Protein AF-0000000066519206 (afdb_homodimer)

Sequence (822 aa):
MQHASLGPHPPTSLLLFLQSAPPQETFEAFKDDCKLFGMPWYCLQAQQLCVVLLVRHPLVQKYPPRKSNVRAFLKHFITQLELTWATPHVKEALNDEVIDSQLIEAYICYSPRADSDSQTSMCYKTFYAPGARETFLSIRLAAEQFANVGLALWPAAFVLVQLLLAECSSPTPIILPHEGALRILELGAGVGLTPVMLHQYSCYKKRVQGSVLTDYQPELVENILFNLRSHIMSGERPHESLSDTEETGAPHVAELLDWTEHERNREKLREWGCNVILAADCIYEVDLIDSFVTTLHQALSVSEAAVAIVVQTHRQNKTMKCFFDAVRKAAMCVSSYRLAKSSSQPSENLMFLHSSLCQDDAIAGSAVVCDEIDADGSFKGCQAGSCVRGWVGPFFLHSEAAVGIHVLRLGMQHASLGPHPPTSLLLFLQSAPPQETFEAFKDDCKLFGMPWYCLQAQQLCVVLLVRHPLVQKYPPRKSNVRAFLKHFITQLELTWATPHVKEALNDEVIDSQLIEAYICYSPRADSDSQTSMCYKTFYAPGARETFLSIRLAAEQFANVGLALWPAAFVLVQLLLAECSSPTPIILPHEGALRILELGAGVGLTPVMLHQYSCYKKRVQGSVLTDYQPELVENILFNLRSHIMSGERPHESLSDTEETGAPHVAELLDWTEHERNREKLREWGCNVILAADCIYEVDLIDSFVTTLHQALSVSEAAVAIVVQTHRQNKTMKCFFDAVRKAAMCVSSYRLAKSSSQPSENLMFLHSSLCQDDAIAGSAVVCDEIDADGSFKGCQAGSCVRGWVGPFFLHSEAAVGIHVLRLG

pLDDT: mean 83.58, std 19.62, range [19.08, 98.69]

Nearest PDB structures (foldseek):
  8fzb-assembly3_C  TM=7.738E-01  e=2.282E-16  Homo sapiens
  4blv-assembly2_B  TM=5.315E-01  e=2.350E-05  Escherichia coli K-12
  2oo3-assembly1_A  TM=5.398E-01  e=1.381E-05  Legionella pneumophila subsp. pneumophila
  7p8q-assembly1_A  TM=5.032E-01  e=1.968E-05  Escherichia coli K-12
  7p9i-assembly2_B  TM=5.054E-01  e=5.703E-05  Escherichia coli K-12

Solvent-accessible surface area (backbone atoms only — not comparable to full-atom values): 44447 Å² total; per-residue (Å²): 129,80,72,69,72,44,49,93,70,52,58,62,23,44,54,31,52,37,51,63,48,60,38,68,60,27,49,54,34,37,40,50,46,25,53,56,65,63,36,60,56,69,39,60,48,39,40,52,42,46,36,38,62,48,66,56,18,63,54,36,68,77,44,39,47,42,52,69,53,54,32,48,27,46,50,51,51,52,51,52,45,55,55,50,49,69,34,73,77,48,43,76,74,49,65,96,65,78,68,44,67,67,45,54,51,54,40,58,71,46,45,84,52,94,74,74,63,78,83,91,46,70,19,23,37,37,41,60,34,88,92,29,83,62,44,69,48,71,42,64,29,51,50,52,85,87,42,65,75,42,34,47,86,55,62,25,48,52,52,47,42,51,47,51,52,52,41,44,66,39,88,73,32,85,82,54,75,74,67,73,77,38,25,35,31,27,47,53,35,31,36,40,59,53,62,61,63,41,62,51,35,66,48,41,52,74,34,35,57,29,35,41,34,21,22,70,45,68,72,38,32,52,45,22,46,51,38,41,40,73,74,68,56,65,70,71,67,71,86,72,81,81,67,74,81,63,86,67,65,46,58,75,47,63,43,80,48,54,53,80,44,56,70,63,44,50,54,52,41,52,70,67,57,32,36,34,36,37,30,36,59,72,81,82,52,71,90,47,40,61,33,45,47,49,45,50,52,51,40,37,66,59,31,93,82,16,38,32,42,38,22,33,51,56,78,44,38,66,55,39,24,53,43,53,50,46,36,52,73,68,55,41,43,75,50,42,30,31,64,37,60,37,84,46,77,63,47,92,76,53,52,75,51,61,26,67,79,50,61,59,81,76,57,31,26,32,22,44,35,83,41,54,72,39,91,58,34,40,51,65,81,52,64,90,72,46,53,45,76,46,50,50,45,70,38,78,37,76,36,83,29,42,41,32,39,36,38,35,35,76,110,130,79,72,70,71,46,50,92,71,52,59,61,23,44,54,31,52,36,51,62,48,60,39,68,60,27,49,54,33,39,42,51,48,25,52,56,65,62,36,60,56,69,42,59,49,39,39,51,42,47,35,37,63,48,66,57,18,64,55,36,68,77,46,37,48,44,52,69,53,54,31,50,28,46,50,53,53,53,51,52,45,55,56,49,49,69,35,72,78,49,43,78,73,51,66,96,65,78,67,45,68,67,46,54,51,53,42,58,71,45,44,84,53,93,74,74,64,78,84,90,47,69,19,24,35,36,40,61,35,88,92,29,81,63,45,68,46,71,41,63,30,50,50,51,85,88,42,65,73,44,33,45,87,56,62,24,47,52,52,48,42,49,49,50,51,47,41,45,66,39,89,73,32,85,82,54,75,74,67,72,77,37,24,36,32,28,48,53,34,29,37,41,58,54,62,62,64,41,62,51,36,66,49,41,52,72,34,35,57,27,34,41,33,21,22,70,46,70,71,39,32,51,44,22,46,51,38,40,41,74,72,69,57,66,68,72,68,72,86,72,78,79,69,75,80,64,84,66,68,47,58,76,46,63,42,79,48,56,53,80,42,56,72,64,44,49,53,52,41,53,71,67,57,31,39,33,37,36,32,37,59,73,83,84,53,69,90,48,38,60,31,46,48,49,46,50,51,51,41,38,66,59,31,93,80,17,38,34,44,38,22,33,50,56,79,45,38,67,54,40,26,52,44,54,51,47,37,52,72,69,54,41,41,76,50,43,29,32,65,37,59,34,86,41,79,47,35,91,80,46,52,67,41,57,27,70,80,54,60,58,83,74,60,30,28,30,15,39,30,80,40,54,72,39,91,58,34,40,52,65,81,52,64,90,72,45,53,45,75,45,49,50,41,70,40,78,39,77,34,84,29,43,40,32,40,36,40,36,35,78,108

Organism: Trypanosoma cruzi (strain CL Brener) (NCBI:txid353153)

InterPro domains:
  IPR019410 Lysine methyltransferase [PF10294] (139-329)
  IPR019410 Lysine methyltransferase [PTHR14614] (134-335)
  IPR029063 S-adenosyl-L-methionine-dependent methyltransferase superfamily [G3DSA:3.40.50.150] (101-357)

Foldseek 3Di:
DPPPPLPDDDQPLQLCLLQLHQLVVSLVSLQVVCVVVVHGCQALVNLVCCCDSHVVDPCCVVFPAQLVSQLNNLVVSVVVLVVVCVDVVVVVVHPPDSHHPSSVVSNVVSPDDPPPPDDFDKGWHWFAQPPFPDGIAIFIATNDPPPDPLRDDAQLLLVVLLLVLVQLPDCDHDFADNDDAFEEEEESCRQQVRCQRRVRDPSCQVRYQAYEYEDADPVRQVNNVVRCCVRPVPPPDPPPDPDPDPVNRRYYHYDHDDLQPLVVLLVVLLVSLGQEYEYEAPQDDLVCLLSVLSSVLSNQVSDQNHKYKYKHFCPDLQSLLSNVVSNVVSQKDKWKKWKDFQVPPQPPPFDDQAASPDPDPPLRAIHIGTFDADNSNHTPPDDPFPWDAHDRHRDTDGGRGIMMIMMIHHD/DPPPPLPDDDQPLQLCLLQLHQLVVSLVSLQVVCVVVVHGCQALVNLVCCCDSHVVDPCCVVFPAQLVSQLNNLVVSVVVLVVVCVDVVVVVVHPPDSHHPSSVVSNVVSPDDPPPPDDFDKGWHWFAQPPFPDGIAIFIATSDPPPDPLRDDAQLVLVVLLQVLQQLPDCDHDFADNDDAFEEEEESCRQQVRCQRPVRDPSCQVRYQAYEYEDADPVRQVNNVVRCCVRPVPPPPPPPDPDPDPVNRRDYHYDHDDLQPLVVLLVVLLVSLGQEYEYEAPQDDLVCLLSVLSSVLSNQVSDQNHKYKYKHFCPDLQSLLSNVVSNVVSQKDKWKKWKDFQVPPQPPPWQPQAASPDPDPPRRAIHIGTFDADNSNHTPPDDPFPWDAQDRHRDTDGGRGIMMIMMIHHD

Structure (mmCIF, N/CA/C/O backbone):
data_AF-0000000066519206-model_v1
#
loop_
_entity.id
_entity.type
_entity.pdbx_description
1 polymer Methyltransferase
#
loop_
_atom_site.group_PDB
_atom_site.id
_atom_site.type_symbol
_atom_site.label_atom_id
_atom_site.label_alt_id
_atom_site.label_comp_id
_atom_site.label_asym_id
_atom_site.label_entity_id
_atom_site.label_seq_id
_atom_site.pdbx_PDB_ins_code
_atom_site.Cartn_x
_atom_site.Cartn_y
_atom_site.Cartn_z
_atom_site.occupancy
_atom_site.B_iso_or_equiv
_atom_site.auth_seq_id
_atom_site.auth_comp_id
_atom_site.auth_asym_id
_atom_site.auth_atom_id
_atom_site.pdbx_PDB_model_num
ATOM 1 N N . MET A 1 1 ? 11 2.977 -20.766 1 19.5 1 MET A N 1
ATOM 2 C CA . MET A 1 1 ? 10.883 2.074 -19.625 1 19.5 1 MET A CA 1
ATOM 3 C C . MET A 1 1 ? 9.875 2.611 -18.609 1 19.5 1 MET A C 1
ATOM 5 O O . MET A 1 1 ? 10.086 3.672 -18.016 1 19.5 1 MET A O 1
ATOM 9 N N . GLN A 1 2 ? 8.68 2.396 -18.938 1 24.16 2 GLN A N 1
ATOM 10 C CA . GLN A 1 2 ? 7.551 2.979 -18.203 1 24.16 2 GLN A CA 1
ATOM 11 C C . GLN A 1 2 ? 7.625 2.637 -16.719 1 24.16 2 GLN A C 1
ATOM 13 O O . GLN A 1 2 ? 7.699 1.464 -16.344 1 24.16 2 GLN A O 1
ATOM 18 N N . HIS A 1 3 ? 8.391 3.25 -16.047 1 27.69 3 HIS A N 1
ATOM 19 C CA . HIS A 1 3 ? 8.406 3.201 -14.586 1 27.69 3 HIS A CA 1
ATOM 20 C C . HIS A 1 3 ? 7 3.018 -14.031 1 27.69 3 HIS A C 1
ATOM 22 O O . HIS A 1 3 ? 6.125 3.854 -14.258 1 27.69 3 HIS A O 1
ATOM 28 N N . ALA A 1 4 ? 6.523 1.875 -14.258 1 32.12 4 ALA A N 1
ATOM 29 C CA . ALA A 1 4 ? 5.211 1.561 -13.703 1 32.12 4 ALA A CA 1
ATOM 30 C C . ALA A 1 4 ? 5.035 2.189 -12.32 1 32.12 4 ALA A C 1
ATOM 32 O O . ALA A 1 4 ? 5.879 2.014 -11.438 1 32.12 4 ALA A O 1
ATOM 33 N N . SER A 1 5 ? 4.645 3.314 -12.25 1 37.78 5 SER A N 1
ATOM 34 C CA . SER A 1 5 ? 4.109 3.98 -11.07 1 37.78 5 SER A CA 1
ATOM 35 C C . SER A 1 5 ? 3.502 2.975 -10.094 1 37.78 5 SER A C 1
ATOM 37 O O . SER A 1 5 ? 2.625 2.191 -10.469 1 37.78 5 SER A O 1
ATOM 39 N N . LEU A 1 6 ? 4.328 2.24 -9.289 1 46.25 6 LEU A N 1
ATOM 40 C CA . LEU A 1 6 ? 3.895 1.199 -8.367 1 46.25 6 LEU A CA 1
ATOM 41 C C . LEU A 1 6 ? 2.654 1.64 -7.594 1 46.25 6 LEU A C 1
ATOM 43 O O . LEU A 1 6 ? 2.701 2.607 -6.832 1 46.25 6 LEU A O 1
ATOM 47 N N . GLY A 1 7 ? 1.542 1.561 -8.18 1 56.88 7 GLY A N 1
ATOM 48 C CA . GLY A 1 7 ? 0.26 1.76 -7.523 1 56.88 7 GLY A CA 1
ATOM 49 C C . GLY A 1 7 ? 0.157 1.052 -6.184 1 56.88 7 GLY A C 1
ATOM 50 O O . GLY A 1 7 ? 1.136 0.477 -5.703 1 56.88 7 GLY A O 1
ATOM 51 N N . PRO A 1 8 ? -0.839 1.197 -5.492 1 71.88 8 PRO A N 1
ATOM 52 C CA . PRO A 1 8 ? -1.102 0.513 -4.227 1 71.88 8 PRO A CA 1
ATOM 53 C C . PRO A 1 8 ? -1.066 -1.008 -4.355 1 71.88 8 PRO A C 1
ATOM 55 O O . PRO A 1 8 ? -1.44 -1.549 -5.402 1 71.88 8 PRO A O 1
ATOM 58 N N . HIS A 1 9 ? -0.368 -1.623 -3.512 1 83 9 HIS A N 1
ATOM 59 C CA . HIS A 1 9 ? -0.304 -3.08 -3.455 1 83 9 HIS A CA 1
ATOM 60 C C . HIS A 1 9 ? -0.801 -3.602 -2.111 1 83 9 HIS A C 1
ATOM 62 O O . HIS A 1 9 ? -0.818 -2.867 -1.123 1 83 9 HIS A O 1
ATOM 68 N N . PRO A 1 10 ? -1.32 -4.828 -2.129 1 91.81 10 PRO A N 1
ATOM 69 C CA . PRO A 1 10 ? -1.726 -5.426 -0.854 1 91.81 10 PRO A CA 1
ATOM 70 C C . PRO A 1 10 ? -0.573 -5.535 0.141 1 91.81 10 PRO A C 1
ATOM 72 O O . PRO A 1 10 ? 0.591 -5.391 -0.24 1 91.81 10 PRO A O 1
ATOM 75 N N . PRO A 1 11 ? -0.886 -5.684 1.419 1 93.69 11 PRO A N 1
ATOM 76 C CA . PRO A 1 11 ? 0.187 -5.887 2.395 1 93.69 11 PRO A CA 1
ATOM 77 C C . PRO A 1 11 ? 1.092 -7.066 2.037 1 93.69 11 PRO A C 1
ATOM 79 O O . PRO A 1 11 ? 0.604 -8.117 1.615 1 93.69 11 PRO A O 1
ATOM 82 N N . THR A 1 12 ? 2.342 -6.879 2.197 1 93.75 12 THR A N 1
ATOM 83 C CA . THR A 1 12 ? 3.326 -7.883 1.815 1 93.75 12 THR A CA 1
ATOM 84 C C . THR A 1 12 ? 3.133 -9.164 2.619 1 93.75 12 THR A C 1
ATOM 86 O O . THR A 1 12 ? 3.311 -10.266 2.096 1 93.75 12 THR A O 1
ATOM 89 N N . SER A 1 13 ? 2.803 -9.016 3.895 1 97.44 13 SER A N 1
ATOM 90 C CA . SER A 1 13 ? 2.598 -10.188 4.738 1 97.44 13 SER A CA 1
ATOM 91 C C . SER A 1 13 ? 1.461 -11.055 4.211 1 97.44 13 SER A C 1
ATOM 93 O O . SER A 1 13 ? 1.536 -12.289 4.266 1 97.44 13 SER A O 1
ATOM 95 N N . LEU A 1 14 ? 0.398 -10.414 3.711 1 97.62 14 LEU A N 1
ATOM 96 C CA . LEU A 1 14 ? -0.719 -11.148 3.133 1 97.62 14 LEU A CA 1
ATOM 97 C C . LEU A 1 14 ? -0.275 -11.93 1.901 1 97.62 14 LEU A C 1
ATOM 99 O O . LEU A 1 14 ? -0.603 -13.109 1.757 1 97.62 14 LEU A O 1
ATOM 103 N N . LEU A 1 15 ? 0.478 -11.281 1.035 1 95.62 15 LEU A N 1
ATOM 104 C CA . LEU A 1 15 ? 0.954 -11.93 -0.183 1 95.62 15 LEU A CA 1
ATOM 105 C C . LEU A 1 15 ? 1.822 -13.141 0.145 1 95.62 15 LEU A C 1
ATOM 107 O O . LEU A 1 15 ? 1.666 -14.203 -0.458 1 95.62 15 LEU A O 1
ATOM 111 N N . LEU A 1 16 ? 2.703 -12.969 1.084 1 96.62 16 LEU A N 1
ATOM 112 C CA . LEU A 1 16 ? 3.59 -14.055 1.488 1 96.62 16 LEU A CA 1
ATOM 113 C C . LEU A 1 16 ? 2.801 -15.188 2.129 1 96.62 16 LEU A C 1
ATOM 115 O O . LEU A 1 16 ? 3.061 -16.359 1.854 1 96.62 16 LEU A O 1
ATOM 119 N N . PHE A 1 17 ? 1.846 -14.852 2.967 1 98.38 17 PHE A N 1
ATOM 120 C CA . PHE A 1 17 ? 1.017 -15.836 3.65 1 98.38 17 PHE A CA 1
ATOM 121 C C . PHE A 1 17 ? 0.233 -16.672 2.646 1 98.38 17 PHE A C 1
ATOM 123 O O . PHE A 1 17 ? 0.196 -17.906 2.748 1 98.38 17 PHE A O 1
ATOM 130 N N . LEU A 1 18 ? -0.332 -16.016 1.665 1 97.81 18 LEU A N 1
ATOM 131 C CA . LEU A 1 18 ? -1.144 -16.656 0.64 1 97.81 18 LEU A CA 1
ATOM 132 C C . LEU A 1 18 ? -0.299 -17.609 -0.205 1 97.81 18 LEU A C 1
ATOM 134 O O . LEU A 1 18 ? -0.81 -18.594 -0.734 1 97.81 18 LEU A O 1
ATOM 138 N N . GLN A 1 19 ? 1.001 -17.359 -0.288 1 96.81 19 GLN A N 1
ATOM 139 C CA . GLN A 1 19 ? 1.897 -18.172 -1.104 1 96.81 19 GLN A CA 1
ATOM 140 C C . GLN A 1 19 ? 2.602 -19.234 -0.263 1 96.81 19 GLN A C 1
ATOM 142 O O . GLN A 1 19 ? 3.482 -19.938 -0.755 1 96.81 19 GLN A O 1
ATOM 147 N N . SER A 1 20 ? 2.234 -19.328 1.029 1 95.81 20 SER A N 1
ATOM 148 C CA . SER A 1 20 ? 2.869 -20.25 1.958 1 95.81 20 SER A CA 1
ATOM 149 C C . SER A 1 20 ? 4.383 -20.062 1.976 1 95.81 20 SER A C 1
ATOM 151 O O . SER A 1 20 ? 5.133 -21.047 1.888 1 95.81 20 SER A O 1
ATOM 153 N N . ALA A 1 21 ? 4.832 -18.797 1.998 1 95.31 21 ALA A N 1
ATOM 154 C CA . ALA A 1 21 ? 6.25 -18.484 2.156 1 95.31 21 ALA A CA 1
ATOM 155 C C . ALA A 1 21 ? 6.766 -18.938 3.516 1 95.31 21 ALA A C 1
ATOM 157 O O . ALA A 1 21 ? 5.98 -19.266 4.406 1 95.31 21 ALA A O 1
ATOM 158 N N . PRO A 1 22 ? 8.086 -19.031 3.658 1 94.69 22 PRO A N 1
ATOM 159 C CA . PRO A 1 22 ? 8.602 -19.406 4.973 1 94.69 22 PRO A CA 1
ATOM 160 C C . PRO A 1 22 ? 8.039 -18.547 6.102 1 94.69 22 PRO A C 1
ATOM 162 O O . PRO A 1 22 ? 7.965 -17.312 5.969 1 94.69 22 PRO A O 1
ATOM 165 N N . PRO A 1 23 ? 7.625 -19.141 7.191 1 97.31 23 PRO A N 1
ATOM 166 C CA . PRO A 1 23 ? 6.949 -18.453 8.297 1 97.31 23 PRO A CA 1
ATOM 167 C C . PRO A 1 23 ? 7.727 -17.25 8.797 1 97.31 23 PRO A C 1
ATOM 169 O O . PRO A 1 23 ? 7.129 -16.203 9.102 1 97.31 23 PRO A O 1
ATOM 172 N N . GLN A 1 24 ? 9.023 -17.344 8.852 1 96.44 24 GLN A N 1
ATOM 173 C CA . GLN A 1 24 ? 9.844 -16.25 9.359 1 96.44 24 GLN A CA 1
ATOM 174 C C . GLN A 1 24 ? 9.766 -15.039 8.438 1 96.44 24 GLN A C 1
ATOM 176 O O . GLN A 1 24 ? 9.727 -13.898 8.906 1 96.44 24 GLN A O 1
ATOM 181 N N . GLU A 1 25 ? 9.734 -15.32 7.121 1 95.25 25 GLU A N 1
ATOM 182 C CA . GLU A 1 25 ? 9.617 -14.234 6.148 1 95.25 25 GLU A CA 1
ATOM 183 C C . GLU A 1 25 ? 8.266 -13.539 6.258 1 95.25 25 GLU A C 1
ATOM 185 O O . GLU A 1 25 ? 8.188 -12.312 6.18 1 95.25 25 GLU A O 1
ATOM 190 N N . THR A 1 26 ? 7.238 -14.297 6.406 1 97.75 26 THR A N 1
ATOM 191 C CA . THR A 1 26 ? 5.895 -13.75 6.547 1 97.75 26 THR A CA 1
ATOM 192 C C . THR A 1 26 ? 5.789 -12.898 7.812 1 97.75 26 THR A C 1
ATOM 194 O O . THR A 1 26 ? 5.199 -11.82 7.793 1 97.75 26 THR A O 1
ATOM 197 N N . PHE A 1 27 ? 6.422 -13.375 8.898 1 98.5 27 PHE A N 1
ATOM 198 C CA . PHE A 1 27 ? 6.371 -12.656 10.164 1 98.5 27 PHE A CA 1
ATOM 199 C C . PHE A 1 27 ? 7.094 -11.32 10.055 1 98.5 27 PHE A C 1
ATOM 201 O O . PHE A 1 27 ? 6.582 -10.289 10.5 1 98.5 27 PHE A O 1
ATOM 208 N N . GLU A 1 28 ? 8.281 -11.367 9.461 1 97.19 28 GLU A N 1
ATOM 209 C CA . GLU A 1 28 ? 9.031 -10.133 9.297 1 97.19 28 GLU A CA 1
ATOM 210 C C . GLU A 1 28 ? 8.266 -9.125 8.438 1 97.19 28 GLU A C 1
ATOM 212 O O . GLU A 1 28 ? 8.266 -7.93 8.734 1 97.19 28 GLU A O 1
ATOM 217 N N . ALA A 1 29 ? 7.641 -9.602 7.414 1 95.75 29 ALA A N 1
ATOM 218 C CA . ALA A 1 29 ? 6.82 -8.734 6.574 1 95.75 29 ALA A CA 1
ATOM 219 C C . ALA A 1 29 ? 5.645 -8.164 7.359 1 95.75 29 ALA A C 1
ATOM 221 O O . ALA A 1 29 ? 5.25 -7.016 7.145 1 95.75 29 ALA A O 1
ATOM 222 N N . PHE A 1 30 ? 5.078 -8.969 8.234 1 98.31 30 PHE A N 1
ATOM 223 C CA . PHE A 1 30 ? 3.959 -8.492 9.047 1 98.31 30 PHE A CA 1
ATOM 224 C C . PHE A 1 30 ? 4.398 -7.375 9.977 1 98.31 30 PHE A C 1
ATOM 226 O O . PHE A 1 30 ? 3.668 -6.402 10.18 1 98.31 30 PHE A O 1
ATOM 233 N N . LYS A 1 31 ? 5.551 -7.566 10.586 1 97.5 31 LYS A N 1
ATOM 234 C CA . LYS A 1 31 ? 6.109 -6.508 11.414 1 97.5 31 LYS A CA 1
ATOM 235 C C . LYS A 1 31 ? 6.246 -5.207 10.633 1 97.5 31 LYS A C 1
ATOM 237 O O . LYS A 1 31 ? 5.879 -4.137 11.117 1 97.5 31 LYS A O 1
ATOM 242 N N . ASP A 1 32 ? 6.73 -5.355 9.453 1 95 32 ASP A N 1
ATOM 243 C CA . ASP A 1 32 ? 6.918 -4.188 8.594 1 95 32 ASP A CA 1
ATOM 244 C C . ASP A 1 32 ? 5.578 -3.551 8.234 1 95 32 ASP A C 1
ATOM 246 O O . ASP A 1 32 ? 5.461 -2.324 8.188 1 95 32 ASP A O 1
ATOM 250 N N . ASP A 1 33 ? 4.605 -4.418 7.895 1 95.88 33 ASP A N 1
ATOM 251 C CA . ASP A 1 33 ? 3.27 -3.904 7.605 1 95.88 33 ASP A CA 1
ATOM 252 C C . ASP A 1 33 ? 2.701 -3.143 8.797 1 95.88 33 ASP A C 1
ATOM 254 O O . ASP A 1 33 ? 2.105 -2.076 8.633 1 95.88 33 ASP A O 1
ATOM 258 N N . CYS A 1 34 ? 2.852 -3.715 9.977 1 97 34 CYS A N 1
ATOM 259 C CA . CYS A 1 34 ? 2.375 -3.049 11.188 1 97 34 CYS A CA 1
ATOM 260 C C . CYS A 1 34 ? 3.029 -1.682 11.344 1 97 34 CYS A C 1
ATOM 262 O O . CYS A 1 34 ? 2.355 -0.701 11.664 1 97 34 CYS A O 1
ATOM 264 N N . LYS A 1 35 ? 4.336 -1.657 11.18 1 94.19 35 LYS A N 1
ATOM 265 C CA . LYS A 1 35 ? 5.055 -0.388 11.25 1 94.19 35 LYS A CA 1
ATOM 266 C C . LYS A 1 35 ? 4.484 0.622 10.258 1 94.19 35 LYS A C 1
ATOM 268 O O . LYS A 1 35 ? 4.266 1.784 10.602 1 94.19 35 LYS A O 1
ATOM 273 N N . LEU A 1 36 ? 4.258 0.197 9.078 1 92.5 36 LEU A N 1
ATOM 274 C CA . LEU A 1 36 ? 3.682 1.041 8.031 1 92.5 36 LEU A CA 1
ATOM 275 C C . LEU A 1 36 ? 2.301 1.544 8.445 1 92.5 36 LEU A C 1
ATOM 277 O O . LEU A 1 36 ? 1.933 2.68 8.133 1 92.5 36 LEU A O 1
ATOM 281 N N . PHE A 1 37 ? 1.538 0.697 9.156 1 95.25 37 PHE A N 1
ATOM 282 C CA . PHE A 1 37 ? 0.182 1.031 9.578 1 95.25 37 PHE A CA 1
ATOM 283 C C . PHE A 1 37 ? 0.202 1.902 10.828 1 95.25 37 PHE A C 1
ATOM 285 O O . PHE A 1 37 ? -0.845 2.363 11.281 1 95.25 37 PHE A O 1
ATOM 292 N N . GLY A 1 38 ? 1.401 2.119 11.391 1 93.69 38 GLY A N 1
ATOM 293 C CA . GLY A 1 38 ? 1.509 2.949 12.586 1 93.69 38 GLY A CA 1
ATOM 294 C C . GLY A 1 38 ? 1.167 2.207 13.859 1 93.69 38 GLY A C 1
ATOM 295 O O . GLY A 1 38 ? 0.668 2.803 14.82 1 93.69 38 GLY A O 1
ATOM 296 N N . MET A 1 39 ? 1.333 0.947 13.914 1 95.5 39 MET A N 1
ATOM 297 C CA . MET A 1 39 ? 1.058 0.193 15.133 1 95.5 39 MET A CA 1
ATOM 298 C C . MET A 1 39 ? 2.215 -0.743 15.469 1 95.5 39 MET A C 1
ATOM 300 O O . MET A 1 39 ? 2.818 -1.336 14.57 1 95.5 39 MET A O 1
ATOM 304 N N . PRO A 1 40 ? 2.518 -0.886 16.766 1 93.94 40 PRO A N 1
ATOM 305 C CA . PRO A 1 40 ? 3.504 -1.895 17.156 1 93.94 40 PRO A CA 1
ATOM 306 C C . PRO A 1 40 ? 3.031 -3.32 16.875 1 93.94 40 PRO A C 1
ATOM 308 O O . PRO A 1 40 ? 1.884 -3.662 17.172 1 93.94 40 PRO A O 1
ATOM 311 N N . TRP A 1 41 ? 3.881 -4.164 16.391 1 96.38 41 TRP A N 1
ATOM 312 C CA . TRP A 1 41 ? 3.49 -5.492 15.93 1 96.38 41 TRP A CA 1
ATOM 313 C C . TRP A 1 41 ? 3.053 -6.363 17.109 1 96.38 41 TRP A C 1
ATOM 315 O O 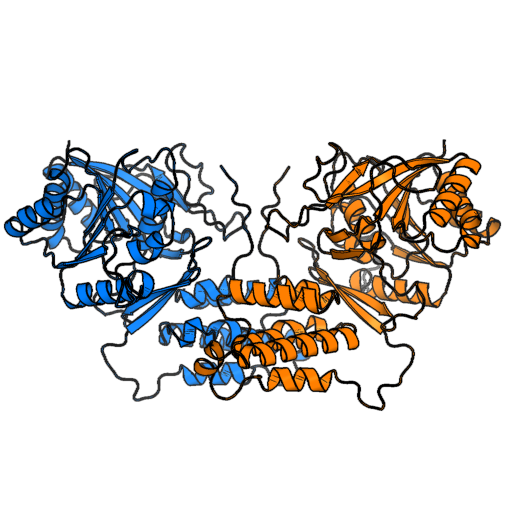. TRP A 1 41 ? 2.357 -7.363 16.922 1 96.38 41 TRP A O 1
ATOM 325 N N . TYR A 1 42 ? 3.488 -5.969 18.312 1 94.06 42 TYR A N 1
ATOM 326 C CA . TYR A 1 42 ? 3.264 -6.816 19.484 1 94.06 42 TYR A CA 1
ATOM 327 C C . TYR A 1 42 ? 1.98 -6.418 20.203 1 94.06 42 TYR A C 1
ATOM 329 O O . TYR A 1 42 ? 1.554 -7.098 21.141 1 94.06 42 TYR A O 1
ATOM 337 N N . CYS A 1 43 ? 1.326 -5.262 19.844 1 93.88 43 CYS A N 1
ATOM 338 C CA . CYS A 1 43 ? 0.137 -4.816 20.562 1 93.88 43 CYS A CA 1
ATOM 339 C C . CYS A 1 43 ? -1.055 -5.715 20.25 1 93.88 43 CYS A C 1
ATOM 341 O O . CYS A 1 43 ? -1.028 -6.477 19.297 1 93.88 43 CYS A O 1
ATOM 343 N N . LEU A 1 44 ? -2.057 -5.711 21.062 1 94.88 44 LEU A N 1
ATOM 344 C CA . LEU A 1 44 ? -3.234 -6.559 20.922 1 94.88 44 LEU A CA 1
ATOM 345 C C . LEU A 1 44 ? -3.932 -6.305 19.578 1 94.88 44 LEU A C 1
ATOM 347 O O . LEU A 1 44 ? -4.422 -7.238 18.953 1 94.88 44 LEU A O 1
ATOM 351 N N . GLN A 1 45 ? -3.988 -5.047 19.125 1 95.88 45 GLN A N 1
ATOM 352 C CA . GLN A 1 45 ? -4.641 -4.688 17.875 1 95.88 45 GLN A CA 1
ATOM 353 C C . GLN A 1 45 ? -3.922 -5.312 16.688 1 95.88 45 GLN A C 1
ATOM 355 O O . GLN A 1 45 ? -4.562 -5.781 15.742 1 95.88 45 GLN A O 1
ATOM 360 N N . ALA A 1 46 ? -2.617 -5.309 16.766 1 97.38 46 ALA A N 1
ATOM 361 C CA . ALA A 1 46 ? -1.84 -5.934 15.703 1 97.38 46 ALA A CA 1
ATOM 362 C C . ALA A 1 46 ? -2.107 -7.434 15.633 1 97.38 46 ALA A C 1
ATOM 364 O O . ALA A 1 46 ? -2.182 -8.008 14.547 1 97.38 46 ALA A O 1
ATOM 365 N N . GLN A 1 47 ? -2.189 -8.062 16.766 1 97.94 47 GLN A N 1
ATOM 366 C CA . GLN A 1 47 ? -2.5 -9.492 16.812 1 97.94 47 GLN A CA 1
ATOM 367 C C . GLN A 1 47 ? -3.865 -9.781 16.203 1 97.94 47 GLN A C 1
ATOM 369 O O . GLN A 1 47 ? -4.02 -10.734 15.438 1 97.94 47 GLN A O 1
ATOM 374 N N . GLN A 1 48 ? -4.852 -8.969 16.547 1 97.81 48 GLN A N 1
ATOM 375 C CA . GLN A 1 48 ? -6.18 -9.094 15.961 1 97.81 48 GLN A CA 1
ATOM 376 C C . GLN A 1 48 ? -6.133 -8.867 14.453 1 97.81 48 GLN A C 1
ATOM 378 O O . GLN A 1 48 ? -6.809 -9.562 13.688 1 97.81 48 GLN A O 1
ATOM 383 N N . LEU A 1 49 ? -5.375 -7.852 14.078 1 98.31 49 LEU A N 1
ATOM 384 C CA . LEU A 1 49 ? -5.188 -7.574 12.664 1 98.31 49 LEU A CA 1
ATOM 385 C C . LEU A 1 49 ? -4.629 -8.789 11.938 1 98.31 49 LEU A C 1
ATOM 387 O O . LEU A 1 49 ? -5.086 -9.133 10.844 1 98.31 49 LEU A O 1
ATOM 391 N N . CYS A 1 50 ? -3.641 -9.438 12.508 1 98.56 50 CYS A N 1
ATOM 392 C CA . CYS A 1 50 ? -3.025 -10.625 11.922 1 98.56 50 CYS A CA 1
ATOM 393 C C . CYS A 1 50 ? -4.066 -11.711 11.672 1 98.56 50 CYS A C 1
ATOM 395 O O . CYS A 1 50 ? -4.102 -12.297 10.586 1 98.56 50 CYS A O 1
ATOM 397 N N . VAL A 1 51 ? -4.887 -11.945 12.609 1 98.38 51 VAL A N 1
ATOM 398 C CA . VAL A 1 51 ? -5.887 -13.008 12.516 1 98.38 51 VAL A CA 1
ATOM 399 C C . VAL A 1 51 ? -6.871 -12.695 11.391 1 98.38 51 VAL A C 1
ATOM 401 O O . VAL A 1 51 ? -7.16 -13.555 10.555 1 98.38 51 VAL A O 1
ATOM 404 N N . VAL A 1 52 ? -7.34 -11.492 11.305 1 97.62 52 VAL A N 1
ATOM 405 C CA . VAL A 1 52 ? -8.383 -11.133 10.352 1 97.62 52 VAL A CA 1
ATOM 406 C C . VAL A 1 52 ? -7.781 -10.992 8.953 1 97.62 52 VAL A C 1
ATOM 408 O O . VAL A 1 52 ? -8.383 -11.414 7.965 1 97.62 52 VAL A O 1
ATOM 411 N N . LEU A 1 53 ? -6.621 -10.422 8.828 1 97.88 53 LEU A N 1
ATOM 412 C CA . LEU A 1 53 ? -6.012 -10.078 7.551 1 97.88 53 LEU A CA 1
ATOM 413 C C . LEU A 1 53 ? -5.336 -11.289 6.918 1 97.88 53 LEU A C 1
ATOM 415 O O . LEU A 1 53 ? -5.254 -11.391 5.695 1 97.88 53 LEU A O 1
ATOM 419 N N . LEU A 1 54 ? -4.805 -12.188 7.805 1 98.44 54 LEU A N 1
ATOM 420 C CA . LEU A 1 54 ? -4.059 -13.32 7.266 1 98.44 54 LEU A CA 1
ATOM 421 C C . LEU A 1 54 ? -4.82 -14.625 7.477 1 98.44 54 LEU A C 1
ATOM 423 O O . LEU A 1 54 ? -5.285 -15.242 6.516 1 98.44 54 LEU A O 1
ATOM 427 N N . VAL A 1 55 ? -5.145 -14.984 8.68 1 98.25 55 VAL A N 1
ATOM 428 C CA . VAL A 1 55 ? -5.602 -16.328 9.039 1 98.25 55 VAL A CA 1
ATOM 429 C C . VAL A 1 55 ? -7.062 -16.5 8.625 1 98.25 55 VAL A C 1
ATOM 431 O O . VAL A 1 55 ? -7.422 -17.5 8.008 1 98.25 55 VAL A O 1
ATOM 434 N N . ARG A 1 56 ? -7.883 -15.531 8.891 1 97.31 56 ARG A N 1
ATOM 435 C CA . ARG A 1 56 ? -9.312 -15.648 8.633 1 97.31 56 ARG A CA 1
ATOM 436 C C . ARG A 1 56 ? -9.695 -14.969 7.32 1 97.31 56 ARG A C 1
ATOM 438 O O . ARG A 1 56 ? -10.875 -14.742 7.051 1 97.31 56 ARG A O 1
ATOM 445 N N . HIS A 1 57 ? -8.758 -14.547 6.574 1 97.62 57 HIS A N 1
ATOM 446 C CA . HIS A 1 57 ? -8.992 -13.906 5.289 1 97.62 57 HIS A CA 1
ATOM 447 C C . HIS A 1 57 ? -9.938 -14.734 4.418 1 97.62 57 HIS A C 1
ATOM 449 O O . HIS A 1 57 ? -9.828 -15.961 4.379 1 97.62 57 HIS A O 1
ATOM 455 N N . PRO A 1 58 ? -10.836 -14.148 3.666 1 96.62 58 PRO A N 1
ATOM 456 C CA . PRO A 1 58 ? -11.781 -14.891 2.834 1 96.62 58 PRO A CA 1
ATOM 457 C C . PRO A 1 58 ? -11.086 -15.805 1.824 1 96.62 58 PRO A C 1
ATOM 459 O O . PRO A 1 58 ? -11.539 -16.938 1.595 1 96.62 58 PRO A O 1
ATOM 462 N N . LEU A 1 59 ? -10.031 -15.391 1.235 1 96.81 59 LEU A N 1
ATOM 463 C CA . LEU A 1 59 ? -9.289 -16.203 0.277 1 96.81 59 LEU A CA 1
ATOM 464 C C . LEU A 1 59 ? -8.688 -17.438 0.954 1 96.81 59 LEU A C 1
ATOM 466 O O . LEU A 1 59 ? -8.625 -18.516 0.354 1 96.81 59 LEU A O 1
ATOM 470 N N . VAL A 1 60 ? -8.211 -17.234 2.166 1 97.31 60 VAL A N 1
ATOM 471 C CA . VAL A 1 60 ? -7.621 -18.344 2.922 1 97.31 60 VAL A CA 1
ATOM 472 C C . VAL A 1 60 ? -8.703 -19.344 3.287 1 97.31 60 VAL A C 1
ATOM 474 O O . VAL A 1 60 ? -8.453 -20.562 3.297 1 97.31 60 VAL A O 1
ATOM 477 N N . GLN A 1 61 ? -9.859 -18.859 3.578 1 95.12 61 GLN A N 1
ATOM 478 C CA . GLN A 1 61 ? -10.977 -19.734 3.904 1 95.12 61 GLN A CA 1
ATOM 479 C C . GLN A 1 61 ? -11.445 -20.516 2.676 1 95.12 61 GLN A C 1
ATOM 481 O O . GLN A 1 61 ? -11.727 -21.703 2.762 1 95.12 61 GLN A O 1
ATOM 486 N N . LYS A 1 62 ? -11.539 -19.906 1.543 1 94.88 62 LYS A N 1
ATOM 487 C CA . LYS A 1 62 ? -12 -20.516 0.304 1 94.88 62 LYS A CA 1
ATOM 488 C C . LYS A 1 62 ? -10.93 -21.422 -0.293 1 94.88 62 LYS A C 1
ATOM 490 O O . LYS A 1 62 ? -11.234 -22.484 -0.832 1 94.88 62 LYS A O 1
ATOM 495 N N . TYR A 1 63 ? -9.711 -20.984 -0.251 1 96.19 63 TYR A N 1
ATOM 496 C CA . TYR A 1 63 ? -8.547 -21.688 -0.757 1 96.19 63 TYR A CA 1
ATOM 497 C C . TYR A 1 63 ? -7.496 -21.859 0.335 1 96.19 63 TYR A C 1
ATOM 499 O O . TYR A 1 63 ? -6.469 -21.172 0.335 1 96.19 63 TYR A O 1
ATOM 507 N N . PRO A 1 64 ? -7.633 -22.844 1.184 1 95.88 64 PRO A N 1
ATOM 508 C CA . PRO A 1 64 ? -6.777 -22.984 2.365 1 95.88 64 PRO A CA 1
ATOM 509 C C . PRO A 1 64 ? -5.336 -23.359 2.012 1 95.88 64 PRO A C 1
ATOM 511 O O . PRO A 1 64 ? -5.102 -24.312 1.279 1 95.88 64 PRO A O 1
ATOM 514 N N . PRO A 1 65 ? -4.422 -22.594 2.568 1 95.81 65 PRO A N 1
ATOM 515 C CA . PRO A 1 65 ? -3.02 -22.969 2.402 1 95.81 65 PRO A CA 1
ATOM 516 C C . PRO A 1 65 ? -2.641 -24.203 3.23 1 95.81 65 PRO A C 1
ATOM 518 O O . PRO A 1 65 ? -3.494 -24.781 3.908 1 95.81 65 PRO A O 1
ATOM 521 N N . ARG A 1 66 ? -1.417 -24.609 3.066 1 92.19 66 ARG A N 1
ATOM 522 C CA . ARG A 1 66 ? -0.923 -25.75 3.834 1 92.19 66 ARG A CA 1
ATOM 523 C C . ARG A 1 66 ? -1.056 -25.5 5.332 1 92.19 66 ARG A C 1
ATOM 525 O O . ARG A 1 66 ? -0.506 -24.516 5.855 1 92.19 66 ARG A O 1
ATOM 532 N N . LYS A 1 67 ? -1.704 -26.344 6.031 1 92.62 67 LYS A N 1
ATOM 533 C CA . LYS A 1 67 ? -2.006 -26.172 7.449 1 92.62 67 LYS A CA 1
ATOM 534 C C . LYS A 1 67 ? -0.727 -26.078 8.281 1 92.62 67 LYS A C 1
ATOM 536 O O . LYS A 1 67 ? -0.646 -25.297 9.227 1 92.62 67 LYS A O 1
ATOM 541 N N . SER A 1 68 ? 0.223 -26.922 7.906 1 91.94 68 SER A N 1
ATOM 542 C CA . SER A 1 68 ? 1.47 -26.938 8.664 1 91.94 68 SER A CA 1
ATOM 543 C C . SER A 1 68 ? 2.188 -25.594 8.578 1 91.94 68 SER A C 1
ATOM 545 O O . SER A 1 68 ? 2.812 -25.156 9.547 1 91.94 68 SER A O 1
ATOM 547 N N . ASN A 1 69 ? 2.129 -24.969 7.43 1 94.69 69 ASN A N 1
ATOM 548 C CA . ASN A 1 69 ? 2.764 -23.672 7.258 1 94.69 69 ASN A CA 1
ATOM 549 C C . ASN A 1 69 ? 2.078 -22.594 8.102 1 94.69 69 ASN A C 1
ATOM 551 O O . ASN A 1 69 ? 2.746 -21.781 8.727 1 94.69 69 ASN A O 1
ATOM 555 N N . VAL A 1 70 ? 0.742 -22.578 8.148 1 97.06 70 VAL A N 1
ATOM 556 C CA . VAL A 1 70 ? -0.026 -21.625 8.945 1 97.06 70 VAL A CA 1
ATOM 557 C C . VAL A 1 70 ? 0.292 -21.797 10.422 1 97.06 70 VAL A C 1
ATOM 559 O O . VAL A 1 70 ? 0.542 -20.828 11.141 1 97.06 70 VAL A O 1
ATOM 562 N N . ARG A 1 71 ? 0.319 -23.031 10.812 1 96.44 71 ARG A N 1
ATOM 563 C CA . ARG A 1 71 ? 0.628 -23.344 12.211 1 96.44 71 ARG A CA 1
ATOM 564 C C . ARG A 1 71 ? 2.027 -22.859 12.578 1 96.44 71 ARG A C 1
ATOM 566 O O . ARG A 1 71 ? 2.229 -22.281 13.648 1 96.44 71 ARG A O 1
ATOM 573 N N . ALA A 1 72 ? 2.945 -23.141 11.711 1 97 72 ALA A N 1
ATOM 574 C CA . ALA A 1 72 ? 4.324 -22.734 11.953 1 97 72 ALA A CA 1
ATOM 575 C C . ALA A 1 72 ? 4.434 -21.219 12.07 1 97 72 ALA A C 1
ATOM 577 O O . ALA A 1 72 ? 5.172 -20.703 12.914 1 97 72 ALA A O 1
ATOM 578 N N . PHE A 1 73 ? 3.766 -20.531 11.266 1 98.25 73 PHE A N 1
ATOM 579 C CA . PHE A 1 73 ? 3.74 -19.078 11.312 1 98.25 73 PHE A CA 1
ATOM 580 C C . PHE A 1 73 ? 3.184 -18.594 12.648 1 98.25 73 PHE A C 1
ATOM 582 O O . PHE A 1 73 ? 3.783 -17.734 13.297 1 98.25 73 PHE A O 1
ATOM 589 N N . LEU A 1 74 ? 1.997 -19.078 13.008 1 98.31 74 LEU A N 1
ATOM 590 C CA . LEU A 1 74 ? 1.353 -18.672 14.258 1 98.31 74 LEU A CA 1
ATOM 591 C C . LEU A 1 74 ? 2.236 -19 15.453 1 98.31 74 LEU A C 1
ATOM 593 O O . LEU A 1 74 ? 2.354 -18.203 16.375 1 98.31 74 LEU A O 1
ATOM 597 N N . LYS A 1 75 ? 2.857 -20.172 15.406 1 97.56 75 LYS A N 1
ATOM 598 C CA . LYS A 1 75 ? 3.771 -20.547 16.484 1 97.56 75 LYS A CA 1
ATOM 599 C C . LYS A 1 75 ? 4.934 -19.562 16.594 1 97.56 75 LYS A C 1
ATOM 601 O O . LYS A 1 75 ? 5.285 -19.125 17.688 1 97.56 75 LYS A O 1
ATOM 606 N N . HIS A 1 76 ? 5.508 -19.281 15.445 1 98 76 HIS A N 1
ATOM 607 C CA . HIS A 1 76 ? 6.617 -18.328 15.422 1 98 76 HIS A CA 1
ATOM 608 C C . HIS A 1 76 ? 6.191 -16.969 15.969 1 98 76 HIS A C 1
ATOM 610 O O . HIS A 1 76 ? 6.902 -16.375 16.781 1 98 76 HIS A O 1
ATOM 616 N N . PHE A 1 77 ? 5.023 -16.469 15.602 1 98.06 77 PHE A N 1
ATOM 617 C CA . PHE A 1 77 ? 4.5 -15.188 16.047 1 98.06 77 PHE A CA 1
ATOM 618 C C . PHE A 1 77 ? 4.305 -15.18 17.562 1 98.06 77 PHE A C 1
ATOM 620 O O . PHE A 1 77 ? 4.77 -14.266 18.25 1 98.06 77 PHE A O 1
ATOM 627 N N . ILE A 1 78 ? 3.688 -16.203 18.094 1 96.81 78 ILE A N 1
ATOM 628 C CA . ILE A 1 78 ? 3.4 -16.312 19.516 1 96.81 78 ILE A CA 1
ATOM 629 C C . ILE A 1 78 ? 4.711 -16.359 20.312 1 96.81 78 ILE A C 1
ATOM 631 O O . ILE A 1 78 ? 4.848 -15.719 21.344 1 96.81 78 ILE A O 1
ATOM 635 N N . THR A 1 79 ? 5.652 -17.141 19.766 1 96 79 THR A N 1
ATOM 636 C CA . THR A 1 79 ? 6.957 -17.234 20.406 1 96 79 THR A CA 1
ATOM 637 C C . THR A 1 79 ? 7.625 -15.859 20.484 1 96 79 THR A C 1
ATOM 639 O O . THR A 1 79 ? 8.188 -15.492 21.516 1 96 79 THR A O 1
ATOM 642 N N . GLN A 1 80 ? 7.582 -15.125 19.391 1 95.81 80 GLN A N 1
ATOM 643 C CA . GLN A 1 80 ? 8.172 -13.789 19.359 1 95.81 80 GLN A CA 1
ATOM 644 C C . GLN A 1 80 ? 7.473 -12.859 20.359 1 95.81 80 GLN A C 1
ATOM 646 O O . GLN A 1 80 ? 8.117 -12.023 20.984 1 95.81 80 GLN A O 1
ATOM 651 N N . LEU A 1 81 ? 6.156 -12.945 20.516 1 94.81 81 LEU A N 1
ATOM 652 C CA . LEU A 1 81 ? 5.402 -12.156 21.469 1 94.81 81 LEU A CA 1
ATOM 653 C C . LEU A 1 81 ? 5.852 -12.461 22.906 1 94.81 81 LEU A C 1
ATOM 655 O O . LEU A 1 81 ? 6.051 -11.547 23.703 1 94.81 81 LEU A O 1
ATOM 659 N N . GLU A 1 82 ? 6.043 -13.719 23.172 1 91.75 82 GLU A N 1
ATOM 660 C CA . GLU A 1 82 ? 6.477 -14.148 24.5 1 91.75 82 GLU A CA 1
ATOM 661 C C . GLU A 1 82 ? 7.879 -13.641 24.812 1 91.75 82 GLU A C 1
ATOM 663 O O . GLU A 1 82 ? 8.164 -13.234 25.953 1 91.75 82 GLU A O 1
ATOM 668 N N . LEU A 1 83 ? 8.703 -13.609 23.891 1 90 83 LEU A N 1
ATOM 669 C CA . LEU A 1 83 ? 10.07 -13.141 24.078 1 90 83 LEU A CA 1
ATOM 670 C C . LEU A 1 83 ? 10.109 -11.633 24.297 1 90 83 LEU A C 1
ATOM 672 O O . LEU A 1 83 ? 10.906 -11.141 25.094 1 90 83 LEU A O 1
ATOM 676 N N . THR A 1 84 ? 9.297 -10.93 23.562 1 85.44 84 THR A N 1
ATOM 677 C CA . THR A 1 84 ? 9.25 -9.477 23.672 1 85.44 84 THR A CA 1
ATOM 678 C C . THR A 1 84 ? 8.734 -9.062 25.047 1 85.44 84 THR A C 1
ATOM 680 O O . THR A 1 84 ? 9.203 -8.07 25.625 1 85.44 84 THR A O 1
ATOM 683 N N . TRP A 1 85 ? 7.832 -9.742 25.547 1 79.44 85 TRP A N 1
ATOM 684 C CA . TRP A 1 85 ? 7.238 -9.422 26.844 1 79.44 85 TRP A CA 1
ATOM 685 C C . TRP A 1 85 ? 8.188 -9.766 27.984 1 79.44 85 TRP A C 1
ATOM 687 O O . TRP A 1 85 ? 8.07 -9.227 29.078 1 79.44 85 TRP A O 1
ATOM 697 N N . ALA A 1 86 ? 9.008 -10.633 27.703 1 76.69 86 ALA A N 1
ATOM 698 C CA . ALA A 1 86 ? 10 -10.984 28.719 1 76.69 86 ALA A CA 1
ATOM 699 C C . ALA A 1 86 ? 11.039 -9.875 28.875 1 76.69 86 ALA A C 1
ATOM 701 O O . ALA A 1 86 ? 11.75 -9.828 29.891 1 76.69 86 ALA A O 1
ATOM 702 N N . THR A 1 87 ? 10.883 -8.898 27.922 1 70.19 87 THR A N 1
ATOM 703 C CA . THR A 1 87 ? 11.789 -7.766 28.031 1 70.19 87 THR A CA 1
ATOM 704 C C . THR A 1 87 ? 11.219 -6.691 28.953 1 70.19 87 THR A C 1
ATOM 706 O O . THR A 1 87 ? 10.039 -6.332 28.828 1 70.19 87 THR A O 1
ATOM 709 N N . PRO A 1 88 ? 11.828 -6.25 29.953 1 62.88 88 PRO A N 1
ATOM 710 C CA . PRO A 1 88 ? 11.336 -5.379 31.016 1 62.88 88 PRO A CA 1
ATOM 711 C C . PRO A 1 88 ? 10.648 -4.125 30.484 1 62.88 88 PRO A C 1
ATOM 713 O O . PRO A 1 88 ? 9.625 -3.703 31.031 1 62.88 88 PRO A O 1
ATOM 716 N N . HIS A 1 89 ? 11.094 -3.531 29.438 1 58.5 89 HIS A N 1
ATOM 717 C CA . HIS A 1 89 ? 10.555 -2.25 29 1 58.5 89 HIS A CA 1
ATOM 718 C C . HIS A 1 89 ? 9.172 -2.418 28.375 1 58.5 89 HIS A C 1
ATOM 720 O O . HIS A 1 89 ? 8.312 -1.551 28.516 1 58.5 89 HIS A O 1
ATOM 726 N N . VAL A 1 90 ? 8.93 -3.5 27.766 1 58.94 90 VAL A N 1
ATOM 727 C CA . VAL A 1 90 ? 7.664 -3.695 27.078 1 58.94 90 VAL A CA 1
ATOM 728 C C . VAL A 1 90 ? 6.59 -4.133 28.062 1 58.94 90 VAL A C 1
ATOM 730 O O . VAL A 1 90 ? 5.422 -3.76 27.922 1 58.94 90 VAL A O 1
ATOM 733 N N . LYS A 1 91 ? 6.984 -4.82 29.109 1 57.59 91 LYS A N 1
ATOM 734 C CA . LYS A 1 91 ? 6.07 -5.312 30.125 1 57.59 91 LYS A CA 1
ATOM 735 C C . LYS A 1 91 ? 5.32 -4.164 30.797 1 57.59 91 LYS A C 1
ATOM 737 O O . LYS A 1 91 ? 4.141 -4.301 31.141 1 57.59 91 LYS A O 1
ATOM 742 N N . GLU A 1 92 ? 5.926 -3.127 30.984 1 51.62 92 GLU A N 1
ATOM 743 C CA . GLU A 1 92 ? 5.324 -1.992 31.688 1 51.62 92 GLU A CA 1
ATOM 744 C C . GLU A 1 92 ? 4.195 -1.375 30.859 1 51.62 92 GLU A C 1
ATOM 746 O O . GLU A 1 92 ? 3.23 -0.85 31.422 1 51.62 92 GLU A O 1
ATOM 751 N N . ALA A 1 93 ? 4.324 -1.451 29.484 1 51.94 93 ALA A N 1
ATOM 752 C CA . ALA A 1 93 ? 3.383 -0.765 28.594 1 51.94 93 ALA A CA 1
ATOM 753 C C . ALA A 1 93 ? 2.125 -1.604 28.375 1 51.94 93 ALA A C 1
ATOM 755 O O . ALA A 1 93 ? 1.069 -1.069 28.031 1 51.94 93 ALA A O 1
ATOM 756 N N . LEU A 1 94 ? 2.236 -2.906 28.359 1 55.41 94 LEU A N 1
ATOM 757 C CA . LEU A 1 94 ? 1.138 -3.756 27.906 1 55.41 94 LEU A CA 1
ATOM 758 C C . LEU A 1 94 ? 0.404 -4.367 29.094 1 55.41 94 LEU A C 1
ATOM 760 O O . LEU A 1 94 ? 1.019 -4.672 30.125 1 55.41 94 LEU A O 1
ATOM 764 N N . ASN A 1 95 ? -0.78 -3.975 29.219 1 55.28 95 ASN A N 1
ATOM 765 C CA . ASN A 1 95 ? -1.641 -4.598 30.219 1 55.28 95 ASN A CA 1
ATOM 766 C C . ASN A 1 95 ? -1.593 -6.121 30.125 1 55.28 95 ASN A C 1
ATOM 768 O O . ASN A 1 95 ? -1.218 -6.672 29.094 1 55.28 95 ASN A O 1
ATOM 772 N N . ASP A 1 96 ? -1.57 -6.918 31.25 1 62.72 96 ASP A N 1
ATOM 773 C CA . ASP A 1 96 ? -1.523 -8.281 31.766 1 62.72 96 ASP A CA 1
ATOM 774 C C . ASP A 1 96 ? -1.739 -9.305 30.656 1 62.72 96 ASP A C 1
ATOM 776 O O . ASP A 1 96 ? -1.364 -10.469 30.797 1 62.72 96 ASP A O 1
ATOM 780 N N . GLU A 1 97 ? -2.389 -8.852 29.484 1 75.44 97 GLU A N 1
ATOM 781 C CA . GLU A 1 97 ? -2.598 -9.906 28.5 1 75.44 97 GLU A CA 1
ATOM 782 C C . GLU A 1 97 ? -1.6 -9.797 27.344 1 75.44 97 GLU A C 1
ATOM 784 O O . GLU A 1 97 ? -1.638 -8.836 26.578 1 75.44 97 GLU A O 1
ATOM 789 N N . VAL A 1 98 ? -0.672 -10.719 27.312 1 81.94 98 VAL A N 1
ATOM 790 C CA . VAL A 1 98 ? 0.431 -10.734 26.359 1 81.94 98 VAL A CA 1
ATOM 791 C C . VAL A 1 98 ? -0.075 -11.188 25 1 81.94 98 VAL A C 1
ATOM 793 O O . VAL A 1 98 ? 0.253 -10.578 23.969 1 81.94 98 VAL A O 1
ATOM 796 N N . ILE A 1 99 ? -0.934 -12.141 25.016 1 93.44 99 ILE A N 1
ATOM 797 C CA . ILE A 1 99 ? -1.38 -12.742 23.766 1 93.44 99 ILE A CA 1
ATOM 798 C C . ILE A 1 99 ? -2.891 -12.57 23.625 1 93.44 99 ILE A C 1
ATOM 800 O O . ILE A 1 99 ? -3.648 -12.883 24.547 1 93.44 99 ILE A O 1
ATOM 804 N N . ASP A 1 100 ? -3.326 -12.055 22.547 1 94.75 100 ASP A N 1
ATOM 805 C CA . ASP A 1 100 ? -4.742 -11.867 22.25 1 94.75 100 ASP A CA 1
ATOM 806 C C . ASP A 1 100 ? -5.465 -13.203 22.141 1 94.75 100 ASP A C 1
ATOM 808 O O . ASP A 1 100 ? -4.93 -14.156 21.562 1 94.75 100 ASP A O 1
ATOM 812 N N . SER A 1 101 ? -6.676 -13.328 22.594 1 95.19 101 SER A N 1
ATOM 813 C CA . SER A 1 101 ? -7.445 -14.562 22.609 1 95.19 101 SER A CA 1
ATOM 814 C C . SER A 1 101 ? -7.707 -15.078 21.203 1 95.19 101 SER A C 1
ATOM 816 O O . SER A 1 101 ? -7.711 -16.297 20.969 1 95.19 101 SER A O 1
ATOM 818 N N . GLN A 1 102 ? -7.961 -14.227 20.25 1 94.88 102 GLN A N 1
ATOM 819 C CA . GLN A 1 102 ? -8.242 -14.641 18.875 1 94.88 102 GLN A CA 1
ATOM 820 C C . GLN A 1 102 ? -7.02 -15.273 18.219 1 94.88 102 GLN A C 1
ATOM 822 O O . GLN A 1 102 ? -7.145 -16.156 17.375 1 94.88 102 GLN A O 1
ATOM 827 N N . LEU A 1 103 ? -5.859 -14.75 18.609 1 96.81 103 LEU A N 1
ATOM 828 C CA . LEU A 1 103 ? -4.625 -15.32 18.078 1 96.81 103 LEU A CA 1
ATOM 829 C C . LEU A 1 103 ? -4.395 -16.719 18.609 1 96.81 103 LEU A C 1
ATOM 831 O O . LEU A 1 103 ? -4.043 -17.625 17.844 1 96.81 103 LEU A O 1
ATOM 835 N N . ILE A 1 104 ? -4.617 -16.938 19.922 1 96 104 ILE A N 1
ATOM 836 C CA . ILE A 1 104 ? -4.465 -18.266 20.531 1 96 104 ILE A CA 1
ATOM 837 C C . ILE A 1 104 ? -5.473 -19.234 19.922 1 96 104 ILE A C 1
ATOM 839 O O . ILE A 1 104 ? -5.137 -20.391 19.641 1 96 104 ILE A O 1
ATOM 843 N N . GLU A 1 105 ? -6.672 -18.766 19.781 1 96.38 105 GLU A N 1
ATOM 844 C CA . GLU A 1 105 ? -7.711 -19.609 19.172 1 96.38 105 GLU A CA 1
ATOM 845 C C . GLU A 1 105 ? -7.324 -20.031 17.766 1 96.38 105 GLU A C 1
ATOM 847 O O . GLU A 1 105 ? -7.527 -21.188 17.391 1 96.38 105 GLU A O 1
ATOM 852 N N . ALA A 1 106 ? -6.824 -19.125 16.969 1 96.06 106 ALA A N 1
ATOM 853 C CA . ALA A 1 106 ? -6.371 -19.453 15.625 1 96.06 106 ALA A CA 1
ATOM 854 C C . ALA A 1 106 ? -5.277 -20.516 15.656 1 96.06 106 ALA A C 1
ATOM 856 O O . ALA A 1 106 ? -5.309 -21.469 14.875 1 96.06 106 ALA A O 1
ATOM 857 N N . TYR A 1 107 ? -4.359 -20.391 16.578 1 96.38 107 TYR A N 1
ATOM 858 C CA . TYR A 1 107 ? -3.27 -21.344 16.703 1 96.38 107 TYR A CA 1
ATOM 859 C C . TYR A 1 107 ? -3.803 -22.734 17.062 1 96.38 107 TYR A C 1
ATOM 861 O O . TYR A 1 107 ? -3.369 -23.734 16.484 1 96.38 107 TYR A O 1
ATOM 869 N N . ILE A 1 108 ? -4.75 -22.812 17.938 1 95.06 108 ILE A N 1
ATOM 870 C CA . ILE A 1 108 ? -5.328 -24.078 18.391 1 95.06 108 ILE A CA 1
ATOM 871 C C . ILE A 1 108 ? -6.07 -24.75 17.234 1 95.06 108 ILE A C 1
ATOM 873 O O . ILE A 1 108 ? -5.992 -25.969 17.062 1 95.06 108 ILE A O 1
ATOM 877 N N . CYS A 1 109 ? -6.723 -23.953 16.438 1 93 109 CYS A N 1
ATOM 878 C CA . CYS A 1 109 ? -7.5 -24.469 15.32 1 93 109 CYS A CA 1
ATOM 879 C C . CYS A 1 109 ? -6.598 -25.141 14.289 1 93 109 CYS A C 1
ATOM 881 O O . CYS A 1 109 ? -7.012 -26.078 13.617 1 93 109 CYS A O 1
ATOM 883 N N . TYR A 1 110 ? -5.367 -24.719 14.148 1 92.06 110 TYR A N 1
ATOM 884 C CA . TYR A 1 110 ? -4.453 -25.266 13.156 1 92.06 110 TYR A CA 1
ATOM 885 C C . TYR A 1 110 ? -3.559 -26.344 13.773 1 92.06 110 TYR A C 1
ATOM 887 O O . TYR A 1 110 ? -2.764 -26.969 13.078 1 92.06 110 TYR A O 1
ATOM 895 N N . SER A 1 111 ? -3.688 -26.578 15.023 1 86.5 111 SER A N 1
ATOM 896 C CA . SER A 1 111 ? -2.904 -27.609 15.68 1 86.5 111 SER A CA 1
ATOM 897 C C . SER A 1 111 ? -3.467 -29 15.375 1 86.5 111 SER A C 1
ATOM 899 O O . SER A 1 111 ? -4.684 -29.188 15.32 1 86.5 111 SER A O 1
ATOM 901 N N . PRO A 1 112 ? -2.559 -29.875 14.922 1 75.25 112 PRO A N 1
ATOM 902 C CA . PRO A 1 112 ? -2.992 -31.219 14.531 1 75.25 112 PRO A CA 1
ATOM 903 C C . PRO A 1 112 ? -3.881 -31.891 15.578 1 75.25 112 PRO A C 1
ATOM 905 O O . PRO A 1 112 ? -3.592 -31.812 16.781 1 75.25 112 PRO A O 1
ATOM 908 N N . ARG A 1 113 ? -5.066 -32.125 15.258 1 63.31 113 ARG A N 1
ATOM 909 C CA . ARG A 1 113 ? -5.84 -33.031 16.078 1 63.31 113 ARG A CA 1
ATOM 910 C C . ARG A 1 113 ? -5.426 -34.5 15.844 1 63.31 113 ARG A C 1
ATOM 912 O O . ARG A 1 113 ? -4.93 -34.812 14.766 1 63.31 113 ARG A O 1
ATOM 919 N N . ALA A 1 114 ? -5.184 -35.281 16.781 1 56.47 114 ALA A N 1
ATOM 920 C CA . ALA A 1 114 ? -4.812 -36.719 16.719 1 56.47 114 ALA A CA 1
ATOM 921 C C . ALA A 1 114 ? -5.273 -37.344 15.414 1 56.47 114 ALA A C 1
ATOM 923 O O . ALA A 1 114 ? -4.559 -38.156 14.828 1 56.47 114 ALA A O 1
ATOM 924 N N . ASP A 1 115 ? -6.43 -37.094 14.984 1 48.41 115 ASP A N 1
ATOM 925 C CA . ASP A 1 115 ? -7.039 -37.875 13.93 1 48.41 115 ASP A CA 1
ATOM 926 C C . ASP A 1 115 ? -6.789 -37.25 12.555 1 48.41 115 ASP A C 1
ATOM 928 O O . ASP A 1 115 ? -7.406 -37.656 11.57 1 48.41 115 ASP A O 1
ATOM 932 N N . SER A 1 116 ? -6.184 -36.219 12.484 1 52.19 116 SER A N 1
ATOM 933 C CA . SER A 1 116 ? -6.09 -35.531 11.203 1 52.19 116 SER A CA 1
ATOM 934 C C . SER A 1 116 ? -5.164 -36.281 10.242 1 52.19 116 SER A C 1
ATOM 936 O O . SER A 1 116 ? -3.988 -35.938 10.109 1 52.19 116 SER A O 1
ATOM 938 N N . ASP A 1 117 ? -5.211 -37.625 10.281 1 44.19 117 ASP A N 1
ATOM 939 C CA . ASP A 1 117 ? -4.465 -38.625 9.555 1 44.19 117 ASP A CA 1
ATOM 940 C C . ASP A 1 117 ? -4.461 -38.344 8.055 1 44.19 117 ASP A C 1
ATOM 942 O O . ASP A 1 117 ? -3.973 -39.156 7.262 1 44.19 117 ASP A O 1
ATOM 946 N N . SER A 1 118 ? -5.664 -37.938 7.332 1 48.97 118 SER A N 1
ATOM 947 C CA . SER A 1 118 ? -5.902 -38.531 6.012 1 48.97 118 SER A CA 1
ATOM 948 C C . SER A 1 118 ? -4.859 -38.031 5.008 1 48.97 118 SER A C 1
ATOM 950 O O . SER A 1 118 ? -4.367 -36.906 5.102 1 48.97 118 SER A O 1
ATOM 952 N N . GLN A 1 119 ? -4.293 -39.031 4.18 1 48 119 GLN A N 1
ATOM 953 C CA . GLN A 1 119 ? -3.332 -39.188 3.088 1 48 119 GLN A CA 1
ATOM 954 C C . GLN A 1 119 ? -3.312 -37.938 2.215 1 48 119 GLN A C 1
ATOM 956 O O . GLN A 1 119 ? -2.242 -37.406 1.873 1 48 119 GLN A O 1
ATOM 961 N N . THR A 1 120 ? -4.418 -37.844 1.157 1 57.5 120 THR A N 1
ATOM 962 C CA . THR A 1 120 ? -4.336 -37.094 -0.086 1 57.5 120 THR A CA 1
ATOM 963 C C . THR A 1 120 ? -4.832 -35.656 0.119 1 57.5 120 THR A C 1
ATOM 965 O O . THR A 1 120 ? -5.938 -35.312 -0.306 1 57.5 120 THR A O 1
ATOM 968 N N . SER A 1 121 ? -4.184 -34.906 1.063 1 81.38 121 SER A N 1
ATOM 969 C CA . SER A 1 121 ? -4.766 -33.594 1.333 1 81.38 121 SER A CA 1
ATOM 970 C C . SER A 1 121 ? -4.199 -32.531 0.393 1 81.38 121 SER A C 1
ATOM 972 O O . SER A 1 121 ? -3.049 -32.625 -0.038 1 81.38 121 SER A O 1
ATOM 974 N N . MET A 1 122 ? -5.09 -31.938 -0.435 1 90.94 122 MET A N 1
ATOM 975 C CA . MET A 1 122 ? -4.754 -30.828 -1.321 1 90.94 122 MET A CA 1
ATOM 976 C C . MET A 1 122 ? -4.801 -29.5 -0.573 1 90.94 122 MET A C 1
ATOM 978 O O . MET A 1 122 ? -5.441 -29.406 0.475 1 90.94 122 MET A O 1
ATOM 982 N N . CYS A 1 123 ? -3.965 -28.641 -0.926 1 95.06 123 CYS A N 1
ATOM 983 C CA . CYS A 1 123 ? -3.967 -27.266 -0.447 1 95.06 123 CYS A CA 1
ATOM 984 C C . CYS A 1 123 ? -3.834 -26.281 -1.605 1 95.06 123 CYS A C 1
ATOM 986 O O . CYS A 1 123 ? -3.9 -26.672 -2.77 1 95.06 123 CYS A O 1
ATOM 988 N N . TYR A 1 124 ? -3.764 -25 -1.254 1 96.56 124 TYR A N 1
ATOM 989 C CA . TYR A 1 124 ? -3.721 -23.984 -2.303 1 96.56 124 TYR A CA 1
ATOM 990 C C . TYR A 1 124 ? -2.615 -22.969 -2.039 1 96.56 124 TYR A C 1
ATOM 992 O O . TYR A 1 124 ? -2.248 -22.734 -0.887 1 96.56 124 TYR A O 1
ATOM 1000 N N . LYS A 1 125 ? -2.066 -22.5 -3.049 1 96.81 125 LYS A N 1
ATOM 1001 C CA . LYS A 1 125 ? -1.315 -21.25 -3.055 1 96.81 125 LYS A CA 1
ATOM 1002 C C . LYS A 1 125 ? -2.025 -20.188 -3.893 1 96.81 125 L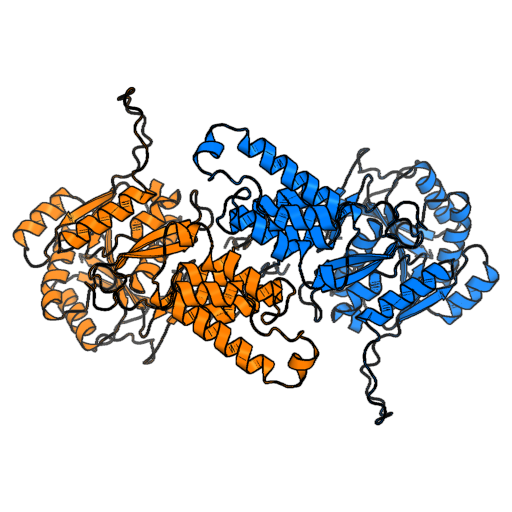YS A C 1
ATOM 1004 O O . LYS A 1 125 ? -2.564 -20.484 -4.961 1 96.81 125 LYS A O 1
ATOM 1009 N N . THR A 1 126 ? -2.141 -19 -3.359 1 97.31 126 THR A N 1
ATOM 1010 C CA . THR A 1 126 ? -2.812 -17.906 -4.059 1 97.31 126 THR A CA 1
ATOM 1011 C C . THR A 1 126 ? -1.815 -16.812 -4.441 1 97.31 126 THR A C 1
ATOM 1013 O O . THR A 1 126 ? -0.999 -16.391 -3.621 1 97.31 126 THR A O 1
ATOM 1016 N N . PHE A 1 127 ? -1.883 -16.391 -5.68 1 95.25 127 PHE A N 1
ATOM 1017 C CA . PHE A 1 127 ? -0.929 -15.422 -6.203 1 95.25 127 PHE A CA 1
ATOM 1018 C C . PHE A 1 127 ? -1.639 -14.141 -6.629 1 95.25 127 PHE A C 1
ATOM 1020 O O . PHE A 1 127 ? -2.768 -14.188 -7.125 1 95.25 127 PHE A O 1
ATOM 1027 N N . TYR A 1 128 ? -0.908 -13 -6.344 1 92 128 TYR A N 1
ATOM 1028 C CA . TYR A 1 128 ? -1.374 -11.68 -6.738 1 92 128 TYR A CA 1
ATOM 1029 C C . TYR A 1 128 ? -1.034 -11.398 -8.195 1 92 128 TYR A C 1
ATOM 1031 O O . TYR A 1 128 ? 0.09 -11.648 -8.641 1 92 128 TYR A O 1
ATOM 1039 N N . ALA A 1 129 ? -2.029 -10.984 -8.961 1 88.75 129 ALA A N 1
ATOM 1040 C CA . ALA A 1 129 ? -1.854 -10.617 -10.367 1 88.75 129 ALA A CA 1
ATOM 1041 C C . ALA A 1 129 ? -2.232 -9.156 -10.594 1 88.75 129 ALA A C 1
ATOM 1043 O O . ALA A 1 129 ? -3.377 -8.852 -10.945 1 88.75 129 ALA A O 1
ATOM 1044 N N . PRO A 1 130 ? -1.211 -8.281 -10.484 1 81.81 130 PRO A N 1
ATOM 1045 C CA . PRO A 1 130 ? -1.53 -6.855 -10.625 1 81.81 130 PRO A CA 1
ATOM 1046 C C . PRO A 1 130 ? -2.043 -6.5 -12.016 1 81.81 130 PRO A C 1
ATOM 1048 O O . PRO A 1 130 ? -1.454 -6.91 -13.023 1 81.81 130 PRO A O 1
ATOM 1051 N N . GLY A 1 131 ? -3.113 -5.715 -12.07 1 75.94 131 GLY A N 1
ATOM 1052 C CA . GLY A 1 131 ? -3.629 -5.234 -13.336 1 75.94 131 GLY A CA 1
ATOM 1053 C C . GLY A 1 131 ? -4.508 -6.246 -14.047 1 75.94 131 GLY A C 1
ATOM 1054 O O . GLY A 1 131 ? -5.074 -5.953 -15.102 1 75.94 131 GLY A O 1
ATOM 1055 N N . ALA A 1 132 ? -4.535 -7.438 -13.516 1 80.94 132 ALA A N 1
ATOM 1056 C CA . ALA A 1 132 ? -5.375 -8.469 -14.117 1 80.94 132 ALA A CA 1
ATOM 1057 C C . ALA A 1 132 ? -6.836 -8.297 -13.703 1 80.94 132 ALA A C 1
ATOM 1059 O O . ALA A 1 132 ? -7.141 -7.527 -12.789 1 80.94 132 ALA A O 1
ATOM 1060 N N . ARG A 1 133 ? -7.668 -8.891 -14.5 1 77.69 133 ARG A N 1
ATOM 1061 C CA . ARG A 1 133 ? -9.094 -8.852 -14.18 1 77.69 133 ARG A CA 1
ATOM 1062 C C . ARG A 1 133 ? -9.359 -9.461 -12.805 1 77.69 133 ARG A C 1
ATOM 1064 O O . ARG A 1 133 ? -10.039 -8.852 -11.977 1 77.69 133 ARG A O 1
ATOM 1071 N N . GLU A 1 134 ? -8.852 -10.703 -12.719 1 80.94 134 GLU A N 1
ATOM 1072 C CA . GLU A 1 134 ? -8.836 -11.305 -11.391 1 80.94 134 GLU A CA 1
ATOM 1073 C C . GLU A 1 134 ? -7.508 -11.047 -10.68 1 80.94 134 GLU A C 1
ATOM 1075 O O . GLU A 1 134 ? -6.465 -11.547 -11.102 1 80.94 134 GLU A O 1
ATOM 1080 N N . THR A 1 135 ? -7.562 -10.406 -9.602 1 88.69 135 THR A N 1
ATOM 1081 C CA . THR A 1 135 ? -6.336 -9.906 -8.992 1 88.69 135 THR A CA 1
ATOM 1082 C C . THR A 1 135 ? -5.664 -10.992 -8.156 1 88.69 135 THR A C 1
ATOM 1084 O O . THR A 1 135 ? -4.469 -10.914 -7.875 1 88.69 135 THR A O 1
ATOM 1087 N N . PHE A 1 136 ? -6.445 -12.031 -7.656 1 93.94 136 PHE A N 1
ATOM 1088 C CA . PHE A 1 136 ? -5.895 -13.148 -6.898 1 93.94 136 PHE A CA 1
ATOM 1089 C C . PHE A 1 136 ? -6.258 -14.477 -7.547 1 93.94 136 PHE A C 1
ATOM 1091 O O . PHE A 1 136 ? -7.43 -14.727 -7.848 1 93.94 136 PHE A O 1
ATOM 1098 N N . LEU A 1 137 ? -5.242 -15.305 -7.809 1 95 137 LEU A N 1
ATOM 1099 C CA . LEU A 1 137 ? -5.438 -16.609 -8.438 1 95 137 LEU A CA 1
ATOM 1100 C C . LEU A 1 137 ? -4.898 -17.719 -7.555 1 95 137 LEU A C 1
ATOM 1102 O O . LEU A 1 137 ? -3.75 -17.672 -7.105 1 95 137 LEU A O 1
ATOM 1106 N N . SER A 1 138 ? -5.758 -18.688 -7.309 1 96.31 138 SER A N 1
ATOM 1107 C CA . SER A 1 138 ? -5.379 -19.781 -6.426 1 96.31 138 SER A CA 1
ATOM 1108 C C . SER A 1 138 ? -5.098 -21.062 -7.219 1 96.31 138 SER A C 1
ATOM 1110 O O . SER A 1 138 ? -5.824 -21.375 -8.164 1 96.31 138 SER A O 1
ATOM 1112 N N . ILE A 1 139 ? -4.047 -21.719 -6.867 1 96.38 139 ILE A N 1
ATOM 1113 C CA . ILE A 1 139 ? -3.627 -22.953 -7.531 1 96.38 139 ILE A CA 1
ATOM 1114 C C . ILE A 1 139 ? -3.635 -24.109 -6.527 1 96.38 139 ILE A C 1
ATOM 1116 O O . ILE A 1 139 ? -3.105 -23.984 -5.422 1 96.38 139 ILE A O 1
ATOM 1120 N N . ARG A 1 140 ? -4.27 -25.203 -6.926 1 95.94 140 ARG A N 1
ATOM 1121 C CA . ARG A 1 140 ? -4.34 -26.391 -6.082 1 95.94 140 ARG A CA 1
ATOM 1122 C C . ARG A 1 140 ? -3.078 -27.234 -6.223 1 95.94 140 ARG A C 1
ATOM 1124 O O . ARG A 1 140 ? -2.615 -27.484 -7.34 1 95.94 140 ARG A O 1
ATOM 1131 N N . LEU A 1 141 ? -2.527 -27.656 -5.09 1 94.62 141 LEU A N 1
ATOM 1132 C CA . LEU A 1 141 ? -1.345 -28.5 -5.078 1 94.62 141 LEU A CA 1
ATOM 1133 C C . LEU A 1 141 ? -1.371 -29.453 -3.881 1 94.62 141 LEU A C 1
ATOM 1135 O O . LEU A 1 141 ? -2.285 -29.391 -3.055 1 94.62 141 LEU A O 1
ATOM 1139 N N . ALA A 1 142 ? -0.412 -30.328 -3.926 1 91.5 142 ALA A N 1
ATOM 1140 C CA . ALA A 1 142 ? -0.376 -31.312 -2.844 1 91.5 142 ALA A CA 1
ATOM 1141 C C . ALA A 1 142 ? 0.095 -30.672 -1.54 1 91.5 142 ALA A C 1
ATOM 1143 O O . ALA A 1 142 ? 1.007 -29.844 -1.541 1 91.5 142 ALA A O 1
ATOM 1144 N N . ALA A 1 143 ? -0.531 -31.062 -0.428 1 85.25 143 ALA A N 1
ATOM 1145 C CA . ALA A 1 143 ? -0.189 -30.516 0.883 1 85.25 143 ALA A CA 1
ATOM 1146 C C . ALA A 1 143 ? 1.076 -31.172 1.435 1 85.25 143 ALA A C 1
ATOM 1148 O O . ALA A 1 143 ? 1.831 -30.531 2.18 1 85.25 143 ALA A O 1
ATOM 1149 N N . GLU A 1 144 ? 1.228 -32.344 1.018 1 76.69 144 GLU A N 1
ATOM 1150 C CA . GLU A 1 144 ? 2.338 -33.094 1.599 1 76.69 144 GLU A CA 1
ATOM 1151 C C . GLU A 1 144 ? 3.617 -32.906 0.787 1 76.69 144 GLU A C 1
ATOM 1153 O O . GLU A 1 144 ? 3.574 -32.844 -0.444 1 76.69 144 GLU A O 1
ATOM 1158 N N . GLN A 1 145 ? 4.688 -32.781 1.372 1 58.81 145 GLN A N 1
ATOM 1159 C CA . GLN A 1 145 ? 5.996 -32.531 0.769 1 58.81 145 GLN A CA 1
ATOM 1160 C C . GLN A 1 145 ? 6.426 -33.75 -0.079 1 58.81 145 GLN A C 1
ATOM 1162 O O . GLN A 1 145 ? 7.09 -33.562 -1.104 1 58.81 145 GLN A O 1
ATOM 1167 N N . PHE A 1 146 ? 6.125 -34.844 0.474 1 56.88 146 PHE A N 1
ATOM 1168 C CA . PHE A 1 146 ? 6.645 -36.031 -0.206 1 56.88 146 PHE A CA 1
ATOM 1169 C C . PHE A 1 146 ? 5.613 -36.594 -1.183 1 56.88 146 PHE A C 1
ATOM 1171 O O . PHE A 1 146 ? 5.664 -37.781 -1.542 1 56.88 146 PHE A O 1
ATOM 1178 N N . ALA A 1 147 ? 4.871 -35.625 -1.523 1 64.12 147 ALA A N 1
ATOM 1179 C CA . ALA A 1 147 ? 3.885 -36.062 -2.514 1 64.12 147 ALA A CA 1
ATOM 1180 C C . ALA A 1 147 ? 4.492 -36.094 -3.914 1 64.12 147 ALA A C 1
ATOM 1182 O O . ALA A 1 147 ? 5.672 -35.781 -4.094 1 64.12 147 ALA A O 1
ATOM 1183 N N . ASN A 1 148 ? 3.805 -36.562 -4.863 1 78.88 148 ASN A N 1
ATOM 1184 C CA . ASN A 1 148 ? 4.133 -36.5 -6.285 1 78.88 148 ASN A CA 1
ATOM 1185 C C . ASN A 1 148 ? 4.707 -35.156 -6.688 1 78.88 148 ASN A C 1
ATOM 1187 O O . ASN A 1 148 ? 4.102 -34.125 -6.422 1 78.88 148 ASN A O 1
ATOM 1191 N N . VAL A 1 149 ? 6.023 -35.156 -7.094 1 86.5 149 VAL A N 1
ATOM 1192 C CA . VAL A 1 149 ? 6.777 -33.938 -7.43 1 86.5 149 VAL A CA 1
ATOM 1193 C C . VAL A 1 149 ? 5.984 -33.094 -8.422 1 86.5 149 VAL A C 1
ATOM 1195 O O . VAL A 1 149 ? 6.16 -31.875 -8.484 1 86.5 149 VAL A O 1
ATOM 1198 N N . GLY A 1 150 ? 5.094 -33.75 -9.148 1 91.88 150 GLY A N 1
ATOM 1199 C CA . GLY A 1 150 ? 4.293 -33.031 -10.133 1 91.88 150 GLY A CA 1
ATOM 1200 C C . GLY A 1 150 ? 3.16 -32.25 -9.523 1 91.88 150 GLY A C 1
ATOM 1201 O O . GLY A 1 150 ? 2.547 -31.406 -10.203 1 91.88 150 GLY A O 1
ATOM 1202 N N . LEU A 1 151 ? 2.922 -32.469 -8.32 1 93.31 151 LEU A N 1
ATOM 1203 C CA . LEU A 1 151 ? 1.845 -31.734 -7.641 1 93.31 151 LEU A CA 1
ATOM 1204 C C . LEU A 1 151 ? 2.4 -30.609 -6.781 1 93.31 151 LEU A C 1
ATOM 1206 O O . LEU A 1 151 ? 1.715 -30.109 -5.883 1 93.31 151 LEU A O 1
ATOM 1210 N N . ALA A 1 152 ? 3.586 -30.25 -7.02 1 92.88 152 ALA A N 1
ATOM 1211 C CA . ALA A 1 152 ? 4.25 -29.156 -6.305 1 92.88 152 ALA A CA 1
ATOM 1212 C C . ALA A 1 152 ? 4.594 -28.016 -7.246 1 92.88 152 ALA A C 1
ATOM 1214 O O . ALA A 1 152 ? 4.512 -28.156 -8.469 1 92.88 152 ALA A O 1
ATOM 1215 N N . LEU A 1 153 ? 4.879 -26.891 -6.664 1 93.88 153 LEU A N 1
ATOM 1216 C CA . LEU A 1 153 ? 5.402 -25.766 -7.414 1 93.88 153 LEU A CA 1
ATOM 1217 C C . LEU A 1 153 ? 6.895 -25.578 -7.145 1 93.88 153 LEU A C 1
ATOM 1219 O O . LEU A 1 153 ? 7.332 -25.641 -5.996 1 93.88 153 LEU A O 1
ATOM 1223 N N . TRP A 1 154 ? 7.57 -25.359 -8.211 1 92.81 154 TRP A N 1
ATOM 1224 C CA . TRP A 1 154 ? 9.023 -25.219 -8.141 1 92.81 154 TRP A CA 1
ATOM 1225 C C . TRP A 1 154 ? 9.453 -23.828 -8.633 1 92.81 154 TRP A C 1
ATOM 1227 O O . TRP A 1 154 ? 8.742 -23.188 -9.406 1 92.81 154 TRP A O 1
ATOM 1237 N N . PRO A 1 155 ? 10.625 -23.375 -8.227 1 92.44 155 PRO A N 1
ATOM 1238 C CA . PRO A 1 155 ? 11.078 -22 -8.523 1 92.44 155 PRO A CA 1
ATOM 1239 C C . PRO A 1 155 ? 11.078 -21.688 -10.016 1 92.44 155 PRO A C 1
ATOM 1241 O O . PRO A 1 155 ? 10.719 -20.578 -10.414 1 92.44 155 PRO A O 1
ATOM 1244 N N . ALA A 1 156 ? 11.461 -22.609 -10.789 1 94.56 156 ALA A N 1
ATOM 1245 C CA . ALA A 1 156 ? 11.594 -22.375 -12.219 1 94.56 156 ALA A CA 1
ATOM 1246 C C . ALA A 1 156 ? 10.25 -22 -12.844 1 94.56 156 ALA A C 1
ATOM 1248 O O . ALA A 1 156 ? 10.195 -21.312 -13.859 1 94.56 156 ALA A O 1
ATOM 1249 N N . ALA A 1 157 ? 9.172 -22.531 -12.258 1 95.5 157 ALA A N 1
ATOM 1250 C CA . ALA A 1 157 ? 7.84 -22.234 -12.766 1 95.5 157 ALA A CA 1
ATOM 1251 C C . ALA A 1 157 ? 7.551 -20.734 -12.695 1 95.5 157 ALA A C 1
ATOM 1253 O O . ALA A 1 157 ? 6.988 -20.156 -13.633 1 95.5 157 ALA A O 1
ATOM 1254 N N . PHE A 1 158 ? 7.941 -20.125 -11.594 1 93.44 158 PHE A N 1
ATOM 1255 C CA . PHE A 1 158 ? 7.703 -18.703 -11.391 1 93.44 158 PHE A CA 1
ATOM 1256 C C . PHE A 1 158 ? 8.492 -17.875 -12.398 1 93.44 158 PHE A C 1
ATOM 1258 O O . PHE A 1 158 ? 7.969 -16.891 -12.953 1 93.44 158 PHE A O 1
ATOM 1265 N N . VAL A 1 159 ? 9.664 -18.281 -12.617 1 91.31 159 VAL A N 1
ATOM 1266 C CA . VAL A 1 159 ? 10.531 -17.594 -13.57 1 91.31 159 VAL A CA 1
ATOM 1267 C C . VAL A 1 159 ? 9.961 -17.734 -14.977 1 91.31 159 VAL A C 1
ATOM 1269 O O . VAL A 1 159 ? 9.945 -16.766 -15.742 1 91.31 159 VAL A O 1
ATOM 1272 N N . LEU A 1 160 ? 9.508 -18.875 -15.273 1 95.12 160 LEU A N 1
ATOM 1273 C CA . LEU A 1 160 ? 8.93 -19.109 -16.594 1 95.12 160 LEU A CA 1
ATOM 1274 C C . LEU A 1 160 ? 7.727 -18.203 -16.828 1 95.12 160 LEU A C 1
ATOM 1276 O O . LEU A 1 160 ? 7.617 -17.578 -17.891 1 95.12 160 LEU A O 1
ATOM 1280 N N . VAL A 1 161 ? 6.836 -18.125 -15.859 1 94.12 161 VAL A N 1
ATOM 1281 C CA . VAL A 1 161 ? 5.633 -17.312 -15.984 1 94.12 161 VAL A CA 1
ATOM 1282 C C . VAL A 1 161 ? 6.012 -15.852 -16.203 1 94.12 161 VAL A C 1
ATOM 1284 O O . VAL A 1 161 ? 5.488 -15.195 -17.094 1 94.12 161 VAL A O 1
ATOM 1287 N N . GLN A 1 162 ? 6.914 -15.406 -15.398 1 89.38 162 GLN A N 1
ATOM 1288 C CA . GLN A 1 162 ? 7.32 -14.008 -15.492 1 89.38 162 GLN A CA 1
ATOM 1289 C C . GLN A 1 162 ? 8.016 -13.719 -16.812 1 89.38 162 GLN A C 1
ATOM 1291 O O . GLN A 1 162 ? 7.836 -12.648 -17.406 1 89.38 162 GLN A O 1
ATOM 1296 N N . LEU A 1 163 ? 8.812 -14.633 -17.25 1 89.56 163 LEU A N 1
ATOM 1297 C CA . LEU A 1 163 ? 9.492 -14.5 -18.531 1 89.56 163 LEU A CA 1
ATOM 1298 C C . LEU A 1 163 ? 8.492 -14.391 -19.672 1 89.56 163 LEU A C 1
ATOM 1300 O O . LEU A 1 163 ? 8.617 -13.516 -20.531 1 89.56 163 LEU A O 1
ATOM 1304 N N . LEU A 1 164 ? 7.578 -15.281 -19.703 1 92.5 164 LEU A N 1
ATOM 1305 C CA . LEU A 1 164 ? 6.582 -15.297 -20.766 1 92.5 164 LEU A CA 1
ATOM 1306 C C . LEU A 1 164 ? 5.758 -14.016 -20.75 1 92.5 164 LEU A C 1
ATOM 1308 O O . LEU A 1 164 ? 5.418 -13.477 -21.812 1 92.5 164 LEU A O 1
ATOM 1312 N N . LEU A 1 165 ? 5.387 -13.594 -19.578 1 89.5 165 LEU A N 1
ATOM 1313 C CA . LEU A 1 165 ? 4.641 -12.344 -19.453 1 89.5 165 LEU A CA 1
ATOM 1314 C C . LEU A 1 165 ? 5.434 -11.188 -20.062 1 89.5 165 LEU A C 1
ATOM 1316 O O . LEU A 1 165 ? 4.887 -10.375 -20.812 1 89.5 165 LEU A O 1
ATOM 1320 N N . ALA A 1 166 ? 6.668 -11.133 -19.688 1 84 166 ALA A N 1
ATOM 1321 C CA . ALA A 1 166 ? 7.535 -10.078 -20.203 1 84 166 ALA A CA 1
ATOM 1322 C C . ALA A 1 166 ? 7.652 -10.156 -21.719 1 84 166 ALA A C 1
ATOM 1324 O O . ALA A 1 166 ? 7.578 -9.141 -22.422 1 84 166 ALA A O 1
ATOM 1325 N N . GLU A 1 167 ? 7.848 -11.359 -22.234 1 87.25 167 GLU A N 1
ATOM 1326 C CA . GLU A 1 167 ? 7.996 -11.578 -23.672 1 87.25 167 GLU A CA 1
ATOM 1327 C C . GLU A 1 167 ? 6.723 -11.203 -24.422 1 87.25 167 GLU A C 1
ATOM 1329 O O . GLU A 1 167 ? 6.785 -10.578 -25.484 1 87.25 167 GLU A O 1
ATOM 1334 N N . CYS A 1 168 ? 5.625 -11.531 -23.875 1 88.94 168 CYS A N 1
ATOM 1335 C CA . CYS A 1 168 ? 4.348 -11.25 -24.516 1 88.94 168 CYS A CA 1
ATOM 1336 C C . CYS A 1 168 ? 4.016 -9.766 -24.453 1 88.94 168 CYS A C 1
ATOM 1338 O O . CYS A 1 168 ? 3.277 -9.25 -25.297 1 88.94 168 CYS A O 1
ATOM 1340 N N . SER A 1 169 ? 4.492 -9.062 -23.469 1 84.38 169 SER A N 1
ATOM 1341 C CA . SER A 1 169 ? 4.191 -7.645 -23.266 1 84.38 169 SER A CA 1
ATOM 1342 C C . SER A 1 169 ? 5.137 -6.762 -24.078 1 84.38 169 SER A C 1
ATOM 1344 O O . SER A 1 169 ? 4.875 -5.574 -24.266 1 84.38 169 SER A O 1
ATOM 1346 N N . SER A 1 170 ? 6.195 -7.359 -24.578 1 81.69 170 SER A N 1
ATOM 1347 C CA . SER A 1 170 ? 7.215 -6.598 -25.297 1 81.69 170 SER A CA 1
ATOM 1348 C C . SER A 1 170 ? 6.875 -6.473 -26.781 1 81.69 170 SER A C 1
ATOM 1350 O O . SER A 1 170 ? 6.473 -7.453 -27.406 1 81.69 170 SER A O 1
ATOM 1352 N N . PRO A 1 171 ? 7.098 -5.277 -27.328 1 83 171 PRO A N 1
ATOM 1353 C CA . PRO A 1 171 ? 6.926 -5.137 -28.781 1 83 171 PRO A CA 1
ATOM 1354 C C . PRO A 1 171 ? 8.023 -5.828 -29.578 1 83 171 PRO A C 1
ATOM 1356 O O . PRO A 1 171 ? 7.848 -6.117 -30.766 1 83 171 PRO A O 1
ATOM 1359 N N . THR A 1 172 ? 9.188 -6.031 -28.938 1 84.12 172 THR A N 1
ATOM 1360 C CA . THR A 1 172 ? 10.32 -6.695 -29.562 1 84.12 172 THR A CA 1
ATOM 1361 C C . THR A 1 172 ? 10.828 -7.844 -28.703 1 84.12 172 THR A C 1
ATOM 1363 O O . THR A 1 172 ? 11.93 -7.766 -28.141 1 84.12 172 THR A O 1
ATOM 1366 N N . PRO A 1 173 ? 10.055 -8.938 -28.688 1 84.12 173 PRO A N 1
ATOM 1367 C CA . PRO A 1 173 ? 10.5 -10.07 -27.875 1 84.12 173 PRO A CA 1
ATOM 1368 C C . PRO A 1 173 ? 11.844 -10.641 -28.328 1 84.12 173 PRO A C 1
ATOM 1370 O O . PRO A 1 173 ? 12.156 -10.594 -29.531 1 84.12 173 PRO A O 1
ATOM 1373 N N . ILE A 1 174 ? 12.555 -11.156 -27.422 1 81.25 174 ILE A N 1
ATOM 1374 C CA . ILE A 1 174 ? 13.898 -11.633 -27.688 1 81.25 174 ILE A CA 1
ATOM 1375 C C . ILE A 1 174 ? 13.867 -13.133 -28 1 81.25 174 ILE A C 1
ATOM 1377 O O . ILE A 1 174 ? 14.609 -13.609 -28.859 1 81.25 174 ILE A O 1
ATOM 1381 N N . ILE A 1 175 ? 12.992 -13.828 -27.281 1 88.56 175 ILE A N 1
ATOM 1382 C CA . ILE A 1 175 ? 12.977 -15.281 -27.375 1 88.56 175 ILE A CA 1
ATOM 1383 C C . ILE A 1 175 ? 11.82 -15.734 -28.281 1 88.56 175 ILE A C 1
ATOM 1385 O O . ILE A 1 175 ? 12.023 -16.5 -29.219 1 88.56 175 ILE A O 1
ATOM 1389 N N . LEU A 1 176 ? 10.695 -15.164 -28.031 1 90.88 176 LEU A N 1
ATOM 1390 C CA . LEU A 1 176 ? 9.5 -15.57 -28.766 1 90.88 176 LEU A CA 1
ATOM 1391 C C . LEU A 1 176 ? 9.492 -14.945 -30.172 1 90.88 176 LEU A C 1
ATOM 1393 O O . LEU A 1 176 ? 10.117 -13.906 -30.391 1 90.88 176 LEU A O 1
ATOM 1397 N N . PRO A 1 177 ? 8.781 -15.594 -31.031 1 87.69 177 PRO A N 1
ATOM 1398 C CA . PRO A 1 177 ? 8.609 -14.953 -32.344 1 87.69 177 PRO A CA 1
ATOM 1399 C C . PRO A 1 177 ? 7.984 -13.562 -32.25 1 87.69 177 PRO A C 1
ATOM 1401 O O . PRO A 1 177 ? 7.098 -13.344 -31.406 1 87.69 177 PRO A O 1
ATOM 1404 N N . HIS A 1 178 ? 8.414 -12.695 -33.094 1 83.25 178 HIS A N 1
ATOM 1405 C CA . HIS A 1 178 ? 7.984 -11.305 -33.062 1 83.25 178 HIS A CA 1
ATOM 1406 C C . HIS A 1 178 ? 6.52 -11.164 -33.469 1 83.25 178 HIS A C 1
ATOM 1408 O O . HIS A 1 178 ? 5.812 -10.297 -32.969 1 83.25 178 HIS A O 1
ATOM 1414 N N . GLU A 1 179 ? 6.188 -11.969 -34.438 1 83.88 179 GLU A N 1
ATOM 1415 C CA . GLU A 1 179 ? 4.82 -11.883 -34.938 1 83.88 179 GLU A CA 1
ATOM 1416 C C . GLU A 1 179 ? 4.188 -13.273 -35.062 1 83.88 179 GLU A C 1
ATOM 1418 O O . GLU A 1 179 ? 4.871 -14.281 -34.906 1 83.88 179 GLU A O 1
ATOM 1423 N N . GLY A 1 180 ? 2.904 -13.227 -35.125 1 87.62 180 GLY A N 1
ATOM 1424 C CA . GLY A 1 180 ? 2.184 -14.469 -35.375 1 87.62 180 GLY A CA 1
ATOM 1425 C C . GLY A 1 180 ? 1.597 -15.055 -34.094 1 87.62 180 GLY A C 1
ATOM 1426 O O . GLY A 1 180 ? 1.961 -14.641 -33 1 87.62 180 GLY A O 1
ATOM 1427 N N . ALA A 1 181 ? 0.811 -16.016 -34.312 1 91.31 181 ALA A N 1
ATOM 1428 C CA . ALA A 1 181 ? 0.136 -16.719 -33.219 1 91.31 181 ALA A CA 1
ATOM 1429 C C . ALA A 1 181 ? 1.066 -17.719 -32.531 1 91.31 181 ALA A C 1
ATOM 1431 O O . ALA A 1 181 ? 1.905 -18.328 -33.219 1 91.31 181 ALA A O 1
ATOM 1432 N N . LEU A 1 182 ? 0.934 -17.766 -31.281 1 94.75 182 LEU A N 1
ATOM 1433 C CA . LEU A 1 182 ? 1.711 -18.734 -30.516 1 94.75 182 LEU A CA 1
ATOM 1434 C C . LEU A 1 182 ? 0.841 -19.906 -30.078 1 94.75 182 LEU A C 1
ATOM 1436 O O . LEU A 1 182 ? -0.302 -19.719 -29.656 1 94.75 182 LEU A O 1
ATOM 1440 N N . ARG A 1 183 ? 1.267 -21.047 -30.297 1 95.25 183 ARG A N 1
ATOM 1441 C CA . ARG A 1 183 ? 0.714 -22.281 -29.734 1 95.25 183 ARG A CA 1
ATOM 1442 C C . ARG A 1 183 ? 1.711 -22.953 -28.797 1 95.25 183 ARG A C 1
ATOM 1444 O O . ARG A 1 183 ? 2.803 -23.344 -29.219 1 95.25 183 ARG A O 1
ATOM 1451 N N . ILE A 1 184 ? 1.315 -23.172 -27.562 1 97.31 184 ILE A N 1
ATOM 1452 C CA . ILE A 1 184 ? 2.268 -23.531 -26.516 1 97.31 184 ILE A CA 1
ATOM 1453 C C . ILE A 1 184 ? 2.107 -25 -26.156 1 97.31 184 ILE A C 1
ATOM 1455 O O . ILE A 1 184 ? 0.986 -25.5 -26.047 1 97.31 184 ILE A O 1
ATOM 1459 N N . LEU A 1 185 ? 3.215 -25.641 -26.125 1 98.19 185 LEU A N 1
ATOM 1460 C CA . LEU A 1 185 ? 3.324 -26.969 -25.516 1 98.19 185 LEU A CA 1
ATOM 1461 C C . LEU A 1 185 ? 4.148 -26.922 -24.234 1 98.19 185 LEU A C 1
ATOM 1463 O O . LEU A 1 185 ? 5.309 -26.5 -24.25 1 98.19 185 LEU A O 1
ATOM 1467 N N . GLU A 1 186 ? 3.545 -27.266 -23.125 1 98.62 186 GLU A N 1
ATOM 1468 C CA . GLU A 1 186 ? 4.32 -27.344 -21.891 1 98.62 186 GLU A CA 1
ATOM 1469 C C . GLU A 1 186 ? 4.586 -28.781 -21.484 1 98.62 186 GLU A C 1
ATOM 1471 O O . GLU A 1 186 ? 3.646 -29.547 -21.25 1 98.62 186 GLU A O 1
ATOM 1476 N N . LEU A 1 187 ? 5.887 -29.141 -21.453 1 98.56 187 LEU A N 1
ATOM 1477 C CA . LEU A 1 187 ? 6.32 -30.453 -21 1 98.56 187 LEU A CA 1
ATOM 1478 C C . LEU A 1 187 ? 6.508 -30.469 -19.484 1 98.56 187 LEU A C 1
ATOM 1480 O O . LEU A 1 187 ? 7.164 -29.594 -18.938 1 98.56 187 LEU A O 1
ATOM 1484 N N . GLY A 1 188 ? 5.91 -31.5 -18.844 1 97.5 188 GLY A N 1
ATOM 1485 C CA . GLY A 1 188 ? 5.988 -31.5 -17.391 1 97.5 188 GLY A CA 1
ATOM 1486 C C . GLY A 1 188 ? 5.348 -30.281 -16.75 1 97.5 188 GLY A C 1
ATOM 1487 O O . GLY A 1 188 ? 5.984 -29.594 -15.953 1 97.5 188 GLY A O 1
ATOM 1488 N N . ALA A 1 189 ? 4.07 -30.172 -17 1 97.75 189 ALA A N 1
ATOM 1489 C CA . ALA A 1 189 ? 3.387 -28.922 -16.656 1 97.75 189 ALA A CA 1
ATOM 1490 C C . ALA A 1 189 ? 3.09 -28.859 -15.156 1 97.75 189 ALA A C 1
ATOM 1492 O O . ALA A 1 189 ? 2.734 -27.812 -14.633 1 97.75 189 ALA A O 1
ATOM 1493 N N . GLY A 1 190 ? 3.268 -29.938 -14.422 1 95.88 190 GLY A N 1
ATOM 1494 C CA . GLY A 1 190 ? 3.059 -29.953 -12.984 1 95.88 190 GLY A CA 1
ATOM 1495 C C . GLY A 1 190 ? 1.636 -29.609 -12.578 1 95.88 190 GLY A C 1
ATOM 1496 O O . GLY A 1 190 ? 0.7 -30.344 -12.906 1 95.88 190 GLY A O 1
ATOM 1497 N N . VAL A 1 191 ? 1.427 -28.469 -12.023 1 96.19 191 VAL A N 1
ATOM 1498 C CA . VAL A 1 191 ? 0.094 -28.109 -11.547 1 96.19 191 VAL A CA 1
ATOM 1499 C C . VAL A 1 191 ? -0.57 -27.156 -12.539 1 96.19 191 VAL A C 1
ATOM 1501 O O . VAL A 1 191 ? -1.688 -26.688 -12.305 1 96.19 191 VAL A O 1
ATOM 1504 N N . GLY A 1 192 ? 0.078 -26.812 -13.609 1 96.75 192 GLY A N 1
ATOM 1505 C CA . GLY A 1 192 ? -0.52 -26.031 -14.664 1 96.75 192 GLY A CA 1
ATOM 1506 C C . GLY A 1 192 ? -0.568 -24.547 -14.344 1 96.75 192 GLY A C 1
ATOM 1507 O O . GLY A 1 192 ? -1.543 -23.859 -14.672 1 96.75 192 GLY A O 1
ATOM 1508 N N . LEU A 1 193 ? 0.465 -23.969 -13.758 1 96.56 193 LEU A N 1
ATOM 1509 C CA . LEU A 1 193 ? 0.506 -22.578 -13.273 1 96.56 193 LEU A CA 1
ATOM 1510 C C . LEU A 1 193 ? 0.503 -21.594 -14.445 1 96.56 193 LEU A C 1
ATOM 1512 O O . LEU A 1 193 ? -0.137 -20.547 -14.367 1 96.56 193 LEU A O 1
ATOM 1516 N N . THR A 1 194 ? 1.15 -21.875 -15.5 1 95.88 194 THR A N 1
ATOM 1517 C CA . THR A 1 194 ? 1.492 -20.938 -16.562 1 95.88 194 THR A CA 1
ATOM 1518 C C . THR A 1 194 ? 0.232 -20.328 -17.172 1 95.88 194 THR A C 1
ATOM 1520 O O . THR A 1 194 ? 0.021 -19.109 -17.109 1 95.88 194 THR A O 1
ATOM 1523 N N . PRO A 1 195 ? -0.659 -21.141 -17.734 1 94.12 195 PRO A N 1
ATOM 1524 C CA . PRO A 1 195 ? -1.843 -20.516 -18.328 1 94.12 195 PRO A CA 1
ATOM 1525 C C . PRO A 1 195 ? -2.777 -19.906 -17.297 1 94.12 195 PRO A C 1
ATOM 1527 O O . PRO A 1 195 ? -3.48 -18.938 -17.578 1 94.12 195 PRO A O 1
ATOM 1530 N N . VAL A 1 196 ? -2.77 -20.484 -16.062 1 92.75 196 VAL A N 1
ATOM 1531 C CA . VAL A 1 196 ? -3.633 -19.969 -15.016 1 92.75 196 VAL A CA 1
ATOM 1532 C C . VAL A 1 196 ? -3.252 -18.531 -14.695 1 92.75 196 VAL A C 1
ATOM 1534 O O . VAL A 1 196 ? -4.121 -17.656 -14.57 1 92.75 196 VAL A O 1
ATOM 1537 N N . MET A 1 197 ? -2.027 -18.266 -14.641 1 93.25 197 MET A N 1
ATOM 1538 C CA . MET A 1 197 ? -1.54 -16.938 -14.312 1 93.25 197 MET A CA 1
ATOM 1539 C C . MET A 1 197 ? -1.63 -16 -15.523 1 93.25 197 MET A C 1
ATOM 1541 O O . MET A 1 197 ? -2.053 -14.859 -15.398 1 93.25 197 MET A O 1
ATOM 1545 N N . LEU A 1 198 ? -1.331 -16.469 -16.688 1 92.56 198 LEU A N 1
ATOM 1546 C CA . LEU A 1 198 ? -1.071 -15.586 -17.828 1 92.56 198 LEU A CA 1
ATOM 1547 C C . LEU A 1 198 ? -2.35 -15.312 -18.609 1 92.56 198 LEU A C 1
ATOM 1549 O O . LEU A 1 198 ? -2.463 -14.289 -19.281 1 92.56 198 LEU A O 1
ATOM 1553 N N . HIS A 1 199 ? -3.285 -16.188 -18.516 1 89.12 199 HIS A N 1
ATOM 1554 C CA . HIS A 1 199 ? -4.523 -16.031 -19.266 1 89.12 199 HIS A CA 1
ATOM 1555 C C . HIS A 1 199 ? -5.281 -14.781 -18.828 1 89.12 199 HIS A C 1
ATOM 1557 O O . HIS A 1 199 ? -6.172 -14.312 -19.531 1 89.12 199 HIS A O 1
ATOM 1563 N N . GLN A 1 200 ? -4.934 -14.18 -17.766 1 85.31 200 GLN A N 1
ATOM 1564 C CA . GLN A 1 200 ? -5.586 -12.992 -17.219 1 85.31 200 GLN A CA 1
ATOM 1565 C C . GLN A 1 200 ? -5.094 -11.734 -17.938 1 85.31 200 GLN A C 1
ATOM 1567 O O . GLN A 1 200 ? -5.711 -10.672 -17.812 1 85.31 200 GLN A O 1
ATOM 1572 N N . TYR A 1 201 ? -4.047 -11.836 -18.641 1 87.75 201 TYR A N 1
ATOM 1573 C CA . TYR A 1 201 ? -3.408 -10.68 -19.266 1 87.75 201 TYR A CA 1
ATOM 1574 C C . TYR A 1 201 ? -3.727 -10.609 -20.75 1 87.75 201 TYR A C 1
ATOM 1576 O O . TYR A 1 201 ? -3.607 -11.609 -21.453 1 87.75 201 TYR A O 1
ATOM 1584 N N . SER A 1 202 ? -4.051 -9.414 -21.203 1 89.69 202 SER A N 1
ATOM 1585 C CA . SER A 1 202 ? -4.453 -9.219 -22.594 1 89.69 202 SER A CA 1
ATOM 1586 C C . SER A 1 202 ? -3.299 -9.5 -23.562 1 89.69 202 SER A C 1
ATOM 1588 O O . SER A 1 202 ? -3.508 -10.016 -24.656 1 89.69 202 SER A O 1
ATOM 1590 N N . CYS A 1 203 ? -2.107 -9.156 -23.172 1 88.25 203 CYS A N 1
ATOM 1591 C CA . CYS A 1 203 ? -0.954 -9.359 -24.031 1 88.25 203 CYS A CA 1
ATOM 1592 C C . CYS A 1 203 ? -0.735 -10.844 -24.312 1 88.25 203 CYS A C 1
ATOM 1594 O O . CYS A 1 203 ? -0.304 -11.219 -25.406 1 88.25 203 CYS A O 1
ATOM 1596 N N . TYR A 1 204 ? -1.038 -11.68 -23.328 1 90.62 204 TYR A N 1
ATOM 1597 C CA . TYR A 1 204 ? -0.928 -13.125 -23.484 1 90.62 204 TYR A CA 1
ATOM 1598 C C . TYR A 1 204 ? -2.053 -13.664 -24.359 1 90.62 204 TYR A C 1
ATOM 1600 O O . TYR A 1 204 ? -1.81 -14.438 -25.297 1 90.62 204 TYR A O 1
ATOM 1608 N N . LYS A 1 205 ? -3.223 -13.188 -24.156 1 88.69 205 LYS A N 1
ATOM 1609 C CA . LYS A 1 205 ? -4.398 -13.68 -24.859 1 88.69 205 LYS A CA 1
ATOM 1610 C C . LYS A 1 205 ? -4.34 -13.312 -26.344 1 88.69 205 LYS A C 1
ATOM 1612 O O . LYS A 1 205 ? -4.828 -14.055 -27.203 1 88.69 205 LYS A O 1
ATOM 1617 N N . LYS A 1 206 ? -3.766 -12.227 -26.578 1 89.69 206 LYS A N 1
ATOM 1618 C CA . LYS A 1 206 ? -3.672 -11.758 -27.953 1 89.69 206 LYS A CA 1
ATOM 1619 C C . LYS A 1 206 ? -2.688 -12.602 -28.766 1 89.69 206 LYS A C 1
ATOM 1621 O O . LYS A 1 206 ? -2.861 -12.789 -29.969 1 89.69 206 LYS A O 1
ATOM 1626 N N . ARG A 1 207 ? -1.706 -13.133 -28.109 1 91.25 207 ARG A N 1
ATOM 1627 C CA . ARG A 1 207 ? -0.629 -13.82 -28.812 1 91.25 207 ARG A CA 1
ATOM 1628 C C . ARG A 1 207 ? -0.824 -15.328 -28.781 1 91.25 207 ARG A C 1
ATOM 1630 O O . ARG A 1 207 ? -0.505 -16.016 -29.75 1 91.25 207 ARG A O 1
ATOM 1637 N N . VAL A 1 208 ? -1.366 -15.828 -27.688 1 93.06 208 VAL A N 1
ATOM 1638 C CA . VAL A 1 208 ? -1.441 -17.266 -27.484 1 93.06 208 VAL A CA 1
ATOM 1639 C C . VAL A 1 208 ? -2.811 -17.781 -27.938 1 93.06 208 VAL A C 1
ATOM 1641 O O . VAL A 1 208 ? -3.834 -17.422 -27.344 1 93.06 208 VAL A O 1
ATOM 1644 N N . GLN A 1 209 ? -2.812 -18.625 -28.938 1 89.94 209 GLN A N 1
ATOM 1645 C CA . GLN A 1 209 ? -4.051 -19.156 -29.5 1 89.94 209 GLN A CA 1
ATOM 1646 C C . GLN A 1 209 ? -4.418 -20.5 -28.875 1 89.94 209 GLN A C 1
ATOM 1648 O O . GLN A 1 209 ? -5.566 -20.938 -28.969 1 89.94 209 GLN A O 1
ATOM 1653 N N . GLY A 1 210 ? -3.518 -21.094 -28.188 1 89.94 210 GLY A N 1
ATOM 1654 C CA . GLY A 1 210 ? -3.771 -22.359 -27.516 1 89.94 210 GLY A CA 1
ATOM 1655 C C . GLY A 1 210 ? -2.555 -22.891 -26.797 1 89.94 210 GLY A C 1
ATOM 1656 O O . GLY A 1 210 ? -1.425 -22.5 -27.078 1 89.94 210 GLY A O 1
ATOM 1657 N N . SER A 1 211 ? -2.908 -23.75 -25.844 1 95 211 SER A N 1
ATOM 1658 C CA . SER A 1 211 ? -1.818 -24.391 -25.125 1 95 211 SER A CA 1
ATOM 1659 C C . SER A 1 211 ? -2.164 -25.844 -24.781 1 95 211 SER A C 1
ATOM 1661 O O . SER A 1 211 ? -3.328 -26.156 -24.531 1 95 211 SER A O 1
ATOM 1663 N N . VAL A 1 212 ? -1.175 -26.672 -24.938 1 97.12 212 VAL A N 1
ATOM 1664 C CA . VAL A 1 212 ? -1.266 -28.062 -24.5 1 97.12 212 VAL A CA 1
ATOM 1665 C C . VAL A 1 212 ? -0.328 -28.312 -23.328 1 97.12 212 VAL A C 1
ATOM 1667 O O . VAL A 1 212 ? 0.895 -28.25 -23.469 1 97.12 212 VAL A O 1
ATOM 1670 N N . LEU A 1 213 ? -0.95 -28.562 -22.219 1 98.19 213 LEU A N 1
ATOM 1671 C CA . LEU A 1 213 ? -0.175 -28.906 -21.031 1 98.19 213 LEU A CA 1
ATOM 1672 C C . LEU A 1 213 ? -0.069 -30.422 -20.875 1 98.19 213 LEU A C 1
ATOM 1674 O O . LEU A 1 213 ? -1.071 -31.125 -20.984 1 98.19 213 LEU A O 1
ATOM 1678 N N . THR A 1 214 ? 1.188 -30.875 -20.641 1 98.25 214 THR A N 1
ATOM 1679 C CA . THR A 1 214 ? 1.348 -32.312 -20.578 1 98.25 214 THR A CA 1
ATOM 1680 C C . THR A 1 214 ? 2.068 -32.75 -19.297 1 98.25 214 THR A C 1
ATOM 1682 O O . THR A 1 214 ? 2.854 -31.969 -18.75 1 98.25 214 THR A O 1
ATOM 1685 N N . ASP A 1 215 ? 1.688 -33.875 -18.844 1 97.12 215 ASP A N 1
ATOM 1686 C CA . ASP A 1 215 ? 2.404 -34.562 -17.781 1 97.12 215 ASP A CA 1
ATOM 1687 C C . ASP A 1 215 ? 2.223 -36.094 -17.906 1 97.12 215 ASP A C 1
ATOM 1689 O O . ASP A 1 215 ? 1.441 -36.562 -18.734 1 97.12 215 ASP A O 1
ATOM 1693 N N . TYR A 1 216 ? 2.969 -36.812 -17.156 1 95.56 216 TYR A N 1
ATOM 1694 C CA . TYR A 1 216 ? 3.098 -38.25 -17.469 1 95.56 216 TYR A CA 1
ATOM 1695 C C . TYR A 1 216 ? 2.09 -39.062 -16.672 1 95.56 216 TYR A C 1
ATOM 1697 O O . TYR A 1 216 ? 1.823 -40.219 -17 1 95.56 216 TYR A O 1
ATOM 1705 N N . GLN A 1 217 ? 1.456 -38.531 -15.617 1 95.31 217 GLN A N 1
ATOM 1706 C CA . GLN A 1 217 ? 0.52 -39.312 -14.797 1 95.31 217 GLN A CA 1
ATOM 1707 C C . GLN A 1 217 ? -0.896 -38.75 -14.914 1 95.31 217 GLN A C 1
ATOM 1709 O O . GLN A 1 217 ? -1.085 -37.531 -14.984 1 95.31 217 GLN A O 1
ATOM 1714 N N . PRO A 1 218 ? -1.865 -39.594 -14.891 1 95.62 218 PRO A N 1
ATOM 1715 C CA . PRO A 1 218 ? -3.258 -39.125 -14.977 1 95.62 218 PRO A CA 1
ATOM 1716 C C . PRO A 1 218 ? -3.641 -38.188 -13.836 1 95.62 218 PRO A C 1
ATOM 1718 O O . PRO A 1 218 ? -4.371 -37.219 -14.047 1 95.62 218 PRO A O 1
ATOM 1721 N N . GLU A 1 219 ? -3.141 -38.5 -12.656 1 93.5 219 GLU A N 1
ATOM 1722 C CA . GLU A 1 219 ? -3.467 -37.688 -11.492 1 93.5 219 GLU A CA 1
ATOM 1723 C C . GLU A 1 219 ? -2.986 -36.25 -11.688 1 93.5 219 GLU A C 1
ATOM 1725 O O . GLU A 1 219 ? -3.648 -35.312 -11.258 1 93.5 219 GLU A O 1
ATOM 1730 N N . LEU A 1 220 ? -1.867 -36.125 -12.32 1 95.44 220 LEU A N 1
ATOM 1731 C CA . LEU A 1 220 ? -1.318 -34.781 -12.586 1 95.44 220 LEU A CA 1
ATOM 1732 C C . LEU A 1 220 ? -2.156 -34.062 -13.625 1 95.44 220 LEU A C 1
ATOM 1734 O O . LEU A 1 220 ? -2.482 -32.875 -13.445 1 95.44 220 LEU A O 1
ATOM 1738 N N . VAL A 1 221 ? -2.527 -34.75 -14.656 1 96.69 221 VAL A N 1
ATOM 1739 C CA . VAL A 1 221 ? -3.34 -34.156 -15.719 1 96.69 221 VAL A CA 1
ATOM 1740 C C . VAL A 1 221 ? -4.691 -33.719 -15.156 1 96.69 221 VAL A C 1
ATOM 1742 O O . VAL A 1 221 ? -5.191 -32.656 -15.492 1 96.69 221 VAL A O 1
ATOM 1745 N N . GLU A 1 222 ? -5.238 -34.531 -14.312 1 95.44 222 GLU A N 1
ATOM 1746 C CA . GLU A 1 222 ? -6.512 -34.219 -13.68 1 95.44 222 GLU A CA 1
ATOM 1747 C C . GLU A 1 222 ? -6.395 -32.938 -12.836 1 95.44 222 GLU A C 1
ATOM 1749 O O . GLU A 1 222 ? -7.309 -32.094 -12.828 1 95.44 222 GLU A O 1
ATOM 1754 N N . ASN A 1 223 ? -5.324 -32.812 -12.102 1 95 223 ASN A N 1
ATOM 1755 C CA . ASN A 1 223 ? -5.125 -31.625 -11.281 1 95 223 ASN A CA 1
ATOM 1756 C C . ASN A 1 223 ? -4.926 -30.391 -12.141 1 95 223 ASN A C 1
ATOM 1758 O O . ASN A 1 223 ? -5.391 -29.297 -11.789 1 95 223 ASN A O 1
ATOM 1762 N N . ILE A 1 224 ? -4.203 -30.547 -13.266 1 96.56 224 ILE A N 1
ATOM 1763 C CA . ILE A 1 224 ? -4.051 -29.438 -14.211 1 96.56 224 ILE A CA 1
ATOM 1764 C C . ILE A 1 224 ? -5.422 -28.984 -14.695 1 96.56 224 ILE A C 1
ATOM 1766 O O . ILE A 1 224 ? -5.719 -27.781 -14.695 1 96.56 224 ILE A O 1
ATOM 1770 N N . LEU A 1 225 ? -6.227 -29.906 -15.055 1 94.75 225 LEU A N 1
ATOM 1771 C CA . LEU A 1 225 ? -7.562 -29.594 -15.562 1 94.75 225 LEU A CA 1
ATOM 1772 C C . LEU A 1 225 ? -8.398 -28.906 -14.492 1 94.75 225 LEU A C 1
ATOM 1774 O O . LEU A 1 225 ? -9.133 -27.953 -14.789 1 94.75 225 LEU A O 1
ATOM 1778 N N . PHE A 1 226 ? -8.289 -29.375 -13.289 1 94.62 226 PHE A N 1
ATOM 1779 C CA . PHE A 1 226 ? -8.992 -28.734 -12.18 1 94.62 226 PHE A CA 1
ATOM 1780 C C . PHE A 1 226 ? -8.609 -27.266 -12.07 1 94.62 226 PHE A C 1
ATOM 1782 O O . PHE A 1 226 ? -9.477 -26.391 -11.984 1 94.62 226 PHE A O 1
ATOM 1789 N N . ASN A 1 227 ? -7.332 -26.984 -12.094 1 95.19 227 ASN A N 1
ATOM 1790 C CA . ASN A 1 227 ? -6.844 -25.625 -11.953 1 95.19 227 ASN A CA 1
ATOM 1791 C C . ASN A 1 227 ? -7.242 -24.766 -13.148 1 95.19 227 ASN A C 1
ATOM 1793 O O . ASN A 1 227 ? -7.574 -23.578 -12.984 1 95.19 227 ASN A O 1
ATOM 1797 N N . LEU A 1 228 ? -7.25 -25.328 -14.32 1 93.25 228 LEU A N 1
ATOM 1798 C CA . LEU A 1 228 ? -7.668 -24.594 -15.516 1 93.25 228 LEU A CA 1
ATOM 1799 C C . LEU A 1 228 ? -9.148 -24.234 -15.445 1 93.25 228 LEU A C 1
ATOM 1801 O O . LEU A 1 228 ? -9.531 -23.109 -15.734 1 93.25 228 LEU A O 1
ATOM 1805 N N . ARG A 1 229 ? -9.938 -25.141 -15.023 1 91.06 229 ARG A N 1
ATOM 1806 C CA . ARG A 1 229 ? -11.383 -24.953 -14.953 1 91.06 229 ARG A CA 1
ATOM 1807 C C . ARG A 1 229 ? -11.75 -23.922 -13.898 1 91.06 229 ARG A C 1
ATOM 1809 O O . ARG A 1 229 ? -12.719 -23.172 -14.062 1 91.06 229 ARG A O 1
ATOM 1816 N N . SER A 1 230 ? -11.023 -23.844 -12.883 1 88.81 230 SER A N 1
ATOM 1817 C CA . SER A 1 230 ? -11.305 -22.953 -11.773 1 88.81 230 SER A CA 1
ATOM 1818 C C . SER A 1 230 ? -11.117 -21.484 -12.188 1 88.81 230 SER A C 1
ATOM 1820 O O . SER A 1 230 ? -11.758 -20.594 -11.625 1 88.81 230 SER A O 1
ATOM 1822 N N . HIS A 1 231 ? -10.312 -21.172 -13.164 1 83.94 231 HIS A N 1
ATOM 1823 C CA . HIS A 1 231 ? -9.977 -19.781 -13.438 1 83.94 231 HIS A CA 1
ATOM 1824 C C . HIS A 1 231 ? -10.242 -19.422 -14.89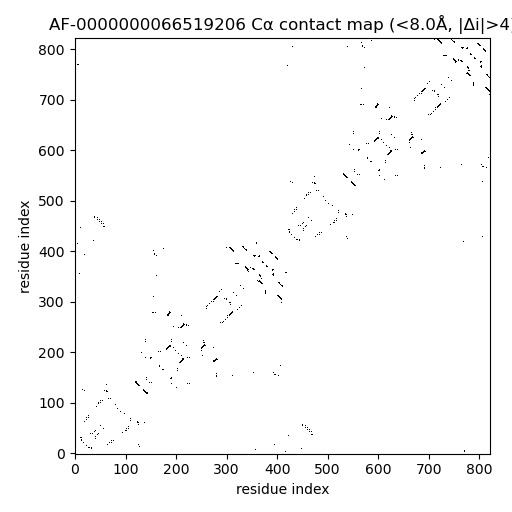8 1 83.94 231 HIS A C 1
ATOM 1826 O O . HIS A 1 231 ? -10.414 -18.25 -15.234 1 83.94 231 HIS A O 1
ATOM 1832 N N . ILE A 1 232 ? -10.234 -20.25 -15.719 1 71.88 232 ILE A N 1
ATOM 1833 C CA . ILE A 1 232 ? -10.305 -19.953 -17.141 1 71.88 232 ILE A CA 1
ATOM 1834 C C . ILE A 1 232 ? -11.648 -20.438 -17.703 1 71.88 232 ILE A C 1
ATOM 1836 O O . ILE A 1 232 ? -12.312 -19.703 -18.438 1 71.88 232 ILE A O 1
ATOM 1840 N N . MET A 1 233 ? -12.172 -21.688 -17.406 1 63.53 233 MET A N 1
ATOM 1841 C CA . MET A 1 233 ? -13.281 -22.344 -18.109 1 63.53 233 MET A CA 1
ATOM 1842 C C . MET A 1 233 ? -14.617 -21.953 -17.484 1 63.53 233 MET A C 1
ATOM 1844 O O . MET A 1 233 ? -15.672 -22.219 -18.062 1 63.53 233 MET A O 1
ATOM 1848 N N . SER A 1 234 ? -14.742 -21.281 -16.297 1 54.28 234 SER A N 1
ATOM 1849 C CA . SER A 1 234 ? -16.047 -21.094 -15.672 1 54.28 234 SER A CA 1
ATOM 1850 C C . SER A 1 234 ? -16.938 -20.203 -16.531 1 54.28 234 SER A C 1
ATOM 1852 O O . SER A 1 234 ? -17.984 -19.734 -16.062 1 54.28 234 SER A O 1
ATOM 1854 N N . GLY A 1 235 ? -16.828 -19.75 -17.656 1 43.94 235 GLY A N 1
ATOM 1855 C CA . GLY A 1 235 ? -17.984 -19.203 -18.359 1 43.94 235 GLY A CA 1
ATOM 1856 C C . GLY A 1 235 ? -19.125 -20.188 -18.5 1 43.94 235 GLY A C 1
ATOM 1857 O O . GLY A 1 235 ? -18.969 -21.234 -19.125 1 43.94 235 GLY A O 1
ATOM 1858 N N . GLU A 1 236 ? -19.953 -20.328 -17.578 1 35.97 236 GLU A N 1
ATOM 1859 C CA . GLU A 1 236 ? -21.297 -20.844 -17.828 1 35.97 236 GLU A CA 1
ATOM 1860 C C . GLU A 1 236 ? -21.828 -20.328 -19.172 1 35.97 236 GLU A C 1
ATOM 1862 O O . GLU A 1 236 ? -21.922 -19.125 -19.391 1 35.97 236 GLU A O 1
ATOM 1867 N N . ARG A 1 237 ? -21.703 -21.078 -20.156 1 34.34 237 ARG A N 1
ATOM 1868 C CA . ARG A 1 237 ? -22.547 -20.844 -21.328 1 34.34 237 ARG A CA 1
ATOM 1869 C C . ARG A 1 237 ? -23.984 -20.562 -20.922 1 34.34 237 ARG A C 1
ATOM 1871 O O . ARG A 1 237 ? -24.578 -21.328 -20.156 1 34.34 237 ARG A O 1
ATOM 1878 N N . PRO A 1 238 ? -24.625 -19.391 -20.797 1 32.06 238 PRO A N 1
ATOM 1879 C CA . PRO A 1 238 ? -26.062 -19.594 -21.016 1 32.06 238 PRO A CA 1
ATOM 1880 C C . PRO A 1 238 ? -26.344 -20.719 -22.016 1 32.06 238 PRO A C 1
ATOM 1882 O O . PRO A 1 238 ? -25.531 -20.984 -22.891 1 32.06 238 PRO A O 1
ATOM 1885 N N . HIS A 1 239 ? -27.219 -21.734 -21.703 1 30.75 239 HIS A N 1
ATOM 1886 C CA . HIS A 1 239 ? -27.781 -22.719 -22.625 1 30.75 239 HIS A CA 1
ATOM 1887 C C . HIS A 1 239 ? -27.875 -22.156 -24.047 1 30.75 239 HIS A C 1
ATOM 1889 O O . HIS A 1 239 ? -27.844 -22.906 -25.016 1 30.75 239 HIS A O 1
ATOM 1895 N N . GLU A 1 240 ? -28.828 -21.047 -24.188 1 31.28 240 GLU A N 1
ATOM 1896 C CA . GLU A 1 240 ? -29.469 -20.766 -25.484 1 31.28 240 GLU A CA 1
ATOM 1897 C C . GLU A 1 240 ? -28.422 -20.438 -26.547 1 31.28 240 GLU A C 1
ATOM 1899 O O . GLU A 1 240 ? -28.531 -20.891 -27.688 1 31.28 240 GLU A O 1
ATOM 1904 N N . SER A 1 241 ? -27.984 -19.109 -26.672 1 30.89 241 SER A N 1
ATOM 1905 C CA . SER A 1 241 ? -27.531 -18.75 -28.016 1 30.89 241 SER A CA 1
ATOM 1906 C C . SER A 1 241 ? -26.188 -19.391 -28.344 1 30.89 241 SER A C 1
ATOM 1908 O O . SER A 1 241 ? -25.234 -19.266 -27.562 1 30.89 241 SER A O 1
ATOM 1910 N N . LEU A 1 242 ? -26.016 -20.625 -28.938 1 30.27 242 LEU A N 1
ATOM 1911 C CA . LEU A 1 242 ? -25.141 -21.219 -29.938 1 30.27 242 LEU A CA 1
ATOM 1912 C C . LEU A 1 242 ? -24.375 -20.141 -30.703 1 30.27 242 LEU A C 1
ATOM 1914 O O . LEU A 1 242 ? -23.812 -20.391 -31.766 1 30.27 242 LEU A O 1
ATOM 1918 N N . SER A 1 243 ? -24.859 -18.891 -30.656 1 30.33 243 SER A N 1
ATOM 1919 C CA . SER A 1 243 ? -24.141 -18.031 -31.594 1 30.33 243 SER A CA 1
ATOM 1920 C C . SER A 1 243 ? -22.656 -18.016 -31.312 1 30.33 243 SER A C 1
ATOM 1922 O O . SER A 1 243 ? -22.219 -18.297 -30.188 1 30.33 243 SER A O 1
ATOM 1924 N N . ASP A 1 244 ? -21.734 -18.031 -32.375 1 30.72 244 ASP A N 1
ATOM 1925 C CA . ASP A 1 244 ? -20.359 -17.844 -32.812 1 30.72 244 ASP A CA 1
ATOM 1926 C C . ASP A 1 244 ? -19.641 -16.781 -31.984 1 30.72 244 ASP A C 1
ATOM 1928 O O . ASP A 1 244 ? -18.594 -16.266 -32.375 1 30.72 244 ASP A O 1
ATOM 1932 N N . THR A 1 245 ? -20.344 -15.992 -31.25 1 32.84 245 THR A N 1
ATOM 1933 C CA . THR A 1 245 ? -19.422 -14.914 -30.922 1 32.84 245 THR A CA 1
ATOM 1934 C C . THR A 1 245 ? -18.156 -15.469 -30.25 1 32.84 245 THR A C 1
ATOM 1936 O O . THR A 1 245 ? -18.234 -16.438 -29.484 1 32.84 245 THR A O 1
ATOM 1939 N N . GLU A 1 246 ? -16.953 -15.18 -30.812 1 34.34 246 GLU A N 1
ATOM 1940 C CA . GLU A 1 246 ? -15.5 -15.227 -30.844 1 34.34 246 GLU A CA 1
ATOM 1941 C C . GLU A 1 246 ? -14.914 -15.07 -29.438 1 34.34 246 GLU A C 1
ATOM 1943 O O . GLU A 1 246 ? -13.703 -14.906 -29.281 1 34.34 246 GLU A O 1
ATOM 1948 N N . GLU A 1 247 ? -15.531 -14.609 -28.453 1 41.03 247 GLU A N 1
ATOM 1949 C CA . GLU A 1 247 ? -14.453 -14.562 -27.469 1 41.03 247 GLU A CA 1
ATOM 1950 C C . GLU A 1 247 ? -13.828 -15.945 -27.266 1 41.03 247 GLU A C 1
ATOM 1952 O O . GLU A 1 247 ? -14.297 -16.734 -26.438 1 41.03 247 GLU A O 1
ATOM 1957 N N . THR A 1 248 ? -13.594 -16.797 -28.234 1 43.16 248 THR A N 1
ATOM 1958 C CA . THR A 1 248 ? -12.852 -18.047 -28.391 1 43.16 248 THR A CA 1
ATOM 1959 C C . THR A 1 248 ? -11.57 -18.016 -27.562 1 43.16 248 THR A C 1
ATOM 1961 O O . THR A 1 248 ? -10.57 -17.422 -27.969 1 43.16 248 THR A O 1
ATOM 1964 N N . GLY A 1 249 ? -11.656 -17.625 -26.312 1 50.84 249 GLY A N 1
ATOM 1965 C CA . GLY A 1 249 ? -10.414 -17.781 -25.562 1 50.84 249 GLY A CA 1
ATOM 1966 C C . GLY A 1 249 ? -9.625 -19.016 -25.969 1 50.84 249 GLY A C 1
ATOM 1967 O O . GLY A 1 249 ? -10.18 -19.953 -26.547 1 50.84 249 GLY A O 1
ATOM 1968 N N . ALA A 1 250 ? -8.359 -18.844 -26.25 1 58.44 250 ALA A N 1
ATOM 1969 C CA . ALA A 1 250 ? -7.402 -19.875 -26.656 1 58.44 250 ALA A CA 1
ATOM 1970 C C . ALA A 1 250 ? -7.57 -21.141 -25.828 1 58.44 250 ALA A C 1
ATOM 1972 O O . ALA A 1 250 ? -7.621 -21.078 -24.594 1 58.44 250 ALA A O 1
ATOM 1973 N N . PRO A 1 251 ? -8.047 -22.297 -26.453 1 76.19 251 PRO A N 1
ATOM 1974 C CA . PRO A 1 251 ? -8.273 -23.562 -25.734 1 76.19 251 PRO A CA 1
ATOM 1975 C C . PRO A 1 251 ? -7.027 -24.047 -25 1 76.19 251 PRO A C 1
ATOM 1977 O O . PRO A 1 251 ? -5.934 -24.062 -25.578 1 76.19 251 PRO A O 1
ATOM 1980 N N . HIS A 1 252 ? -7.062 -24.062 -23.609 1 84.94 252 HIS A N 1
ATOM 1981 C CA . HIS A 1 252 ? -6.039 -24.734 -22.828 1 84.94 252 HIS A CA 1
ATOM 1982 C C . HIS A 1 252 ? -6.461 -26.156 -22.484 1 84.94 252 HIS A C 1
ATOM 1984 O O . HIS A 1 252 ? -7.512 -26.375 -21.891 1 84.94 252 HIS A O 1
ATOM 1990 N N . VAL A 1 253 ? -5.664 -27.125 -23.062 1 91.88 253 VAL A N 1
ATOM 1991 C CA . VAL A 1 253 ? -5.977 -28.531 -22.812 1 91.88 253 VAL A CA 1
ATOM 1992 C C . VAL A 1 253 ? -4.832 -29.188 -22.062 1 91.88 253 VAL A C 1
ATOM 1994 O O . VAL A 1 253 ? -3.727 -28.641 -21.984 1 91.88 253 VAL A O 1
ATOM 1997 N N . ALA A 1 254 ? -5.156 -30.266 -21.422 1 96.56 254 ALA A N 1
ATOM 1998 C CA . ALA A 1 254 ? -4.156 -31.078 -20.719 1 96.56 254 ALA A CA 1
ATOM 1999 C C . ALA A 1 254 ? -4.168 -32.531 -21.219 1 96.56 254 ALA A C 1
ATOM 2001 O O . ALA A 1 254 ? -5.23 -33.094 -21.406 1 96.56 254 ALA A O 1
ATOM 2002 N N . GLU A 1 255 ? -2.975 -33.031 -21.531 1 97.12 255 GLU A N 1
ATOM 2003 C CA . GLU A 1 255 ? -2.857 -34.375 -22.109 1 97.12 255 GLU A CA 1
ATOM 2004 C C . GLU A 1 255 ? -1.738 -35.156 -21.453 1 97.12 255 GLU A C 1
ATOM 2006 O O . GLU A 1 255 ? -0.796 -34.594 -20.906 1 97.12 255 GLU A O 1
ATOM 2011 N N . LEU A 1 256 ? -1.888 -36.469 -21.531 1 97.38 256 LEU A N 1
ATOM 2012 C CA . LEU A 1 256 ? -0.839 -37.375 -21.062 1 97.38 256 LEU A CA 1
ATOM 2013 C C . LEU A 1 256 ? 0.295 -37.438 -22.078 1 97.38 256 LEU A C 1
ATOM 2015 O O . LEU A 1 256 ? 0.05 -37.562 -23.281 1 97.38 256 LEU A O 1
ATOM 2019 N N . LEU A 1 257 ? 1.472 -37.375 -21.594 1 98 257 LEU A N 1
ATOM 2020 C CA . LEU A 1 257 ? 2.639 -37.531 -22.453 1 98 257 LEU A CA 1
ATOM 2021 C C . LEU A 1 257 ? 3.787 -38.188 -21.703 1 98 257 LEU A C 1
ATOM 2023 O O . LEU A 1 257 ? 4.332 -37.594 -20.766 1 98 257 LEU A O 1
ATOM 2027 N N . ASP A 1 258 ? 4.098 -39.344 -22.078 1 97.62 258 ASP A N 1
ATOM 2028 C CA . ASP A 1 258 ? 5.27 -40.062 -21.594 1 97.62 258 ASP A CA 1
ATOM 2029 C C . ASP A 1 258 ? 6.457 -39.875 -22.531 1 97.62 258 ASP A C 1
ATOM 2031 O O . ASP A 1 258 ? 6.445 -40.375 -23.656 1 97.62 258 ASP A O 1
ATOM 2035 N N . TRP A 1 259 ? 7.504 -39.281 -22.062 1 97.81 259 TRP A N 1
ATOM 2036 C CA . TRP A 1 259 ? 8.625 -38.906 -22.922 1 97.81 259 TRP A CA 1
ATOM 2037 C C . TRP A 1 259 ? 9.312 -40.125 -23.5 1 97.81 259 TRP A C 1
ATOM 2039 O O . TRP A 1 259 ? 10.055 -40.031 -24.469 1 97.81 259 TRP A O 1
ATOM 2049 N N . THR A 1 260 ? 9.07 -41.312 -22.906 1 97.12 260 THR A N 1
ATOM 2050 C CA . THR A 1 260 ? 9.758 -42.531 -23.344 1 97.12 260 THR A CA 1
ATOM 2051 C C . THR A 1 260 ? 9.055 -43.156 -24.547 1 97.12 260 THR A C 1
ATOM 2053 O O . THR A 1 260 ? 9.594 -44.062 -25.188 1 97.12 260 THR A O 1
ATOM 2056 N N . GLU A 1 261 ? 7.887 -42.688 -24.812 1 96.88 261 GLU A N 1
ATOM 2057 C CA . GLU A 1 261 ? 7.133 -43.188 -25.953 1 96.88 261 GLU A CA 1
ATOM 2058 C C . GLU A 1 261 ? 7.367 -42.344 -27.203 1 96.88 261 GLU A C 1
ATOM 2060 O O . GLU A 1 261 ? 6.445 -41.688 -27.703 1 96.88 261 GLU A O 1
ATOM 2065 N N . HIS A 1 262 ? 8.438 -42.531 -27.906 1 95.69 262 HIS A N 1
ATOM 2066 C CA . HIS A 1 262 ? 8.945 -41.625 -28.938 1 95.69 262 HIS A CA 1
ATOM 2067 C C . HIS A 1 262 ? 8.047 -41.625 -30.172 1 95.69 262 HIS A C 1
ATOM 2069 O O . HIS A 1 262 ? 7.68 -40.594 -30.703 1 95.69 262 HIS A O 1
ATOM 2075 N N . GLU A 1 263 ? 7.609 -42.781 -30.609 1 94.69 263 GLU A N 1
ATOM 2076 C CA . GLU A 1 263 ? 6.809 -42.875 -31.828 1 94.69 263 GLU A CA 1
ATOM 2077 C C . GLU A 1 263 ? 5.43 -42.25 -31.641 1 94.69 263 GLU A C 1
ATOM 2079 O O . GLU A 1 263 ? 4.957 -41.5 -32.5 1 94.69 263 GLU A O 1
ATOM 2084 N N . ARG A 1 264 ? 4.898 -42.594 -30.562 1 95.62 264 ARG A N 1
ATOM 2085 C CA . ARG A 1 264 ? 3.588 -42.031 -30.234 1 95.62 264 ARG A CA 1
ATOM 2086 C C . ARG A 1 264 ? 3.668 -40.531 -30.062 1 95.62 264 ARG A C 1
ATOM 2088 O O . ARG A 1 264 ? 2.783 -39.781 -30.516 1 95.62 264 ARG A O 1
ATOM 2095 N N . ASN A 1 265 ? 4.723 -40.094 -29.438 1 97.06 265 ASN A N 1
ATOM 2096 C CA . ASN A 1 265 ? 4.898 -38.656 -29.172 1 97.06 265 ASN A CA 1
ATOM 2097 C C . ASN A 1 265 ? 5.07 -37.875 -30.469 1 97.06 265 ASN A C 1
ATOM 2099 O O . ASN A 1 265 ? 4.531 -36.781 -30.609 1 97.06 265 ASN A O 1
ATOM 2103 N N . ARG A 1 266 ? 5.809 -38.438 -31.391 1 96.12 266 ARG A N 1
ATOM 2104 C CA . ARG A 1 266 ? 6.039 -37.75 -32.688 1 96.12 266 ARG A CA 1
ATOM 2105 C C . ARG A 1 266 ? 4.719 -37.438 -33.375 1 96.12 266 ARG A C 1
ATOM 2107 O O . ARG A 1 266 ? 4.555 -36.344 -33.906 1 96.12 266 ARG A O 1
ATOM 2114 N N . GLU A 1 267 ? 3.795 -38.344 -33.312 1 95.94 267 GLU A N 1
ATOM 2115 C CA . GLU A 1 267 ? 2.492 -38.156 -33.938 1 95.94 267 GLU A CA 1
ATOM 2116 C C . GLU A 1 267 ? 1.676 -37.094 -33.188 1 95.94 267 GLU A C 1
ATOM 2118 O O . GLU A 1 267 ? 1.083 -36.219 -33.812 1 95.94 267 GLU A O 1
ATOM 2123 N N . LYS A 1 268 ? 1.629 -37.219 -31.922 1 96.69 268 LYS A N 1
ATOM 2124 C CA . LYS A 1 268 ? 0.878 -36.281 -31.094 1 96.69 268 LYS A CA 1
ATOM 2125 C C . LYS A 1 268 ? 1.398 -34.844 -31.266 1 96.69 268 LYS A C 1
ATOM 2127 O O . LYS A 1 268 ? 0.614 -33.906 -31.422 1 96.69 268 LYS A O 1
ATOM 2132 N N . LEU A 1 269 ? 2.688 -34.688 -31.219 1 97.69 269 LEU A N 1
ATOM 2133 C CA . LEU A 1 269 ? 3.326 -33.375 -31.312 1 97.69 269 LEU A CA 1
ATOM 2134 C C . LEU A 1 269 ? 3.025 -32.719 -32.656 1 97.69 269 LEU A C 1
ATOM 2136 O O . LEU A 1 269 ? 2.766 -31.5 -32.719 1 97.69 269 LEU A O 1
ATOM 2140 N N . ARG A 1 270 ? 3.057 -33.5 -33.688 1 96 270 ARG A N 1
ATOM 2141 C CA . ARG A 1 270 ? 2.719 -33 -35.031 1 96 270 ARG A CA 1
ATOM 2142 C C . ARG A 1 270 ? 1.266 -32.531 -35.062 1 96 270 ARG A C 1
ATOM 2144 O O . ARG A 1 270 ? 0.961 -31.5 -35.656 1 96 270 ARG A O 1
ATOM 2151 N N . GLU A 1 271 ? 0.434 -33.312 -34.5 1 95.44 271 GLU A N 1
ATOM 2152 C CA . GLU A 1 271 ? -0.989 -33 -34.469 1 95.44 271 GLU A CA 1
ATOM 2153 C C . GLU A 1 271 ? -1.246 -31.703 -33.719 1 95.44 271 GLU A C 1
ATOM 2155 O O . GLU A 1 271 ? -2.066 -30.875 -34.125 1 95.44 271 GLU A O 1
ATOM 2160 N N . TRP A 1 272 ? -0.564 -31.547 -32.625 1 95.25 272 TRP A N 1
ATOM 2161 C CA . TRP A 1 272 ? -0.766 -30.359 -31.781 1 95.25 272 TRP A CA 1
ATOM 2162 C C . TRP A 1 272 ? -0.228 -29.109 -32.469 1 95.25 272 TRP A C 1
ATOM 2164 O O . TRP A 1 272 ? -0.777 -28.016 -32.281 1 95.25 272 TRP A O 1
ATOM 2174 N N . GLY A 1 273 ? 0.854 -29.188 -33.188 1 94.69 273 GLY A N 1
ATOM 2175 C CA . GLY A 1 273 ? 1.349 -28.109 -34 1 94.69 273 GLY A CA 1
ATOM 2176 C C . GLY A 1 273 ? 1.816 -26.906 -33.219 1 94.69 273 GLY A C 1
ATOM 2177 O O . GLY A 1 273 ? 1.595 -25.766 -33.625 1 94.69 273 GLY A O 1
ATOM 2178 N N . CYS A 1 274 ? 2.451 -27.125 -32.094 1 96.19 274 CYS A N 1
ATOM 2179 C CA . CYS A 1 274 ? 2.902 -26.031 -31.25 1 96.19 274 CYS A CA 1
ATOM 2180 C C . CYS A 1 274 ? 4.238 -25.484 -31.719 1 96.19 274 CYS A C 1
ATOM 2182 O O . CYS A 1 274 ? 5.09 -26.234 -32.219 1 96.19 274 CYS A O 1
ATOM 2184 N N . ASN A 1 275 ? 4.406 -24.172 -31.578 1 96.5 275 ASN A N 1
ATOM 2185 C CA . ASN A 1 275 ? 5.648 -23.547 -32 1 96.5 275 ASN A CA 1
ATOM 2186 C C . ASN A 1 275 ? 6.441 -22.984 -30.844 1 96.5 275 ASN A C 1
ATOM 2188 O O . ASN A 1 275 ? 7.547 -22.469 -31.016 1 96.5 275 ASN A O 1
ATOM 2192 N N . VAL A 1 276 ? 5.918 -23.031 -29.641 1 97.62 276 VAL A N 1
ATOM 2193 C CA . VAL A 1 276 ? 6.629 -22.688 -28.422 1 97.62 276 VAL A CA 1
ATOM 2194 C C . VAL A 1 276 ? 6.555 -23.844 -27.438 1 97.62 276 VAL A C 1
ATOM 2196 O O . VAL A 1 276 ? 5.465 -24.266 -27.047 1 97.62 276 VAL A O 1
ATOM 2199 N N . ILE A 1 277 ? 7.719 -24.344 -27.047 1 98.5 277 ILE A N 1
ATOM 2200 C CA . ILE A 1 277 ? 7.797 -25.469 -26.109 1 98.5 277 ILE A CA 1
ATOM 2201 C C . ILE A 1 277 ? 8.375 -24.984 -24.781 1 98.5 277 ILE A C 1
ATOM 2203 O O . ILE A 1 277 ? 9.414 -24.328 -24.75 1 98.5 277 ILE A O 1
ATOM 2207 N N . LEU A 1 278 ? 7.625 -25.281 -23.734 1 98.62 278 LEU A N 1
ATOM 2208 C CA . LEU A 1 278 ? 8.031 -24.844 -22.406 1 98.62 278 LEU A CA 1
ATOM 2209 C C . LEU A 1 278 ? 8.312 -26.047 -21.5 1 98.62 278 LEU A C 1
ATOM 2211 O O . LEU A 1 278 ? 7.625 -27.078 -21.594 1 98.62 278 LEU A O 1
ATOM 2215 N N . ALA A 1 279 ? 9.273 -25.922 -20.688 1 98.69 279 ALA A N 1
ATOM 2216 C CA . ALA A 1 279 ? 9.562 -26.875 -19.609 1 98.69 279 ALA A CA 1
ATOM 2217 C C . ALA A 1 279 ? 10.219 -26.188 -18.422 1 98.69 279 ALA A C 1
ATOM 2219 O O . ALA A 1 279 ? 11.148 -25.391 -18.594 1 98.69 279 ALA A O 1
ATOM 2220 N N . ALA A 1 280 ? 9.695 -26.469 -17.219 1 97.81 280 ALA A N 1
ATOM 2221 C CA . ALA A 1 280 ? 10.234 -25.875 -16 1 97.81 280 ALA A CA 1
ATOM 2222 C C . ALA A 1 280 ? 10.562 -26.938 -14.969 1 97.81 280 ALA A C 1
ATOM 2224 O O . ALA A 1 280 ? 9.664 -27.656 -14.5 1 97.81 280 ALA A O 1
ATOM 2225 N N . ASP A 1 281 ? 11.82 -27.031 -14.609 1 96.12 281 ASP A N 1
ATOM 2226 C CA . ASP A 1 281 ? 12.328 -27.969 -13.617 1 96.12 281 ASP A CA 1
ATOM 2227 C C . ASP A 1 281 ? 11.977 -29.406 -13.977 1 96.12 281 ASP A C 1
ATOM 2229 O O . ASP A 1 281 ? 11.477 -30.156 -13.133 1 96.12 281 ASP A O 1
ATOM 2233 N N . CYS A 1 282 ? 12.312 -29.734 -15.195 1 96.88 282 CYS A N 1
ATOM 2234 C CA . CYS A 1 282 ? 12.023 -31.078 -15.703 1 96.88 282 CYS A CA 1
ATOM 2235 C C . CYS A 1 282 ? 13.281 -31.938 -15.734 1 96.88 282 CYS A C 1
ATOM 2237 O O . CYS A 1 282 ? 13.211 -33.125 -16 1 96.88 282 CYS A O 1
ATOM 2239 N N . ILE A 1 283 ? 14.391 -31.328 -15.414 1 96.69 283 ILE A N 1
ATOM 2240 C CA . ILE A 1 283 ? 15.672 -32 -15.508 1 96.69 283 ILE A CA 1
ATOM 2241 C C . ILE A 1 283 ? 16.141 -32.406 -14.109 1 96.69 283 ILE A C 1
ATOM 2243 O O . ILE A 1 283 ? 16.891 -31.672 -13.461 1 96.69 283 ILE A O 1
ATOM 2247 N N . TYR A 1 284 ? 15.727 -33.625 -13.641 1 91.75 284 TYR A N 1
ATOM 2248 C CA . TYR A 1 284 ? 16.094 -34.031 -12.289 1 91.75 284 TYR A CA 1
ATOM 2249 C C . TYR A 1 284 ? 16.406 -35.531 -12.227 1 91.75 284 TYR A C 1
ATOM 2251 O O . TYR A 1 284 ? 17.078 -35.969 -11.297 1 91.75 284 TYR A O 1
ATOM 2259 N N . GLU A 1 285 ? 15.977 -36.219 -13.234 1 91.75 285 GLU A N 1
ATOM 2260 C CA . GLU A 1 285 ? 16.312 -37.656 -13.352 1 91.75 285 GLU A CA 1
ATOM 2261 C C . GLU A 1 285 ? 17.188 -37.906 -14.57 1 91.75 285 GLU A C 1
ATOM 2263 O O . GLU A 1 285 ? 16.734 -37.844 -15.703 1 91.75 285 GLU A O 1
ATOM 2268 N N . VAL A 1 286 ? 18.359 -38.344 -14.367 1 94.94 286 VAL A N 1
ATOM 2269 C CA . VAL A 1 286 ? 19.359 -38.5 -15.414 1 94.94 286 VAL A CA 1
ATOM 2270 C C . VAL A 1 286 ? 18.859 -39.5 -16.453 1 94.94 286 VAL A C 1
ATOM 2272 O O . VAL A 1 286 ? 19.062 -39.312 -17.656 1 94.94 286 VAL A O 1
ATOM 2275 N N . ASP A 1 287 ? 18.188 -40.531 -15.992 1 95.38 287 ASP A N 1
ATOM 2276 C CA . ASP A 1 287 ? 17.75 -41.625 -16.875 1 95.38 287 ASP A CA 1
ATOM 2277 C C . ASP A 1 287 ? 16.688 -41.125 -17.859 1 95.38 287 ASP A C 1
ATOM 2279 O O . ASP A 1 287 ? 16.453 -41.781 -18.875 1 95.38 287 ASP A O 1
ATOM 2283 N N . LEU A 1 288 ? 16.125 -39.969 -17.562 1 96.12 288 LEU A N 1
ATOM 2284 C CA . LEU A 1 288 ? 15.031 -39.5 -18.391 1 96.12 288 LEU A CA 1
ATOM 2285 C C . LEU A 1 288 ? 15.5 -38.375 -19.344 1 96.12 288 LEU A C 1
ATOM 2287 O O . LEU A 1 288 ? 14.75 -37.969 -20.219 1 96.12 288 LEU A O 1
ATOM 2291 N N . ILE A 1 289 ? 16.719 -37.969 -19.266 1 97.69 289 ILE A N 1
ATOM 2292 C CA . ILE A 1 289 ? 17.219 -36.781 -19.969 1 97.69 289 ILE A CA 1
ATOM 2293 C C . ILE A 1 289 ? 17.219 -37.062 -21.469 1 97.69 289 ILE A C 1
ATOM 2295 O O . ILE A 1 289 ? 16.781 -36.219 -22.266 1 97.69 289 ILE A O 1
ATOM 2299 N N . ASP A 1 290 ? 17.656 -38.219 -21.859 1 97.75 290 ASP A N 1
ATOM 2300 C CA . ASP A 1 290 ? 17.703 -38.562 -23.281 1 97.75 290 ASP A CA 1
ATOM 2301 C C . ASP A 1 290 ? 16.312 -38.531 -23.906 1 97.75 290 ASP A C 1
ATOM 2303 O O . ASP A 1 290 ? 16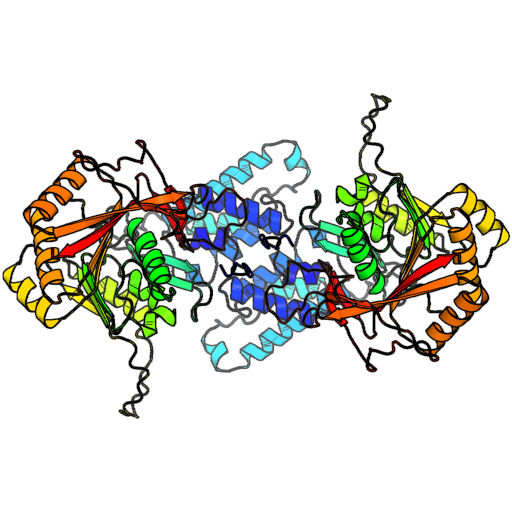.125 -38 -25 1 97.75 290 ASP A O 1
ATOM 2307 N N . SER A 1 291 ? 15.375 -39.125 -23.203 1 98.19 291 SER A N 1
ATOM 2308 C CA . SER A 1 291 ? 14 -39.156 -23.688 1 98.19 291 SER A CA 1
ATOM 2309 C C . SER A 1 291 ? 13.414 -37.75 -23.734 1 98.19 291 SER A C 1
ATOM 2311 O O . SER A 1 291 ? 12.672 -37.406 -24.656 1 98.19 291 SER A O 1
ATOM 2313 N N . PHE A 1 292 ? 13.703 -37 -22.734 1 98.25 292 PHE A N 1
ATOM 2314 C CA . PHE A 1 292 ? 13.258 -35.594 -22.672 1 98.25 292 PHE A CA 1
ATOM 2315 C C . PHE A 1 292 ? 13.797 -34.812 -23.859 1 98.25 292 PHE A C 1
ATOM 2317 O O . PHE A 1 292 ? 13.039 -34.125 -24.547 1 98.25 292 PHE A O 1
ATOM 2324 N N . VAL A 1 293 ? 15.086 -34.906 -24.125 1 98.38 293 VAL A N 1
ATOM 2325 C CA . VAL A 1 293 ? 15.742 -34.188 -25.219 1 98.38 293 VAL A CA 1
ATOM 2326 C C . VAL A 1 293 ? 15.188 -34.625 -26.562 1 98.38 293 VAL A C 1
ATOM 2328 O O . VAL A 1 293 ? 14.969 -33.812 -27.469 1 98.38 293 VAL A O 1
ATOM 2331 N N . THR A 1 294 ? 14.938 -35.906 -26.672 1 98.12 294 THR A N 1
ATOM 2332 C CA . THR A 1 294 ? 14.328 -36.438 -27.891 1 98.12 294 THR A CA 1
ATOM 2333 C C . THR A 1 294 ? 12.945 -35.812 -28.109 1 98.12 294 THR A C 1
ATOM 2335 O O . THR A 1 294 ? 12.602 -35.438 -29.234 1 98.12 294 THR A O 1
ATOM 2338 N N . THR A 1 295 ? 12.211 -35.781 -27.031 1 98.38 295 THR A N 1
ATOM 2339 C CA . THR A 1 295 ? 10.891 -35.188 -27.109 1 98.38 295 THR A CA 1
ATOM 2340 C C . THR A 1 295 ? 10.992 -33.719 -27.531 1 98.38 295 THR A C 1
ATOM 2342 O O . THR A 1 295 ? 10.219 -33.25 -28.375 1 98.38 295 THR A O 1
ATOM 2345 N N . LEU A 1 296 ? 11.93 -32.969 -26.938 1 98.31 296 LEU A N 1
ATOM 2346 C CA . LEU A 1 296 ? 12.172 -31.578 -27.328 1 98.31 296 LEU A CA 1
ATOM 2347 C C . LEU A 1 296 ? 12.492 -31.469 -28.812 1 98.31 296 LEU A C 1
ATOM 2349 O O . LEU A 1 296 ? 11.93 -30.625 -29.516 1 98.31 296 LEU A O 1
ATOM 2353 N N . HIS A 1 297 ? 13.375 -32.344 -29.266 1 98 297 HIS A N 1
ATOM 2354 C CA . HIS A 1 297 ? 13.781 -32.344 -30.656 1 98 297 HIS A CA 1
ATOM 2355 C C . HIS A 1 297 ? 12.602 -32.594 -31.578 1 98 297 HIS A C 1
ATOM 2357 O O . HIS A 1 297 ? 12.438 -31.891 -32.594 1 98 297 HIS A O 1
ATOM 2363 N N . GLN A 1 298 ? 11.773 -33.562 -31.219 1 97.81 298 GLN A N 1
ATOM 2364 C CA . GLN A 1 298 ? 10.586 -33.875 -32.031 1 97.81 298 GLN A CA 1
ATOM 2365 C C . GLN A 1 298 ? 9.617 -32.719 -32.062 1 97.81 298 GLN A C 1
ATOM 2367 O O . GLN A 1 298 ? 9.047 -32.406 -33.094 1 97.81 298 GLN A O 1
ATOM 2372 N N . ALA A 1 299 ? 9.414 -32.062 -30.922 1 97.94 299 ALA A N 1
ATOM 2373 C CA . ALA A 1 299 ? 8.5 -30.922 -30.844 1 97.94 299 ALA A CA 1
ATOM 2374 C C . ALA A 1 299 ? 9.016 -29.75 -31.672 1 97.94 299 ALA A C 1
ATOM 2376 O O . ALA A 1 299 ? 8.234 -29.078 -32.344 1 97.94 299 ALA A O 1
ATOM 2377 N N . LEU A 1 300 ? 10.312 -29.5 -31.594 1 97.31 300 LEU A N 1
ATOM 2378 C CA . LEU A 1 300 ? 10.93 -28.406 -32.312 1 97.31 300 LEU A CA 1
ATOM 2379 C C . LEU A 1 300 ? 10.883 -28.641 -33.844 1 97.31 300 LEU A C 1
ATOM 2381 O O . LEU A 1 300 ? 10.922 -27.703 -34.625 1 97.31 300 LEU A O 1
ATOM 2385 N N . SER A 1 301 ? 10.789 -29.875 -34.219 1 96.06 301 SER A N 1
ATOM 2386 C CA . SER A 1 301 ? 10.82 -30.25 -35.625 1 96.06 301 SER A CA 1
ATOM 2387 C C . SER A 1 301 ? 9.469 -29.984 -36.281 1 96.06 301 SER A C 1
ATOM 2389 O O . SER A 1 301 ? 9.359 -30.062 -37.531 1 96.06 301 SER A O 1
ATOM 2391 N N . VAL A 1 302 ? 8.461 -29.672 -35.531 1 94 302 VAL A N 1
ATOM 2392 C CA . VAL A 1 302 ? 7.113 -29.469 -36.062 1 94 302 VAL A CA 1
ATOM 2393 C C . VAL A 1 302 ? 7.074 -28.203 -36.906 1 94 302 VAL A C 1
ATOM 2395 O O . VAL A 1 302 ? 6.352 -28.125 -37.906 1 94 302 VAL A O 1
ATOM 2398 N N . SER A 1 303 ? 7.812 -27.203 -36.469 1 90 303 SER A N 1
ATOM 2399 C CA . SER A 1 303 ? 7.879 -25.922 -37.156 1 90 303 SER A CA 1
ATOM 2400 C C . SER A 1 303 ? 9.305 -25.391 -37.188 1 90 303 SER A C 1
ATOM 2402 O O . SER A 1 303 ? 10.047 -25.516 -36.219 1 90 303 SER A O 1
ATOM 2404 N N . GLU A 1 304 ? 9.617 -24.734 -38.25 1 87.75 304 GLU A N 1
ATOM 2405 C CA . GLU A 1 304 ? 10.961 -24.172 -38.406 1 87.75 304 GLU A CA 1
ATOM 2406 C C . GLU A 1 304 ? 11.164 -23 -37.438 1 87.75 304 GLU A C 1
ATOM 2408 O O . GLU A 1 304 ? 12.289 -22.734 -37 1 87.75 304 GLU A O 1
ATOM 2413 N N . ALA A 1 305 ? 10.141 -22.422 -37.094 1 88.81 305 ALA A N 1
ATOM 2414 C CA . ALA A 1 305 ? 10.234 -21.25 -36.219 1 88.81 305 ALA A CA 1
ATOM 2415 C C . ALA A 1 305 ? 10.039 -21.625 -34.75 1 88.81 305 ALA A C 1
ATOM 2417 O O . ALA A 1 305 ? 10 -20.766 -33.875 1 88.81 305 ALA A O 1
ATOM 2418 N N . ALA A 1 306 ? 9.969 -22.875 -34.5 1 95.38 306 ALA A N 1
ATOM 2419 C CA . ALA A 1 306 ? 9.688 -23.328 -33.125 1 95.38 306 ALA A CA 1
ATOM 2420 C C . ALA A 1 306 ? 10.852 -23.031 -32.188 1 95.38 306 ALA A C 1
ATOM 2422 O O . ALA A 1 306 ? 12.008 -23.031 -32.594 1 95.38 306 ALA A O 1
ATOM 2423 N N . VAL A 1 307 ? 10.57 -22.703 -30.953 1 96.56 307 VAL A N 1
ATOM 2424 C CA . VAL A 1 307 ? 11.562 -22.422 -29.938 1 96.56 307 VAL A CA 1
ATOM 2425 C C . VAL A 1 307 ? 11.18 -23.141 -28.641 1 96.56 307 VAL A C 1
ATOM 2427 O O . VAL A 1 307 ? 10 -23.25 -28.297 1 96.56 307 VAL A O 1
ATOM 2430 N N . ALA A 1 308 ? 12.172 -23.656 -28 1 98.12 308 ALA A N 1
ATOM 2431 C CA . ALA A 1 308 ? 11.953 -24.266 -26.703 1 98.12 308 ALA A CA 1
ATOM 2432 C C . ALA A 1 308 ? 12.609 -23.438 -25.594 1 98.12 308 ALA A C 1
ATOM 2434 O O . ALA A 1 308 ? 13.742 -22.984 -25.734 1 98.12 308 ALA A O 1
ATOM 2435 N N . ILE A 1 309 ? 11.867 -23.203 -24.547 1 97.75 309 ILE A N 1
ATOM 2436 C CA . ILE A 1 309 ? 12.359 -22.5 -23.375 1 97.75 309 ILE A CA 1
ATOM 2437 C C . ILE A 1 309 ? 12.359 -23.438 -22.172 1 97.75 309 ILE A C 1
ATOM 2439 O O . ILE A 1 309 ? 11.297 -23.812 -21.656 1 97.75 309 ILE A O 1
ATOM 2443 N N . VAL A 1 310 ? 13.531 -23.781 -21.766 1 98.19 310 VAL A N 1
ATOM 2444 C CA . VAL A 1 310 ? 13.695 -24.656 -20.609 1 98.19 310 VAL A CA 1
ATOM 2445 C C . VAL A 1 310 ? 14.242 -23.875 -19.422 1 98.19 310 VAL A C 1
ATOM 2447 O O . VAL A 1 310 ? 15.383 -23.391 -19.469 1 98.19 310 VAL A O 1
ATOM 2450 N N . VAL A 1 311 ? 13.414 -23.734 -18.438 1 96.5 311 VAL A N 1
ATOM 2451 C CA . VAL A 1 311 ? 13.852 -23.078 -17.203 1 96.5 311 VAL A CA 1
ATOM 2452 C C . VAL A 1 311 ? 14.156 -24.141 -16.141 1 96.5 311 VAL A C 1
ATOM 2454 O O . VAL A 1 311 ? 13.336 -25.016 -15.883 1 96.5 311 VAL A O 1
ATOM 2457 N N . GLN A 1 312 ? 15.398 -24.031 -15.602 1 95.69 312 GLN A N 1
ATOM 2458 C CA . GLN A 1 312 ? 15.852 -25.109 -14.734 1 95.69 312 GLN A CA 1
ATOM 2459 C C . GLN A 1 312 ? 16.656 -24.562 -13.555 1 95.69 312 GLN A C 1
ATOM 2461 O O . GLN A 1 312 ? 17.5 -23.688 -13.727 1 95.69 312 GLN A O 1
ATOM 2466 N N . THR A 1 313 ? 16.234 -25.094 -12.359 1 93.81 313 THR A N 1
ATOM 2467 C CA . THR A 1 313 ? 17.109 -24.875 -11.203 1 93.81 313 THR A CA 1
ATOM 2468 C C . THR A 1 313 ? 18.312 -25.812 -11.242 1 93.81 313 THR A C 1
ATOM 2470 O O . THR A 1 313 ? 18.141 -27.031 -11.242 1 93.81 313 THR A O 1
ATOM 2473 N N . HIS A 1 314 ? 19.453 -25.25 -11.25 1 92.62 314 HIS A N 1
ATOM 2474 C CA . HIS A 1 314 ? 20.688 -26.031 -11.359 1 92.62 314 HIS A CA 1
ATOM 2475 C C . HIS A 1 314 ? 21.062 -26.641 -10.016 1 92.62 314 HIS A C 1
ATOM 2477 O O . HIS A 1 314 ? 22.062 -26.25 -9.406 1 92.62 314 HIS A O 1
ATOM 2483 N N . ARG A 1 315 ? 20.391 -27.734 -9.703 1 89.62 315 ARG A N 1
ATOM 2484 C CA . ARG A 1 315 ? 20.594 -28.359 -8.406 1 89.62 315 ARG A CA 1
ATOM 2485 C C . ARG A 1 315 ? 21.844 -29.234 -8.414 1 89.62 315 ARG A C 1
ATOM 2487 O O . ARG A 1 315 ? 22.578 -29.297 -7.422 1 89.62 315 ARG A O 1
ATOM 2494 N N . GLN A 1 316 ? 22.094 -29.906 -9.516 1 90.62 316 GLN A N 1
ATOM 2495 C CA . GLN A 1 316 ? 23.25 -30.781 -9.688 1 90.62 316 GLN A CA 1
ATOM 2496 C C . GLN A 1 316 ? 23.938 -30.531 -11.023 1 90.62 316 GLN A C 1
ATOM 2498 O O . GLN A 1 316 ? 23.328 -30.703 -12.078 1 90.62 316 GLN A O 1
ATOM 2503 N N . ASN A 1 317 ? 25.188 -30.312 -10.914 1 90.56 317 ASN A N 1
ATOM 2504 C CA . ASN A 1 317 ? 25.938 -30.031 -12.133 1 90.56 317 ASN A CA 1
ATOM 2505 C C . ASN A 1 317 ? 26.016 -31.25 -13.039 1 90.56 317 ASN A C 1
ATOM 2507 O O . ASN A 1 317 ? 25.969 -31.125 -14.266 1 90.56 317 ASN A O 1
ATOM 2511 N N . LYS A 1 318 ? 26.109 -32.344 -12.438 1 92.56 318 LYS A N 1
ATOM 2512 C CA . LYS A 1 318 ? 26.203 -33.594 -13.211 1 92.56 318 LYS A CA 1
ATOM 2513 C C . LYS A 1 318 ? 24.969 -33.781 -14.07 1 92.56 318 LYS A C 1
ATOM 2515 O O . LYS A 1 318 ? 25.078 -34.188 -15.234 1 92.56 318 LYS A O 1
ATOM 2520 N N . THR A 1 319 ? 23.844 -33.562 -13.477 1 95.19 319 THR A N 1
ATOM 2521 C CA . THR A 1 319 ? 22.578 -33.688 -14.195 1 95.19 319 THR A CA 1
ATOM 2522 C C . THR A 1 319 ? 22.5 -32.688 -15.336 1 95.19 319 THR A C 1
ATOM 2524 O O . THR A 1 319 ? 22.078 -33.031 -16.438 1 95.19 319 THR A O 1
ATOM 2527 N N . MET A 1 320 ? 22.969 -31.484 -15.117 1 95.44 320 MET A N 1
ATOM 2528 C CA . MET A 1 320 ? 22.938 -30.453 -16.141 1 95.44 320 MET A CA 1
ATOM 2529 C C . MET A 1 320 ? 23.922 -30.781 -17.281 1 95.44 320 MET A C 1
ATOM 2531 O O . MET A 1 320 ? 23.609 -30.547 -18.453 1 95.44 320 MET A O 1
ATOM 2535 N N . LYS A 1 321 ? 25.016 -31.312 -16.828 1 96 321 LYS A N 1
ATOM 2536 C CA . LYS A 1 321 ? 25.984 -31.734 -17.844 1 96 321 LYS A CA 1
ATOM 2537 C C . LYS A 1 321 ? 25.375 -32.781 -18.781 1 96 321 LYS A C 1
ATOM 2539 O O . LYS A 1 321 ? 25.531 -32.688 -20 1 96 321 LYS A O 1
ATOM 2544 N N . CYS A 1 322 ? 24.703 -33.719 -18.203 1 97 322 CYS A N 1
ATOM 2545 C CA . CYS A 1 322 ? 24.047 -34.75 -18.984 1 97 322 CYS A CA 1
ATOM 2546 C C . CYS A 1 322 ? 23.031 -34.156 -19.953 1 97 322 CYS A C 1
ATOM 2548 O O . CYS A 1 322 ? 22.938 -34.562 -21.109 1 97 322 CYS A O 1
ATOM 2550 N N . PHE A 1 323 ? 22.312 -33.219 -19.516 1 97.94 323 PHE A N 1
ATOM 2551 C CA . PHE A 1 323 ? 21.312 -32.531 -20.344 1 97.94 323 PHE A CA 1
ATOM 2552 C C . PHE A 1 323 ? 21.984 -31.844 -21.516 1 97.94 323 PHE A C 1
ATOM 2554 O O . PHE A 1 323 ? 21.578 -32.031 -22.672 1 97.94 323 PHE A O 1
ATOM 2561 N N . PHE A 1 324 ? 23.031 -31.031 -21.266 1 97.06 324 PHE A N 1
ATOM 2562 C CA . PHE A 1 324 ? 23.672 -30.266 -22.312 1 97.06 324 PHE A CA 1
ATOM 2563 C C . PHE A 1 324 ? 24.391 -31.188 -23.297 1 97.06 324 PHE A C 1
ATOM 2565 O O . PHE A 1 324 ? 24.422 -30.922 -24.5 1 97.06 324 PHE A O 1
ATOM 2572 N N . ASP A 1 325 ? 24.938 -32.281 -22.797 1 97.19 325 ASP A N 1
ATOM 2573 C CA . ASP A 1 325 ? 25.547 -33.25 -23.672 1 97.19 325 ASP A CA 1
ATOM 2574 C C . ASP A 1 325 ? 24.516 -33.875 -24.625 1 97.19 325 ASP A C 1
ATOM 2576 O O . ASP A 1 325 ? 24.781 -34.031 -25.812 1 97.19 325 ASP A O 1
ATOM 2580 N N . ALA A 1 326 ? 23.406 -34.188 -24.078 1 97.69 326 ALA A N 1
ATOM 2581 C CA . ALA A 1 326 ? 22.328 -34.75 -24.875 1 97.69 326 ALA A CA 1
ATOM 2582 C C . ALA A 1 326 ? 21.844 -33.781 -25.938 1 97.69 326 ALA A C 1
ATOM 2584 O O . ALA A 1 326 ? 21.562 -34.156 -27.078 1 97.69 326 ALA A O 1
ATOM 2585 N N . VAL A 1 327 ? 21.734 -32.531 -25.578 1 97.44 327 VAL A N 1
ATOM 2586 C CA . VAL A 1 327 ? 21.297 -31.469 -26.484 1 97.44 327 VAL A CA 1
ATOM 2587 C C . VAL A 1 327 ? 22.297 -31.328 -27.641 1 97.44 327 VAL A C 1
ATOM 2589 O O . VAL A 1 327 ? 21.906 -31.219 -28.797 1 97.44 327 VAL A O 1
ATOM 2592 N N . ARG A 1 328 ? 23.562 -31.375 -27.328 1 95.12 328 ARG A N 1
ATOM 2593 C CA . ARG A 1 328 ? 24.609 -31.297 -28.328 1 95.12 328 ARG A CA 1
ATOM 2594 C C . ARG A 1 328 ? 24.562 -32.5 -29.266 1 95.12 328 ARG A C 1
ATOM 2596 O O . ARG A 1 328 ? 24.703 -32.344 -30.484 1 95.12 328 ARG A O 1
ATOM 2603 N N . LYS A 1 329 ? 24.391 -33.562 -28.688 1 96.5 329 LYS A N 1
ATOM 2604 C CA . LYS A 1 329 ? 24.297 -34.812 -29.469 1 96.5 329 LYS A CA 1
ATOM 2605 C C . LYS A 1 329 ? 23.125 -34.75 -30.438 1 96.5 329 LYS A C 1
ATOM 2607 O O . LYS A 1 329 ? 23.203 -35.281 -31.547 1 96.5 329 LYS A O 1
ATOM 2612 N N . ALA A 1 330 ? 22.094 -34.125 -30.047 1 96.44 330 ALA A N 1
ATOM 2613 C CA . ALA A 1 330 ? 20.891 -34.031 -30.875 1 96.44 330 ALA A CA 1
ATOM 2614 C C . ALA A 1 330 ? 21 -32.875 -31.859 1 96.44 330 ALA A C 1
ATOM 2616 O O . ALA A 1 330 ? 20.047 -32.531 -32.562 1 96.44 330 ALA A O 1
ATOM 2617 N N . ALA A 1 331 ? 22.109 -32.094 -31.906 1 93.75 331 ALA A N 1
ATOM 2618 C CA . ALA A 1 331 ? 22.453 -31.016 -32.812 1 93.75 331 ALA A CA 1
ATOM 2619 C C . ALA A 1 331 ? 21.484 -29.844 -32.656 1 93.75 331 ALA A C 1
ATOM 2621 O O . ALA A 1 331 ? 21.047 -29.25 -33.625 1 93.75 331 ALA A O 1
ATOM 2622 N N . MET A 1 332 ? 21.109 -29.609 -31.453 1 95.88 332 MET A N 1
ATOM 2623 C CA . MET A 1 332 ? 20.297 -28.422 -31.141 1 95.88 332 MET A CA 1
ATOM 2624 C C . MET A 1 332 ? 21.188 -27.281 -30.656 1 95.88 332 MET A C 1
ATOM 2626 O O . MET A 1 332 ? 22.203 -27.5 -30 1 95.88 332 MET A O 1
ATOM 2630 N N . CYS A 1 333 ? 20.781 -26.078 -31.016 1 93.88 333 CYS A N 1
ATOM 2631 C CA . CYS A 1 333 ? 21.453 -24.875 -30.531 1 93.88 333 CYS A CA 1
ATOM 2632 C C . CYS A 1 333 ? 20.859 -24.406 -29.219 1 93.88 333 CYS A C 1
ATOM 2634 O O . CYS A 1 333 ? 19.641 -24.438 -29.047 1 93.88 333 CYS A O 1
ATOM 2636 N N . VAL A 1 334 ? 21.766 -23.984 -28.312 1 94.69 334 VAL A N 1
ATOM 2637 C CA . VAL A 1 334 ? 21.25 -23.562 -27 1 94.69 334 VAL A CA 1
ATOM 2638 C C . VAL A 1 334 ? 21.859 -22.219 -26.625 1 94.69 334 VAL A C 1
ATOM 2640 O O . VAL A 1 334 ? 23.062 -22 -26.797 1 94.69 334 VAL A O 1
ATOM 2643 N N . SER A 1 335 ? 21.031 -21.25 -26.25 1 90.31 335 SER A N 1
ATOM 2644 C CA . SER A 1 335 ? 21.422 -20.016 -25.594 1 90.31 335 SER A CA 1
ATOM 2645 C C . SER A 1 335 ? 20.969 -20 -24.125 1 90.31 335 SER A C 1
ATOM 2647 O O . SER A 1 335 ? 19.781 -20.219 -23.844 1 90.31 335 SER A O 1
ATOM 2649 N N . SER A 1 336 ? 21.938 -19.688 -23.281 1 91 336 SER A N 1
ATOM 2650 C CA . SER A 1 336 ? 21.625 -19.812 -21.859 1 91 336 SER A CA 1
ATOM 2651 C C . SER A 1 336 ? 21.672 -18.469 -21.156 1 91 336 SER A C 1
ATOM 2653 O O . SER A 1 336 ? 22.516 -17.625 -21.469 1 91 336 SER A O 1
ATOM 2655 N N . TYR A 1 337 ? 20.703 -18.375 -20.234 1 86.44 337 TYR A N 1
ATOM 2656 C CA . TYR A 1 337 ? 20.578 -17.203 -19.375 1 86.44 337 TYR A CA 1
ATOM 2657 C C . TYR A 1 337 ? 20.438 -17.609 -17.906 1 86.44 337 TYR A C 1
ATOM 2659 O O . TYR A 1 337 ? 20.078 -18.75 -17.609 1 86.44 337 TYR A O 1
ATOM 2667 N N . ARG A 1 338 ? 20.75 -16.688 -16.984 1 86.5 338 ARG A N 1
ATOM 2668 C CA . ARG A 1 338 ? 20.641 -16.938 -15.547 1 86.5 338 ARG A CA 1
ATOM 2669 C C . ARG A 1 338 ? 19.859 -15.828 -14.852 1 86.5 338 ARG A C 1
ATOM 2671 O O . ARG A 1 338 ? 19.984 -14.656 -15.211 1 86.5 338 ARG A O 1
ATOM 2678 N N . LEU A 1 339 ? 19.078 -16.25 -13.906 1 83.62 339 LEU A N 1
ATOM 2679 C CA . LEU A 1 339 ? 18.422 -15.266 -13.047 1 83.62 339 LEU A CA 1
ATOM 2680 C C . LEU A 1 339 ? 19.422 -14.625 -12.094 1 83.62 339 LEU A C 1
ATOM 2682 O O . LEU A 1 339 ? 20.203 -15.32 -11.438 1 83.62 339 LEU A O 1
ATOM 2686 N N . ALA A 1 340 ? 19.422 -13.266 -12.062 1 75.25 340 ALA A N 1
ATOM 2687 C CA . ALA A 1 340 ? 20.344 -12.516 -11.211 1 75.25 340 ALA A CA 1
ATOM 2688 C C . ALA A 1 340 ? 19.641 -11.344 -10.531 1 75.25 340 ALA A C 1
ATOM 2690 O O . ALA A 1 340 ? 18.547 -10.938 -10.953 1 75.25 340 ALA A O 1
ATOM 2691 N N . LYS A 1 341 ? 20.188 -10.844 -9.352 1 67.25 341 LYS A N 1
ATOM 2692 C CA . LYS A 1 341 ? 19.656 -9.664 -8.672 1 67.25 341 LYS A CA 1
ATOM 2693 C C . LYS A 1 341 ? 19.922 -8.398 -9.484 1 67.25 341 LYS A C 1
ATOM 2695 O O . LYS A 1 341 ? 20.938 -8.289 -10.172 1 67.25 341 LYS A O 1
ATOM 2700 N N . SER A 1 342 ? 18.891 -7.422 -9.68 1 57.72 342 SER A N 1
ATOM 2701 C CA . SER A 1 342 ? 18.938 -6.227 -10.516 1 57.72 342 SER A CA 1
ATOM 2702 C C . SER A 1 342 ? 20.125 -5.348 -10.164 1 57.72 342 SER A C 1
ATOM 2704 O O . SER A 1 342 ? 20.469 -4.414 -10.898 1 57.72 342 SER A O 1
ATOM 2706 N N . SER A 1 343 ? 20.656 -5.223 -8.945 1 46.72 343 SER A N 1
ATOM 2707 C CA . SER A 1 343 ? 21.781 -4.305 -8.859 1 46.72 343 SER A CA 1
ATOM 2708 C C . SER A 1 343 ? 22.75 -4.512 -10.016 1 46.72 343 SER A C 1
ATOM 2710 O O . SER A 1 343 ? 23.641 -3.691 -10.242 1 46.72 343 SER A O 1
ATOM 2712 N N . SER A 1 344 ? 22.719 -5.617 -10.562 1 41.25 344 SER A N 1
ATOM 2713 C CA . SER A 1 344 ? 23.719 -5.922 -11.586 1 41.25 344 SER A CA 1
ATOM 2714 C C . SER A 1 344 ? 23.359 -5.258 -12.914 1 41.25 344 SER A C 1
ATOM 2716 O O . SER A 1 344 ? 22.188 -4.996 -13.195 1 41.25 344 SER A O 1
ATOM 2718 N N . GLN A 1 345 ? 24.219 -4.441 -13.5 1 37.09 345 GLN A N 1
ATOM 2719 C CA . GLN A 1 345 ? 24.078 -3.828 -14.82 1 37.09 345 GLN A CA 1
ATOM 2720 C C . GLN A 1 345 ? 23.188 -4.676 -15.719 1 37.09 345 GLN A C 1
ATOM 2722 O O . GLN A 1 345 ? 23.453 -5.859 -15.938 1 37.09 345 GLN A O 1
ATOM 2727 N N . PRO A 1 346 ? 21.891 -4.281 -15.734 1 37.25 346 PRO A N 1
ATOM 2728 C CA . PRO A 1 346 ? 21.125 -5.082 -16.688 1 37.25 346 PRO A CA 1
ATOM 2729 C C . PRO A 1 346 ? 21.891 -5.336 -17.984 1 37.25 346 PRO A C 1
ATOM 2731 O O . PRO A 1 346 ? 22.609 -4.465 -18.453 1 37.25 346 PRO A O 1
ATOM 2734 N N . SER A 1 347 ? 22.453 -6.422 -18.156 1 34.19 347 SER A N 1
ATOM 2735 C CA . SER A 1 347 ? 22.922 -6.59 -19.516 1 34.19 347 SER A CA 1
ATOM 2736 C C . SER A 1 347 ? 21.922 -6.043 -20.531 1 34.19 347 SER A C 1
ATOM 2738 O O . SER A 1 347 ? 20.719 -6.008 -20.25 1 34.19 347 SER A O 1
ATOM 2740 N N . GLU A 1 348 ? 22.312 -5.25 -21.406 1 34 348 GLU A N 1
ATOM 2741 C CA . GLU A 1 348 ? 21.609 -4.539 -22.469 1 34 348 GLU A CA 1
ATOM 2742 C C . GLU A 1 348 ? 20.359 -5.297 -22.906 1 34 348 GLU A C 1
ATOM 2744 O O . GLU A 1 348 ? 19.422 -4.703 -23.438 1 34 348 GLU A O 1
ATOM 2749 N N . ASN A 1 349 ? 20.422 -6.629 -22.938 1 34.5 349 ASN A N 1
ATOM 2750 C CA . ASN A 1 349 ? 19.391 -7.242 -23.766 1 34.5 349 ASN A CA 1
ATOM 2751 C C . ASN A 1 349 ? 18.188 -7.695 -22.922 1 34.5 349 ASN A C 1
ATOM 2753 O O . ASN A 1 349 ? 17.078 -7.824 -23.453 1 34.5 349 ASN A O 1
ATOM 2757 N N . LEU A 1 350 ? 18.328 -8.68 -21.953 1 38.81 350 LEU A N 1
ATOM 2758 C CA . LEU A 1 350 ? 17.156 -9.344 -21.422 1 38.81 350 LEU A CA 1
ATOM 2759 C C . LEU A 1 350 ? 16.703 -8.695 -20.109 1 38.81 350 LEU A C 1
ATOM 2761 O O . LEU A 1 350 ? 17.359 -8.844 -19.078 1 38.81 350 LEU A O 1
ATOM 2765 N N . MET A 1 351 ? 16.391 -7.344 -19.844 1 39.56 351 MET A N 1
ATOM 2766 C CA . MET A 1 351 ? 16.109 -6.406 -18.766 1 39.56 351 MET A CA 1
ATOM 2767 C C . MET A 1 351 ? 14.961 -6.906 -17.891 1 39.56 351 MET A C 1
ATOM 2769 O O . MET A 1 351 ? 15.039 -6.848 -16.656 1 39.56 351 MET A O 1
ATOM 2773 N N . PHE A 1 352 ? 13.781 -7.348 -18.031 1 41.91 352 PHE A N 1
ATOM 2774 C CA . PHE A 1 352 ? 12.617 -6.617 -17.531 1 41.91 352 PHE A CA 1
ATOM 2775 C C . PHE A 1 352 ? 12.078 -7.27 -16.266 1 41.91 352 PHE A C 1
ATOM 2777 O O . PHE A 1 352 ? 10.945 -6.996 -15.852 1 41.91 352 PHE A O 1
ATOM 2784 N N . LEU A 1 353 ? 12.617 -8.406 -15.633 1 44.34 353 LEU A N 1
ATOM 2785 C CA . LEU A 1 353 ? 11.578 -8.898 -14.727 1 44.34 353 LEU A CA 1
ATOM 2786 C C . LEU A 1 353 ? 11.453 -7.988 -13.508 1 44.34 353 LEU A C 1
ATOM 2788 O O . LEU A 1 353 ? 12.383 -7.875 -12.711 1 44.34 353 LEU A O 1
ATOM 2792 N N . HIS A 1 354 ? 10.922 -6.719 -13.695 1 44.31 354 HIS A N 1
ATOM 2793 C CA . HIS A 1 354 ? 10.859 -5.785 -12.578 1 44.31 354 HIS A CA 1
ATOM 2794 C C . HIS A 1 354 ? 9.664 -6.074 -11.68 1 44.31 354 HIS A C 1
ATOM 2796 O O . HIS A 1 354 ? 8.57 -6.367 -12.164 1 44.31 354 HIS A O 1
ATOM 2802 N N . SER A 1 355 ? 9.922 -6.527 -10.453 1 43.12 355 SER A N 1
ATOM 2803 C CA . SER A 1 355 ? 8.828 -6.621 -9.492 1 43.12 355 SER A CA 1
ATOM 2804 C C . SER A 1 355 ? 8.398 -5.238 -9.008 1 43.12 355 SER A C 1
ATOM 2806 O O . SER A 1 355 ? 9.242 -4.414 -8.648 1 43.12 355 SER A O 1
ATOM 2808 N N . SER A 1 356 ? 7.305 -4.68 -9.352 1 40.88 356 SER A N 1
ATOM 2809 C CA . SER A 1 356 ? 6.742 -3.43 -8.859 1 40.88 356 SER A CA 1
ATOM 2810 C C . SER A 1 356 ? 6.621 -3.441 -7.336 1 40.88 356 SER A C 1
ATOM 2812 O O . SER A 1 356 ? 6.34 -2.412 -6.723 1 40.88 356 SER A O 1
ATOM 2814 N N . LEU A 1 357 ? 6.52 -4.52 -6.727 1 37.59 357 LEU A N 1
ATOM 2815 C CA . LEU A 1 357 ? 6.145 -4.555 -5.316 1 37.59 357 LEU A CA 1
ATOM 2816 C C . LEU A 1 357 ? 7.301 -4.09 -4.434 1 37.59 357 LEU A C 1
ATOM 2818 O O . LEU A 1 357 ? 7.109 -3.82 -3.246 1 37.59 357 LEU A O 1
ATOM 2822 N N . CYS A 1 358 ? 8.609 -4.254 -4.688 1 37.28 358 CYS A N 1
ATOM 2823 C CA . CYS A 1 358 ? 9.664 -3.988 -3.717 1 37.28 358 CYS A CA 1
ATOM 2824 C C . CYS A 1 358 ? 10.391 -2.689 -4.043 1 37.28 358 CYS A C 1
ATOM 2826 O O . CYS A 1 358 ? 10.984 -2.555 -5.113 1 37.28 358 CYS A O 1
ATOM 2828 N N . GLN A 1 359 ? 9.945 -1.671 -3.479 1 34.94 359 GLN A N 1
ATOM 2829 C CA . GLN A 1 359 ? 10.594 -0.371 -3.631 1 34.94 359 GLN A CA 1
ATOM 2830 C C . GLN A 1 359 ? 12.07 -0.44 -3.248 1 34.94 359 GLN A C 1
ATOM 2832 O O . GLN A 1 359 ? 12.844 0.451 -3.594 1 34.94 359 GLN A O 1
ATOM 2837 N N . ASP A 1 360 ? 12.445 -0.856 -1.887 1 33.84 360 ASP A N 1
ATOM 2838 C CA . ASP A 1 360 ? 13.828 -0.65 -1.473 1 33.84 360 ASP A CA 1
ATOM 2839 C C . ASP A 1 360 ? 14.805 -1.261 -2.48 1 33.84 360 ASP A C 1
ATOM 2841 O O . ASP A 1 360 ? 14.5 -2.281 -3.102 1 33.84 360 ASP A O 1
ATOM 2845 N N . ASP A 1 361 ? 15.852 -0.553 -2.814 1 35 361 ASP A N 1
ATOM 2846 C CA . ASP A 1 361 ? 17.078 -0.972 -3.494 1 35 361 ASP A CA 1
ATOM 2847 C C . ASP A 1 361 ? 17.359 -2.449 -3.242 1 35 361 ASP A C 1
ATOM 2849 O O . ASP A 1 361 ? 18.203 -3.049 -3.92 1 35 361 ASP A O 1
ATOM 2853 N N . ALA A 1 362 ? 17.125 -2.926 -2.02 1 31.78 362 ALA A N 1
ATOM 2854 C CA . ALA A 1 362 ? 17.609 -4.277 -1.718 1 31.78 362 ALA A CA 1
ATOM 2855 C C . ALA A 1 362 ? 16.812 -5.32 -2.51 1 31.78 362 ALA A C 1
ATOM 2857 O O . ALA A 1 362 ? 17.234 -6.48 -2.598 1 31.78 362 ALA A O 1
ATOM 2858 N N . ILE A 1 363 ? 15.469 -5.262 -2.432 1 37.56 363 ILE A N 1
ATOM 2859 C CA . ILE A 1 363 ? 14.93 -6.398 -3.17 1 37.56 363 ILE A CA 1
ATOM 2860 C C . ILE A 1 363 ? 15.047 -6.141 -4.672 1 37.56 363 ILE A C 1
ATOM 2862 O O . ILE A 1 363 ? 14.297 -5.344 -5.234 1 37.56 363 ILE A O 1
ATOM 2866 N N . ALA A 1 364 ? 16.109 -5.938 -5.133 1 40.84 364 ALA A N 1
ATOM 2867 C CA . ALA A 1 364 ? 16.672 -5.938 -6.48 1 40.84 364 ALA A CA 1
ATOM 2868 C C . ALA A 1 364 ? 15.836 -6.793 -7.43 1 40.84 364 ALA A C 1
ATOM 2870 O O . ALA A 1 364 ? 15.5 -7.938 -7.113 1 40.84 364 ALA A O 1
ATOM 2871 N N . GLY A 1 365 ? 14.852 -6.16 -8 1 54.62 365 GLY A N 1
ATOM 2872 C CA . GLY A 1 365 ? 14.242 -6.879 -9.109 1 54.62 365 GLY A CA 1
ATOM 2873 C C . GLY A 1 365 ? 15.188 -7.875 -9.758 1 54.62 365 GLY A C 1
ATOM 2874 O O . GLY A 1 365 ? 16.391 -7.848 -9.516 1 54.62 365 GLY A O 1
ATOM 2875 N N . SER A 1 366 ? 14.711 -9.008 -9.891 1 66.31 366 SER A N 1
ATOM 2876 C CA . SER A 1 366 ? 15.469 -10.047 -10.578 1 66.31 366 SER A CA 1
ATOM 2877 C C . SER A 1 366 ? 15.68 -9.703 -12.047 1 66.31 366 SER A C 1
ATOM 2879 O O . SER A 1 366 ? 14.852 -9.016 -12.656 1 66.31 366 SER A O 1
ATOM 2881 N N . ALA A 1 367 ? 16.906 -9.898 -12.422 1 71.06 367 ALA A N 1
ATOM 2882 C CA . ALA A 1 367 ? 17.25 -9.711 -13.828 1 71.06 367 ALA A CA 1
ATOM 2883 C C . ALA A 1 367 ? 17.719 -11.016 -14.453 1 71.06 367 ALA A C 1
ATOM 2885 O O . ALA A 1 367 ? 18.094 -11.953 -13.742 1 71.06 367 ALA A O 1
ATOM 2886 N N . VAL A 1 368 ? 17.578 -11.086 -15.758 1 77.75 368 VAL A N 1
ATOM 2887 C CA . VAL A 1 368 ? 18.078 -12.227 -16.516 1 77.75 368 VAL A CA 1
ATOM 2888 C C . VAL A 1 368 ? 19.344 -11.828 -17.281 1 77.75 368 VAL A C 1
ATOM 2890 O O . VAL A 1 368 ? 19.359 -10.82 -17.984 1 77.75 368 VAL A O 1
ATOM 2893 N N . VAL A 1 369 ? 20.375 -12.578 -17.062 1 77.31 369 VAL A N 1
ATOM 2894 C CA . VAL A 1 369 ? 21.656 -12.258 -17.688 1 77.31 369 VAL A CA 1
ATOM 2895 C C . VAL A 1 369 ? 22.109 -13.438 -18.547 1 77.31 369 VAL A C 1
ATOM 2897 O O . VAL A 1 369 ? 21.953 -14.594 -18.156 1 77.31 369 VAL A O 1
ATOM 2900 N N . CYS A 1 370 ? 22.672 -13.031 -19.672 1 81.44 370 CYS A N 1
ATOM 2901 C CA . CYS A 1 370 ? 23.266 -14.078 -20.5 1 81.44 370 CYS A CA 1
ATOM 2902 C C . CYS A 1 370 ? 24.484 -14.695 -19.812 1 81.44 370 CYS A C 1
ATOM 2904 O O . CYS A 1 370 ? 25.297 -13.984 -19.219 1 81.44 370 CYS A O 1
ATOM 2906 N N . ASP A 1 371 ? 24.578 -16.016 -19.891 1 83.5 371 ASP A N 1
ATOM 2907 C CA . ASP A 1 371 ? 25.688 -16.719 -19.25 1 83.5 371 ASP A CA 1
ATOM 2908 C C . ASP A 1 371 ? 26.031 -17.984 -20.016 1 83.5 371 ASP A C 1
ATOM 2910 O O . ASP A 1 371 ? 25.156 -18.672 -20.531 1 83.5 371 ASP A O 1
ATOM 2914 N N . GLU A 1 372 ? 27.297 -18.219 -20.062 1 85.69 372 GLU A N 1
ATOM 2915 C CA . GLU A 1 372 ? 27.75 -19.453 -20.719 1 85.69 372 GLU A CA 1
ATOM 2916 C C . GLU A 1 372 ? 27.797 -20.625 -19.75 1 85.69 372 GLU A C 1
ATOM 2918 O O . GLU A 1 372 ? 27.891 -20.422 -18.531 1 85.69 372 GLU A O 1
ATOM 2923 N N . ILE A 1 373 ? 27.641 -21.797 -20.328 1 88.12 373 ILE A N 1
ATOM 2924 C CA . ILE A 1 373 ? 27.656 -23.016 -19.516 1 88.12 373 ILE A CA 1
ATOM 2925 C C . ILE A 1 373 ? 29.031 -23.656 -19.578 1 88.12 373 ILE A C 1
ATOM 2927 O O . ILE A 1 373 ? 29.594 -23.844 -20.656 1 88.12 373 ILE A O 1
ATOM 2931 N N . ASP A 1 374 ? 29.531 -24.031 -18.484 1 89.12 374 ASP A N 1
ATOM 2932 C CA . ASP A 1 374 ? 30.812 -24.703 -18.406 1 89.12 374 ASP A CA 1
ATOM 2933 C C . ASP A 1 374 ? 30.688 -26.188 -18.734 1 89.12 374 ASP A C 1
ATOM 2935 O O . ASP A 1 374 ? 29.578 -26.719 -18.797 1 89.12 374 ASP A O 1
ATOM 2939 N N . ALA A 1 375 ? 31.828 -26.844 -18.859 1 87.44 375 ALA A N 1
ATOM 2940 C CA . ALA A 1 375 ? 31.875 -28.25 -19.234 1 87.44 375 ALA A CA 1
ATOM 2941 C C . ALA A 1 375 ? 31.219 -29.141 -18.188 1 87.44 375 ALA A C 1
ATOM 2943 O O . ALA A 1 375 ? 30.703 -30.219 -18.5 1 87.44 375 ALA A O 1
ATOM 2944 N N . ASP A 1 376 ? 31.141 -28.656 -17 1 87.69 376 ASP A N 1
ATOM 2945 C CA . ASP A 1 376 ? 30.594 -29.484 -15.922 1 87.69 376 ASP A CA 1
ATOM 2946 C C . ASP A 1 376 ? 29.109 -29.219 -15.734 1 87.69 376 ASP A C 1
ATOM 2948 O O . ASP A 1 376 ? 28.469 -29.766 -14.836 1 87.69 376 ASP A O 1
ATOM 2952 N N . GLY A 1 377 ? 28.578 -28.344 -16.609 1 87 377 GLY A N 1
ATOM 2953 C CA . GLY A 1 377 ? 27.141 -28.094 -16.562 1 87 377 GLY A CA 1
ATOM 2954 C C . GLY A 1 377 ? 26.781 -26.875 -15.742 1 87 377 GLY A C 1
ATOM 2955 O O . GLY A 1 377 ? 25.609 -26.5 -15.664 1 87 377 GLY A O 1
ATOM 2956 N N . SER A 1 378 ? 27.781 -26.234 -15.102 1 87.31 378 SER A N 1
ATOM 2957 C CA . SER A 1 378 ? 27.547 -25.047 -14.289 1 87.31 378 SER A CA 1
ATOM 2958 C C . SER A 1 378 ? 27.641 -23.781 -15.133 1 87.31 378 SER A C 1
ATOM 2960 O O . SER A 1 378 ? 28.094 -23.812 -16.281 1 87.31 378 SER A O 1
ATOM 2962 N N . PHE A 1 379 ? 27.125 -22.719 -14.547 1 86.5 379 PHE A N 1
ATOM 2963 C CA . PHE A 1 379 ? 27.266 -21.438 -15.211 1 86.5 379 PHE A CA 1
ATOM 2964 C C . PHE A 1 379 ? 28.672 -20.875 -15 1 86.5 379 PHE A C 1
ATOM 2966 O O . PHE A 1 379 ? 29.203 -20.922 -13.891 1 86.5 379 PHE A O 1
ATOM 2973 N N . LYS A 1 380 ? 29.188 -20.281 -15.961 1 82.62 380 LYS A N 1
ATOM 2974 C CA . LYS A 1 380 ? 30.531 -19.719 -15.875 1 82.62 380 LYS A CA 1
ATOM 2975 C C . LYS A 1 380 ? 30.547 -18.484 -14.969 1 82.62 380 LYS A C 1
ATOM 2977 O O . LYS A 1 380 ? 31.5 -18.281 -14.203 1 82.62 380 LYS A O 1
ATOM 2982 N N . GLY A 1 381 ? 29.547 -17.641 -15.062 1 72.44 381 GLY A N 1
ATOM 2983 C CA . GLY A 1 381 ? 29.5 -16.391 -14.312 1 72.44 381 GLY A CA 1
ATOM 2984 C C . GLY A 1 381 ? 28.969 -16.562 -12.898 1 72.44 381 GLY A C 1
ATOM 2985 O O . GLY A 1 381 ? 28.859 -15.594 -12.156 1 72.44 381 GLY A O 1
ATOM 2986 N N . CYS A 1 382 ? 28.5 -17.719 -12.656 1 67.5 382 CYS A N 1
ATOM 2987 C CA . CYS A 1 382 ? 27.859 -17.906 -11.367 1 67.5 382 CYS A CA 1
ATOM 2988 C C . CYS A 1 382 ? 28.797 -18.609 -10.383 1 67.5 382 CYS A C 1
ATOM 2990 O O . CYS A 1 382 ? 29.406 -19.625 -10.719 1 67.5 382 CYS A O 1
ATOM 2992 N N . GLN A 1 383 ? 29.203 -17.766 -9.414 1 58.09 383 GLN A N 1
ATOM 2993 C CA . GLN A 1 383 ? 29.938 -18.484 -8.375 1 58.09 383 GLN A CA 1
ATOM 2994 C C . GLN A 1 383 ? 29.031 -19.469 -7.633 1 58.09 383 GLN A C 1
ATOM 2996 O O . GLN A 1 383 ? 27.812 -19.266 -7.566 1 58.09 383 GLN A O 1
ATOM 3001 N N . ALA A 1 384 ? 29.562 -20.594 -7.238 1 51.78 384 ALA A N 1
ATOM 3002 C CA . ALA A 1 384 ? 28.922 -21.672 -6.492 1 51.78 384 ALA A CA 1
ATOM 3003 C C . ALA A 1 384 ? 28.047 -21.109 -5.363 1 51.78 384 ALA A C 1
ATOM 3005 O O . ALA A 1 384 ? 28.469 -20.203 -4.648 1 51.78 384 ALA A O 1
ATOM 3006 N N . GLY A 1 385 ? 26.781 -21.484 -5.344 1 53.97 385 GLY A N 1
ATOM 3007 C CA . GLY A 1 385 ? 25.922 -21.203 -4.203 1 53.97 385 GLY A CA 1
ATOM 3008 C C . GLY A 1 385 ? 25 -20.016 -4.422 1 53.97 385 GLY A C 1
ATOM 3009 O O . GLY A 1 385 ? 24.578 -19.359 -3.465 1 53.97 385 GLY A O 1
ATOM 3010 N N . SER A 1 386 ? 24.844 -19.672 -5.656 1 60.19 386 SER A N 1
ATOM 3011 C CA . SER A 1 386 ? 24.062 -18.469 -5.867 1 60.19 386 SER A CA 1
ATOM 3012 C C . SER A 1 386 ? 22.578 -18.719 -5.609 1 60.19 386 SER A C 1
ATOM 3014 O O . SER A 1 386 ? 21.906 -19.359 -6.422 1 60.19 386 SER A O 1
ATOM 3016 N N . CYS A 1 387 ? 22.172 -18.703 -4.301 1 65.69 387 CYS A N 1
ATOM 3017 C CA . CYS A 1 387 ? 20.781 -18.812 -3.857 1 65.69 387 CYS A CA 1
ATOM 3018 C C . CYS A 1 387 ? 20.016 -17.531 -4.156 1 65.69 387 CYS A C 1
ATOM 3020 O O . CYS A 1 387 ? 20.609 -16.453 -4.203 1 65.69 387 CYS A O 1
ATOM 3022 N N . VAL A 1 388 ? 18.828 -17.859 -4.734 1 72.75 388 VAL A N 1
ATOM 3023 C CA . VAL A 1 388 ? 17.969 -16.703 -5.02 1 72.75 388 VAL A CA 1
ATOM 3024 C C . VAL A 1 388 ? 16.828 -16.656 -4.016 1 72.75 388 VAL A C 1
ATOM 3026 O O . VAL A 1 388 ? 16.094 -17.641 -3.842 1 72.75 388 VAL A O 1
ATOM 3029 N N . ARG A 1 389 ? 16.812 -15.688 -3.176 1 79.38 389 ARG A N 1
ATOM 3030 C CA . ARG A 1 389 ? 15.703 -15.422 -2.258 1 79.38 389 ARG A CA 1
ATOM 3031 C C . ARG A 1 389 ? 15.133 -14.023 -2.467 1 79.38 389 ARG A C 1
ATOM 3033 O O . ARG A 1 389 ? 15.867 -13.031 -2.379 1 79.38 389 ARG A O 1
ATOM 3040 N N . GLY A 1 390 ? 13.852 -14.031 -2.885 1 81.25 390 GLY A N 1
ATOM 3041 C CA . GLY A 1 390 ? 13.234 -12.734 -3.123 1 81.25 390 GLY A CA 1
ATOM 3042 C C . GLY A 1 390 ? 12.062 -12.797 -4.082 1 81.25 390 GLY A C 1
ATOM 3043 O O . GLY A 1 390 ? 11.531 -13.875 -4.352 1 81.25 390 GLY A O 1
ATOM 3044 N N . TRP A 1 391 ? 11.695 -11.641 -4.492 1 83.06 391 TRP A N 1
ATOM 3045 C CA . TRP A 1 391 ? 10.508 -11.547 -5.336 1 83.06 391 TRP A CA 1
ATOM 3046 C C . TRP A 1 391 ? 10.883 -11.617 -6.812 1 83.06 391 TRP A C 1
ATOM 3048 O O . TRP A 1 391 ? 11.875 -11.016 -7.238 1 83.06 391 TRP A O 1
ATOM 3058 N N . VAL A 1 392 ? 10.219 -12.367 -7.543 1 84.38 392 VAL A N 1
ATOM 3059 C CA . VAL A 1 392 ? 10.195 -12.383 -9 1 84.38 392 VAL A CA 1
ATOM 3060 C C . VAL A 1 392 ? 8.797 -12.039 -9.5 1 84.38 392 VAL A C 1
ATOM 3062 O O . VAL A 1 392 ? 7.926 -12.914 -9.578 1 84.38 392 VAL A O 1
ATOM 3065 N N . GLY A 1 393 ? 8.648 -10.719 -9.852 1 81.38 393 GLY A N 1
ATOM 3066 C CA . GLY A 1 393 ? 7.281 -10.258 -10.016 1 81.38 393 GLY A CA 1
ATOM 3067 C C . GLY A 1 393 ? 6.449 -10.398 -8.75 1 81.38 393 GLY A C 1
ATOM 3068 O O . GLY A 1 393 ? 6.863 -9.961 -7.676 1 81.38 393 GLY A O 1
ATOM 3069 N N . PRO A 1 394 ? 5.32 -11.055 -8.898 1 85.44 394 PRO A N 1
ATOM 3070 C CA . PRO A 1 394 ? 4.461 -11.234 -7.723 1 85.44 394 PRO A CA 1
ATOM 3071 C C . PRO A 1 394 ? 4.785 -12.508 -6.941 1 85.44 394 PRO A C 1
ATOM 3073 O O . PRO A 1 394 ? 4.129 -12.805 -5.941 1 85.44 394 PRO A O 1
ATOM 3076 N N . PHE A 1 395 ? 5.801 -13.219 -7.391 1 90.31 395 PHE A N 1
ATOM 3077 C CA . PHE A 1 395 ? 6.117 -14.508 -6.781 1 90.31 395 PHE A CA 1
ATOM 3078 C C . PHE A 1 395 ? 7.281 -14.367 -5.805 1 90.31 395 PHE A C 1
ATOM 3080 O O . PHE A 1 395 ? 8.312 -13.781 -6.133 1 90.31 395 PHE A O 1
ATOM 3087 N N . PHE A 1 396 ? 7.066 -14.898 -4.648 1 89.5 396 PHE A N 1
ATOM 3088 C CA . PHE A 1 396 ? 8.188 -14.992 -3.723 1 89.5 396 PHE A CA 1
ATOM 3089 C C . PHE A 1 396 ? 8.953 -16.297 -3.926 1 89.5 396 PHE A C 1
ATOM 3091 O O . PHE A 1 396 ? 8.398 -17.375 -3.75 1 89.5 396 PHE A O 1
ATOM 3098 N N . LEU A 1 397 ? 10.203 -16.125 -4.301 1 88 397 LEU A N 1
ATOM 3099 C CA . LEU A 1 397 ? 11.016 -17.266 -4.68 1 88 397 LEU A CA 1
ATOM 3100 C C . LEU A 1 397 ? 12.055 -17.578 -3.611 1 88 397 LEU A C 1
ATOM 3102 O O . LEU A 1 397 ? 12.68 -16.656 -3.066 1 88 397 LEU A O 1
ATOM 3106 N N . HIS A 1 398 ? 12.07 -18.828 -3.254 1 83.44 398 HIS A N 1
ATOM 3107 C CA . HIS A 1 398 ? 13.148 -19.375 -2.434 1 83.44 398 HIS A CA 1
ATOM 3108 C C . HIS A 1 398 ? 13.828 -20.547 -3.129 1 83.44 398 HIS A C 1
ATOM 3110 O O . HIS A 1 398 ? 13.25 -21.625 -3.254 1 83.44 398 HIS A O 1
ATOM 3116 N N . SER A 1 399 ? 14.992 -20.25 -3.703 1 84.31 399 SER A N 1
ATOM 3117 C CA . SER A 1 399 ? 15.703 -21.312 -4.426 1 84.31 399 SER A CA 1
ATOM 3118 C C . SER A 1 399 ? 17.078 -21.562 -3.824 1 84.31 399 SER A C 1
ATOM 3120 O O . SER A 1 399 ? 17.797 -20.609 -3.48 1 84.31 399 SER A O 1
ATOM 3122 N N . GLU A 1 400 ? 17.422 -22.781 -3.732 1 82.06 400 GLU A N 1
ATOM 3123 C CA . GLU A 1 400 ? 18.719 -23.188 -3.168 1 82.06 400 GLU A CA 1
ATOM 3124 C C . GLU A 1 400 ? 19.812 -23.203 -4.23 1 82.06 400 GLU A C 1
ATOM 3126 O O . GLU A 1 400 ? 20.984 -23.422 -3.924 1 82.06 400 GLU A O 1
ATOM 3131 N N . ALA A 1 401 ? 19.453 -22.984 -5.488 1 86.88 401 ALA A N 1
ATOM 3132 C CA . ALA A 1 401 ? 20.406 -23.016 -6.598 1 86.88 401 ALA A CA 1
ATOM 3133 C C . ALA A 1 401 ? 20.047 -21.969 -7.656 1 86.88 401 ALA A C 1
ATOM 3135 O O . ALA A 1 401 ? 18.969 -21.359 -7.602 1 86.88 401 ALA A O 1
ATOM 3136 N N . ALA A 1 402 ? 21 -21.844 -8.555 1 87.75 402 ALA A N 1
ATOM 3137 C CA . ALA A 1 402 ? 20.781 -20.891 -9.641 1 87.75 402 ALA A CA 1
ATOM 3138 C C . ALA A 1 402 ? 19.656 -21.359 -10.562 1 87.75 402 ALA A C 1
ATOM 3140 O O . ALA A 1 402 ? 19.562 -22.562 -10.852 1 87.75 402 ALA A O 1
ATOM 3141 N N . VAL A 1 403 ? 18.906 -20.422 -10.922 1 90.38 403 VAL A N 1
ATOM 3142 C CA . VAL A 1 403 ? 17.859 -20.734 -11.891 1 90.38 403 VAL A CA 1
ATOM 3143 C C . VAL A 1 403 ? 18.297 -20.312 -13.289 1 90.38 403 VAL A C 1
ATOM 3145 O O . VAL A 1 403 ? 18.625 -19.141 -13.516 1 90.38 403 VAL A O 1
ATOM 3148 N N . GLY A 1 404 ? 18.297 -21.25 -14.219 1 91.31 404 GLY A N 1
ATOM 3149 C CA . GLY A 1 404 ? 18.719 -21 -15.578 1 91.31 404 GLY A CA 1
ATOM 3150 C C . GLY A 1 404 ? 17.578 -21.031 -16.578 1 91.31 404 GLY A C 1
ATOM 3151 O O . GLY A 1 404 ? 16.594 -21.734 -16.375 1 91.31 404 GLY A O 1
ATOM 3152 N N . ILE A 1 405 ? 17.75 -20.219 -17.594 1 92.75 405 ILE A N 1
ATOM 3153 C CA . ILE A 1 405 ? 16.859 -20.203 -18.75 1 92.75 405 ILE A CA 1
ATOM 3154 C C . ILE A 1 405 ? 17.625 -20.656 -20 1 92.75 405 ILE A C 1
ATOM 3156 O O . ILE A 1 405 ? 18.594 -20.031 -20.391 1 92.75 405 ILE A O 1
ATOM 3160 N N . HIS A 1 406 ? 17.203 -21.688 -20.547 1 95.44 406 HIS A N 1
ATOM 3161 C CA . HIS A 1 406 ? 17.875 -22.25 -21.719 1 95.44 406 HIS A CA 1
ATOM 3162 C C . HIS A 1 406 ? 16.938 -22.266 -22.938 1 95.44 406 HIS A C 1
ATOM 3164 O O . HIS A 1 406 ? 15.898 -22.922 -22.906 1 95.44 406 HIS A O 1
ATOM 3170 N N . VAL A 1 407 ? 17.328 -21.516 -23.906 1 94.81 407 VAL A N 1
ATOM 3171 C CA . VAL A 1 407 ? 16.547 -21.391 -25.125 1 94.81 407 VAL A CA 1
ATOM 3172 C C . VAL A 1 407 ? 17.125 -22.297 -26.203 1 94.81 407 VAL A C 1
ATOM 3174 O O . VAL A 1 407 ? 18.281 -22.172 -26.578 1 94.81 407 VAL A O 1
ATOM 3177 N N . LEU A 1 408 ? 16.328 -23.234 -26.688 1 97.19 408 LEU A N 1
ATOM 3178 C CA . LEU A 1 408 ? 16.797 -24.219 -27.656 1 97.19 408 LEU A CA 1
ATOM 3179 C C . LEU A 1 408 ? 16.094 -24.031 -29 1 97.19 408 LEU A C 1
ATOM 3181 O O . LEU A 1 408 ? 14.898 -23.75 -29.047 1 97.19 408 LEU A O 1
ATOM 3185 N N . ARG A 1 409 ? 16.797 -24.234 -30.062 1 95.25 409 ARG A N 1
ATOM 3186 C CA . ARG A 1 409 ? 16.328 -24.219 -31.438 1 95.25 409 ARG A CA 1
ATOM 3187 C C . ARG A 1 409 ? 17 -25.312 -32.281 1 95.25 409 ARG A C 1
ATOM 3189 O O . ARG A 1 409 ? 18.047 -25.828 -31.875 1 95.25 409 ARG A O 1
ATOM 3196 N N . LEU A 1 410 ? 16.25 -25.672 -33.344 1 93.44 410 LEU A N 1
ATOM 3197 C CA . LEU A 1 410 ? 16.906 -26.578 -34.281 1 93.44 410 LEU A CA 1
ATOM 3198 C C . LEU A 1 410 ? 17.875 -25.844 -35.188 1 93.44 410 LEU A C 1
ATOM 3200 O O . LEU A 1 410 ? 17.625 -24.703 -35.562 1 93.44 410 LEU A O 1
ATOM 3204 N N . GLY A 1 411 ? 19.109 -26.312 -35.281 1 76.94 411 GLY A N 1
ATOM 3205 C CA . GLY A 1 411 ? 20.156 -25.75 -36.156 1 76.94 411 GLY A CA 1
ATOM 3206 C C . GLY A 1 411 ? 19.812 -25.797 -37.625 1 76.94 411 GLY A C 1
ATOM 3207 O O . GLY A 1 411 ? 18.969 -26.594 -38.031 1 76.94 411 GLY A O 1
ATOM 3208 N N . MET B 1 1 ? 13.867 14.836 -11.945 1 19.08 1 MET B N 1
ATOM 3209 C CA . MET B 1 1 ? 12.609 14.68 -11.219 1 19.08 1 MET B CA 1
ATOM 3210 C C . MET B 1 1 ? 12.492 13.273 -10.633 1 19.08 1 MET B C 1
ATOM 3212 O O . MET B 1 1 ? 12.406 12.297 -11.375 1 19.08 1 MET B O 1
ATOM 3216 N N . GLN B 1 2 ? 13.156 13.125 -9.578 1 23.41 2 GLN B N 1
ATOM 3217 C CA . GLN B 1 2 ? 13.289 11.812 -8.961 1 23.41 2 GLN B CA 1
ATOM 3218 C C . GLN B 1 2 ? 11.922 11.188 -8.703 1 23.41 2 GLN B C 1
ATOM 3220 O O . GLN B 1 2 ? 11.078 11.781 -8.023 1 23.41 2 GLN B O 1
ATOM 3225 N N . HIS B 1 3 ? 11.359 10.742 -9.562 1 27.91 3 HIS B N 1
ATOM 3226 C CA . HIS B 1 3 ? 10.133 9.969 -9.398 1 27.91 3 HIS B CA 1
ATOM 3227 C C . HIS B 1 3 ? 10.164 9.156 -8.109 1 27.91 3 HIS B C 1
ATOM 3229 O O . HIS B 1 3 ? 11.047 8.312 -7.922 1 27.91 3 HIS B O 1
ATOM 3235 N N . ALA B 1 4 ? 10.008 9.859 -7.012 1 31.73 4 ALA B N 1
ATOM 3236 C CA . ALA B 1 4 ? 9.945 9.18 -5.719 1 31.73 4 ALA B CA 1
ATOM 3237 C C . ALA B 1 4 ? 9.242 7.832 -5.844 1 31.73 4 ALA B C 1
ATOM 3239 O O . ALA B 1 4 ? 8.125 7.758 -6.363 1 31.73 4 ALA B O 1
ATOM 3240 N N . SER B 1 5 ? 9.875 6.934 -6.164 1 37.09 5 SER B N 1
ATOM 3241 C CA . SER B 1 5 ? 9.5 5.527 -6.086 1 37.09 5 SER B CA 1
ATOM 3242 C C . SER B 1 5 ? 8.477 5.293 -4.977 1 37.09 5 SER B C 1
ATOM 3244 O O . SER B 1 5 ? 8.711 5.645 -3.82 1 37.09 5 SER B O 1
ATOM 3246 N N . LEU B 1 6 ? 7.168 5.617 -5.195 1 45.78 6 LEU B N 1
ATOM 3247 C CA . LEU B 1 6 ? 6.098 5.512 -4.215 1 45.78 6 LEU B CA 1
ATOM 3248 C C . LEU B 1 6 ? 6.199 4.203 -3.438 1 45.78 6 LEU B C 1
ATOM 3250 O O . LEU B 1 6 ? 6.047 3.123 -4.012 1 45.78 6 LEU B O 1
ATOM 3254 N N . GLY B 1 7 ? 7.09 4.113 -2.561 1 56.41 7 GLY B N 1
ATOM 3255 C CA . GLY B 1 7 ? 7.176 3.006 -1.622 1 56.41 7 GLY B CA 1
ATOM 3256 C C . GLY B 1 7 ? 5.836 2.627 -1.019 1 56.41 7 GLY B C 1
ATOM 3257 O O . GLY B 1 7 ? 4.801 3.164 -1.413 1 56.41 7 GLY B O 1
ATOM 3258 N N . PRO B 1 8 ? 5.762 1.677 -0.268 1 71.25 8 PRO B N 1
ATOM 3259 C CA . PRO B 1 8 ? 4.555 1.247 0.443 1 71.25 8 PRO B CA 1
ATOM 3260 C C . PRO B 1 8 ? 3.967 2.348 1.326 1 71.25 8 PRO B C 1
ATOM 3262 O O . PRO B 1 8 ? 4.711 3.162 1.879 1 71.25 8 PRO B O 1
ATOM 3265 N N . HIS B 1 9 ? 2.729 2.574 1.186 1 82.75 9 HIS B N 1
ATOM 3266 C CA . HIS B 1 9 ? 2.004 3.529 2.018 1 82.75 9 HIS B CA 1
ATOM 3267 C C . HIS B 1 9 ? 0.91 2.84 2.824 1 82.75 9 HIS B C 1
ATOM 3269 O O . HIS B 1 9 ? 0.467 1.744 2.469 1 82.75 9 HIS B O 1
ATOM 3275 N N . PRO B 1 10 ? 0.591 3.424 3.965 1 91.94 10 PRO B N 1
ATOM 3276 C CA . PRO B 1 10 ? -0.523 2.869 4.734 1 91.94 10 PRO B CA 1
ATOM 3277 C C . PRO B 1 10 ? -1.834 2.855 3.953 1 91.94 10 PRO B C 1
ATOM 3279 O O . PRO B 1 10 ? -1.94 3.506 2.91 1 91.94 10 PRO B O 1
ATOM 3282 N N . PRO B 1 11 ? -2.785 2.043 4.379 1 93.81 11 PRO B N 1
ATOM 3283 C CA . PRO B 1 11 ? -4.094 2.074 3.719 1 93.81 11 PRO B CA 1
ATOM 3284 C C . PRO B 1 11 ? -4.707 3.473 3.689 1 93.81 11 PRO B C 1
ATOM 3286 O O . PRO B 1 11 ? -4.645 4.199 4.684 1 93.81 11 PRO B O 1
ATOM 3289 N N . THR B 1 12 ? -5.262 3.816 2.6 1 93.81 12 THR B N 1
ATOM 3290 C CA . THR B 1 12 ? -5.809 5.152 2.398 1 93.81 12 THR B CA 1
ATOM 3291 C C . THR B 1 12 ? -6.945 5.426 3.381 1 93.81 12 THR B C 1
ATOM 3293 O O . THR B 1 12 ? -7.098 6.547 3.869 1 93.81 12 THR B O 1
ATOM 3296 N N . SER B 1 13 ? -7.754 4.406 3.635 1 97.5 13 SER B N 1
ATOM 3297 C CA . SER B 1 13 ? -8.867 4.574 4.559 1 97.5 13 SER B CA 1
ATOM 3298 C C . SER B 1 13 ? -8.383 4.949 5.953 1 97.5 13 SER B C 1
ATOM 3300 O O . SER B 1 13 ? -9.008 5.758 6.641 1 97.5 13 SER B O 1
ATOM 3302 N N . LEU B 1 14 ? -7.258 4.348 6.367 1 97.69 14 LEU B N 1
ATOM 3303 C CA . LEU B 1 14 ? -6.676 4.68 7.664 1 97.69 14 LEU B CA 1
ATOM 3304 C C . LEU B 1 14 ? -6.23 6.137 7.707 1 97.69 14 LEU B C 1
ATOM 3306 O O . LEU B 1 14 ? -6.516 6.852 8.672 1 97.69 14 LEU B O 1
ATOM 3310 N N . LEU B 1 15 ? -5.555 6.574 6.656 1 95.69 15 LEU B N 1
ATOM 3311 C CA . LEU B 1 15 ? -5.07 7.949 6.59 1 95.69 15 LEU B CA 1
ATOM 3312 C C . LEU B 1 15 ? -6.23 8.938 6.652 1 95.69 15 LEU B C 1
ATOM 3314 O O . LEU B 1 15 ? -6.164 9.93 7.379 1 95.69 15 LEU B O 1
ATOM 3318 N N . LEU B 1 16 ? -7.262 8.656 5.914 1 96.69 16 LEU B N 1
ATOM 3319 C CA . LEU B 1 16 ? -8.438 9.523 5.891 1 96.69 16 LEU B CA 1
ATOM 3320 C C . LEU B 1 16 ? -9.133 9.531 7.246 1 96.69 16 LEU B C 1
ATOM 3322 O O . LEU B 1 16 ? -9.547 10.586 7.73 1 96.69 16 LEU B O 1
ATOM 3326 N N . PHE B 1 17 ? -9.258 8.367 7.855 1 98.38 17 PHE B N 1
ATOM 3327 C CA . PHE B 1 17 ? -9.906 8.234 9.156 1 98.38 17 PHE B CA 1
ATOM 3328 C C . PHE B 1 17 ? -9.164 9.031 10.219 1 98.38 17 PHE B C 1
ATOM 3330 O O . PHE B 1 17 ? -9.781 9.766 11 1 98.38 17 PHE B O 1
ATOM 3337 N N . LEU B 1 18 ? -7.855 8.938 10.203 1 97.75 18 LEU B N 1
ATOM 3338 C CA . LEU B 1 18 ? -7 9.617 11.172 1 97.75 18 LEU B CA 1
ATOM 3339 C C . LEU B 1 18 ? -7.102 11.125 11.016 1 97.75 18 LEU B C 1
ATOM 3341 O O . LEU B 1 18 ? -6.918 11.867 11.984 1 97.75 18 LEU B O 1
ATOM 3345 N N . GLN B 1 19 ? -7.457 11.602 9.828 1 96.81 19 GLN B N 1
ATOM 3346 C CA . GLN B 1 19 ? -7.539 13.031 9.555 1 96.81 19 GLN B CA 1
ATOM 3347 C C . GLN B 1 19 ? -8.969 13.539 9.695 1 96.81 19 GLN B C 1
ATOM 3349 O O . GLN B 1 19 ? -9.258 14.695 9.391 1 96.81 19 GLN B O 1
ATOM 3354 N N . SER B 1 20 ? -9.883 12.641 10.133 1 95.81 20 SER B N 1
ATOM 3355 C CA . SER B 1 20 ? -11.297 12.977 10.25 1 95.81 20 SER B CA 1
ATOM 3356 C C . SER B 1 20 ? -11.844 13.531 8.938 1 95.81 20 SER B C 1
ATOM 3358 O O . SER B 1 20 ? -12.523 14.555 8.93 1 95.81 20 SER B O 1
ATOM 3360 N N . ALA B 1 21 ? -11.477 12.883 7.809 1 95.38 21 ALA B N 1
ATOM 3361 C CA . ALA B 1 21 ? -12.031 13.219 6.504 1 95.38 21 ALA B CA 1
ATOM 3362 C C . ALA B 1 21 ? -13.531 12.938 6.457 1 95.38 21 ALA B C 1
ATOM 3364 O O . ALA B 1 21 ? -14.07 12.273 7.344 1 95.38 21 ALA B O 1
ATOM 3365 N N . PRO B 1 22 ? -14.219 13.508 5.465 1 94.75 22 PRO B N 1
ATOM 3366 C CA . PRO B 1 22 ? -15.648 13.203 5.367 1 94.75 22 PRO B CA 1
ATOM 3367 C C . PRO B 1 22 ? -15.93 11.703 5.367 1 94.75 22 PRO B C 1
ATOM 3369 O O . PRO B 1 22 ? -15.242 10.938 4.676 1 94.75 22 PRO B O 1
ATOM 3372 N N . PRO B 1 23 ? -16.906 11.25 6.137 1 97.31 23 PRO B N 1
ATOM 3373 C CA . PRO B 1 23 ? -17.188 9.828 6.332 1 97.31 23 PRO B CA 1
ATOM 3374 C C . PRO B 1 23 ? -17.359 9.07 5.012 1 97.31 23 PRO B C 1
ATOM 3376 O O . PRO B 1 23 ? -16.891 7.938 4.883 1 97.31 23 PRO B O 1
ATOM 3379 N N . GLN B 1 24 ? -17.984 9.695 4.051 1 96.44 24 GLN B N 1
ATOM 3380 C CA . GLN B 1 24 ? -18.219 9.039 2.773 1 96.44 24 GLN B CA 1
ATOM 3381 C C . GLN B 1 24 ? -16.906 8.758 2.041 1 96.44 24 GLN B C 1
ATOM 3383 O O . GLN B 1 24 ? -16.766 7.707 1.413 1 96.44 24 GLN B O 1
ATOM 3388 N N . GLU B 1 25 ? -15.992 9.727 2.143 1 95.25 25 GLU B N 1
ATOM 3389 C CA . GLU B 1 25 ? -14.688 9.547 1.516 1 95.25 25 GLU B CA 1
ATOM 3390 C C . GLU B 1 25 ? -13.906 8.414 2.174 1 95.25 25 GLU B C 1
ATOM 3392 O O . GLU B 1 25 ? -13.258 7.617 1.488 1 95.25 25 GLU B O 1
ATOM 3397 N N . THR B 1 26 ? -13.938 8.359 3.451 1 97.81 26 THR B N 1
ATOM 3398 C CA . THR B 1 26 ? -13.25 7.309 4.195 1 97.81 26 THR B CA 1
ATOM 3399 C C . THR B 1 26 ? -13.836 5.938 3.855 1 97.81 26 THR B C 1
ATOM 3401 O O . THR B 1 26 ? -13.094 4.973 3.664 1 97.81 26 THR B O 1
ATOM 3404 N N . PHE B 1 27 ? -15.164 5.883 3.711 1 98.5 27 PHE B N 1
ATOM 3405 C CA . PHE B 1 27 ? -15.828 4.617 3.398 1 98.5 27 PHE B CA 1
ATOM 3406 C C . PHE B 1 27 ? -15.438 4.133 2.008 1 98.5 27 PHE B C 1
ATOM 3408 O O . PHE B 1 27 ? -15.117 2.957 1.821 1 98.5 27 PHE B O 1
ATOM 3415 N N . GLU B 1 28 ? -15.477 5.07 1.065 1 97.25 28 GLU B N 1
ATOM 3416 C CA . GLU B 1 28 ? -15.102 4.691 -0.292 1 97.25 28 GLU B CA 1
ATOM 3417 C C . GLU B 1 28 ? -13.656 4.203 -0.345 1 97.25 28 GLU B C 1
ATOM 3419 O O . GLU B 1 28 ? -13.344 3.238 -1.046 1 97.25 28 GLU B O 1
ATOM 3424 N N . ALA B 1 29 ? -12.789 4.848 0.374 1 95.88 29 ALA B N 1
ATOM 3425 C CA . ALA B 1 29 ? -11.398 4.414 0.445 1 95.88 29 ALA B CA 1
ATOM 3426 C C . ALA B 1 29 ? -11.289 3.031 1.084 1 95.88 29 ALA B C 1
ATOM 3428 O O . ALA B 1 29 ? -10.438 2.227 0.691 1 95.88 29 ALA B O 1
ATOM 3429 N N . PHE B 1 30 ? -12.117 2.77 2.078 1 98.38 30 PHE B N 1
ATOM 3430 C CA . PHE B 1 30 ? -12.086 1.469 2.736 1 98.38 30 PHE B CA 1
ATOM 3431 C C . PHE B 1 30 ? -12.508 0.366 1.771 1 98.38 30 PHE B C 1
ATOM 3433 O O . PHE B 1 30 ? -11.93 -0.723 1.775 1 98.38 30 PHE B O 1
ATOM 3440 N N . LYS B 1 31 ? -13.539 0.649 1.016 1 97.56 31 LYS B N 1
ATOM 3441 C CA . LYS B 1 31 ? -13.953 -0.298 -0.017 1 97.56 31 LYS B CA 1
ATOM 3442 C C . LYS B 1 31 ? -12.797 -0.616 -0.963 1 97.56 31 LYS B C 1
ATOM 3444 O O . LYS B 1 31 ? -12.555 -1.78 -1.286 1 97.56 31 LYS B O 1
ATOM 3449 N N . ASP B 1 32 ? -12.133 0.415 -1.336 1 95 32 ASP B N 1
ATOM 3450 C CA . ASP B 1 32 ? -11 0.251 -2.246 1 95 32 ASP B CA 1
ATOM 3451 C C . ASP B 1 32 ? -9.883 -0.556 -1.594 1 95 32 ASP B C 1
ATOM 3453 O O . ASP B 1 32 ? -9.25 -1.392 -2.244 1 95 32 ASP B O 1
ATOM 3457 N N . ASP B 1 33 ? -9.594 -0.226 -0.318 1 95.94 33 ASP B N 1
ATOM 3458 C CA . ASP B 1 33 ? -8.586 -0.99 0.411 1 95.94 33 ASP B CA 1
ATOM 3459 C C . ASP B 1 33 ? -8.961 -2.469 0.481 1 95.94 33 ASP B C 1
ATOM 3461 O O . ASP B 1 33 ? -8.109 -3.34 0.297 1 95.94 33 ASP B O 1
ATOM 3465 N N . CYS B 1 34 ? -10.219 -2.732 0.792 1 97.06 34 CYS B N 1
ATOM 3466 C CA . CYS B 1 34 ? -10.688 -4.113 0.845 1 97.06 34 CYS B CA 1
ATOM 3467 C C . CYS B 1 34 ? -10.469 -4.816 -0.49 1 97.06 34 CYS B C 1
ATOM 3469 O O . CYS B 1 34 ? -10 -5.953 -0.528 1 97.06 34 CYS B O 1
ATOM 3471 N N . LYS B 1 35 ? -10.859 -4.141 -1.555 1 94.25 35 LYS B N 1
ATOM 3472 C CA . LYS B 1 35 ? -10.641 -4.695 -2.887 1 94.25 35 LYS B CA 1
ATOM 3473 C C . LYS B 1 35 ? -9.164 -5.016 -3.113 1 94.25 35 LYS B C 1
ATOM 3475 O O . LYS B 1 35 ? -8.828 -6.09 -3.617 1 94.25 35 LYS B O 1
ATOM 3480 N N . LEU B 1 36 ? -8.328 -4.125 -2.758 1 92.56 36 LEU B N 1
ATOM 3481 C CA . LEU B 1 36 ? -6.883 -4.312 -2.881 1 92.56 36 LEU B CA 1
ATOM 3482 C C . LEU B 1 36 ? -6.422 -5.516 -2.062 1 92.56 36 LEU B C 1
ATOM 3484 O O . LEU B 1 36 ? -5.516 -6.242 -2.477 1 92.56 36 LEU B O 1
ATOM 3488 N N . PHE B 1 37 ? -7.047 -5.73 -0.89 1 95.25 37 PHE B N 1
ATOM 3489 C CA . PHE B 1 37 ? -6.676 -6.812 0.011 1 95.25 37 PHE B CA 1
ATOM 3490 C C . PHE B 1 37 ? -7.281 -8.133 -0.452 1 95.25 37 PHE B C 1
ATOM 3492 O O . PHE B 1 37 ? -7.004 -9.188 0.124 1 95.25 37 PHE B O 1
ATOM 3499 N N . GLY B 1 38 ? -8.133 -8.078 -1.493 1 93.69 38 GLY B N 1
ATOM 3500 C CA . GLY B 1 38 ? -8.742 -9.289 -2.002 1 93.69 38 GLY B CA 1
ATOM 3501 C C . GLY B 1 38 ? -9.953 -9.727 -1.199 1 93.69 38 GLY B C 1
ATOM 3502 O O . GLY B 1 38 ? -10.242 -10.922 -1.102 1 93.69 38 GLY B O 1
ATOM 3503 N N . MET B 1 39 ? -10.633 -8.859 -0.571 1 95.44 39 MET B N 1
ATOM 3504 C CA . MET B 1 39 ? -11.828 -9.227 0.18 1 95.44 39 MET B CA 1
ATOM 3505 C C . MET B 1 39 ? -12.984 -8.289 -0.151 1 95.44 39 MET B C 1
ATOM 3507 O O . MET B 1 39 ? -12.789 -7.09 -0.325 1 95.44 39 MET B O 1
ATOM 3511 N N . PRO B 1 40 ? -14.195 -8.836 -0.219 1 93.81 40 PRO B N 1
ATOM 3512 C CA . PRO B 1 40 ? -15.367 -7.965 -0.369 1 93.81 40 PRO B CA 1
ATOM 3513 C C . PRO B 1 40 ? -15.594 -7.07 0.848 1 93.81 40 PRO B C 1
ATOM 3515 O O . PRO B 1 40 ? -15.516 -7.539 1.986 1 93.81 40 PRO B O 1
ATOM 3518 N N . TRP B 1 41 ? -15.93 -5.84 0.65 1 96.31 41 TRP B N 1
ATOM 3519 C CA . TRP B 1 41 ? -16.016 -4.867 1.734 1 96.31 41 TRP B CA 1
ATOM 3520 C C . TRP B 1 41 ? -17.156 -5.199 2.684 1 96.31 41 TRP B C 1
ATOM 3522 O O . TRP B 1 41 ? -17.172 -4.738 3.826 1 96.31 41 TRP B O 1
ATOM 3532 N N . TYR B 1 42 ? -18.125 -5.996 2.182 1 93.94 42 TYR B N 1
ATOM 3533 C CA . TYR B 1 42 ? -19.344 -6.246 2.947 1 93.94 42 TYR B CA 1
ATOM 3534 C C . TYR B 1 42 ? -19.219 -7.52 3.771 1 93.94 42 TYR B C 1
ATOM 3536 O O . TYR B 1 42 ? -20.094 -7.836 4.574 1 93.94 42 TYR B O 1
ATOM 3544 N N . CYS B 1 43 ? -18.141 -8.352 3.578 1 93.75 43 CYS B N 1
ATOM 3545 C CA . CYS B 1 43 ? -18.031 -9.617 4.301 1 93.75 43 CYS B CA 1
ATOM 3546 C C . CYS B 1 43 ? -17.703 -9.375 5.77 1 93.75 43 CYS B C 1
ATOM 3548 O O . CYS B 1 43 ? -17.297 -8.273 6.148 1 93.75 43 CYS B O 1
ATOM 3550 N N . LEU B 1 44 ? -17.922 -10.32 6.617 1 94.88 44 LEU B N 1
ATOM 3551 C CA . LEU B 1 44 ? -17.719 -10.203 8.055 1 94.88 44 LEU B CA 1
ATOM 3552 C C . LEU B 1 44 ? -16.25 -9.883 8.375 1 94.88 44 LEU B C 1
ATOM 3554 O O . LEU B 1 44 ? -15.969 -9.102 9.281 1 94.88 44 LEU B O 1
ATOM 3558 N N . GLN B 1 45 ? -15.312 -10.461 7.621 1 95.81 45 GLN B N 1
ATOM 3559 C CA . GLN B 1 45 ? -13.883 -10.234 7.844 1 95.81 45 GLN B CA 1
ATOM 3560 C C . GLN B 1 45 ? -13.508 -8.781 7.57 1 95.81 45 GLN B C 1
ATOM 3562 O O . GLN B 1 45 ? -12.711 -8.195 8.305 1 95.81 45 GLN B O 1
ATOM 3567 N N . ALA B 1 46 ? -14.117 -8.25 6.535 1 97.31 46 ALA B N 1
ATOM 3568 C CA . ALA B 1 46 ? -13.867 -6.848 6.227 1 97.31 46 ALA B CA 1
ATOM 3569 C C . ALA B 1 46 ? -14.375 -5.938 7.344 1 97.31 46 ALA B C 1
ATOM 3571 O O . ALA B 1 46 ? -13.734 -4.938 7.676 1 97.31 46 ALA B O 1
ATOM 3572 N N . GLN B 1 47 ? -15.508 -6.234 7.871 1 97.88 47 GLN B N 1
ATOM 3573 C CA . GLN B 1 47 ? -16.062 -5.473 8.984 1 97.88 47 GLN B CA 1
ATOM 3574 C C . GLN B 1 47 ? -15.148 -5.527 10.203 1 97.88 47 GLN B C 1
ATOM 3576 O O . GLN B 1 47 ? -14.906 -4.508 10.852 1 97.88 47 GLN B O 1
ATOM 3581 N N . GLN B 1 48 ? -14.656 -6.719 10.516 1 97.75 48 GLN B N 1
ATOM 3582 C CA . GLN B 1 48 ? -13.695 -6.875 11.602 1 97.75 48 GLN B CA 1
ATOM 3583 C C . GLN B 1 48 ? -12.414 -6.094 11.328 1 97.75 48 GLN B C 1
ATOM 3585 O O . GLN B 1 48 ? -11.852 -5.484 12.242 1 97.75 48 GLN B O 1
ATOM 3590 N N . LEU B 1 49 ? -11.984 -6.195 10.086 1 98.31 49 LEU B N 1
ATOM 3591 C CA . LEU B 1 49 ? -10.805 -5.438 9.672 1 98.31 49 LEU B CA 1
ATOM 3592 C C . LEU B 1 49 ? -11.008 -3.947 9.922 1 98.31 49 LEU B C 1
ATOM 3594 O O . LEU B 1 49 ? -10.109 -3.27 10.422 1 98.31 49 LEU B O 1
ATOM 3598 N N . CYS B 1 50 ? -12.156 -3.418 9.57 1 98.56 50 CYS B N 1
ATOM 3599 C CA . CYS B 1 50 ? -12.477 -2.008 9.766 1 98.56 50 CYS B CA 1
ATOM 3600 C C . CYS B 1 50 ? -12.336 -1.612 11.227 1 98.56 50 CYS B C 1
ATOM 3602 O O . CYS B 1 50 ? -11.734 -0.586 11.539 1 98.56 50 CYS B O 1
ATOM 3604 N N . VAL B 1 51 ? -12.852 -2.391 12.078 1 98.38 51 VAL B N 1
ATOM 3605 C CA . VAL B 1 51 ? -12.844 -2.09 13.508 1 98.38 51 VAL B CA 1
ATOM 3606 C C . VAL B 1 51 ? -11.414 -2.061 14.031 1 98.38 51 VAL B C 1
ATOM 3608 O O . VAL B 1 51 ? -11.016 -1.12 14.719 1 98.38 51 VAL B O 1
ATOM 3611 N N . VAL B 1 52 ? -10.609 -3.012 13.664 1 97.69 52 VAL B N 1
ATOM 3612 C CA . VAL B 1 52 ? -9.266 -3.139 14.219 1 97.69 52 VAL B CA 1
ATOM 3613 C C . VAL B 1 52 ? -8.344 -2.119 13.562 1 97.69 52 VAL B C 1
ATOM 3615 O O . VAL B 1 52 ? -7.496 -1.516 14.227 1 97.69 52 VAL B O 1
ATOM 3618 N N . LEU B 1 53 ? -8.461 -1.897 12.289 1 97.88 53 LEU B N 1
ATOM 3619 C CA . LEU B 1 53 ? -7.535 -1.079 11.508 1 97.88 53 LEU B CA 1
ATOM 3620 C C . LEU B 1 53 ? -7.859 0.403 11.664 1 97.88 53 LEU B C 1
ATOM 3622 O O . LEU B 1 53 ? -6.965 1.249 11.586 1 97.88 53 LEU B O 1
ATOM 3626 N N . LEU B 1 54 ? -9.188 0.7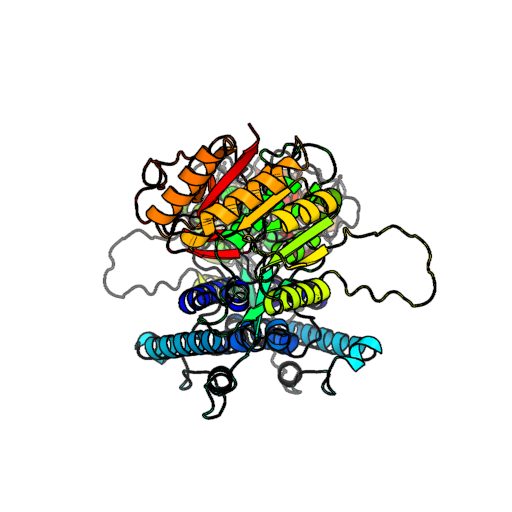07 11.852 1 98.44 54 LEU B N 1
ATOM 3627 C CA . LEU B 1 54 ? -9.578 2.113 11.906 1 98.44 54 LEU B CA 1
ATOM 3628 C C . LEU B 1 54 ? -10.023 2.5 13.312 1 98.44 54 LEU B C 1
ATOM 3630 O O . LEU B 1 54 ? -9.352 3.283 13.992 1 98.44 54 LEU B O 1
ATOM 3634 N N . VAL B 1 55 ? -10.992 1.854 13.859 1 98.25 55 VAL B N 1
ATOM 3635 C CA . VAL B 1 55 ? -11.695 2.312 15.055 1 98.25 55 VAL B CA 1
ATOM 3636 C C . VAL B 1 55 ? -10.852 2.021 16.297 1 98.25 55 VAL B C 1
ATOM 3638 O O . VAL B 1 55 ? -10.664 2.895 17.141 1 98.25 55 VAL B O 1
ATOM 3641 N N . ARG B 1 56 ? -10.297 0.858 16.391 1 97.38 56 ARG B N 1
ATOM 3642 C CA . ARG B 1 56 ? -9.555 0.448 17.578 1 97.38 56 ARG B CA 1
ATOM 3643 C C . ARG B 1 56 ? -8.055 0.624 17.375 1 97.38 56 ARG B C 1
ATOM 3645 O O . ARG B 1 56 ? -7.258 0.104 18.156 1 97.38 56 ARG B O 1
ATOM 3652 N N . HIS B 1 57 ? -7.66 1.216 16.328 1 97.62 57 HIS B N 1
ATOM 3653 C CA . HIS B 1 57 ? -6.25 1.464 16.047 1 97.62 57 HIS B CA 1
ATOM 3654 C C . HIS B 1 57 ? -5.551 2.113 17.234 1 97.62 57 HIS B C 1
ATOM 3656 O O . HIS B 1 57 ? -6.113 2.99 17.891 1 97.62 57 HIS B O 1
ATOM 3662 N N . PRO B 1 58 ? -4.328 1.773 17.547 1 96.69 58 PRO B N 1
ATOM 3663 C CA . PRO B 1 58 ? -3.617 2.342 18.703 1 96.69 58 PRO B CA 1
ATOM 3664 C C . PRO B 1 58 ? -3.508 3.863 18.625 1 96.69 58 PRO B C 1
ATOM 3666 O O . PRO B 1 58 ? -3.65 4.543 19.656 1 96.69 58 PRO B O 1
ATOM 3669 N N . LEU B 1 59 ? -3.287 4.422 17.5 1 96.81 59 LEU B N 1
ATOM 3670 C CA . LEU B 1 59 ? -3.193 5.871 17.344 1 96.81 59 LEU B CA 1
ATOM 3671 C C . LEU B 1 59 ? -4.527 6.539 17.656 1 96.81 59 LEU B C 1
ATOM 3673 O O . LEU B 1 59 ? -4.559 7.637 18.203 1 96.81 59 LEU B O 1
ATOM 3677 N N . VAL B 1 60 ? -5.586 5.891 17.234 1 97.31 60 VAL B N 1
ATOM 3678 C CA . VAL B 1 60 ? -6.922 6.422 17.484 1 97.31 60 VAL B CA 1
ATOM 3679 C C . VAL B 1 60 ? -7.227 6.383 18.984 1 97.31 60 VAL B C 1
ATOM 3681 O O . VAL B 1 60 ? -7.883 7.281 19.516 1 97.31 60 VAL B O 1
ATOM 3684 N N . GLN B 1 61 ? -6.766 5.363 19.609 1 95.12 61 GLN B N 1
ATOM 3685 C CA . GLN B 1 61 ? -6.965 5.246 21.047 1 95.12 61 GLN B CA 1
ATOM 3686 C C . GLN B 1 61 ? -6.148 6.285 21.812 1 95.12 61 GLN B C 1
ATOM 3688 O O . GLN B 1 61 ? -6.637 6.895 22.766 1 95.12 61 GLN B O 1
ATOM 3693 N N . LYS B 1 62 ? -4.938 6.52 21.438 1 94.94 62 LYS B N 1
ATOM 3694 C CA . LYS B 1 62 ? -4.039 7.465 22.094 1 94.94 62 LYS B CA 1
ATOM 3695 C C . LYS B 1 62 ? -4.406 8.906 21.75 1 94.94 62 LYS B C 1
ATOM 3697 O O . LYS B 1 62 ? -4.328 9.789 22.609 1 94.94 62 LYS B O 1
ATOM 3702 N N . TYR B 1 63 ? -4.734 9.141 20.531 1 96.19 63 TYR B N 1
ATOM 3703 C CA . TYR B 1 63 ? -5.129 10.438 20 1 96.19 63 TYR B CA 1
ATOM 3704 C C . TYR B 1 63 ? -6.5 10.367 19.344 1 96.19 63 TYR B C 1
ATOM 3706 O O . TYR B 1 63 ? -6.609 10.375 18.109 1 96.19 63 TYR B O 1
ATOM 3714 N N . PRO B 1 64 ? -7.562 10.453 20.094 1 95.94 64 PRO B N 1
ATOM 3715 C CA . PRO B 1 64 ? -8.914 10.211 19.578 1 95.94 64 PRO B CA 1
ATOM 3716 C C . PRO B 1 64 ? -9.383 11.312 18.641 1 95.94 64 PRO B C 1
ATOM 3718 O O . PRO B 1 64 ? -9.328 12.492 18.984 1 95.94 64 PRO B O 1
ATOM 3721 N N . PRO B 1 65 ? -9.867 10.875 17.484 1 95.81 65 PRO B N 1
ATOM 3722 C CA . PRO B 1 65 ? -10.477 11.859 16.594 1 95.81 65 PRO B CA 1
ATOM 3723 C C . PRO B 1 65 ? -11.844 12.336 17.094 1 95.81 65 PRO B C 1
ATOM 3725 O O . PRO B 1 65 ? -12.289 11.922 18.156 1 95.81 65 PRO B O 1
ATOM 3728 N N . ARG B 1 66 ? -12.383 13.266 16.344 1 92.19 66 ARG B N 1
ATOM 3729 C CA . ARG B 1 66 ? -13.703 13.773 16.703 1 92.19 66 ARG B CA 1
ATOM 3730 C C . ARG B 1 66 ? -14.727 12.641 16.75 1 92.19 66 ARG B C 1
ATOM 3732 O O . ARG B 1 66 ? -14.93 11.93 15.758 1 92.19 66 ARG B O 1
ATOM 3739 N N . LYS B 1 67 ? -15.414 12.477 17.812 1 92.62 67 LYS B N 1
ATOM 3740 C CA . LYS B 1 67 ? -16.344 11.375 18.047 1 92.62 67 LYS B CA 1
ATOM 3741 C C . LYS B 1 67 ? -17.484 11.391 17.031 1 92.62 67 LYS B C 1
ATOM 3743 O O . LYS B 1 67 ? -17.906 10.336 16.562 1 92.62 67 LYS B O 1
ATOM 3748 N N . SER B 1 68 ? -17.953 12.594 16.75 1 91.88 68 SER B N 1
ATOM 3749 C CA . SER B 1 68 ? -19.062 12.711 15.82 1 91.88 68 SER B CA 1
ATOM 3750 C C . SER B 1 68 ? -18.688 12.203 14.438 1 91.88 68 SER B C 1
ATOM 3752 O O . SER B 1 68 ? -19.516 11.609 13.734 1 91.88 68 SER B O 1
ATOM 3754 N N . ASN B 1 69 ? -17.453 12.453 14.031 1 94.62 69 ASN B N 1
ATOM 3755 C CA . ASN B 1 69 ? -17 11.984 12.734 1 94.62 69 ASN B CA 1
ATOM 3756 C C . ASN B 1 69 ? -16.906 10.461 12.688 1 94.62 69 ASN B C 1
ATOM 3758 O O . ASN B 1 69 ? -17.312 9.844 11.703 1 94.62 69 ASN B O 1
ATOM 3762 N N . VAL B 1 70 ? -16.391 9.828 13.727 1 97.06 70 VAL B N 1
ATOM 3763 C CA . VAL B 1 70 ? -16.281 8.375 13.812 1 97.06 70 VAL B CA 1
ATOM 3764 C C . VAL B 1 70 ? -17.672 7.746 13.766 1 97.06 70 VAL B C 1
ATOM 3766 O O . VAL B 1 70 ? -17.906 6.789 13.023 1 97.06 70 VAL B O 1
ATOM 3769 N N . ARG B 1 71 ? -18.547 8.328 14.531 1 96.44 71 ARG B N 1
ATOM 3770 C CA . ARG B 1 71 ? -19.922 7.824 14.555 1 96.44 71 ARG B CA 1
ATOM 3771 C C . ARG B 1 71 ? -20.562 7.914 13.18 1 96.44 71 ARG B C 1
ATOM 3773 O O . ARG B 1 71 ? -21.234 6.977 12.734 1 96.44 71 ARG B O 1
ATOM 3780 N N . ALA B 1 72 ? -20.391 9.039 12.562 1 97 72 ALA B N 1
ATOM 3781 C CA . ALA B 1 72 ? -20.953 9.242 11.234 1 97 72 ALA B CA 1
ATOM 3782 C C . ALA B 1 72 ? -20.406 8.219 10.234 1 97 72 ALA B C 1
ATOM 3784 O O . ALA B 1 72 ? -21.156 7.707 9.398 1 97 72 ALA B O 1
ATOM 3785 N N . PHE B 1 73 ? -19.188 7.957 10.312 1 98.25 73 PHE B N 1
ATOM 3786 C CA . PHE B 1 73 ? -18.562 6.957 9.453 1 98.25 73 PHE B CA 1
ATOM 3787 C C . PHE B 1 73 ? -19.172 5.582 9.688 1 98.25 73 PHE B C 1
ATOM 3789 O O . PHE B 1 73 ? -19.547 4.895 8.742 1 98.25 73 PHE B O 1
ATOM 3796 N N . LEU B 1 74 ? -19.188 5.164 10.953 1 98.31 74 LEU B N 1
ATOM 3797 C CA . LEU B 1 74 ? -19.734 3.857 11.297 1 98.31 74 LEU B CA 1
ATOM 3798 C C . LEU B 1 74 ? -21.188 3.744 10.875 1 98.31 74 LEU B C 1
ATOM 3800 O O . LEU B 1 74 ? -21.609 2.707 10.352 1 98.31 74 LEU B O 1
ATOM 3804 N N . LYS B 1 75 ? -21.938 4.812 11.078 1 97.5 75 LYS B N 1
ATOM 3805 C CA . LYS B 1 75 ? -23.328 4.828 10.648 1 97.5 75 LYS B CA 1
ATOM 3806 C C . LYS B 1 75 ? -23.453 4.641 9.141 1 97.5 75 LYS B C 1
ATOM 3808 O O . LYS B 1 75 ? -24.266 3.85 8.672 1 97.5 75 LYS B O 1
ATOM 3813 N N . HIS B 1 76 ? -22.656 5.398 8.445 1 97.94 76 HIS B N 1
ATOM 3814 C CA . HIS B 1 76 ? -22.656 5.293 6.988 1 97.94 76 HIS B CA 1
ATOM 3815 C C . HIS B 1 76 ? -22.312 3.879 6.539 1 97.94 76 HIS B C 1
ATOM 3817 O O . HIS B 1 76 ? -22.969 3.316 5.664 1 97.94 76 HIS B O 1
ATOM 3823 N N . PHE B 1 77 ? -21.312 3.26 7.133 1 98.12 77 PHE B N 1
ATOM 3824 C CA . PHE B 1 77 ? -20.875 1.909 6.805 1 98.12 77 PHE B CA 1
ATOM 3825 C C . PHE B 1 77 ? -22 0.901 7.051 1 98.12 77 PHE B C 1
ATOM 3827 O O . PHE B 1 77 ? -22.312 0.096 6.172 1 98.12 77 PHE B O 1
ATOM 3834 N N . ILE B 1 78 ? -22.625 0.95 8.188 1 96.81 78 ILE B N 1
ATOM 3835 C CA . ILE B 1 78 ? -23.688 0.031 8.578 1 96.81 78 ILE B CA 1
ATOM 3836 C C . ILE B 1 78 ? -24.875 0.188 7.621 1 96.81 78 ILE B C 1
ATOM 3838 O O . ILE B 1 78 ? -25.453 -0.804 7.188 1 96.81 78 ILE B O 1
ATOM 3842 N N . THR B 1 79 ? -25.172 1.452 7.305 1 95.94 79 THR B N 1
ATOM 3843 C CA . THR B 1 79 ? -26.25 1.71 6.367 1 95.94 79 THR B CA 1
ATOM 3844 C C . THR B 1 79 ? -25.969 1.067 5.012 1 95.94 79 THR B C 1
ATOM 3846 O O . THR B 1 79 ? -26.844 0.457 4.406 1 95.94 79 THR B O 1
ATOM 3849 N N . GLN B 1 80 ? -24.75 1.221 4.535 1 95.75 80 GLN B N 1
ATOM 3850 C CA . GLN B 1 80 ? -24.375 0.622 3.26 1 95.75 80 GLN B CA 1
ATOM 3851 C C . GLN B 1 80 ? -24.453 -0.9 3.32 1 95.75 80 GLN B C 1
ATOM 3853 O O . GLN B 1 80 ? -24.844 -1.543 2.342 1 95.75 80 GLN B O 1
ATOM 3858 N N . LEU B 1 81 ? -24.078 -1.531 4.422 1 94.62 81 LEU B N 1
ATOM 3859 C CA . LEU B 1 81 ? -24.188 -2.975 4.605 1 94.62 81 LEU B CA 1
ATOM 3860 C C . LEU B 1 81 ? -25.641 -3.428 4.523 1 94.62 81 LEU B C 1
ATOM 3862 O O . LEU B 1 81 ? -25.953 -4.426 3.869 1 94.62 81 LEU B O 1
ATOM 3866 N N . GLU B 1 82 ? -26.516 -2.688 5.152 1 91.56 82 GLU B N 1
ATOM 3867 C CA . GLU B 1 82 ? -27.938 -3.01 5.152 1 91.56 82 GLU B CA 1
ATOM 3868 C C . GLU B 1 82 ? -28.531 -2.9 3.752 1 91.56 82 GLU B C 1
ATOM 3870 O O . GLU B 1 82 ? -29.344 -3.727 3.355 1 91.56 82 GLU B O 1
ATOM 3875 N N . LEU B 1 83 ? -28.109 -1.992 3.023 1 89.88 83 LEU B N 1
ATOM 3876 C CA . LEU B 1 83 ? -28.594 -1.794 1.664 1 89.88 83 LEU B CA 1
ATOM 3877 C C . LEU B 1 83 ? -28.109 -2.908 0.743 1 89.88 83 LEU B C 1
ATOM 3879 O O . LEU B 1 83 ? -28.844 -3.357 -0.137 1 89.88 83 LEU B O 1
ATOM 3883 N N . THR B 1 84 ? -26.875 -3.291 0.914 1 85.31 84 THR B N 1
ATOM 3884 C CA . THR B 1 84 ? -26.297 -4.34 0.086 1 85.31 84 THR B CA 1
ATOM 3885 C C . THR B 1 84 ? -26.984 -5.676 0.335 1 85.31 84 THR B C 1
ATOM 3887 O O . THR B 1 84 ? -27.188 -6.465 -0.594 1 85.31 84 THR B O 1
ATOM 3890 N N . TRP B 1 85 ? -27.312 -5.926 1.491 1 79.25 85 TRP B N 1
ATOM 3891 C CA . TRP B 1 85 ? -27.953 -7.184 1.857 1 79.25 85 TRP B CA 1
ATOM 3892 C C . TRP B 1 85 ? -29.391 -7.223 1.371 1 79.25 85 TRP B C 1
ATOM 3894 O O . TRP B 1 85 ? -29.984 -8.297 1.223 1 79.25 85 TRP B O 1
ATOM 3904 N N . ALA B 1 86 ? -29.906 -6.125 1.22 1 76.62 86 ALA B N 1
ATOM 3905 C CA . ALA B 1 86 ? -31.266 -6.066 0.707 1 76.62 86 ALA B CA 1
ATOM 3906 C C . ALA B 1 86 ? -31.312 -6.426 -0.776 1 76.62 86 ALA B C 1
ATOM 3908 O O . ALA B 1 86 ? -32.375 -6.746 -1.312 1 76.62 86 ALA B O 1
ATOM 3909 N N . THR B 1 87 ? -30.047 -6.562 -1.293 1 70.31 87 THR B N 1
ATOM 3910 C CA . THR B 1 87 ? -29.984 -6.961 -2.693 1 70.31 87 THR B CA 1
ATOM 3911 C C . THR B 1 87 ? -29.984 -8.484 -2.824 1 70.31 87 THR B C 1
ATOM 3913 O O . THR B 1 87 ? -29.234 -9.172 -2.115 1 70.31 87 THR B O 1
ATOM 3916 N N . PRO B 1 88 ? -30.828 -9.109 -3.514 1 63.06 88 PRO B N 1
ATOM 3917 C CA . PRO B 1 88 ? -31.062 -10.547 -3.578 1 63.06 88 PRO B CA 1
ATOM 3918 C C . PRO B 1 88 ? -29.797 -11.352 -3.824 1 63.06 88 PRO B C 1
ATOM 3920 O O . PRO B 1 88 ? -29.609 -12.414 -3.227 1 63.06 88 PRO B O 1
ATOM 3923 N N . HIS B 1 89 ? -28.875 -10.898 -4.605 1 58.91 89 HIS B N 1
ATOM 3924 C CA . HIS B 1 89 ? -27.719 -11.711 -4.977 1 58.91 89 HIS B CA 1
ATOM 3925 C C . HIS B 1 89 ? -26.734 -11.836 -3.818 1 58.91 89 HIS B C 1
ATOM 3927 O O . HIS B 1 89 ? -26.109 -12.875 -3.646 1 58.91 89 HIS B O 1
ATOM 3933 N N . VAL B 1 90 ? -26.656 -10.883 -3.012 1 59.03 90 VAL B N 1
ATOM 3934 C CA . VAL B 1 90 ? -25.672 -10.891 -1.932 1 59.03 90 VAL B CA 1
ATOM 3935 C C . VAL B 1 90 ? -26.219 -11.68 -0.747 1 59.03 90 VAL B C 1
ATOM 3937 O O . VAL B 1 90 ? -25.453 -12.359 -0.047 1 59.03 90 VAL B O 1
ATOM 3940 N N . LYS B 1 91 ? -27.516 -11.672 -0.575 1 57.84 91 LYS B N 1
ATOM 3941 C CA . LYS B 1 91 ? -28.172 -12.375 0.52 1 57.84 91 LYS B CA 1
ATOM 3942 C C . LYS B 1 91 ? -27.875 -13.867 0.472 1 57.84 91 LYS B C 1
ATOM 3944 O O . LYS B 1 91 ? -27.703 -14.508 1.513 1 57.84 91 LYS B O 1
ATOM 3949 N N . GLU B 1 92 ? -27.797 -14.398 -0.624 1 52.72 92 GLU B N 1
ATOM 3950 C CA . GLU B 1 92 ? -27.594 -15.836 -0.781 1 52.72 92 GLU B CA 1
ATOM 3951 C C . GLU B 1 92 ? -26.188 -16.234 -0.306 1 52.72 92 GLU B C 1
ATOM 3953 O O . GLU B 1 92 ? -26 -17.359 0.188 1 52.72 92 GLU B O 1
ATOM 3958 N N . ALA B 1 93 ? -25.188 -15.281 -0.448 1 53.78 93 ALA B N 1
ATOM 3959 C CA . ALA B 1 93 ? -23.797 -15.625 -0.166 1 53.78 93 ALA B CA 1
ATOM 3960 C C . ALA B 1 93 ? -23.484 -15.508 1.324 1 53.78 93 ALA B C 1
ATOM 3962 O O . ALA B 1 93 ? -22.562 -16.141 1.83 1 53.78 93 ALA B O 1
ATOM 3963 N N . LEU B 1 94 ? -24.109 -14.586 1.999 1 55.56 94 LEU B N 1
ATOM 3964 C CA . LEU B 1 94 ? -23.703 -14.258 3.361 1 55.56 94 LEU B CA 1
ATOM 3965 C C . LEU B 1 94 ? -24.641 -14.914 4.379 1 55.56 94 LEU B C 1
ATOM 3967 O O . LEU B 1 94 ? -25.828 -15.078 4.121 1 55.56 94 LEU B O 1
ATOM 3971 N N . ASN B 1 95 ? -24.062 -15.797 5.078 1 55.53 95 ASN B N 1
ATOM 3972 C CA . ASN B 1 95 ? -24.812 -16.391 6.188 1 55.53 95 ASN B CA 1
ATOM 3973 C C . ASN B 1 95 ? -25.453 -15.336 7.074 1 55.53 95 ASN B C 1
ATOM 3975 O O . ASN B 1 95 ? -25.016 -14.18 7.07 1 55.53 95 ASN B O 1
ATOM 3979 N N . ASP B 1 96 ? -26.734 -15.484 7.602 1 62.97 96 ASP B N 1
ATOM 3980 C CA . ASP B 1 96 ? -27.781 -14.906 8.43 1 62.97 96 ASP B CA 1
ATOM 3981 C C . ASP B 1 96 ? -27.281 -13.656 9.148 1 62.97 96 ASP B C 1
ATOM 3983 O O . ASP B 1 96 ? -28.078 -12.82 9.586 1 62.97 96 ASP B O 1
ATOM 3987 N N . GLU B 1 97 ? -25.875 -13.508 9.297 1 75 97 GLU B N 1
ATOM 3988 C CA . GLU B 1 97 ? -25.5 -12.312 10.039 1 75 97 GLU B CA 1
ATOM 3989 C C . GLU B 1 97 ? -24.938 -11.242 9.109 1 75 97 GLU B C 1
ATOM 3991 O O . GLU B 1 97 ? -23.875 -11.422 8.516 1 75 97 GLU B O 1
ATOM 3996 N N . VAL B 1 98 ? -25.703 -10.195 8.938 1 81.62 98 VAL B N 1
ATOM 3997 C CA . VAL B 1 98 ? -25.391 -9.109 8.008 1 81.62 98 VAL B CA 1
ATOM 3998 C C . VAL B 1 98 ? -24.312 -8.219 8.602 1 81.62 98 VAL B C 1
ATOM 4000 O O . VAL B 1 98 ? -23.359 -7.852 7.906 1 81.62 98 VAL B O 1
ATOM 4003 N N . ILE B 1 99 ? -24.406 -7.984 9.867 1 93.19 99 ILE B N 1
ATOM 4004 C CA . ILE B 1 99 ? -23.5 -7.035 10.5 1 93.19 99 ILE B CA 1
ATOM 4005 C C . ILE B 1 99 ? -22.688 -7.742 11.594 1 93.19 99 ILE B C 1
ATOM 4007 O O . ILE B 1 99 ? -23.266 -8.43 12.438 1 93.19 99 ILE B O 1
ATOM 4011 N N . ASP B 1 100 ? -21.422 -7.629 11.562 1 94.69 100 ASP B N 1
ATOM 4012 C CA . ASP B 1 100 ? -20.531 -8.211 12.555 1 94.69 100 ASP B CA 1
ATOM 4013 C C . ASP B 1 100 ? -20.75 -7.578 13.922 1 94.69 100 ASP B C 1
ATOM 4015 O O . ASP B 1 100 ? -20.938 -6.367 14.039 1 94.69 100 ASP B O 1
ATOM 4019 N N . SER B 1 101 ? -20.672 -8.32 14.992 1 95.06 101 SER B N 1
ATOM 4020 C CA . SER B 1 101 ? -20.938 -7.863 16.359 1 95.06 101 SER B CA 1
ATOM 4021 C C . SER B 1 101 ? -19.938 -6.789 16.781 1 95.06 101 SER B C 1
ATOM 4023 O O . SER B 1 101 ? -20.297 -5.848 17.484 1 95.06 101 SER B O 1
ATOM 4025 N N . GLN B 1 102 ? -18.688 -6.891 16.391 1 94.81 102 GLN B N 1
ATOM 4026 C CA . GLN B 1 102 ? -17.672 -5.918 16.781 1 94.81 102 GLN B CA 1
ATOM 4027 C C . GLN B 1 102 ? -17.938 -4.559 16.141 1 94.81 102 GLN B C 1
ATOM 4029 O O . GLN B 1 102 ? -17.625 -3.52 16.719 1 94.81 102 GLN B O 1
ATOM 4034 N N . LEU B 1 103 ? -18.484 -4.609 14.93 1 96.81 103 LEU B N 1
ATOM 4035 C CA . LEU B 1 103 ? -18.812 -3.359 14.25 1 96.81 103 LEU B CA 1
ATOM 4036 C C . LEU B 1 103 ? -19.969 -2.648 14.953 1 96.81 103 LEU B C 1
ATOM 4038 O O . LEU B 1 103 ? -19.922 -1.437 15.172 1 96.81 103 LEU B O 1
ATOM 4042 N N . ILE B 1 104 ? -21.016 -3.393 15.352 1 95.88 104 ILE B N 1
ATOM 4043 C CA . ILE B 1 104 ? -22.156 -2.826 16.062 1 95.88 104 ILE B CA 1
ATOM 4044 C C . ILE B 1 104 ? -21.703 -2.275 17.406 1 95.88 104 ILE B C 1
ATOM 4046 O O . ILE B 1 104 ? -22.141 -1.197 17.828 1 95.88 104 ILE B O 1
ATOM 4050 N N . GLU B 1 105 ? -20.891 -3.033 18.078 1 96.38 105 GLU B N 1
ATOM 4051 C CA . GLU B 1 105 ? -20.359 -2.59 19.375 1 96.38 105 GLU B CA 1
ATOM 4052 C C . GLU B 1 105 ? -19.594 -1.278 19.234 1 96.38 105 GLU B C 1
ATOM 4054 O O . GLU B 1 105 ? -19.734 -0.384 20.078 1 96.38 105 GLU B O 1
ATOM 4059 N N . ALA B 1 106 ? -18.766 -1.177 18.234 1 96.06 106 ALA B N 1
ATOM 4060 C CA . ALA B 1 106 ? -18.031 0.055 17.984 1 96.06 106 ALA B CA 1
ATOM 4061 C C . ALA B 1 106 ? -18.969 1.23 17.75 1 96.06 106 ALA B C 1
ATOM 4063 O O . ALA B 1 106 ? -18.766 2.314 18.312 1 96.06 106 ALA B O 1
ATOM 4064 N N . TYR B 1 107 ? -20.031 0.997 17.016 1 96.38 107 TYR B N 1
ATOM 4065 C CA . TYR B 1 107 ? -21 2.045 16.734 1 96.38 107 TYR B CA 1
ATOM 4066 C C . TYR B 1 107 ? -21.688 2.506 18.016 1 96.38 107 TYR B C 1
ATOM 4068 O O . TYR B 1 107 ? -21.844 3.707 18.25 1 96.38 107 TYR B O 1
ATOM 4076 N N . ILE B 1 108 ? -22.047 1.606 18.875 1 95 108 ILE B N 1
ATOM 4077 C CA . ILE B 1 108 ? -22.734 1.905 20.125 1 95 108 ILE B CA 1
ATOM 4078 C C . ILE B 1 108 ? -21.812 2.705 21.047 1 95 108 ILE B C 1
ATOM 4080 O O . ILE B 1 108 ? -22.25 3.645 21.719 1 95 108 ILE B O 1
ATOM 4084 N N . CYS B 1 109 ? -20.547 2.355 21.047 1 92.94 109 CYS B N 1
ATOM 4085 C CA . CYS B 1 109 ? -19.578 3.021 21.891 1 92.94 109 CYS B CA 1
ATOM 4086 C C . CYS B 1 109 ? -19.422 4.488 21.516 1 92.94 109 CYS B C 1
ATOM 4088 O O . CYS B 1 109 ? -19.141 5.332 22.375 1 92.94 109 CYS B O 1
ATOM 4090 N N . TYR B 1 110 ? -19.625 4.855 20.281 1 91.94 110 TYR B N 1
ATOM 4091 C CA . TYR B 1 110 ? -19.453 6.23 19.828 1 91.94 110 TYR B CA 1
ATOM 4092 C C . TYR B 1 110 ? -20.797 6.965 19.797 1 91.94 110 TYR B C 1
ATOM 4094 O O . TYR B 1 110 ? -20.844 8.156 19.516 1 91.94 110 TYR B O 1
ATOM 4102 N N . SER B 1 111 ? -21.828 6.309 20.125 1 86.25 111 SER B N 1
ATOM 4103 C CA . SER B 1 111 ? -23.141 6.953 20.172 1 86.25 111 SER B CA 1
ATOM 4104 C C . SER B 1 111 ? -23.297 7.793 21.438 1 86.25 111 SER B C 1
ATOM 4106 O O . SER B 1 111 ? -22.828 7.406 22.516 1 86.25 111 SER B O 1
ATOM 4108 N N . PRO B 1 112 ? -23.703 9.047 21.203 1 74.81 112 PRO B N 1
ATOM 4109 C CA . PRO B 1 112 ? -23.812 9.977 22.328 1 74.81 112 PRO B CA 1
ATOM 4110 C C . PRO B 1 112 ? -24.578 9.383 23.516 1 74.81 112 PRO B C 1
ATOM 4112 O O . PRO B 1 112 ? -25.609 8.734 23.312 1 74.81 112 PRO B O 1
ATOM 4115 N N . ARG B 1 113 ? -23.953 9.203 24.578 1 62.81 113 ARG B N 1
ATOM 4116 C CA . ARG B 1 113 ? -24.703 8.953 25.812 1 62.81 113 ARG B CA 1
ATOM 4117 C C . ARG B 1 113 ? -25.328 10.242 26.344 1 62.81 113 ARG B C 1
ATOM 4119 O O . ARG B 1 113 ? -24.828 11.336 26.078 1 62.81 113 ARG B O 1
ATOM 4126 N N . ALA B 1 114 ? -26.547 10.305 26.703 1 55.91 114 ALA B N 1
ATOM 4127 C CA . ALA B 1 114 ? -27.281 11.438 27.266 1 55.91 114 ALA B CA 1
ATOM 4128 C C . ALA B 1 114 ? -26.344 12.438 27.922 1 55.91 114 ALA B C 1
ATOM 4130 O O . ALA B 1 114 ? -26.531 13.648 27.812 1 55.91 114 ALA B O 1
ATOM 4131 N N . ASP B 1 115 ? -25.438 11.977 28.688 1 48.22 115 ASP B N 1
ATOM 4132 C CA . ASP B 1 115 ? -24.703 12.867 29.578 1 48.22 115 ASP B CA 1
ATOM 4133 C C . ASP B 1 115 ? -23.438 13.391 28.922 1 48.22 115 ASP B C 1
ATOM 4135 O O . ASP B 1 115 ? -22.562 13.961 29.578 1 48.22 115 ASP B O 1
ATOM 4139 N N . SER B 1 116 ? -23.172 13.008 27.812 1 51.84 116 SER B N 1
ATOM 4140 C CA . SER B 1 116 ? -21.891 13.391 27.234 1 51.84 116 SER B CA 1
ATOM 4141 C C . SER B 1 116 ? -21.844 14.883 26.906 1 51.84 116 SER B C 1
ATOM 4143 O O . SER B 1 116 ? -22.141 15.281 25.781 1 51.84 116 SER B O 1
ATOM 4145 N N . ASP B 1 117 ? -22.453 15.711 27.781 1 43.84 117 ASP B N 1
ATOM 4146 C CA . ASP B 1 117 ? -22.625 17.156 27.812 1 43.84 117 ASP B CA 1
ATOM 4147 C C . ASP B 1 117 ? -21.312 17.875 27.484 1 43.84 117 ASP B C 1
ATOM 4149 O O . ASP B 1 117 ? -21.234 19.109 27.531 1 43.84 117 ASP B O 1
ATOM 4153 N N . SER B 1 118 ? -20.078 17.5 28.156 1 48.53 118 SER B N 1
ATOM 4154 C CA . SER B 1 118 ? -19.188 18.562 28.609 1 48.53 118 SER B CA 1
ATOM 4155 C C . SER B 1 118 ? -18.609 19.328 27.422 1 48.53 118 SER B C 1
ATOM 4157 O O . SER B 1 118 ? -18.422 18.781 26.344 1 48.53 118 SER B O 1
ATOM 4159 N N . GLN B 1 119 ? -18.531 20.75 27.578 1 47.94 119 GLN B N 1
ATOM 4160 C CA . GLN B 1 119 ? -18.078 21.922 26.844 1 47.94 119 GLN B CA 1
ATOM 4161 C C . GLN B 1 119 ? -16.891 21.594 25.953 1 47.94 119 GLN B C 1
ATOM 4163 O O . GLN B 1 119 ? -16.906 21.906 24.75 1 47.94 119 GLN B O 1
ATOM 4168 N N . THR B 1 120 ? -15.516 21.781 26.625 1 57.22 120 THR B N 1
ATOM 4169 C CA . THR B 1 120 ? -14.25 22.062 25.969 1 57.22 120 THR B CA 1
ATOM 4170 C C . THR B 1 120 ? -13.578 20.766 25.516 1 57.22 120 THR B C 1
ATOM 4172 O O . THR B 1 120 ? -12.656 20.281 26.172 1 57.22 120 THR B O 1
ATOM 4175 N N . SER B 1 121 ? -14.273 20 24.625 1 81.31 121 SER B N 1
ATOM 4176 C CA . SER B 1 121 ? -13.672 18.703 24.297 1 81.31 121 SER B CA 1
ATOM 4177 C C . SER B 1 121 ? -12.68 18.828 23.141 1 81.31 121 SER B C 1
ATOM 4179 O O . SER B 1 121 ? -12.852 19.672 22.266 1 81.31 121 SER B O 1
ATOM 4181 N N . MET B 1 122 ? -11.406 18.531 23.469 1 90.94 122 MET B N 1
ATOM 4182 C CA . MET B 1 122 ? -10.344 18.5 22.469 1 90.94 122 MET B CA 1
ATOM 4183 C C . MET B 1 122 ? -10.32 17.141 21.75 1 90.94 122 MET B C 1
ATOM 4185 O O . MET B 1 122 ? -10.844 16.156 22.266 1 90.94 122 MET B O 1
ATOM 4189 N N . CYS B 1 123 ? -9.992 17.172 20.547 1 95.06 123 CYS B N 1
ATOM 4190 C CA . CYS B 1 123 ? -9.758 15.977 19.734 1 95.06 123 CYS B CA 1
ATOM 4191 C C . CYS B 1 123 ? -8.453 16.094 18.969 1 95.06 123 CYS B C 1
ATOM 4193 O O . CYS B 1 123 ? -7.676 17.031 19.188 1 95.06 123 CYS B O 1
ATOM 4195 N N . TYR B 1 124 ? -8.18 15.07 18.172 1 96.56 124 TYR B N 1
ATOM 4196 C CA . TYR B 1 124 ? -6.906 15.055 17.453 1 96.56 124 TYR B CA 1
ATOM 4197 C C . TYR B 1 124 ? -7.113 14.727 15.984 1 96.56 124 TYR B C 1
ATOM 4199 O O . TYR B 1 124 ? -8.07 14.039 15.617 1 96.56 124 TYR B O 1
ATOM 4207 N N . LYS B 1 125 ? -6.324 15.273 15.195 1 96.88 125 LYS B N 1
ATOM 4208 C CA . LYS B 1 125 ? -6.059 14.789 13.844 1 96.88 125 LYS B CA 1
ATOM 4209 C C . LYS B 1 125 ? -4.629 14.273 13.711 1 96.88 125 LYS B C 1
ATOM 4211 O O . LYS B 1 125 ? -3.697 14.867 14.25 1 96.88 125 LYS B O 1
ATOM 4216 N N . THR B 1 126 ? -4.469 13.125 13.109 1 97.31 126 THR B N 1
ATOM 4217 C CA . THR B 1 126 ? -3.15 12.523 12.938 1 97.31 126 THR B CA 1
ATOM 4218 C C . THR B 1 126 ? -2.764 12.484 11.461 1 97.31 126 THR B C 1
ATOM 4220 O O . THR B 1 126 ? -3.561 12.078 10.617 1 97.31 126 THR B O 1
ATOM 4223 N N . PHE B 1 127 ? -1.562 12.93 11.188 1 95.31 127 PHE B N 1
ATOM 4224 C CA . PHE B 1 127 ? -1.1 13.031 9.812 1 95.31 127 PHE B CA 1
ATOM 4225 C C . PHE B 1 127 ? 0.102 12.125 9.57 1 95.31 127 PHE B C 1
ATOM 4227 O O . PHE B 1 127 ? 0.928 11.938 10.469 1 95.31 127 PHE B O 1
ATOM 4234 N N . TYR B 1 128 ? 0.086 11.539 8.32 1 92.31 128 TYR B N 1
ATOM 4235 C CA . TYR B 1 128 ? 1.187 10.703 7.859 1 92.31 128 TYR B CA 1
ATOM 4236 C C . TYR B 1 128 ? 2.334 11.555 7.324 1 92.31 128 TYR B C 1
ATOM 4238 O O . TYR B 1 128 ? 2.113 12.492 6.559 1 92.31 128 TYR B O 1
ATOM 4246 N N . ALA B 1 129 ? 3.529 11.289 7.812 1 88.75 129 ALA B N 1
ATOM 4247 C CA . ALA B 1 129 ? 4.738 11.977 7.359 1 88.75 129 ALA B CA 1
ATOM 4248 C C . ALA B 1 129 ? 5.734 10.984 6.758 1 88.75 129 ALA B C 1
ATOM 4250 O O . ALA B 1 129 ? 6.613 10.477 7.457 1 88.75 129 ALA B O 1
ATOM 4251 N N . PRO B 1 130 ? 5.637 10.797 5.43 1 82 130 PRO B N 1
ATOM 4252 C CA . PRO B 1 130 ? 6.516 9.805 4.812 1 82 130 PRO B CA 1
ATOM 4253 C C . PRO B 1 130 ? 7.992 10.18 4.914 1 82 130 PRO B C 1
ATOM 4255 O O . PRO B 1 130 ? 8.367 11.32 4.629 1 82 130 PRO B O 1
ATOM 4258 N N . GLY B 1 131 ? 8.812 9.211 5.289 1 76.25 131 GLY B N 1
ATOM 4259 C CA . GLY B 1 131 ? 10.25 9.43 5.324 1 76.25 131 GLY B CA 1
ATOM 4260 C C . GLY B 1 131 ? 10.719 10.125 6.59 1 76.25 131 GLY B C 1
ATOM 4261 O O . GLY B 1 131 ? 11.914 10.32 6.785 1 76.25 131 GLY B O 1
ATOM 4262 N N . ALA B 1 132 ? 9.773 10.562 7.363 1 81 132 ALA B N 1
ATOM 4263 C CA . ALA B 1 132 ? 10.133 11.227 8.617 1 81 132 ALA B CA 1
ATOM 4264 C C . ALA B 1 132 ? 10.477 10.203 9.695 1 81 132 ALA B C 1
ATOM 4266 O O . ALA B 1 132 ? 10.195 9.016 9.547 1 81 132 ALA B O 1
ATOM 4267 N N . ARG B 1 133 ? 11.188 10.703 10.656 1 77.69 133 ARG B N 1
ATOM 4268 C CA . ARG B 1 133 ? 11.531 9.852 11.789 1 77.69 133 ARG B CA 1
ATOM 4269 C C . ARG B 1 133 ? 10.281 9.305 12.461 1 77.69 133 ARG B C 1
ATOM 4271 O O . ARG B 1 133 ? 10.172 8.094 12.695 1 77.69 133 ARG B O 1
ATOM 4278 N N . GLU B 1 134 ? 9.453 10.289 12.82 1 81.25 134 GLU B N 1
ATOM 4279 C CA . GLU B 1 134 ? 8.117 9.898 13.258 1 81.25 134 GLU B CA 1
ATOM 4280 C C . GLU B 1 134 ? 7.125 9.898 12.102 1 81.25 134 GLU B C 1
ATOM 4282 O O . GLU B 1 134 ? 6.809 10.953 11.547 1 81.25 134 GLU B O 1
ATOM 4287 N N . THR B 1 135 ? 6.57 8.805 11.82 1 88.81 135 THR B N 1
ATOM 4288 C CA . THR B 1 135 ? 5.805 8.656 10.586 1 88.81 135 THR B CA 1
ATOM 4289 C C . THR B 1 135 ? 4.379 9.172 10.766 1 88.81 135 THR B C 1
ATOM 4291 O O . THR B 1 135 ? 3.695 9.477 9.789 1 88.81 135 THR B O 1
ATOM 4294 N N . PHE B 1 136 ? 3.838 9.195 12.047 1 94 136 PHE B N 1
ATOM 4295 C CA . PHE B 1 136 ? 2.508 9.719 12.328 1 94 136 PHE B CA 1
ATOM 4296 C C . PHE B 1 136 ? 2.574 10.82 13.383 1 94 136 PHE B C 1
ATOM 4298 O O . PHE B 1 136 ? 3.189 10.648 14.438 1 94 136 PHE B O 1
ATOM 4305 N N . LEU B 1 137 ? 1.987 11.977 13.055 1 95 137 LEU B N 1
ATOM 4306 C CA . LEU B 1 137 ? 1.983 13.133 13.953 1 95 137 LEU B CA 1
ATOM 4307 C C . LEU B 1 137 ? 0.557 13.578 14.258 1 95 137 LEU B C 1
ATOM 4309 O O . LEU B 1 137 ? -0.241 13.789 13.344 1 95 137 LEU B O 1
ATOM 4313 N N . SER B 1 138 ? 0.28 13.672 15.539 1 96.31 138 SER B N 1
ATOM 4314 C CA . SER B 1 138 ? -1.068 14.031 15.961 1 96.31 138 SER B CA 1
ATOM 4315 C C . SER B 1 138 ? -1.125 15.477 16.453 1 96.31 138 SER B C 1
ATOM 4317 O O . SER B 1 138 ? -0.224 15.93 17.156 1 96.31 138 SER B O 1
ATOM 4319 N N . ILE B 1 139 ? -2.135 16.172 16.047 1 96.38 139 ILE B N 1
ATOM 4320 C CA . ILE B 1 139 ? -2.336 17.578 16.406 1 96.38 139 ILE B CA 1
ATOM 4321 C C . ILE B 1 139 ? -3.648 17.734 17.172 1 96.38 139 ILE B C 1
ATOM 4323 O O . ILE B 1 139 ? -4.688 17.219 16.75 1 96.38 139 ILE B O 1
ATOM 4327 N N . ARG B 1 140 ? -3.568 18.406 18.328 1 95.94 140 ARG B N 1
ATOM 4328 C CA . ARG B 1 140 ? -4.746 18.656 19.141 1 95.94 140 ARG B CA 1
ATOM 4329 C C . ARG B 1 140 ? -5.527 19.859 18.641 1 95.94 140 ARG B C 1
ATOM 4331 O O . ARG B 1 140 ? -4.941 20.906 18.359 1 95.94 140 ARG B O 1
ATOM 4338 N N . LEU B 1 141 ? -6.832 19.688 18.531 1 94.56 141 LEU B N 1
ATOM 4339 C CA . LEU B 1 141 ? -7.707 20.781 18.094 1 94.56 141 LEU B CA 1
ATOM 4340 C C . LEU B 1 141 ? -9.07 20.672 18.766 1 94.56 141 LEU B C 1
ATOM 4342 O O . LEU B 1 141 ? -9.328 19.719 19.516 1 94.56 141 LEU B O 1
ATOM 4346 N N . ALA B 1 142 ? -9.828 21.703 18.547 1 91.31 142 ALA B N 1
ATOM 4347 C CA . ALA B 1 142 ? -11.141 21.719 19.172 1 91.31 142 ALA B CA 1
ATOM 4348 C C . ALA B 1 142 ? -12.086 20.719 18.5 1 91.31 142 ALA B C 1
ATOM 4350 O O . ALA B 1 142 ? -12.086 20.594 17.281 1 91.31 142 ALA B O 1
ATOM 4351 N N . ALA B 1 143 ? -12.883 20.016 19.312 1 85.12 143 ALA B N 1
ATOM 4352 C CA . ALA B 1 143 ? -13.82 19.016 18.781 1 85.12 143 ALA B CA 1
ATOM 4353 C C . ALA B 1 143 ? -15.07 19.688 18.219 1 85.12 143 ALA B C 1
ATOM 4355 O O . ALA B 1 143 ? -15.695 19.172 17.297 1 85.12 143 ALA B O 1
ATOM 4356 N N . GLU B 1 144 ? -15.32 20.781 18.797 1 76.56 144 GLU B N 1
ATOM 4357 C CA . GLU B 1 144 ? -16.578 21.438 18.406 1 76.56 144 GLU B CA 1
ATOM 4358 C C . GLU B 1 144 ? -16.359 22.391 17.234 1 76.56 144 GLU B C 1
ATOM 4360 O O . GLU B 1 144 ? -15.352 23.094 17.172 1 76.56 144 GLU B O 1
ATOM 4365 N N . GLN B 1 145 ? -17.203 22.438 16.344 1 58.69 145 GLN B N 1
ATOM 4366 C CA . GLN B 1 145 ? -17.156 23.25 15.125 1 58.69 145 GLN B CA 1
ATOM 4367 C C . GLN B 1 145 ? -17.203 24.734 15.461 1 58.69 145 GLN B C 1
ATOM 4369 O O . GLN B 1 145 ? -16.578 25.547 14.773 1 58.69 145 GLN B O 1
ATOM 4374 N N . PHE B 1 146 ? -18.031 25 16.406 1 56.88 146 PHE B N 1
ATOM 4375 C CA . PHE B 1 146 ? -18.25 26.422 16.672 1 56.88 146 PHE B CA 1
ATOM 4376 C C . PHE B 1 146 ? -17.297 26.906 17.766 1 56.88 146 PHE B C 1
ATOM 4378 O O . PHE B 1 146 ? -17.547 27.938 18.391 1 56.88 146 PHE B O 1
ATOM 4385 N N . ALA B 1 147 ? -16.297 26.125 17.734 1 64.31 147 ALA B N 1
ATOM 4386 C CA . ALA B 1 147 ? -15.297 26.562 18.719 1 64.31 147 ALA B CA 1
ATOM 4387 C C . ALA B 1 147 ? -14.438 27.688 18.156 1 64.31 147 ALA B C 1
ATOM 4389 O O . ALA B 1 147 ? -14.656 28.141 17.031 1 64.31 147 ALA B O 1
ATOM 4390 N N . ASN B 1 148 ? -13.602 28.266 18.906 1 79 148 ASN B N 1
ATOM 4391 C CA . ASN B 1 148 ? -12.586 29.234 18.516 1 79 148 ASN B CA 1
ATOM 4392 C C . ASN B 1 148 ? -11.898 28.844 17.219 1 79 148 ASN B C 1
ATOM 4394 O O . ASN B 1 148 ? -11.398 27.734 17.094 1 79 148 ASN B O 1
ATOM 4398 N N . VAL B 1 149 ? -12.102 29.672 16.141 1 86.44 149 VAL B N 1
ATOM 4399 C CA . VAL B 1 149 ? -11.602 29.422 14.789 1 86.44 149 VAL B CA 1
ATOM 4400 C C . VAL B 1 149 ? -10.109 29.109 14.836 1 86.44 149 VAL B C 1
ATOM 4402 O O . VAL B 1 149 ? -9.586 28.422 13.961 1 86.44 149 VAL B O 1
ATOM 4405 N N . GLY B 1 150 ? -9.461 29.578 15.891 1 91.88 150 GLY B N 1
ATOM 4406 C CA . GLY B 1 150 ? -8.031 29.344 16.031 1 91.88 150 GLY B CA 1
ATOM 4407 C C . GLY B 1 150 ? -7.695 27.938 16.484 1 91.88 150 GLY B C 1
ATOM 4408 O O . GLY B 1 150 ? -6.535 27.531 16.422 1 91.88 150 GLY B O 1
ATOM 4409 N N . LEU B 1 151 ? -8.656 27.234 16.891 1 93.31 151 LEU B N 1
ATOM 4410 C CA . LEU B 1 151 ? -8.438 25.875 17.359 1 93.31 151 LEU B CA 1
ATOM 4411 C C . LEU B 1 151 ? -8.836 24.859 16.297 1 93.31 151 LEU B C 1
ATOM 4413 O O . LEU B 1 151 ? -9.031 23.688 16.594 1 93.31 151 LEU B O 1
ATOM 4417 N N . ALA B 1 152 ? -8.969 25.312 15.109 1 92.81 152 ALA B N 1
ATOM 4418 C CA . ALA B 1 152 ? -9.312 24.469 13.977 1 92.81 152 ALA B CA 1
ATOM 4419 C C . ALA B 1 152 ? -8.188 24.438 12.945 1 92.81 152 ALA B C 1
ATOM 4421 O O . ALA B 1 152 ? -7.25 25.234 13.016 1 92.81 152 ALA B O 1
ATOM 4422 N N . LEU B 1 153 ? -8.258 23.469 12.094 1 93.81 153 LEU B N 1
ATOM 4423 C CA . LEU B 1 153 ? -7.367 23.406 10.938 1 93.81 153 LEU B CA 1
ATOM 4424 C C . LEU B 1 153 ? -8.102 23.797 9.664 1 93.81 153 LEU B C 1
ATOM 4426 O O . LEU B 1 153 ? -9.219 23.344 9.422 1 93.81 153 LEU B O 1
ATOM 4430 N N . TRP B 1 154 ? -7.438 24.609 8.922 1 92.69 154 TRP B N 1
ATOM 4431 C CA . TRP B 1 154 ? -8.016 25.125 7.688 1 92.69 154 TRP B CA 1
ATOM 4432 C C . TRP B 1 154 ? -7.184 24.703 6.48 1 92.69 154 TRP B C 1
ATOM 4434 O O . TRP B 1 154 ? -5.988 24.438 6.609 1 92.69 154 TRP B O 1
ATOM 4444 N N . PRO B 1 155 ? -7.766 24.688 5.285 1 92.25 155 PRO B N 1
ATOM 4445 C CA . PRO B 1 155 ? -7.105 24.172 4.082 1 92.25 155 PRO B CA 1
ATOM 4446 C C . PRO B 1 155 ? -5.777 24.875 3.801 1 92.25 155 PRO B C 1
ATOM 4448 O O . PRO B 1 155 ? -4.812 24.219 3.387 1 92.25 155 PRO B O 1
ATOM 4451 N N . ALA B 1 156 ? -5.738 26.109 4 1 94.25 156 ALA B N 1
ATOM 4452 C CA . ALA B 1 156 ? -4.543 26.891 3.666 1 94.25 156 ALA B CA 1
ATOM 4453 C C . ALA B 1 156 ? -3.34 26.406 4.477 1 94.25 156 ALA B C 1
ATOM 4455 O O . ALA B 1 156 ? -2.195 26.531 4.031 1 94.25 156 ALA B O 1
ATOM 4456 N N . ALA B 1 157 ? -3.611 25.906 5.684 1 95.38 157 ALA B N 1
ATOM 4457 C CA . ALA B 1 157 ? -2.525 25.422 6.527 1 95.38 157 ALA B CA 1
ATOM 4458 C C . ALA B 1 157 ? -1.789 24.266 5.852 1 95.38 157 ALA B C 1
ATOM 4460 O O . ALA B 1 157 ? -0.559 24.188 5.895 1 95.38 157 ALA B O 1
ATOM 4461 N N . PHE B 1 158 ? -2.545 23.375 5.242 1 93.19 158 PHE B N 1
ATOM 4462 C CA . PHE B 1 158 ? -1.966 22.219 4.582 1 93.19 158 PHE B CA 1
ATOM 4463 C C . PHE B 1 158 ? -1.114 22.625 3.391 1 93.19 158 PHE B C 1
ATOM 4465 O O . PHE B 1 158 ? -0.027 22.094 3.178 1 93.19 158 PHE B O 1
ATOM 4472 N N . VAL B 1 159 ? -1.609 23.562 2.703 1 90.94 159 VAL B N 1
ATOM 4473 C CA . VAL B 1 159 ? -0.898 24.078 1.534 1 90.94 159 VAL B CA 1
ATOM 4474 C C . VAL B 1 159 ? 0.395 24.75 1.973 1 90.94 159 VAL B C 1
ATOM 4476 O O . VAL B 1 159 ? 1.441 24.578 1.346 1 90.94 159 VAL B O 1
ATOM 4479 N N . LEU B 1 160 ? 0.292 25.484 3.012 1 94.88 160 LEU B N 1
ATOM 4480 C CA . LEU B 1 160 ? 1.466 26.172 3.527 1 94.88 160 LEU B CA 1
ATOM 4481 C C . LEU B 1 160 ? 2.555 25.188 3.92 1 94.88 160 LEU B C 1
ATOM 4483 O O . LEU B 1 160 ? 3.721 25.359 3.559 1 94.88 160 LEU B O 1
ATOM 4487 N N . VAL B 1 161 ? 2.184 24.141 4.633 1 93.81 161 VAL B N 1
ATOM 4488 C CA . VAL B 1 161 ? 3.137 23.141 5.094 1 93.81 161 VAL B CA 1
ATOM 4489 C C . VAL B 1 161 ? 3.812 22.484 3.891 1 93.81 161 VAL B C 1
ATOM 4491 O O . VAL B 1 161 ? 5.039 22.344 3.855 1 93.81 161 VAL B O 1
ATOM 4494 N N . GLN B 1 162 ? 3.018 22.094 2.951 1 89.06 162 GLN B N 1
ATOM 4495 C CA . GLN B 1 162 ? 3.555 21.422 1.777 1 89.06 162 GLN B CA 1
ATOM 4496 C C . GLN B 1 162 ? 4.453 22.344 0.966 1 89.06 162 GLN B C 1
ATOM 4498 O O . GLN B 1 162 ? 5.473 21.922 0.423 1 89.06 162 GLN B O 1
ATOM 4503 N N . LEU B 1 163 ? 4.051 23.578 0.854 1 89.19 163 LEU B N 1
ATOM 4504 C CA . LEU B 1 163 ? 4.848 24.562 0.143 1 89.19 163 LEU B CA 1
ATOM 4505 C C . LEU B 1 163 ? 6.215 24.734 0.803 1 89.19 163 LEU B C 1
ATOM 4507 O O . LEU B 1 163 ? 7.242 24.734 0.121 1 89.19 163 LEU B O 1
ATOM 4511 N N . LEU B 1 164 ? 6.203 24.922 2.074 1 91.94 164 LEU B N 1
ATOM 4512 C CA . LEU B 1 164 ? 7.449 25.125 2.805 1 91.94 164 LEU B CA 1
ATOM 4513 C C . LEU B 1 164 ? 8.359 23.906 2.688 1 91.94 164 LEU B C 1
ATOM 4515 O O . LEU B 1 164 ? 9.578 24.047 2.566 1 91.94 164 LEU B O 1
ATOM 4519 N N . LEU B 1 165 ? 7.762 22.766 2.795 1 88.88 165 LEU B N 1
ATOM 4520 C CA . LEU B 1 165 ? 8.539 21.531 2.641 1 88.88 165 LEU B CA 1
ATOM 4521 C C . LEU B 1 165 ? 9.219 21.484 1.273 1 88.88 165 LEU B C 1
ATOM 4523 O O . LEU B 1 165 ? 10.406 21.172 1.173 1 88.88 165 LEU B O 1
ATOM 4527 N N . ALA B 1 166 ? 8.445 21.781 0.288 1 83.69 166 ALA B N 1
ATOM 4528 C CA . ALA B 1 166 ? 8.984 21.797 -1.071 1 83.69 166 ALA B CA 1
ATOM 4529 C C . ALA B 1 166 ? 10.102 22.828 -1.212 1 83.69 166 ALA B C 1
ATOM 4531 O O . ALA B 1 166 ? 11.141 22.547 -1.816 1 83.69 166 ALA B O 1
ATOM 4532 N N . GLU B 1 167 ? 9.891 24.016 -0.669 1 86.75 167 GLU B N 1
ATOM 4533 C CA . GLU B 1 167 ? 10.867 25.094 -0.746 1 86.75 167 GLU B CA 1
ATOM 4534 C C . GLU B 1 167 ? 12.148 24.734 -0.007 1 86.75 167 GLU B C 1
ATOM 4536 O O . GLU B 1 167 ? 13.25 25 -0.494 1 86.75 167 GLU B O 1
ATOM 4541 N N . CYS B 1 168 ? 12.016 24.109 1.097 1 88.31 168 CYS B N 1
ATOM 4542 C CA . CYS B 1 168 ? 13.172 23.734 1.903 1 88.31 168 CYS B CA 1
ATOM 4543 C C . CYS B 1 168 ? 13.93 22.578 1.274 1 88.31 168 CYS B C 1
ATOM 4545 O O . CYS B 1 168 ? 15.125 22.422 1.499 1 88.31 168 CYS B O 1
ATOM 4547 N N . SER B 1 169 ? 13.266 21.734 0.534 1 84.12 169 SER B N 1
ATOM 4548 C CA . SER B 1 169 ? 13.875 20.547 -0.068 1 84.12 169 SER B CA 1
ATOM 4549 C C . SER B 1 169 ? 14.531 20.891 -1.402 1 84.12 169 SER B C 1
ATOM 4551 O O . SER B 1 169 ? 15.328 20.109 -1.925 1 84.12 169 SER B O 1
ATOM 4553 N N . SER B 1 170 ? 14.234 22.062 -1.931 1 81.5 170 SER B N 1
ATOM 4554 C CA . SER B 1 170 ? 14.727 22.453 -3.246 1 81.5 170 SER B CA 1
ATOM 4555 C C . SER B 1 170 ? 16.094 23.109 -3.145 1 81.5 170 SER B C 1
ATOM 4557 O O . SER B 1 170 ? 16.328 23.953 -2.275 1 81.5 170 SER B O 1
ATOM 4559 N N . PRO B 1 171 ? 16.984 22.766 -4.082 1 82.31 171 PRO B N 1
ATOM 4560 C CA . PRO B 1 171 ? 18.281 23.469 -4.121 1 82.31 171 PRO B CA 1
ATOM 4561 C C . PRO B 1 171 ? 18.141 24.906 -4.633 1 82.31 171 PRO B C 1
ATOM 4563 O O . PRO B 1 171 ? 19.031 25.734 -4.395 1 82.31 171 PRO B O 1
ATOM 4566 N N . THR B 1 172 ? 17.047 25.172 -5.387 1 83.5 172 THR B N 1
ATOM 4567 C CA . THR B 1 172 ? 16.797 26.5 -5.93 1 83.5 172 THR B CA 1
ATOM 4568 C C . THR B 1 172 ? 15.383 26.953 -5.582 1 83.5 172 THR B C 1
ATOM 4570 O O . THR B 1 172 ? 14.516 27.047 -6.461 1 83.5 172 THR B O 1
ATOM 4573 N N . PRO B 1 173 ? 15.195 27.312 -4.297 1 83.56 173 PRO B N 1
ATOM 4574 C CA . PRO B 1 173 ? 13.852 27.766 -3.916 1 83.56 173 PRO B CA 1
ATOM 4575 C C . PRO B 1 173 ? 13.414 29.016 -4.668 1 83.56 173 PRO B C 1
ATOM 4577 O O . PRO B 1 173 ? 14.25 29.844 -5.027 1 83.56 173 PRO B O 1
ATOM 4580 N N . ILE B 1 174 ? 12.164 29.125 -4.859 1 80 174 ILE B N 1
ATOM 4581 C CA . ILE B 1 174 ? 11.609 30.219 -5.66 1 80 174 ILE B CA 1
ATOM 4582 C C . ILE B 1 174 ? 11.203 31.375 -4.746 1 80 174 ILE B C 1
ATOM 4584 O O . ILE B 1 174 ? 11.359 32.531 -5.102 1 80 174 ILE B O 1
ATOM 4588 N N . ILE B 1 175 ? 10.68 31 -3.58 1 87.88 175 ILE B N 1
ATOM 4589 C CA . ILE B 1 175 ? 10.102 32 -2.695 1 87.88 175 ILE B CA 1
ATOM 4590 C C . ILE B 1 175 ? 11.078 32.312 -1.568 1 87.88 175 ILE B C 1
ATOM 4592 O O . ILE B 1 175 ? 11.406 33.5 -1.326 1 87.88 175 ILE B O 1
ATOM 4596 N N . LEU B 1 176 ? 11.609 31.297 -1.004 1 90.31 176 LEU B N 1
ATOM 4597 C CA . LEU B 1 176 ? 12.5 31.469 0.14 1 90.31 176 LEU B CA 1
ATOM 4598 C C . LEU B 1 176 ? 13.891 31.891 -0.312 1 90.31 176 LEU B C 1
ATOM 4600 O O . LEU B 1 176 ? 14.289 31.641 -1.452 1 90.31 176 LEU B O 1
ATOM 4604 N N . PRO B 1 177 ? 14.578 32.531 0.583 1 87.5 177 PRO B N 1
ATOM 4605 C CA . PRO B 1 177 ? 15.977 32.844 0.251 1 87.5 177 PRO B CA 1
ATOM 4606 C C . PRO B 1 177 ? 16.781 31.578 -0.083 1 87.5 177 PRO B C 1
ATOM 4608 O O . PRO B 1 177 ? 16.594 30.531 0.546 1 87.5 177 PRO B O 1
ATOM 4611 N N . HIS B 1 178 ? 17.672 31.719 -1.009 1 82.88 178 HIS B N 1
ATOM 4612 C CA . HIS B 1 178 ? 18.453 30.578 -1.503 1 82.88 178 HIS B CA 1
ATOM 4613 C C . HIS B 1 178 ? 19.438 30.078 -0.446 1 82.88 178 HIS B C 1
ATOM 4615 O O . HIS B 1 178 ? 19.719 28.891 -0.375 1 82.88 178 HIS B O 1
ATOM 4621 N N . GLU B 1 179 ? 19.953 31.047 0.232 1 83.69 179 GLU B N 1
ATOM 4622 C CA . GLU B 1 179 ? 20.953 30.688 1.233 1 83.69 179 GLU B CA 1
ATOM 4623 C C . GLU B 1 179 ? 20.672 31.375 2.564 1 83.69 179 GLU B C 1
ATOM 4625 O O . GLU B 1 179 ? 19.812 32.25 2.646 1 83.69 179 GLU B O 1
ATOM 4630 N N . GLY B 1 180 ? 21.297 30.828 3.553 1 87.56 180 GLY B N 1
ATOM 4631 C CA . GLY B 1 180 ? 21.219 31.438 4.863 1 87.56 180 GLY B CA 1
ATOM 4632 C C . GLY B 1 180 ? 20.172 30.797 5.766 1 87.56 180 GLY B C 1
ATOM 4633 O O . GLY B 1 180 ? 19.344 30.016 5.297 1 87.56 180 GLY B O 1
ATOM 4634 N N . ALA B 1 181 ? 20.234 31.203 6.961 1 91.19 181 ALA B N 1
ATOM 4635 C CA . ALA B 1 181 ? 19.328 30.688 7.98 1 91.19 181 ALA B CA 1
ATOM 4636 C C . ALA B 1 181 ? 17.953 31.359 7.898 1 91.19 181 ALA B C 1
ATOM 4638 O O . ALA B 1 181 ? 17.859 32.531 7.562 1 91.19 181 ALA B O 1
ATOM 4639 N N . LEU B 1 182 ? 16.984 30.578 8.102 1 94.69 182 LEU B N 1
ATOM 4640 C CA . LEU B 1 182 ? 15.625 31.094 8.117 1 94.69 182 LEU B CA 1
ATOM 4641 C C . LEU B 1 182 ? 15.109 31.219 9.547 1 94.69 182 LEU B C 1
ATOM 4643 O O . LEU B 1 182 ? 15.328 30.328 10.375 1 94.69 182 LEU B O 1
ATOM 4647 N N . ARG B 1 183 ? 14.586 32.281 9.891 1 95.19 183 ARG B N 1
ATOM 4648 C CA . ARG B 1 183 ? 13.82 32.5 11.109 1 95.19 183 ARG B CA 1
ATOM 4649 C C . ARG B 1 183 ? 12.367 32.844 10.789 1 95.19 183 ARG B C 1
ATOM 4651 O O . ARG B 1 183 ? 12.078 33.844 10.125 1 95.19 183 ARG B O 1
ATOM 4658 N N . ILE B 1 184 ? 11.453 32.031 11.305 1 97.25 184 ILE B N 1
ATOM 4659 C CA . ILE B 1 184 ? 10.078 32.062 10.836 1 97.25 184 ILE B CA 1
ATOM 4660 C C . ILE B 1 184 ? 9.195 32.75 11.875 1 97.25 184 ILE B C 1
ATOM 4662 O O . ILE B 1 184 ? 9.336 32.5 13.078 1 97.25 184 ILE B O 1
ATOM 4666 N N . LEU B 1 185 ? 8.406 33.656 11.391 1 98.19 185 LEU B N 1
ATOM 4667 C CA . LEU B 1 185 ? 7.289 34.219 12.141 1 98.19 185 LEU B CA 1
ATOM 4668 C C . LEU B 1 185 ? 5.957 33.781 11.547 1 98.19 185 LEU B C 1
ATOM 4670 O O . LEU B 1 185 ? 5.688 34.031 10.367 1 98.19 185 LEU B O 1
ATOM 4674 N N . GLU B 1 186 ? 5.164 33.062 12.312 1 98.62 186 GLU B N 1
ATOM 4675 C CA . GLU B 1 186 ? 3.836 32.719 11.82 1 98.62 186 GLU B CA 1
ATOM 4676 C C . GLU B 1 186 ? 2.752 33.531 12.508 1 98.62 186 GLU B C 1
ATOM 4678 O O . GLU B 1 186 ? 2.611 33.469 13.734 1 98.62 186 GLU B O 1
ATOM 4683 N N . LEU B 1 187 ? 2.047 34.344 11.688 1 98.56 187 LEU B N 1
ATOM 4684 C CA . LEU B 1 187 ? 0.919 35.125 12.172 1 98.56 187 LEU B CA 1
ATOM 4685 C C . LEU B 1 187 ? -0.369 34.312 12.133 1 98.56 187 LEU B C 1
ATOM 4687 O O . LEU B 1 187 ? -0.685 33.688 11.117 1 98.56 187 LEU B O 1
ATOM 4691 N N . GLY B 1 188 ? -1.1 34.312 13.258 1 97.5 188 GLY B N 1
ATOM 4692 C CA . GLY B 1 188 ? -2.287 33.5 13.305 1 97.5 188 GLY B CA 1
ATOM 4693 C C . GLY B 1 188 ? -1.983 32 13.117 1 97.5 188 GLY B C 1
ATOM 4694 O O . GLY B 1 188 ? -2.555 31.359 12.242 1 97.5 188 GLY B O 1
ATOM 4695 N N . ALA B 1 189 ? -1.215 31.516 14.039 1 97.75 189 ALA B N 1
ATOM 4696 C CA . ALA B 1 189 ? -0.65 30.172 13.852 1 97.75 189 ALA B CA 1
ATOM 4697 C C . ALA B 1 189 ? -1.687 29.094 14.148 1 97.75 189 ALA B C 1
ATOM 4699 O O . ALA B 1 189 ? -1.481 27.922 13.82 1 97.75 189 ALA B O 1
ATOM 4700 N N . GLY B 1 190 ? -2.82 29.438 14.719 1 95.81 190 GLY B N 1
ATOM 4701 C CA . GLY B 1 190 ? -3.887 28.484 14.977 1 95.81 190 GLY B CA 1
ATOM 4702 C C . GLY B 1 190 ? -3.473 27.375 15.922 1 95.81 190 GLY B C 1
ATOM 4703 O O . GLY B 1 190 ? -3.176 27.625 17.094 1 95.81 190 GLY B O 1
ATOM 4704 N N . VAL B 1 191 ? -3.318 26.188 15.43 1 96.19 191 VAL B N 1
ATOM 4705 C CA . VAL B 1 191 ? -2.992 25.062 16.297 1 96.19 191 VAL B CA 1
ATOM 4706 C C . VAL B 1 191 ? -1.503 24.734 16.188 1 96.19 191 VAL B C 1
ATOM 4708 O O . VAL B 1 191 ? -1.018 23.797 16.828 1 96.19 191 VAL B O 1
ATOM 4711 N N . GLY B 1 192 ? -0.766 25.453 15.406 1 96.75 192 GLY B N 1
ATOM 4712 C CA . GLY B 1 192 ? 0.679 25.297 15.336 1 96.75 192 GLY B CA 1
ATOM 4713 C C . GLY B 1 192 ? 1.114 24.109 14.5 1 96.75 192 GLY B C 1
ATOM 4714 O O . GLY B 1 192 ? 2.08 23.422 14.844 1 96.75 192 GLY B O 1
ATOM 4715 N N . LEU B 1 193 ? 0.495 23.844 13.367 1 96.56 193 LEU B N 1
ATOM 4716 C CA . LEU B 1 193 ? 0.719 22.656 12.531 1 96.56 193 LEU B CA 1
ATOM 4717 C C . LEU B 1 193 ? 2.088 22.719 11.867 1 96.56 193 LEU B C 1
ATOM 4719 O O . LEU B 1 193 ? 2.768 21.703 11.742 1 96.56 193 LEU B O 1
ATOM 4723 N N . THR B 1 194 ? 2.529 23.844 11.453 1 95.81 194 THR B N 1
ATOM 4724 C CA . THR B 1 194 ? 3.654 24.016 10.539 1 95.81 194 THR B CA 1
ATOM 4725 C C . THR B 1 194 ? 4.93 23.422 11.133 1 95.81 194 THR B C 1
ATOM 4727 O O . THR B 1 194 ? 5.504 22.484 10.57 1 95.81 194 THR B O 1
ATOM 4730 N N . PRO B 1 195 ? 5.383 23.891 12.297 1 94 195 PRO B N 1
ATOM 4731 C CA . PRO B 1 195 ? 6.617 23.312 12.82 1 94 195 PRO B CA 1
ATOM 4732 C C . PRO B 1 195 ? 6.441 21.859 13.266 1 94 195 PRO B C 1
ATOM 4734 O O . PRO B 1 195 ? 7.395 21.078 13.227 1 94 195 PRO B O 1
ATOM 4737 N N . VAL B 1 196 ? 5.207 21.5 13.688 1 92.75 196 VAL B N 1
ATOM 4738 C CA . VAL B 1 196 ? 4.953 20.125 14.133 1 92.75 196 VAL B CA 1
ATOM 4739 C C . VAL B 1 196 ? 5.199 19.156 12.977 1 92.75 196 VAL B C 1
ATOM 4741 O O . VAL B 1 196 ? 5.844 18.125 13.156 1 92.75 196 VAL B O 1
ATOM 4744 N N . MET B 1 197 ? 4.77 19.5 11.844 1 93.19 197 MET B N 1
ATOM 4745 C CA . MET B 1 197 ? 4.914 18.641 10.672 1 93.19 197 MET B CA 1
ATOM 4746 C C . MET B 1 197 ? 6.328 18.734 10.109 1 93.19 197 MET B C 1
ATOM 4748 O O . MET B 1 197 ? 6.922 17.703 9.766 1 93.19 197 MET B O 1
ATOM 4752 N N . LEU B 1 198 ? 6.922 19.891 10.078 1 92.44 198 LEU B N 1
ATOM 4753 C CA . LEU B 1 198 ? 8.117 20.094 9.266 1 92.44 198 LEU B CA 1
ATOM 4754 C C . LEU B 1 198 ? 9.383 19.812 10.07 1 92.44 198 LEU B C 1
ATOM 4756 O O . LEU B 1 198 ? 10.422 19.5 9.492 1 92.44 198 LEU B O 1
ATOM 4760 N N . HIS B 1 199 ? 9.289 19.922 11.352 1 89.19 199 HIS B N 1
ATOM 4761 C CA . HIS B 1 199 ? 10.461 19.703 12.188 1 89.19 199 HIS B CA 1
ATOM 4762 C C . HIS B 1 199 ? 10.977 18.281 12.07 1 89.19 199 HIS B C 1
ATOM 4764 O O . HIS B 1 199 ? 12.117 18 12.445 1 89.19 199 HIS B O 1
ATOM 4770 N N . GLN B 1 200 ? 10.273 17.391 11.484 1 85.44 200 GLN B N 1
ATOM 4771 C CA . GLN B 1 200 ? 10.648 15.992 11.32 1 85.44 200 GLN B CA 1
ATOM 4772 C C . GLN B 1 200 ? 11.57 15.805 10.125 1 85.44 200 GLN B C 1
ATOM 4774 O O . GLN B 1 200 ? 12.203 14.758 9.977 1 85.44 200 GLN B O 1
ATOM 4779 N N . TYR B 1 201 ? 11.664 16.781 9.305 1 87.81 201 TYR B N 1
ATOM 4780 C CA . TYR B 1 201 ? 12.422 16.672 8.062 1 87.81 201 TYR B CA 1
ATOM 4781 C C . TYR B 1 201 ? 13.766 17.391 8.18 1 87.81 201 TYR B C 1
ATOM 4783 O O . TYR B 1 201 ? 13.828 18.531 8.641 1 87.81 201 TYR B O 1
ATOM 4791 N N . SER B 1 202 ? 14.805 16.75 7.676 1 89.62 202 SER B N 1
ATOM 4792 C CA . SER B 1 202 ? 16.156 17.281 7.785 1 89.62 202 SER B CA 1
ATOM 4793 C C . SER B 1 202 ? 16.312 18.562 6.973 1 89.62 202 SER B C 1
ATOM 4795 O O . SER B 1 202 ? 17.047 19.469 7.379 1 89.62 202 SER B O 1
ATOM 4797 N N . CYS B 1 203 ? 15.68 18.625 5.844 1 88 203 CYS B N 1
ATOM 4798 C CA . CYS B 1 203 ? 15.805 19.812 4.996 1 88 203 CYS B CA 1
ATOM 4799 C C . CYS B 1 203 ? 15.266 21.047 5.699 1 88 203 CYS B C 1
ATOM 4801 O O . CYS B 1 203 ? 15.789 22.141 5.512 1 88 203 CYS B O 1
ATOM 4803 N N . TYR B 1 204 ? 14.234 20.875 6.512 1 90.5 204 TYR B N 1
ATOM 4804 C CA . TYR B 1 204 ? 13.664 21.969 7.289 1 90.5 204 TYR B CA 1
ATOM 4805 C C . TYR B 1 204 ? 14.578 22.344 8.453 1 90.5 204 TYR B C 1
ATOM 4807 O O . TYR B 1 204 ? 14.859 23.531 8.664 1 90.5 204 TYR B O 1
ATOM 4815 N N . LYS B 1 205 ? 15.094 21.375 9.102 1 88.62 205 LYS B N 1
ATOM 4816 C CA . LYS B 1 205 ? 15.922 21.609 10.289 1 88.62 205 LYS B CA 1
ATOM 4817 C C . LYS B 1 205 ? 17.234 22.281 9.914 1 88.62 205 LYS B C 1
ATOM 4819 O O . LYS B 1 205 ? 17.781 23.062 10.695 1 88.62 205 LYS B O 1
ATOM 4824 N N . LYS B 1 206 ? 17.672 21.969 8.789 1 89.56 206 LYS B N 1
ATOM 4825 C CA . LYS B 1 206 ? 18.938 22.547 8.344 1 89.56 206 LYS B CA 1
ATOM 4826 C C . LYS B 1 206 ? 18.797 24.031 8.016 1 89.56 206 LYS B C 1
ATOM 4828 O O . LYS B 1 206 ? 19.75 24.797 8.18 1 89.56 206 LYS B O 1
ATOM 4833 N N . ARG B 1 207 ? 17.641 24.422 7.605 1 91.12 207 ARG B N 1
ATOM 4834 C CA . ARG B 1 207 ? 17.453 25.781 7.117 1 91.12 207 ARG B CA 1
ATOM 4835 C C . ARG B 1 207 ? 16.828 26.672 8.188 1 91.12 207 ARG B C 1
ATOM 4837 O O . ARG B 1 207 ? 17.156 27.844 8.289 1 91.12 207 ARG B O 1
ATOM 4844 N N . VAL B 1 208 ? 15.953 26.094 8.992 1 92.88 208 VAL B N 1
ATOM 4845 C CA . VAL B 1 208 ? 15.18 26.891 9.938 1 92.88 208 VAL B CA 1
ATOM 4846 C C . VAL B 1 208 ? 15.859 26.875 11.305 1 92.88 208 VAL B C 1
ATOM 4848 O O . VAL B 1 208 ? 15.977 25.828 11.938 1 92.88 208 VAL B O 1
ATOM 4851 N N . GLN B 1 209 ? 16.281 28.031 11.734 1 89.94 209 GLN B N 1
ATOM 4852 C CA . GLN B 1 209 ? 17 28.172 13 1 89.94 209 GLN B CA 1
ATOM 4853 C C . GLN B 1 209 ? 16.047 28.5 14.141 1 89.94 209 GLN B C 1
ATOM 4855 O O . GLN B 1 209 ? 16.391 28.344 15.312 1 89.94 209 GLN B O 1
ATOM 4860 N N . GLY B 1 210 ? 14.859 28.875 13.836 1 89.81 210 GLY B N 1
ATOM 4861 C CA . GLY B 1 210 ? 13.859 29.188 14.844 1 89.81 210 GLY B CA 1
ATOM 4862 C C . GLY B 1 210 ? 12.547 29.656 14.266 1 89.81 210 GLY B C 1
ATOM 4863 O O . GLY B 1 210 ? 12.484 30.062 13.102 1 89.81 210 GLY B O 1
ATOM 4864 N N . SER B 1 211 ? 11.547 29.469 15.117 1 94.94 211 SER B N 1
ATOM 4865 C CA . SER B 1 211 ? 10.234 29.953 14.695 1 94.94 211 SER B CA 1
ATOM 4866 C C . SER B 1 211 ? 9.461 30.547 15.867 1 94.94 211 SER B C 1
ATOM 4868 O O . SER B 1 211 ? 9.602 30.094 17 1 94.94 211 SER B O 1
ATOM 4870 N N . VAL B 1 212 ? 8.797 31.641 15.578 1 97.12 212 VAL B N 1
ATOM 4871 C CA . VAL B 1 212 ? 7.871 32.25 16.516 1 97.12 212 VAL B CA 1
ATOM 4872 C C . VAL B 1 212 ? 6.441 32.125 16 1 97.12 212 VAL B C 1
ATOM 4874 O O . VAL B 1 212 ? 6.086 32.719 14.984 1 97.12 212 VAL B O 1
ATOM 4877 N N . LEU B 1 213 ? 5.695 31.328 16.719 1 98.12 213 LEU B N 1
ATOM 4878 C CA . LEU B 1 213 ? 4.281 31.188 16.391 1 98.12 213 LEU B CA 1
ATOM 4879 C C . LEU B 1 213 ? 3.434 32.125 17.234 1 98.12 213 LEU B C 1
ATOM 4881 O O . LEU B 1 213 ? 3.602 32.219 18.453 1 98.12 213 LEU B O 1
ATOM 4885 N N . THR B 1 214 ? 2.527 32.875 16.516 1 98.25 214 THR B N 1
ATOM 4886 C CA . THR B 1 214 ? 1.761 33.844 17.266 1 98.25 214 THR B CA 1
ATOM 4887 C C . THR B 1 214 ? 0.265 33.656 17.031 1 98.25 214 THR B C 1
ATOM 4889 O O . THR B 1 214 ? -0.146 33.188 15.977 1 98.25 214 THR B O 1
ATOM 4892 N N . ASP B 1 215 ? -0.451 33.969 18.062 1 97.06 215 ASP B N 1
ATOM 4893 C CA . ASP B 1 215 ? -1.901 34.125 17.984 1 97.06 215 ASP B CA 1
ATOM 4894 C C . ASP B 1 215 ? -2.412 35.125 19.031 1 97.06 215 ASP B C 1
ATOM 4896 O O . ASP B 1 215 ? -1.646 35.562 19.875 1 97.06 215 ASP B O 1
ATOM 4900 N N . TYR B 1 216 ? -3.637 35.469 18.922 1 95.56 216 TYR B N 1
ATOM 4901 C CA . TYR B 1 216 ? -4.086 36.656 19.656 1 95.56 216 TYR B CA 1
ATOM 4902 C C . TYR B 1 216 ? -4.668 36.25 21.016 1 95.56 216 TYR B C 1
ATOM 4904 O O . TYR B 1 216 ? -4.805 37.094 21.906 1 95.56 216 TYR B O 1
ATOM 4912 N N . GLN B 1 217 ? -5.008 35 21.266 1 95.25 217 GLN B N 1
ATOM 4913 C CA . GLN B 1 217 ? -5.617 34.594 22.531 1 95.25 217 GLN B CA 1
ATOM 4914 C C . GLN B 1 217 ? -4.691 33.656 23.297 1 95.25 217 GLN B C 1
ATOM 4916 O O . GLN B 1 217 ? -4.012 32.812 22.703 1 95.25 217 GLN B O 1
ATOM 4921 N N . PRO B 1 218 ? -4.691 33.75 24.594 1 95.56 218 PRO B N 1
ATOM 4922 C CA . PRO B 1 218 ? -3.855 32.875 25.422 1 95.56 218 PRO B CA 1
ATOM 4923 C C . PRO B 1 218 ? -4.18 31.391 25.234 1 95.56 218 PRO B C 1
ATOM 4925 O O . PRO B 1 218 ? -3.273 30.562 25.203 1 95.56 218 PRO B O 1
ATOM 4928 N N . GLU B 1 219 ? -5.453 31.109 25.094 1 93.5 219 GLU B N 1
ATOM 4929 C CA . GLU B 1 219 ? -5.867 29.719 24.938 1 93.5 219 GLU B CA 1
ATOM 4930 C C . GLU B 1 219 ? -5.266 29.109 23.672 1 93.5 219 GLU B C 1
ATOM 4932 O O . GLU B 1 219 ? -4.914 27.922 23.656 1 93.5 219 GLU B O 1
ATOM 4937 N N . LEU B 1 220 ? -5.172 29.906 22.656 1 95.44 220 LEU B N 1
ATOM 4938 C CA . LEU B 1 220 ? -4.586 29.438 21.406 1 95.44 220 LEU B CA 1
ATOM 4939 C C . LEU B 1 220 ? -3.088 29.203 21.547 1 95.44 220 LEU B C 1
ATOM 4941 O O . LEU B 1 220 ? -2.568 28.188 21.109 1 95.44 220 LEU B O 1
ATOM 4945 N N . VAL B 1 221 ? -2.434 30.125 22.203 1 96.69 221 VAL B N 1
ATOM 4946 C CA . VAL B 1 221 ? -0.996 30.016 22.438 1 96.69 221 VAL B CA 1
ATOM 4947 C C . VAL B 1 221 ? -0.694 28.781 23.281 1 96.69 221 VAL B C 1
ATOM 4949 O O . VAL B 1 221 ? 0.26 28.047 23 1 96.69 221 VAL B O 1
ATOM 4952 N N . GLU B 1 222 ? -1.511 28.547 24.25 1 95.44 222 GLU B N 1
ATOM 4953 C CA . GLU B 1 222 ? -1.34 27.375 25.094 1 95.44 222 GLU B CA 1
ATOM 4954 C C . GLU B 1 222 ? -1.482 26.094 24.297 1 95.44 222 GLU B C 1
ATOM 4956 O O . GLU B 1 222 ? -0.744 25.125 24.516 1 95.44 222 GLU B O 1
ATOM 4961 N N . ASN B 1 223 ? -2.451 26.047 23.422 1 95 223 ASN B N 1
ATOM 4962 C CA . ASN B 1 223 ? -2.648 24.859 22.594 1 95 223 ASN B CA 1
ATOM 4963 C C . ASN B 1 223 ? -1.484 24.656 21.625 1 95 223 ASN B C 1
ATOM 4965 O O . ASN B 1 223 ? -1.088 23.516 21.359 1 95 223 ASN B O 1
ATOM 4969 N N . ILE B 1 224 ? -0.958 25.766 21.078 1 96.56 224 ILE B N 1
ATOM 4970 C CA . ILE B 1 224 ? 0.225 25.672 20.234 1 96.56 224 ILE B CA 1
ATOM 4971 C C . ILE B 1 224 ? 1.377 25.047 21 1 96.56 224 ILE B C 1
ATOM 4973 O O . ILE B 1 224 ? 2.035 24.125 20.516 1 96.56 224 ILE B O 1
ATOM 4977 N N . LEU B 1 225 ? 1.569 25.516 22.188 1 94.69 225 LEU B N 1
ATOM 4978 C CA . LEU B 1 225 ? 2.654 25.016 23.031 1 94.69 225 LEU B CA 1
ATOM 4979 C C . LEU B 1 225 ? 2.459 23.531 23.344 1 94.69 225 LEU B C 1
ATOM 4981 O O . LEU B 1 225 ? 3.42 22.766 23.328 1 94.69 225 LEU B O 1
ATOM 4985 N N . PHE B 1 226 ? 1.252 23.156 23.625 1 94.62 226 PHE B N 1
ATOM 4986 C CA . PHE B 1 226 ? 0.945 21.75 23.859 1 94.62 226 PHE B CA 1
ATOM 4987 C C . PHE B 1 226 ? 1.364 20.891 22.672 1 94.62 226 PHE B C 1
ATOM 4989 O O . PHE B 1 226 ? 2.041 19.875 22.844 1 94.62 226 PHE B O 1
ATOM 4996 N N . ASN B 1 227 ? 0.984 21.312 21.5 1 95.19 227 ASN B N 1
ATOM 4997 C CA . ASN B 1 227 ? 1.286 20.547 20.281 1 95.19 227 ASN B CA 1
ATOM 4998 C C . ASN B 1 227 ? 2.785 20.516 20 1 95.19 227 ASN B C 1
ATOM 5000 O O . ASN B 1 227 ? 3.32 19.5 19.562 1 95.19 227 ASN B O 1
ATOM 5004 N N . LEU B 1 228 ? 3.471 21.609 20.281 1 93.25 228 LEU B N 1
ATOM 5005 C CA . LEU B 1 228 ? 4.914 21.656 20.078 1 93.25 228 LEU B CA 1
ATOM 5006 C C . LEU B 1 228 ? 5.625 20.719 21.047 1 93.25 228 LEU B C 1
ATOM 5008 O O . LEU B 1 228 ? 6.523 19.969 20.656 1 93.25 228 LEU B O 1
ATOM 5012 N N . ARG B 1 229 ? 5.207 20.703 22.266 1 90.94 229 ARG B N 1
ATOM 5013 C CA . ARG B 1 229 ? 5.828 19.875 23.297 1 90.94 229 ARG B CA 1
ATOM 5014 C C . ARG B 1 229 ? 5.609 18.391 23.031 1 90.94 229 ARG B C 1
ATOM 5016 O O . ARG B 1 229 ? 6.469 17.562 23.344 1 90.94 229 ARG B O 1
ATOM 5023 N N . SER B 1 230 ? 4.543 18.047 22.469 1 88.75 230 SER B N 1
ATOM 5024 C CA . SER B 1 230 ? 4.184 16.656 22.234 1 88.75 230 SER B CA 1
ATOM 5025 C C . SER B 1 230 ? 5.094 16.031 21.172 1 88.75 230 SER B C 1
ATOM 5027 O O . SER B 1 230 ? 5.312 14.82 21.172 1 88.75 230 SER B O 1
ATOM 5029 N N . HIS B 1 231 ? 5.676 16.781 20.281 1 83.81 231 HIS B N 1
ATOM 5030 C CA . HIS B 1 231 ? 6.387 16.188 19.156 1 83.81 231 HIS B CA 1
ATOM 5031 C C . HIS B 1 231 ? 7.812 16.719 19.047 1 83.81 231 HIS B C 1
ATOM 5033 O O . HIS B 1 231 ? 8.68 16.078 18.453 1 83.81 231 HIS B O 1
ATOM 5039 N N . ILE B 1 232 ? 8.086 17.75 19.5 1 71.69 232 ILE B N 1
ATOM 5040 C CA . ILE B 1 232 ? 9.383 18.391 19.281 1 71.69 232 ILE B CA 1
ATOM 5041 C C . ILE B 1 232 ? 10.156 18.438 20.594 1 71.69 232 ILE B C 1
ATOM 5043 O O . ILE B 1 232 ? 11.344 18.094 20.641 1 71.69 232 ILE B O 1
ATOM 5047 N N . MET B 1 233 ? 9.57 18.859 21.797 1 63.41 233 MET B N 1
ATOM 5048 C CA . MET B 1 233 ? 10.281 19.219 23.016 1 63.41 233 MET B CA 1
ATOM 5049 C C . MET B 1 233 ? 10.516 18 23.891 1 63.41 233 MET B C 1
ATOM 5051 O O . MET B 1 233 ? 11.32 18.031 24.812 1 63.41 233 MET B O 1
ATOM 5055 N N . SER B 1 234 ? 9.922 16.781 23.688 1 54.09 234 SER B N 1
ATOM 5056 C CA . SER B 1 234 ? 10.047 15.695 24.656 1 54.09 234 SER B CA 1
ATOM 5057 C C . SER B 1 234 ? 11.492 15.227 24.766 1 54.09 234 SER B C 1
ATOM 5059 O O . SER B 1 234 ? 11.766 14.188 25.375 1 54.09 234 SER B O 1
ATOM 5061 N N . GLY B 1 235 ? 12.562 15.656 24.344 1 43.78 235 GLY B N 1
ATOM 5062 C CA . GLY B 1 235 ? 13.836 15.211 24.891 1 43.78 235 GLY B CA 1
ATOM 5063 C C . GLY B 1 235 ? 13.961 15.453 26.375 1 43.78 235 GLY B C 1
ATOM 5064 O O . GLY B 1 235 ? 13.898 16.594 26.828 1 43.78 235 GLY B O 1
ATOM 5065 N N . GLU B 1 236 ? 13.516 14.625 27.203 1 36.09 236 GLU B N 1
ATOM 5066 C CA . GLU B 1 236 ? 14.039 14.547 28.578 1 36.09 236 GLU B CA 1
ATOM 5067 C C . GLU B 1 236 ? 15.531 14.852 28.609 1 36.09 236 GLU B C 1
ATOM 5069 O O . GLU B 1 236 ? 16.328 14.172 27.953 1 36.09 236 GLU B O 1
ATOM 5074 N N . ARG B 1 237 ? 15.875 16.016 28.891 1 34.34 237 ARG B N 1
ATOM 5075 C CA . ARG B 1 237 ? 17.25 16.266 29.344 1 34.34 237 ARG B CA 1
ATOM 5076 C C . ARG B 1 237 ? 17.688 15.227 30.359 1 34.34 237 ARG B C 1
ATOM 5078 O O . ARG B 1 237 ? 16.984 14.977 31.344 1 34.34 237 ARG B O 1
ATOM 5085 N N . PRO B 1 238 ? 18.406 14.109 30.172 1 31.98 238 PRO B N 1
ATOM 5086 C CA . PRO B 1 238 ? 19.094 13.773 31.422 1 31.98 238 PRO B CA 1
ATOM 5087 C C . PRO B 1 238 ? 19.469 15.008 32.25 1 31.98 238 PRO B C 1
ATOM 5089 O O . PRO B 1 238 ? 19.703 16.078 31.672 1 31.98 238 PRO B O 1
ATOM 5092 N N . HIS B 1 239 ? 19.094 15.133 33.562 1 30.66 239 HIS B N 1
ATOM 5093 C CA . HIS B 1 239 ? 19.578 16.109 34.531 1 30.66 239 HIS B CA 1
ATOM 5094 C C . HIS B 1 239 ? 21.016 16.547 34.188 1 30.66 239 HIS B C 1
ATOM 5096 O O . HIS B 1 239 ? 21.422 17.656 34.562 1 30.66 239 HIS B O 1
ATOM 5102 N N . GLU B 1 240 ? 22.016 15.492 34.281 1 31.08 240 GLU B N 1
ATOM 5103 C CA . GLU B 1 240 ? 23.422 15.812 34.531 1 31.08 240 GLU B CA 1
ATOM 5104 C C . GLU B 1 240 ? 23.984 16.703 33.438 1 31.08 240 GLU B C 1
ATOM 5106 O O . GLU B 1 240 ? 24.734 17.656 33.719 1 31.08 240 GLU B O 1
ATOM 5111 N N . SER B 1 241 ? 24.5 16.125 32.281 1 30.72 241 SER B N 1
ATOM 5112 C CA . SER B 1 241 ? 25.547 16.891 31.625 1 30.72 241 SER B CA 1
ATOM 5113 C C . SER B 1 241 ? 24.969 18.109 30.906 1 30.72 241 SER B C 1
ATOM 5115 O O . SER B 1 241 ? 24.047 17.969 30.109 1 30.72 241 SER B O 1
ATOM 5117 N N . LEU B 1 242 ? 24.828 19.359 31.484 1 30.28 242 LEU B N 1
ATOM 5118 C CA . LEU B 1 242 ? 25 20.75 31.031 1 30.28 242 LEU B CA 1
ATOM 5119 C C . LEU B 1 242 ? 25.766 20.797 29.703 1 30.28 242 LEU B C 1
ATOM 5121 O O . LEU B 1 242 ? 26.25 21.859 29.297 1 30.28 242 LEU B O 1
ATOM 5125 N N . SER B 1 243 ? 26.484 19.719 29.375 1 30.38 243 SER B N 1
ATOM 5126 C CA . SER B 1 243 ? 27.328 20.016 28.219 1 30.38 243 SER B CA 1
ATOM 5127 C C . SER B 1 243 ? 26.5 20.453 27.016 1 30.38 243 SER B C 1
ATOM 5129 O O . SER B 1 243 ? 25.312 20.125 26.922 1 30.38 243 SER B O 1
ATOM 5131 N N . ASP B 1 244 ? 26.938 21.5 26.188 1 30.81 244 ASP B N 1
ATOM 5132 C CA . ASP B 1 244 ? 26.797 22.203 24.906 1 30.81 244 ASP B CA 1
ATOM 5133 C C . ASP B 1 244 ? 26.359 21.266 23.797 1 30.81 244 ASP B C 1
ATOM 5135 O O . ASP B 1 244 ? 26.453 21.594 22.609 1 30.81 244 ASP B O 1
ATOM 5139 N N . THR B 1 245 ? 26.469 20 23.984 1 32.78 245 THR B N 1
ATOM 5140 C CA . THR B 1 245 ? 26.359 19.438 22.641 1 32.78 245 THR B CA 1
ATOM 5141 C C . THR B 1 245 ? 25.047 19.875 21.969 1 32.78 245 THR B C 1
ATOM 5143 O O . THR B 1 245 ? 24.031 20.047 22.656 1 32.78 245 THR B O 1
ATOM 5146 N N . GLU B 1 246 ? 25.125 20.453 20.734 1 34.47 246 GLU B N 1
ATOM 5147 C CA . GLU B 1 246 ? 24.547 21.109 19.562 1 34.47 246 GLU B CA 1
ATOM 5148 C C . GLU B 1 246 ? 23.234 20.422 19.156 1 34.47 246 GLU B C 1
ATOM 5150 O O . GLU B 1 246 ? 22.672 20.734 18.094 1 34.47 246 GLU B O 1
ATOM 5155 N N . GLU B 1 247 ? 22.906 19.25 19.453 1 41.09 247 GLU B N 1
ATOM 5156 C CA . GLU B 1 247 ? 21.703 19.078 18.672 1 41.09 247 GLU B CA 1
ATOM 5157 C C . GLU B 1 247 ? 20.656 20.141 19.016 1 41.09 247 GLU B C 1
ATOM 5159 O O . GLU B 1 247 ? 19.828 19.938 19.922 1 41.09 247 GLU B O 1
ATOM 5164 N N . THR B 1 248 ? 20.938 21.391 19.312 1 43.41 248 THR B N 1
ATOM 5165 C CA . THR B 1 248 ? 20.188 22.641 19.5 1 43.41 248 THR B CA 1
ATOM 5166 C C . THR B 1 248 ? 19.031 22.734 18.5 1 43.41 248 THR B C 1
ATOM 5168 O O . THR B 1 248 ? 19.234 23.062 17.344 1 43.41 248 THR B O 1
ATOM 5171 N N . GLY B 1 249 ? 18.219 21.703 18.375 1 51.16 249 GLY B N 1
ATOM 5172 C CA . GLY B 1 249 ? 17.078 21.922 17.516 1 51.16 249 GLY B CA 1
ATOM 5173 C C . GLY B 1 249 ? 16.531 23.344 17.625 1 51.16 249 GLY B C 1
ATOM 5174 O O . GLY B 1 249 ? 16.781 24.047 18.594 1 51.16 249 GLY B O 1
ATOM 5175 N N . ALA B 1 250 ? 16.312 23.984 16.5 1 58.72 250 ALA B N 1
ATOM 5176 C CA . ALA B 1 250 ? 15.805 25.344 16.328 1 58.72 250 ALA B CA 1
ATOM 5177 C C . ALA B 1 250 ? 14.633 25.609 17.266 1 58.72 250 ALA B C 1
ATOM 5179 O O . ALA B 1 250 ? 13.703 24.812 17.344 1 58.72 250 ALA B O 1
ATOM 5180 N N . PRO B 1 251 ? 14.789 26.562 18.297 1 76.31 251 PRO B N 1
ATOM 5181 C CA . PRO B 1 251 ? 13.742 26.859 19.266 1 76.31 251 PRO B CA 1
ATOM 5182 C C . PRO B 1 251 ? 12.43 27.297 18.625 1 76.31 251 PRO B C 1
ATOM 5184 O O . PRO B 1 251 ? 12.438 28.125 17.719 1 76.31 251 PRO B O 1
ATOM 5187 N N . HIS B 1 252 ? 11.336 26.438 18.766 1 85.44 252 HIS B N 1
ATOM 5188 C CA . HIS B 1 252 ? 9.984 26.875 18.406 1 85.44 252 HIS B CA 1
ATOM 5189 C C . HIS B 1 252 ? 9.25 27.422 19.625 1 85.44 252 HIS B C 1
ATOM 5191 O O . HIS B 1 252 ? 9.094 26.734 20.641 1 85.44 252 HIS B O 1
ATOM 5197 N N . VAL B 1 253 ? 8.945 28.766 19.547 1 91.88 253 VAL B N 1
ATOM 5198 C CA . VAL B 1 253 ? 8.25 29.406 20.656 1 91.88 253 VAL B CA 1
ATOM 5199 C C . VAL B 1 253 ? 6.879 29.891 20.188 1 91.88 253 VAL B C 1
ATOM 5201 O O . VAL B 1 253 ? 6.617 29.984 18.984 1 91.88 253 VAL B O 1
ATOM 5204 N N . ALA B 1 254 ? 6.016 30.078 21.141 1 96.56 254 ALA B N 1
ATOM 5205 C CA . ALA B 1 254 ? 4.691 30.641 20.875 1 96.56 254 ALA B CA 1
ATOM 5206 C C . ALA B 1 254 ? 4.441 31.891 21.719 1 96.56 254 ALA B C 1
ATOM 5208 O O . ALA B 1 254 ? 4.758 31.906 22.922 1 96.56 254 ALA B O 1
ATOM 5209 N N . GLU B 1 255 ? 3.965 32.969 21.078 1 97.06 255 GLU B N 1
ATOM 5210 C CA . GLU B 1 255 ? 3.787 34.25 21.75 1 97.06 255 GLU B CA 1
ATOM 5211 C C . GLU B 1 255 ? 2.443 34.875 21.391 1 97.06 255 GLU B C 1
ATOM 5213 O O . GLU B 1 255 ? 1.881 34.594 20.328 1 97.06 255 GLU B O 1
ATOM 5218 N N . LEU B 1 256 ? 1.989 35.688 22.281 1 97.38 256 LEU B N 1
ATOM 5219 C CA . LEU B 1 256 ? 0.785 36.469 22.016 1 97.38 256 LEU B CA 1
ATOM 5220 C C . LEU B 1 256 ? 1.089 37.656 21.094 1 97.38 256 LEU B C 1
ATOM 5222 O O . LEU B 1 256 ? 2.096 38.344 21.281 1 97.38 256 LEU B O 1
ATOM 5226 N N . LEU B 1 257 ? 0.25 37.844 20.156 1 98 257 LEU B N 1
ATOM 5227 C CA . LEU B 1 257 ? 0.382 39 19.266 1 98 257 LEU B CA 1
ATOM 5228 C C . LEU B 1 257 ? -0.986 39.5 18.797 1 98 257 LEU B C 1
ATOM 5230 O O . LEU B 1 257 ? -1.691 38.781 18.078 1 98 257 LEU B O 1
ATOM 5234 N N . ASP B 1 258 ? -1.328 40.625 19.219 1 97.56 258 ASP B N 1
ATOM 5235 C CA . ASP B 1 258 ? -2.52 41.344 18.766 1 97.56 258 ASP B CA 1
ATOM 5236 C C . ASP B 1 258 ? -2.18 42.312 17.641 1 97.56 258 ASP B C 1
ATOM 5238 O O . ASP B 1 258 ? -1.507 43.312 17.875 1 97.56 258 ASP B O 1
ATOM 5242 N N . TRP B 1 259 ? -2.689 42.094 16.469 1 97.81 259 TRP B N 1
ATOM 5243 C CA . TRP B 1 259 ? -2.307 42.875 15.297 1 97.81 259 TRP B CA 1
ATOM 5244 C C . TRP B 1 259 ? -2.684 44.344 15.461 1 97.81 259 TRP B C 1
ATOM 5246 O O . TRP B 1 259 ? -2.166 45.219 14.75 1 97.81 259 TRP B O 1
ATOM 5256 N N . THR B 1 260 ? -3.576 44.656 16.422 1 97.06 260 THR B N 1
ATOM 5257 C CA . THR B 1 260 ? -4.062 46.031 16.578 1 97.06 260 THR B CA 1
ATOM 5258 C C . THR B 1 260 ? -3.105 46.844 17.438 1 97.06 260 THR B C 1
ATOM 5260 O O . THR B 1 260 ? -3.215 48.062 17.5 1 97.06 260 THR B O 1
ATOM 5263 N N . GLU B 1 261 ? -2.188 46.156 18.047 1 96.81 261 GLU B N 1
ATOM 5264 C CA . GLU B 1 261 ? -1.208 46.844 18.875 1 96.81 261 GLU B CA 1
ATOM 5265 C C . GLU B 1 261 ? 0.068 47.156 18.109 1 96.81 261 GLU B C 1
ATOM 5267 O O . GLU B 1 261 ? 1.133 46.625 18.406 1 96.81 261 GLU B O 1
ATOM 5272 N N . HIS B 1 262 ? 0.112 48.156 17.312 1 95.5 262 HIS B N 1
ATOM 5273 C CA . HIS B 1 262 ? 1.127 48.438 16.312 1 95.5 262 HIS B CA 1
ATOM 5274 C C . HIS B 1 262 ? 2.467 48.781 16.953 1 95.5 262 HIS B C 1
ATOM 5276 O O . HIS B 1 262 ? 3.504 48.25 16.562 1 95.5 262 HIS B O 1
ATOM 5282 N N . GLU B 1 263 ? 2.482 49.594 17.953 1 94.56 263 GLU B N 1
ATOM 5283 C CA . GLU B 1 263 ? 3.732 50.031 18.562 1 94.56 263 GLU B CA 1
ATOM 5284 C C . GLU B 1 263 ? 4.418 48.906 19.297 1 94.56 263 GLU B C 1
ATOM 5286 O O . GLU B 1 263 ? 5.629 48.688 19.156 1 94.56 263 GLU B O 1
ATOM 5291 N N . ARG B 1 264 ? 3.627 48.219 20 1 95.5 264 ARG B N 1
ATOM 5292 C CA . ARG B 1 264 ? 4.156 47.062 20.719 1 95.5 264 ARG B CA 1
ATOM 5293 C C . ARG B 1 264 ? 4.66 46 19.75 1 95.5 264 ARG B C 1
ATOM 5295 O O . ARG B 1 264 ? 5.711 45.406 19.984 1 95.5 264 ARG B O 1
ATOM 5302 N N . ASN B 1 265 ? 3.926 45.812 18.703 1 97 265 ASN B N 1
ATOM 5303 C CA . ASN B 1 265 ? 4.293 44.812 17.719 1 97 265 ASN B CA 1
ATOM 5304 C C . ASN B 1 265 ? 5.605 45.156 17.016 1 97 265 ASN B C 1
ATOM 5306 O O . ASN B 1 265 ? 6.434 44.25 16.781 1 97 265 ASN B O 1
ATOM 5310 N N . ARG B 1 266 ? 5.785 46.406 16.703 1 96.12 266 ARG B N 1
ATOM 5311 C CA . ARG B 1 266 ? 7.008 46.844 16.031 1 96.12 266 ARG B CA 1
ATOM 5312 C C . ARG B 1 266 ? 8.242 46.438 16.828 1 96.12 266 ARG B C 1
ATOM 5314 O O . ARG B 1 266 ? 9.234 45.969 16.266 1 96.12 266 ARG B O 1
ATOM 5321 N N . GLU B 1 267 ? 8.18 46.594 18.125 1 95.94 267 GLU B N 1
ATOM 5322 C CA . GLU B 1 267 ? 9.297 46.281 19 1 95.94 267 GLU B CA 1
ATOM 5323 C C . GLU B 1 267 ? 9.508 44.75 19.078 1 95.94 267 GLU B C 1
ATOM 5325 O O . GLU B 1 267 ? 10.641 44.281 18.969 1 95.94 267 GLU B O 1
ATOM 5330 N N . LYS B 1 268 ? 8.453 44.031 19.25 1 96.69 268 LYS B N 1
ATOM 5331 C CA . LYS B 1 268 ? 8.531 42.562 19.328 1 96.69 268 LYS B CA 1
ATOM 5332 C C . LYS B 1 268 ? 9.102 41.969 18.047 1 96.69 268 LYS B C 1
ATOM 5334 O O . LYS B 1 268 ? 9.969 41.094 18.094 1 96.69 268 LYS B O 1
ATOM 5339 N N . LEU B 1 269 ? 8.617 42.438 16.922 1 97.69 269 LEU B N 1
ATOM 5340 C CA . LEU B 1 269 ? 9.016 41.906 15.625 1 97.69 269 LEU B CA 1
ATOM 5341 C C . LEU B 1 269 ? 10.5 42.156 15.375 1 97.69 269 LEU B C 1
ATOM 5343 O O . LEU B 1 269 ? 11.195 41.281 14.844 1 97.69 269 LEU B O 1
ATOM 5347 N N . ARG B 1 270 ? 10.953 43.312 15.781 1 96 270 ARG B N 1
ATOM 5348 C CA . ARG B 1 270 ? 12.375 43.625 15.648 1 96 270 ARG B CA 1
ATOM 5349 C C . ARG B 1 270 ? 13.219 42.719 16.531 1 96 270 ARG B C 1
ATOM 5351 O O . ARG B 1 270 ? 14.273 42.25 16.094 1 96 270 ARG B O 1
ATOM 5358 N N . GLU B 1 271 ? 12.758 42.5 17.688 1 95.38 271 GLU B N 1
ATOM 5359 C CA . GLU B 1 271 ? 13.461 41.625 18.625 1 95.38 271 GLU B CA 1
ATOM 5360 C C . GLU B 1 271 ? 13.539 40.219 18.094 1 95.38 271 GLU B C 1
ATOM 5362 O O . GLU B 1 271 ? 14.57 39.531 18.234 1 95.38 271 GLU B O 1
ATOM 5367 N N . TRP B 1 272 ? 12.453 39.75 17.516 1 95.31 272 TRP B N 1
ATOM 5368 C CA . TRP B 1 272 ? 12.398 38.375 17.031 1 95.31 272 TRP B CA 1
ATOM 5369 C C . TRP B 1 272 ? 13.281 38.219 15.797 1 95.31 272 TRP B C 1
ATOM 5371 O O . TRP B 1 272 ? 13.859 37.125 15.578 1 95.31 272 TRP B O 1
ATOM 5381 N N . GLY B 1 273 ? 13.383 39.188 14.938 1 94.69 273 GLY B N 1
ATOM 5382 C CA . GLY B 1 273 ? 14.328 39.188 13.836 1 94.69 273 GLY B CA 1
ATOM 5383 C C . GLY B 1 273 ? 14.055 38.125 12.789 1 94.69 273 GLY B C 1
ATOM 5384 O O . GLY B 1 273 ? 14.984 37.531 12.25 1 94.69 273 GLY B O 1
ATOM 5385 N N . CYS B 1 274 ? 12.805 37.906 12.5 1 96.25 274 CYS B N 1
ATOM 5386 C CA . CYS B 1 274 ? 12.438 36.875 11.539 1 96.25 274 CYS B CA 1
ATOM 5387 C C . CYS B 1 274 ? 12.523 37.375 10.109 1 96.25 274 CYS B C 1
ATOM 5389 O O . CYS B 1 274 ? 12.227 38.562 9.859 1 96.25 274 CYS B O 1
ATOM 5391 N N . ASN B 1 275 ? 12.93 36.5 9.195 1 96.5 275 ASN B N 1
ATOM 5392 C CA . ASN B 1 275 ? 13.055 36.938 7.801 1 96.5 275 ASN B CA 1
ATOM 5393 C C . ASN B 1 275 ? 12.055 36.188 6.906 1 96.5 275 ASN B C 1
ATOM 539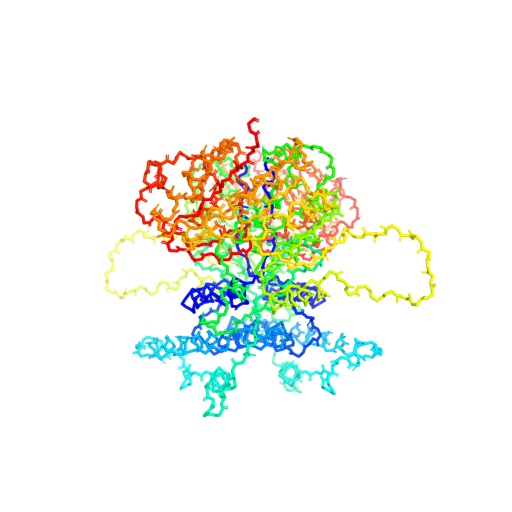5 O O . ASN B 1 275 ? 11.977 36.469 5.707 1 96.5 275 ASN B O 1
ATOM 5399 N N . VAL B 1 276 ? 11.289 35.281 7.438 1 97.56 276 VAL B N 1
ATOM 5400 C CA . VAL B 1 276 ? 10.188 34.625 6.738 1 97.56 276 VAL B CA 1
ATOM 5401 C C . VAL B 1 276 ? 8.906 34.75 7.562 1 97.56 276 VAL B C 1
ATOM 5403 O O . VAL B 1 276 ? 8.852 34.312 8.711 1 97.56 276 VAL B O 1
ATOM 5406 N N . ILE B 1 277 ? 7.91 35.406 6.969 1 98.44 277 ILE B N 1
ATOM 5407 C CA . ILE B 1 277 ? 6.629 35.594 7.641 1 98.44 277 ILE B CA 1
ATOM 5408 C C . ILE B 1 277 ? 5.555 34.75 6.977 1 98.44 277 ILE B C 1
ATOM 5410 O O . ILE B 1 277 ? 5.41 34.75 5.754 1 98.44 277 ILE B O 1
ATOM 5414 N N . LEU B 1 278 ? 4.891 33.969 7.832 1 98.56 278 LEU B N 1
ATOM 5415 C CA . LEU B 1 278 ? 3.861 33.062 7.332 1 98.56 278 LEU B CA 1
ATOM 5416 C C . LEU B 1 278 ? 2.492 33.406 7.895 1 98.56 278 LEU B C 1
ATOM 5418 O O . LEU B 1 278 ? 2.383 33.844 9.047 1 98.56 278 LEU B O 1
ATOM 5422 N N . ALA B 1 279 ? 1.506 33.281 7.098 1 98.69 279 ALA B N 1
ATOM 5423 C CA . ALA B 1 279 ? 0.11 33.375 7.52 1 98.69 279 ALA B CA 1
ATOM 5424 C C . ALA B 1 279 ? -0.79 32.5 6.66 1 98.69 279 ALA B C 1
ATOM 5426 O O . ALA B 1 279 ? -0.681 32.5 5.434 1 98.69 279 ALA B O 1
ATOM 5427 N N . ALA B 1 280 ? -1.661 31.734 7.336 1 97.69 280 ALA B N 1
ATOM 5428 C CA . ALA B 1 280 ? -2.58 30.844 6.625 1 97.69 280 ALA B CA 1
ATOM 5429 C C . ALA B 1 280 ? -4.02 31.062 7.082 1 97.69 280 ALA B C 1
ATOM 5431 O O . ALA B 1 280 ? -4.348 30.859 8.25 1 97.69 280 ALA B O 1
ATOM 5432 N N . ASP B 1 281 ? -4.859 31.484 6.148 1 96 281 ASP B N 1
ATOM 5433 C CA . ASP B 1 281 ? -6.281 31.719 6.371 1 96 281 ASP B CA 1
ATOM 5434 C C . ASP B 1 281 ? -6.496 32.719 7.504 1 96 281 ASP B C 1
ATOM 5436 O O . ASP B 1 281 ? -7.293 32.469 8.406 1 96 281 ASP B O 1
ATOM 5440 N N . CYS B 1 282 ? -5.812 33.844 7.359 1 96.81 282 CYS B N 1
ATOM 5441 C CA . CYS B 1 282 ? -5.891 34.906 8.367 1 96.81 282 CYS B CA 1
ATOM 5442 C C . CYS B 1 282 ? -6.766 36.062 7.883 1 96.81 282 CYS B C 1
ATOM 5444 O O . CYS B 1 282 ? -7.062 36.969 8.641 1 96.81 282 CYS B O 1
ATOM 5446 N N . ILE B 1 283 ? -7.191 35.938 6.652 1 96.62 283 ILE B N 1
ATOM 5447 C CA . ILE B 1 283 ? -7.957 37.031 6.051 1 96.62 283 ILE B CA 1
ATOM 5448 C C . ILE B 1 283 ? -9.438 36.656 6.02 1 96.62 283 ILE B C 1
ATOM 5450 O O . ILE B 1 283 ? -9.93 36.125 5.023 1 96.62 283 ILE B O 1
ATOM 5454 N N . TYR B 1 284 ? -10.195 37 7.098 1 91.62 284 TYR B N 1
ATOM 5455 C CA . TYR B 1 284 ? -11.602 36.594 7.145 1 91.62 284 TYR B CA 1
ATOM 5456 C C . TYR B 1 284 ? -12.445 37.688 7.793 1 91.62 284 TYR B C 1
ATOM 5458 O O . TYR B 1 284 ? -13.664 37.75 7.598 1 91.62 284 TYR B O 1
ATOM 5466 N N . GLU B 1 285 ? -11.797 38.562 8.508 1 91.62 285 GLU B N 1
ATOM 5467 C CA . GLU B 1 285 ? -12.469 39.719 9.102 1 91.62 285 GLU B CA 1
ATOM 5468 C C . GLU B 1 285 ? -11.984 41.031 8.469 1 91.62 285 GLU B C 1
ATOM 5470 O O . GLU B 1 285 ? -10.859 41.469 8.719 1 91.62 285 GLU B O 1
ATOM 5475 N N . VAL B 1 286 ? -12.812 41.719 7.824 1 94.81 286 VAL B N 1
ATOM 5476 C CA . VAL B 1 286 ? -12.469 42.906 7.055 1 94.81 286 VAL B CA 1
ATOM 5477 C C . VAL B 1 286 ? -11.883 43.969 7.98 1 94.81 286 VAL B C 1
ATOM 5479 O O . VAL B 1 286 ? -10.922 44.656 7.625 1 94.81 286 VAL B O 1
ATOM 5482 N N . ASP B 1 287 ? -12.438 44.062 9.172 1 95.25 287 ASP B N 1
ATOM 5483 C CA . ASP B 1 287 ? -12.055 45.125 10.109 1 95.25 287 ASP B CA 1
ATOM 5484 C C . ASP B 1 287 ? -10.617 44.906 10.594 1 95.25 287 ASP B C 1
ATOM 5486 O O . ASP B 1 287 ? -10 45.844 11.109 1 95.25 287 ASP B O 1
ATOM 5490 N N . LEU B 1 288 ? -10.094 43.688 10.352 1 96.12 288 LEU B N 1
ATOM 5491 C CA . LEU B 1 288 ? -8.773 43.406 10.883 1 96.12 288 LEU B CA 1
ATOM 5492 C C . LEU B 1 288 ? -7.719 43.469 9.781 1 96.12 288 LEU B C 1
ATOM 5494 O O . LEU B 1 288 ? -6.52 43.375 10.062 1 96.12 288 LEU B O 1
ATOM 5498 N N . ILE B 1 289 ? -8.094 43.688 8.555 1 97.69 289 ILE B N 1
ATOM 5499 C CA . ILE B 1 289 ? -7.203 43.562 7.41 1 97.69 289 ILE B CA 1
ATOM 5500 C C . ILE B 1 289 ? -6.137 44.656 7.473 1 97.69 289 ILE B C 1
ATOM 5502 O O . ILE B 1 289 ? -4.949 44.375 7.273 1 97.69 289 ILE B O 1
ATOM 5506 N N . ASP B 1 290 ? -6.543 45.844 7.816 1 97.75 290 ASP B N 1
ATOM 5507 C CA . ASP B 1 290 ? -5.574 46.938 7.871 1 97.75 290 ASP B CA 1
ATOM 5508 C C . ASP B 1 290 ? -4.5 46.688 8.922 1 97.75 290 ASP B C 1
ATOM 5510 O O . ASP B 1 290 ? -3.314 46.906 8.672 1 97.75 290 ASP B O 1
ATOM 5514 N N . SER B 1 291 ? -4.945 46.219 10.086 1 98.19 291 SER B N 1
ATOM 5515 C CA . SER B 1 291 ? -4 45.906 11.148 1 98.19 291 SER B CA 1
ATOM 5516 C C . SER B 1 291 ? -3.092 44.75 10.766 1 98.19 291 SER B C 1
ATOM 5518 O O . SER B 1 291 ? -1.903 44.75 11.086 1 98.19 291 SER B O 1
ATOM 5520 N N . PHE B 1 292 ? -3.67 43.781 10.133 1 98.19 292 PHE B N 1
ATOM 5521 C CA . PHE B 1 292 ? -2.908 42.625 9.656 1 98.19 292 PHE B CA 1
ATOM 5522 C C . PHE B 1 292 ? -1.831 43.062 8.672 1 98.19 292 PHE B C 1
ATOM 5524 O O . PHE B 1 292 ? -0.666 42.688 8.812 1 98.19 292 PHE B O 1
ATOM 5531 N N . VAL B 1 293 ? -2.182 43.875 7.688 1 98.38 293 VAL B N 1
ATOM 5532 C CA . VAL B 1 293 ? -1.262 44.344 6.656 1 98.38 293 VAL B CA 1
ATOM 5533 C C . VAL B 1 293 ? -0.175 45.219 7.285 1 98.38 293 VAL B C 1
ATOM 5535 O O . VAL B 1 293 ? 0.995 45.156 6.902 1 98.38 293 VAL B O 1
ATOM 5538 N N . THR B 1 294 ? -0.564 46.031 8.258 1 98.12 294 THR B N 1
ATOM 5539 C CA . THR B 1 294 ? 0.418 46.812 8.969 1 98.12 294 THR B CA 1
ATOM 5540 C C . THR B 1 294 ? 1.433 45.938 9.68 1 98.12 294 THR B C 1
ATOM 5542 O O . THR B 1 294 ? 2.635 46.219 9.656 1 98.12 294 THR B O 1
ATOM 5545 N N . THR B 1 295 ? 0.904 44.938 10.312 1 98.38 295 THR B N 1
ATOM 5546 C CA . THR B 1 295 ? 1.781 43.969 10.992 1 98.38 295 THR B CA 1
ATOM 5547 C C . THR B 1 295 ? 2.73 43.312 10 1 98.38 295 THR B C 1
ATOM 5549 O O . THR B 1 295 ? 3.924 43.156 10.281 1 98.38 295 THR B O 1
ATOM 5552 N N . LEU B 1 296 ? 2.217 42.875 8.836 1 98.31 296 LEU B N 1
ATOM 5553 C CA . LEU B 1 296 ? 3.045 42.312 7.777 1 98.31 296 LEU B CA 1
ATOM 5554 C C . LEU B 1 296 ? 4.145 43.281 7.359 1 98.31 296 LEU B C 1
ATOM 5556 O O . LEU B 1 296 ? 5.309 42.906 7.246 1 98.31 296 LEU B O 1
ATOM 5560 N N . HIS B 1 297 ? 3.74 44.531 7.172 1 97.94 297 HIS B N 1
ATOM 5561 C CA . HIS B 1 297 ? 4.688 45.562 6.746 1 97.94 297 HIS B CA 1
ATOM 5562 C C . HIS B 1 297 ? 5.797 45.75 7.777 1 97.94 297 HIS B C 1
ATOM 5564 O O . HIS B 1 297 ? 6.977 45.812 7.418 1 97.94 297 HIS B O 1
ATOM 5570 N N . GLN B 1 298 ? 5.41 45.812 9.055 1 97.81 298 GLN B N 1
ATOM 5571 C CA . GLN B 1 298 ? 6.379 45.969 10.141 1 97.81 298 GLN B CA 1
ATOM 5572 C C . GLN B 1 298 ? 7.332 44.75 10.195 1 97.81 298 GLN B C 1
ATOM 5574 O O . GLN B 1 298 ? 8.539 44.938 10.398 1 97.81 298 GLN B O 1
ATOM 5579 N N . ALA B 1 299 ? 6.809 43.562 10.031 1 97.94 299 ALA B N 1
ATOM 5580 C CA . ALA B 1 299 ? 7.633 42.344 10.07 1 97.94 299 ALA B CA 1
ATOM 5581 C C . ALA B 1 299 ? 8.609 42.312 8.906 1 97.94 299 ALA B C 1
ATOM 5583 O O . ALA B 1 299 ? 9.773 41.938 9.07 1 97.94 299 ALA B O 1
ATOM 5584 N N . LEU B 1 300 ? 8.133 42.688 7.727 1 97.31 300 LEU B N 1
ATOM 5585 C CA . LEU B 1 300 ? 8.953 42.688 6.52 1 97.31 300 LEU B CA 1
ATOM 5586 C C . LEU B 1 300 ? 10.055 43.75 6.609 1 97.31 300 LEU B C 1
ATOM 5588 O O . LEU B 1 300 ? 11.094 43.625 5.953 1 97.31 300 LEU B O 1
ATOM 5592 N N . SER B 1 301 ? 9.844 44.75 7.402 1 96 301 SER B N 1
ATOM 5593 C CA . SER B 1 301 ? 10.781 45.844 7.508 1 96 301 SER B CA 1
ATOM 5594 C C . SER B 1 301 ? 11.984 45.469 8.375 1 96 301 SER B C 1
ATOM 5596 O O . SER B 1 301 ? 12.961 46.219 8.438 1 96 301 SER B O 1
ATOM 5598 N N . VAL B 1 302 ? 11.938 44.375 9.039 1 94 302 VAL B N 1
ATOM 5599 C CA . VAL B 1 302 ? 12.992 43.938 9.953 1 94 302 VAL B CA 1
ATOM 5600 C C . VAL B 1 302 ? 14.25 43.594 9.156 1 94 302 VAL B C 1
ATOM 5602 O O . VAL B 1 302 ? 15.367 43.812 9.625 1 94 302 VAL B O 1
ATOM 5605 N N . SER B 1 303 ? 14.039 43 8 1 89.94 303 SER B N 1
ATOM 5606 C CA . SER B 1 303 ? 15.141 42.625 7.129 1 89.94 303 SER B CA 1
ATOM 5607 C C . SER B 1 303 ? 14.828 42.906 5.668 1 89.94 303 SER B C 1
ATOM 5609 O O . SER B 1 303 ? 13.688 42.75 5.227 1 89.94 303 SER B O 1
ATOM 5611 N N . GLU B 1 304 ? 15.844 43.281 4.949 1 87.56 304 GLU B N 1
ATOM 5612 C CA . GLU B 1 304 ? 15.664 43.594 3.533 1 87.56 304 GLU B CA 1
ATOM 5613 C C . GLU B 1 304 ? 15.336 42.312 2.734 1 87.56 304 GLU B C 1
ATOM 5615 O O . GLU B 1 304 ? 14.664 42.406 1.702 1 87.56 304 GLU B O 1
ATOM 5620 N N . ALA B 1 305 ? 15.742 41.281 3.225 1 88.69 305 ALA B N 1
ATOM 5621 C CA . ALA B 1 305 ? 15.547 40.031 2.5 1 88.69 305 ALA B CA 1
ATOM 5622 C C . ALA B 1 305 ? 14.297 39.281 2.984 1 88.69 305 ALA B C 1
ATOM 5624 O O . ALA B 1 305 ? 14.008 38.188 2.547 1 88.69 305 ALA B O 1
ATOM 5625 N N . ALA B 1 306 ? 13.539 39.938 3.811 1 95.25 306 ALA B N 1
ATOM 5626 C CA . ALA B 1 306 ? 12.375 39.281 4.398 1 95.25 306 ALA B CA 1
ATOM 5627 C C . ALA B 1 306 ? 11.297 39.031 3.35 1 95.25 306 ALA B C 1
ATOM 5629 O O . ALA B 1 306 ? 11.148 39.812 2.41 1 95.25 306 ALA B O 1
ATOM 5630 N N . VAL B 1 307 ? 10.578 37.969 3.467 1 96.38 307 VAL B N 1
ATOM 5631 C CA . VAL B 1 307 ? 9.492 37.594 2.568 1 96.38 307 VAL B CA 1
ATOM 5632 C C . VAL B 1 307 ? 8.289 37.094 3.383 1 96.38 307 VAL B C 1
ATOM 5634 O O . VAL B 1 307 ? 8.461 36.438 4.41 1 96.38 307 VAL B O 1
ATOM 5637 N N . ALA B 1 308 ? 7.156 37.5 2.939 1 98 308 ALA B N 1
ATOM 5638 C CA . ALA B 1 308 ? 5.93 37.031 3.568 1 98 308 ALA B CA 1
ATOM 5639 C C . ALA B 1 308 ? 5.156 36.094 2.625 1 98 308 ALA B C 1
ATOM 5641 O O . ALA B 1 308 ? 5.02 36.406 1.437 1 98 308 ALA B O 1
ATOM 5642 N N . ILE B 1 309 ? 4.734 35 3.141 1 97.5 309 ILE B N 1
ATOM 5643 C CA . ILE B 1 309 ? 3.91 34.031 2.402 1 97.5 309 ILE B CA 1
ATOM 5644 C C . ILE B 1 309 ? 2.533 33.938 3.051 1 97.5 309 ILE B C 1
ATOM 5646 O O . ILE B 1 309 ? 2.396 33.375 4.148 1 97.5 309 ILE B O 1
ATOM 5650 N N . VAL B 1 310 ? 1.584 34.438 2.352 1 98.06 310 VAL B N 1
ATOM 5651 C CA . VAL B 1 310 ? 0.207 34.406 2.83 1 98.06 310 VAL B CA 1
ATOM 5652 C C . VAL B 1 310 ? -0.599 33.406 1.991 1 98.06 310 VAL B C 1
ATOM 5654 O O . VAL B 1 310 ? -0.828 33.656 0.801 1 98.06 310 VAL B O 1
ATOM 5657 N N . VAL B 1 311 ? -0.988 32.344 2.639 1 96.12 311 VAL B N 1
ATOM 5658 C CA . VAL B 1 311 ? -1.852 31.375 1.979 1 96.12 311 VAL B CA 1
ATOM 5659 C C . VAL B 1 311 ? -3.293 31.562 2.443 1 96.12 311 VAL B C 1
ATOM 5661 O O . VAL B 1 311 ? -3.564 31.609 3.646 1 96.12 311 VAL B O 1
ATOM 5664 N N . GLN B 1 312 ? -4.176 31.734 1.43 1 95.44 312 GLN B N 1
ATOM 5665 C CA . GLN B 1 312 ? -5.539 32.125 1.782 1 95.44 312 GLN B CA 1
ATOM 5666 C C . GLN B 1 312 ? -6.559 31.406 0.894 1 95.44 312 GLN B C 1
ATOM 5668 O O . GLN B 1 312 ? -6.375 31.328 -0.322 1 95.44 312 GLN B O 1
ATOM 5673 N N . THR B 1 313 ? -7.57 30.844 1.621 1 93.56 313 THR B N 1
ATOM 5674 C CA . THR B 1 313 ? -8.742 30.391 0.881 1 93.56 313 THR B CA 1
ATOM 5675 C C . THR B 1 313 ? -9.625 31.562 0.491 1 93.56 313 THR B C 1
ATOM 5677 O O . THR B 1 313 ? -10.102 32.312 1.356 1 93.56 313 THR B O 1
ATOM 5680 N N . HIS B 1 314 ? -9.844 31.719 -0.766 1 92.31 314 HIS B N 1
ATOM 5681 C CA . HIS B 1 314 ? -10.617 32.844 -1.274 1 92.31 314 HIS B CA 1
ATOM 5682 C C . HIS B 1 314 ? -12.109 32.625 -1.116 1 92.31 314 HIS B C 1
ATOM 5684 O O . HIS B 1 314 ? -12.828 32.438 -2.107 1 92.31 314 HIS B O 1
ATOM 5690 N N . ARG B 1 315 ? -12.578 32.812 0.094 1 89.38 315 ARG B N 1
ATOM 5691 C CA . ARG B 1 315 ? -13.977 32.531 0.391 1 89.38 315 ARG B CA 1
ATOM 5692 C C . ARG B 1 315 ? -14.875 33.688 -0.07 1 89.38 315 ARG B C 1
ATOM 5694 O O . ARG B 1 315 ? -15.992 33.469 -0.531 1 89.38 315 ARG B O 1
ATOM 5701 N N . GLN B 1 316 ? -14.383 34.906 0.062 1 90.5 316 GLN B N 1
ATOM 5702 C CA . GLN B 1 316 ? -15.117 36.125 -0.337 1 90.5 316 GLN B CA 1
ATOM 5703 C C . GLN B 1 316 ? -14.219 37.062 -1.125 1 90.5 316 GLN B C 1
ATOM 5705 O O . GLN B 1 316 ? -13.211 37.562 -0.607 1 90.5 316 GLN B O 1
ATOM 5710 N N . ASN B 1 317 ? -14.719 37.438 -2.232 1 90.44 317 ASN B N 1
ATOM 5711 C CA . ASN B 1 317 ? -13.938 38.312 -3.082 1 90.44 317 ASN B CA 1
ATOM 5712 C C . ASN B 1 317 ? -13.797 39.719 -2.453 1 90.44 317 ASN B C 1
ATOM 5714 O O . ASN B 1 317 ? -12.75 40.344 -2.576 1 90.44 317 ASN B O 1
ATOM 5718 N N . LYS B 1 318 ? -14.812 40.094 -1.841 1 92.56 318 LYS B N 1
ATOM 5719 C CA . LYS B 1 318 ? -14.789 41.438 -1.219 1 92.56 318 LYS B CA 1
ATOM 5720 C C . LYS B 1 318 ? -13.688 41.531 -0.168 1 92.56 318 LYS B C 1
ATOM 5722 O O . LYS B 1 318 ? -12.984 42.531 -0.09 1 92.56 318 LYS B O 1
ATOM 5727 N N . THR B 1 319 ? -13.602 40.5 0.63 1 95.19 319 THR B N 1
ATOM 5728 C CA . THR B 1 319 ? -12.57 40.469 1.665 1 95.19 319 THR B CA 1
ATOM 5729 C C . THR B 1 319 ? -11.18 40.469 1.043 1 95.19 319 THR B C 1
ATOM 5731 O O . THR B 1 319 ? -10.281 41.156 1.513 1 95.19 319 THR B O 1
ATOM 5734 N N . MET B 1 320 ? -11.016 39.75 -0.053 1 95.31 320 MET B N 1
ATOM 5735 C CA . MET B 1 320 ? -9.719 39.656 -0.728 1 95.31 320 MET B CA 1
ATOM 5736 C C . MET B 1 320 ? -9.375 41 -1.377 1 95.31 320 MET B C 1
ATOM 5738 O O . MET B 1 320 ? -8.219 41.438 -1.355 1 95.31 320 MET B O 1
ATOM 5742 N N . LYS B 1 321 ? -10.414 41.594 -1.894 1 95.88 321 LYS B N 1
ATOM 5743 C CA . LYS B 1 321 ? -10.195 42.906 -2.463 1 95.88 321 LYS B CA 1
ATOM 5744 C C . LYS B 1 321 ? -9.672 43.875 -1.41 1 95.88 321 LYS B C 1
ATOM 5746 O O . LYS B 1 321 ? -8.734 44.625 -1.669 1 95.88 321 LYS B O 1
ATOM 5751 N N . CYS B 1 322 ? -10.289 43.844 -0.26 1 96.94 322 CYS B N 1
ATOM 5752 C CA . CYS B 1 322 ? -9.852 44.719 0.833 1 96.94 322 CYS B CA 1
ATOM 5753 C C . CYS B 1 322 ? -8.398 44.438 1.196 1 96.94 322 CYS B C 1
ATOM 5755 O O . CYS B 1 322 ? -7.629 45.375 1.447 1 96.94 322 CYS B O 1
ATOM 5757 N N . PHE B 1 323 ? -8.039 43.25 1.235 1 97.88 323 PHE B N 1
ATOM 5758 C CA . PHE B 1 323 ? -6.668 42.844 1.559 1 97.88 323 PHE B CA 1
ATOM 5759 C C . PHE B 1 323 ? -5.691 43.406 0.529 1 97.88 323 PHE B C 1
ATOM 5761 O O . PHE B 1 323 ? -4.695 44.031 0.888 1 97.88 323 PHE B O 1
ATOM 5768 N N . PHE B 1 324 ? -5.953 43.188 -0.774 1 97 324 PHE B N 1
ATOM 5769 C CA . PHE B 1 324 ? -5.031 43.625 -1.82 1 97 324 PHE B CA 1
ATOM 5770 C C . PHE B 1 324 ? -4.957 45.156 -1.891 1 97 324 PHE B C 1
ATOM 5772 O O . PHE B 1 324 ? -3.896 45.719 -2.162 1 97 324 PHE B O 1
ATOM 5779 N N . ASP B 1 325 ? -6.066 45.781 -1.644 1 97.12 325 ASP B N 1
ATOM 5780 C CA . ASP B 1 325 ? -6.062 47.25 -1.586 1 97.12 325 ASP B CA 1
ATOM 5781 C C . ASP B 1 325 ? -5.164 47.75 -0.46 1 97.12 325 ASP B C 1
ATOM 5783 O O . ASP B 1 325 ? -4.41 48.719 -0.643 1 97.12 325 ASP B O 1
ATOM 5787 N N . ALA B 1 326 ? -5.305 47.125 0.661 1 97.69 326 ALA B N 1
ATOM 5788 C CA . ALA B 1 326 ? -4.48 47.5 1.808 1 97.69 326 ALA B CA 1
ATOM 5789 C C . ALA B 1 326 ? -3.002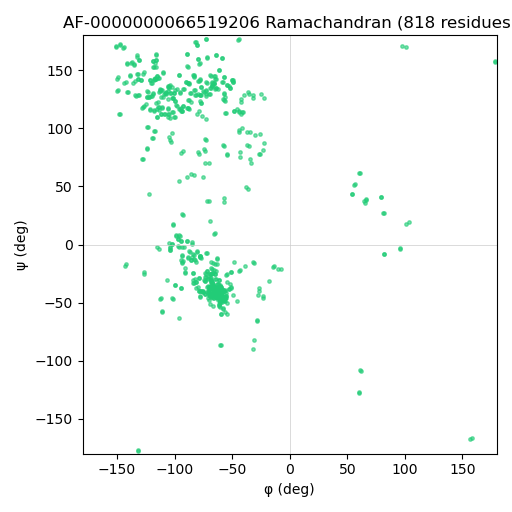 47.281 1.521 1 97.69 326 ALA B C 1
ATOM 5791 O O . ALA B 1 326 ? -2.154 48.094 1.913 1 97.69 326 ALA B O 1
ATOM 5792 N N . VAL B 1 327 ? -2.676 46.188 0.869 1 97.38 327 VAL B N 1
ATOM 5793 C CA . VAL B 1 327 ? -1.302 45.844 0.518 1 97.38 327 VAL B CA 1
ATOM 5794 C C . VAL B 1 327 ? -0.734 46.906 -0.433 1 97.38 327 VAL B C 1
ATOM 5796 O O . VAL B 1 327 ? 0.403 47.344 -0.267 1 97.38 327 VAL B O 1
ATOM 5799 N N . ARG B 1 328 ? -1.516 47.312 -1.386 1 95 328 ARG B N 1
ATOM 5800 C CA . ARG B 1 328 ? -1.109 48.344 -2.336 1 95 328 ARG B CA 1
ATOM 5801 C C . ARG B 1 328 ? -0.885 49.688 -1.634 1 95 328 ARG B C 1
ATOM 5803 O O . ARG B 1 328 ? 0.093 50.375 -1.912 1 95 328 ARG B O 1
ATOM 5810 N N . LYS B 1 329 ? -1.773 49.938 -0.79 1 96.44 329 LYS B N 1
ATOM 5811 C CA . LYS B 1 329 ? -1.669 51.188 -0.034 1 96.44 329 LYS B CA 1
ATOM 5812 C C . LYS B 1 329 ? -0.396 51.219 0.807 1 96.44 329 LYS B C 1
ATOM 5814 O O . LYS B 1 329 ? 0.204 52.281 1 1 96.44 329 LYS B O 1
ATOM 5819 N N . ALA B 1 330 ? 0.001 50.094 1.285 1 96.44 330 ALA B N 1
ATOM 5820 C CA . ALA B 1 330 ? 1.196 50 2.117 1 96.44 330 ALA B CA 1
ATOM 5821 C C . ALA B 1 330 ? 2.453 49.875 1.259 1 96.44 330 ALA B C 1
ATOM 5823 O O . ALA B 1 330 ? 3.551 49.656 1.78 1 96.44 330 ALA B O 1
ATOM 5824 N N . ALA B 1 331 ? 2.375 49.906 -0.093 1 93.69 331 ALA B N 1
ATOM 5825 C CA . ALA B 1 331 ? 3.459 49.906 -1.072 1 93.69 331 ALA B CA 1
ATOM 5826 C C . ALA B 1 331 ? 4.242 48.594 -1.015 1 93.69 331 ALA B C 1
ATOM 5828 O O . ALA B 1 331 ? 5.473 48.594 -1.093 1 93.69 331 ALA B O 1
ATOM 5829 N N . MET B 1 332 ? 3.557 47.531 -0.774 1 95.81 332 MET B N 1
ATOM 5830 C CA . MET B 1 332 ? 4.172 46.219 -0.833 1 95.81 332 MET B CA 1
ATOM 5831 C C . MET B 1 332 ? 3.941 45.562 -2.193 1 95.81 332 MET B C 1
ATOM 5833 O O . MET B 1 332 ? 2.9 45.781 -2.82 1 95.81 332 MET B O 1
ATOM 5837 N N . CYS B 1 333 ? 4.934 44.812 -2.617 1 93.75 333 CYS B N 1
ATOM 5838 C CA . CYS B 1 333 ? 4.812 44.031 -3.848 1 93.75 333 CYS B CA 1
ATOM 5839 C C . CYS B 1 333 ? 4.23 42.656 -3.57 1 93.75 333 CYS B C 1
ATOM 5841 O O . CYS B 1 333 ? 4.57 42.031 -2.568 1 93.75 333 CYS B O 1
ATOM 5843 N N . VAL B 1 334 ? 3.326 42.25 -4.488 1 94.5 334 VAL B N 1
ATOM 5844 C CA . VAL B 1 334 ? 2.688 40.969 -4.258 1 94.5 334 VAL B CA 1
ATOM 5845 C C . VAL B 1 334 ? 2.75 40.125 -5.531 1 94.5 334 VAL B C 1
ATOM 5847 O O . VAL B 1 334 ? 2.488 40.625 -6.625 1 94.5 334 VAL B O 1
ATOM 5850 N N . SER B 1 335 ? 3.227 38.875 -5.438 1 89.75 335 SER B N 1
ATOM 5851 C CA . SER B 1 335 ? 3.102 37.812 -6.449 1 89.75 335 SER B CA 1
ATOM 5852 C C . SER B 1 335 ? 2.135 36.75 -6 1 89.75 335 SER B C 1
ATOM 5854 O O . SER B 1 335 ? 2.289 36.156 -4.914 1 89.75 335 SER B O 1
ATOM 5856 N N . SER B 1 336 ? 1.21 36.438 -6.902 1 90.56 336 SER B N 1
ATOM 5857 C CA . SER B 1 336 ? 0.143 35.531 -6.484 1 90.56 336 SER B CA 1
ATOM 5858 C C . SER B 1 336 ? 0.167 34.25 -7.289 1 90.56 336 SER B C 1
ATOM 5860 O O . SER B 1 336 ? 0.446 34.25 -8.492 1 90.56 336 SER B O 1
ATOM 5862 N N . TYR B 1 337 ? -0.129 33.188 -6.504 1 85.69 337 TYR B N 1
ATOM 5863 C CA . TYR B 1 337 ? -0.236 31.844 -7.066 1 85.69 337 TYR B CA 1
ATOM 5864 C C . TYR B 1 337 ? -1.523 31.156 -6.613 1 85.69 337 TYR B C 1
ATOM 5866 O O . TYR B 1 337 ? -2.127 31.562 -5.617 1 85.69 337 TYR B O 1
ATOM 5874 N N . ARG B 1 338 ? -1.963 30.141 -7.375 1 85.88 338 ARG B N 1
ATOM 5875 C CA . ARG B 1 338 ? -3.17 29.391 -7.043 1 85.88 338 ARG B CA 1
ATOM 5876 C C . ARG B 1 338 ? -2.9 27.891 -7.047 1 85.88 338 ARG B C 1
ATOM 5878 O O . ARG B 1 338 ? -2.148 27.391 -7.887 1 85.88 338 ARG B O 1
ATOM 5885 N N . LEU B 1 339 ? -3.518 27.234 -6.113 1 83.38 339 LEU B N 1
ATOM 5886 C CA . LEU B 1 339 ? -3.488 25.766 -6.121 1 83.38 339 LEU B CA 1
ATOM 5887 C C . LEU B 1 339 ? -4.379 25.219 -7.23 1 83.38 339 LEU B C 1
ATOM 5889 O O . LEU B 1 339 ? -5.531 25.625 -7.371 1 83.38 339 LEU B O 1
ATOM 5893 N N . ALA B 1 340 ? -3.789 24.328 -8.078 1 74.88 340 ALA B N 1
ATOM 5894 C CA . ALA B 1 340 ? -4.523 23.75 -9.203 1 74.88 340 ALA B CA 1
ATOM 5895 C C . ALA B 1 340 ? -4.242 22.25 -9.312 1 74.88 340 ALA B C 1
ATOM 5897 O O . ALA B 1 340 ? -3.289 21.75 -8.719 1 74.88 340 ALA B O 1
ATOM 5898 N N . LYS B 1 341 ? -5.211 21.5 -9.977 1 67.62 341 LYS B N 1
ATOM 5899 C CA . LYS B 1 341 ? -5 20.078 -10.242 1 67.62 341 LYS B CA 1
ATOM 5900 C C . LYS B 1 341 ? -3.875 19.875 -11.25 1 67.62 341 LYS B C 1
ATOM 5902 O O . LYS B 1 341 ? -3.668 20.703 -12.141 1 67.62 341 LYS B O 1
ATOM 5907 N N . SER B 1 342 ? -2.889 18.859 -11.031 1 59.19 342 SER B N 1
ATOM 5908 C CA . SER B 1 342 ? -1.683 18.609 -11.812 1 59.19 342 SER B CA 1
ATOM 5909 C C . SER B 1 342 ? -2.004 18.484 -13.297 1 59.19 342 SER B C 1
ATOM 5911 O O . SER B 1 342 ? -1.123 18.641 -14.141 1 59.19 342 SER B O 1
ATOM 5913 N N . SER B 1 343 ? -3.105 17.969 -13.758 1 48.44 343 SER B N 1
ATOM 5914 C CA . SER B 1 343 ? -3.25 17.906 -15.203 1 48.44 343 SER B CA 1
ATOM 5915 C C . SER B 1 343 ? -2.902 19.234 -15.852 1 48.44 343 SER B C 1
ATOM 5917 O O . SER B 1 343 ? -2.711 19.312 -17.062 1 48.44 343 SER B O 1
ATOM 5919 N N . SER B 1 344 ? -2.859 20.156 -15.062 1 44.19 344 SER B N 1
ATOM 5920 C CA . SER B 1 344 ? -2.584 21.469 -15.641 1 44.19 344 SER B CA 1
ATOM 5921 C C . SER B 1 344 ? -1.084 21.719 -15.781 1 44.19 344 SER B C 1
ATOM 5923 O O . SER B 1 344 ? -0.286 21.156 -15.023 1 44.19 344 SER B O 1
ATOM 5925 N N . GLN B 1 345 ? -0.56 22 -16.953 1 41.62 345 GLN B N 1
ATOM 5926 C CA . GLN B 1 345 ? 0.844 22.328 -17.188 1 41.62 345 GLN B CA 1
ATOM 5927 C C . GLN B 1 345 ? 1.449 23.016 -15.961 1 41.62 345 GLN B C 1
ATOM 5929 O O . GLN B 1 345 ? 0.971 24.062 -15.539 1 41.62 345 GLN B O 1
ATOM 5934 N N . PRO B 1 346 ? 2.064 22.078 -15.172 1 42.44 346 PRO B N 1
ATOM 5935 C CA . PRO B 1 346 ? 2.689 22.766 -14.039 1 42.44 346 PRO B CA 1
ATOM 5936 C C . PRO B 1 346 ? 3.459 24.016 -14.453 1 42.44 346 PRO B C 1
ATOM 5938 O O . PRO B 1 346 ? 3.982 24.078 -15.57 1 42.44 346 PRO B O 1
ATOM 5941 N N . SER B 1 347 ? 3.068 25.062 -14.031 1 39.94 347 SER B N 1
ATOM 5942 C CA . SER B 1 347 ? 3.998 26.156 -14.312 1 39.94 347 SER B CA 1
ATOM 5943 C C . SER B 1 347 ? 5.438 25.734 -14.023 1 39.94 347 SER B C 1
ATOM 5945 O O . SER B 1 347 ? 5.688 24.938 -13.117 1 39.94 347 SER B O 1
ATOM 5947 N N . GLU B 1 348 ? 6.188 25.688 -15.023 1 37.25 348 GLU B N 1
ATOM 5948 C CA . GLU B 1 348 ? 7.605 25.344 -15.031 1 37.25 348 GLU B CA 1
ATOM 5949 C C . GLU B 1 348 ? 8.211 25.469 -13.641 1 37.25 348 GLU B C 1
ATOM 5951 O O . GLU B 1 348 ? 9.164 24.75 -13.305 1 37.25 348 GLU B O 1
ATOM 5956 N N . ASN B 1 349 ? 7.703 26.375 -12.875 1 39.94 349 ASN B N 1
ATOM 5957 C CA . ASN B 1 349 ? 8.578 26.781 -11.781 1 39.94 349 ASN B CA 1
ATOM 5958 C C . ASN B 1 349 ? 8.094 26.234 -10.445 1 39.94 349 ASN B C 1
ATOM 5960 O O . ASN B 1 349 ? 8.797 26.328 -9.438 1 39.94 349 ASN B O 1
ATOM 5964 N N . LEU B 1 350 ? 6.793 26.016 -10.18 1 41.88 350 LEU B N 1
ATOM 5965 C CA . LEU B 1 350 ? 6.414 25.625 -8.828 1 41.88 350 LEU B CA 1
ATOM 5966 C C . LEU B 1 350 ? 5.676 24.297 -8.836 1 41.88 350 LEU B C 1
ATOM 5968 O O . LEU B 1 350 ? 4.473 24.25 -9.102 1 41.88 350 LEU B O 1
ATOM 5972 N N . MET B 1 351 ? 5.961 23.125 -9.547 1 45.59 351 MET B N 1
ATOM 5973 C CA . MET B 1 351 ? 5.238 21.859 -9.711 1 45.59 351 MET B CA 1
ATOM 5974 C C . MET B 1 351 ? 5.23 21.062 -8.414 1 45.59 351 MET B C 1
ATOM 5976 O O . MET B 1 351 ? 4.758 19.922 -8.383 1 45.59 351 MET B O 1
ATOM 5980 N N . PHE B 1 352 ? 5.414 21.438 -7.305 1 44.84 352 PHE B N 1
ATOM 5981 C CA . PHE B 1 352 ? 6.07 20.516 -6.398 1 44.84 352 PHE B CA 1
ATOM 5982 C C . PHE B 1 352 ? 5.047 19.672 -5.652 1 44.84 352 PHE B C 1
ATOM 5984 O O . PHE B 1 352 ? 5.406 18.812 -4.836 1 44.84 352 PHE B O 1
ATOM 5991 N N . LEU B 1 353 ? 3.719 20.125 -5.566 1 46.34 353 LEU B N 1
ATOM 5992 C CA . LEU B 1 353 ? 3.129 19.469 -4.402 1 46.34 353 LEU B CA 1
ATOM 5993 C C . LEU B 1 353 ? 2.631 18.078 -4.758 1 46.34 353 LEU B C 1
ATOM 5995 O O . LEU B 1 353 ? 1.5 17.922 -5.219 1 46.34 353 LEU B O 1
ATOM 5999 N N . HIS B 1 354 ? 3.52 17.172 -5.219 1 45.78 354 HIS B N 1
ATOM 6000 C CA . HIS B 1 354 ? 3.1 15.859 -5.68 1 45.78 354 HIS B CA 1
ATOM 6001 C C . HIS B 1 354 ? 2.83 14.922 -4.508 1 45.78 354 HIS B C 1
ATOM 6003 O O . HIS B 1 354 ? 3.559 14.945 -3.514 1 45.78 354 HIS B O 1
ATOM 6009 N N . SER B 1 355 ? 1.543 14.5 -4.355 1 44 355 SER B N 1
ATOM 6010 C CA . SER B 1 355 ? 1.237 13.469 -3.373 1 44 355 SER B CA 1
ATOM 6011 C C . SER B 1 355 ? 1.662 12.094 -3.873 1 44 355 SER B C 1
ATOM 6013 O O . SER B 1 355 ? 1.414 11.742 -5.027 1 44 355 SER B O 1
ATOM 6015 N N . SER B 1 356 ? 2.637 11.445 -3.361 1 41.38 356 SER B N 1
ATOM 6016 C CA . SER B 1 356 ? 3.031 10.078 -3.656 1 41.38 356 SER B CA 1
ATOM 6017 C C . SER B 1 356 ? 1.868 9.109 -3.451 1 41.38 356 SER B C 1
ATOM 6019 O O . SER B 1 356 ? 1.959 7.934 -3.812 1 41.38 356 SER B O 1
ATOM 6021 N N . LEU B 1 357 ? 0.963 9.398 -2.658 1 38.53 357 LEU B N 1
ATOM 6022 C CA . LEU B 1 357 ? -0.008 8.391 -2.242 1 38.53 357 LEU B CA 1
ATOM 6023 C C . LEU B 1 357 ? -0.96 8.055 -3.383 1 38.53 357 LEU B C 1
ATOM 6025 O O . LEU B 1 357 ? -1.686 7.055 -3.316 1 38.53 357 LEU B O 1
ATOM 6029 N N . CYS B 1 358 ? -1.439 8.883 -4.281 1 37.31 358 CYS B N 1
ATOM 6030 C CA . CYS B 1 358 ? -2.533 8.562 -5.191 1 37.31 358 CYS B CA 1
ATOM 6031 C C . CYS B 1 358 ? -2.008 8.242 -6.586 1 37.31 358 CYS B C 1
ATOM 6033 O O . CYS B 1 358 ? -1.335 9.07 -7.203 1 37.31 358 CYS B O 1
ATOM 6035 N N . GLN B 1 359 ? -1.844 7.02 -6.84 1 34.66 359 GLN B N 1
ATOM 6036 C CA . GLN B 1 359 ? -1.436 6.539 -8.156 1 34.66 359 GLN B CA 1
ATOM 6037 C C . GLN B 1 359 ? -2.398 7.02 -9.234 1 34.66 359 GLN B C 1
ATOM 6039 O O . GLN B 1 359 ? -2.109 6.898 -10.43 1 34.66 359 GLN B O 1
ATOM 6044 N N . ASP B 1 360 ? -3.809 6.703 -9.156 1 34.12 360 ASP B N 1
ATOM 6045 C CA . ASP B 1 360 ? -4.57 6.934 -10.375 1 34.12 360 ASP B CA 1
ATOM 6046 C C . ASP B 1 360 ? -4.301 8.336 -10.938 1 34.12 360 ASP B C 1
ATOM 6048 O O . ASP B 1 360 ? -4.039 9.266 -10.18 1 34.12 360 ASP B O 1
ATOM 6052 N N . ASP B 1 361 ? -4.219 8.43 -12.273 1 35.03 361 ASP B N 1
ATOM 6053 C CA . ASP B 1 361 ? -4.281 9.617 -13.117 1 35.03 361 ASP B CA 1
ATOM 6054 C C . ASP B 1 361 ? -5.109 10.719 -12.461 1 35.03 361 ASP B C 1
ATOM 6056 O O . ASP B 1 361 ? -5.117 11.859 -12.93 1 35.03 361 ASP B O 1
ATOM 6060 N N . ALA B 1 362 ? -6.227 10.32 -11.898 1 31.2 362 ALA B N 1
ATOM 6061 C CA . ALA B 1 362 ? -7.113 11.422 -11.516 1 31.2 362 ALA B CA 1
ATOM 6062 C C . ALA B 1 362 ? -6.496 12.258 -10.398 1 31.2 362 ALA B C 1
ATOM 6064 O O . ALA B 1 362 ? -7.008 13.328 -10.062 1 31.2 362 ALA B O 1
ATOM 6065 N N . ILE B 1 363 ? -6.07 11.617 -9.273 1 36.97 363 ILE B N 1
ATOM 6066 C CA . ILE B 1 363 ? -5.715 12.648 -8.305 1 36.97 363 ILE B CA 1
ATOM 6067 C C . ILE B 1 363 ? -4.445 13.359 -8.75 1 36.97 363 ILE B C 1
ATOM 6069 O O . ILE B 1 363 ? -3.352 12.789 -8.703 1 36.97 363 ILE B O 1
ATOM 6073 N N . ALA B 1 364 ? -4.508 14.031 -9.656 1 41.25 364 ALA B N 1
ATOM 6074 C CA . ALA B 1 364 ? -3.732 15.172 -10.148 1 41.25 364 ALA B CA 1
ATOM 6075 C C . ALA B 1 364 ? -2.998 15.867 -9 1 41.25 364 ALA B C 1
ATOM 6077 O O . ALA B 1 364 ? -3.605 16.219 -7.988 1 41.25 364 ALA B O 1
ATOM 6078 N N . GLY B 1 365 ? -1.869 15.273 -8.641 1 53.97 365 GLY B N 1
ATOM 6079 C CA . GLY B 1 365 ? -1.058 16.125 -7.789 1 53.97 365 GLY B CA 1
ATOM 6080 C C . GLY B 1 365 ? -1.387 17.609 -7.941 1 53.97 365 GLY B C 1
ATOM 6081 O O . GLY B 1 365 ? -2.049 18 -8.906 1 53.97 365 GLY B O 1
ATOM 6082 N N . SER B 1 366 ? -1.642 18.141 -6.844 1 65.88 366 SER B N 1
ATOM 6083 C CA . SER B 1 366 ? -1.89 19.578 -6.863 1 65.88 366 SER B CA 1
ATOM 6084 C C . SER B 1 366 ? -0.659 20.344 -7.336 1 65.88 366 SER B C 1
ATOM 6086 O O . SER B 1 366 ? 0.472 19.906 -7.137 1 65.88 366 SER B O 1
ATOM 6088 N N . ALA B 1 367 ? -0.958 21.219 -8.203 1 70.5 367 ALA B N 1
ATOM 6089 C CA . ALA B 1 367 ? 0.097 22.109 -8.688 1 70.5 367 ALA B CA 1
ATOM 6090 C C . ALA B 1 367 ? -0.187 23.562 -8.312 1 70.5 367 ALA B C 1
ATOM 6092 O O . ALA B 1 367 ? -1.328 23.922 -8.008 1 70.5 367 ALA B O 1
ATOM 6093 N N . VAL B 1 368 ? 0.872 24.281 -8.188 1 77.12 368 VAL B N 1
ATOM 6094 C CA . VAL B 1 368 ? 0.765 25.719 -7.938 1 77.12 368 VAL B CA 1
ATOM 6095 C C . VAL B 1 368 ? 1.023 26.484 -9.234 1 77.12 368 VAL B C 1
ATOM 6097 O O . VAL B 1 368 ? 2.031 26.266 -9.906 1 77.12 368 VAL B O 1
ATOM 6100 N N . VAL B 1 369 ? 0.104 27.312 -9.578 1 76.94 369 VAL B N 1
ATOM 6101 C CA . VAL B 1 369 ? 0.218 28.062 -10.828 1 76.94 369 VAL B CA 1
ATOM 6102 C C . VAL B 1 369 ? 0.186 29.562 -10.539 1 76.94 369 VAL B C 1
ATOM 6104 O O . VAL B 1 369 ? -0.567 30.016 -9.68 1 76.94 369 VAL B O 1
ATOM 6107 N N . CYS B 1 370 ? 1.013 30.219 -11.305 1 80.31 370 CYS B N 1
ATOM 6108 C CA . CYS B 1 370 ? 0.964 31.672 -11.203 1 80.31 370 CYS B CA 1
ATOM 6109 C C . CYS B 1 370 ? -0.354 32.219 -11.742 1 80.31 370 CYS B C 1
ATOM 6111 O O . CYS B 1 370 ? -0.846 31.734 -12.766 1 80.31 370 CYS B O 1
ATOM 6113 N N . ASP B 1 371 ? -0.912 33.156 -11 1 82.88 371 ASP B N 1
ATOM 6114 C CA . ASP B 1 371 ? -2.182 33.75 -11.422 1 82.88 371 ASP B CA 1
ATOM 6115 C C . ASP B 1 371 ? -2.293 35.188 -10.977 1 82.88 371 ASP B C 1
ATOM 6117 O O . ASP B 1 371 ? -1.806 35.562 -9.906 1 82.88 371 ASP B O 1
ATOM 6121 N N . GLU B 1 372 ? -2.9 35.938 -11.82 1 85.12 372 GLU B N 1
ATOM 6122 C CA . GLU B 1 372 ? -3.107 37.344 -11.492 1 85.12 372 GLU B CA 1
ATOM 6123 C C . GLU B 1 372 ? -4.426 37.562 -10.75 1 85.12 372 GLU B C 1
ATOM 6125 O O . GLU B 1 372 ? -5.34 36.75 -10.859 1 85.12 372 GLU B O 1
ATOM 6130 N N . ILE B 1 373 ? -4.434 38.625 -9.961 1 88.06 373 ILE B N 1
ATOM 6131 C CA . ILE B 1 373 ? -5.625 38.938 -9.18 1 88.06 373 ILE B CA 1
ATOM 6132 C C . ILE B 1 373 ? -6.434 40.031 -9.883 1 88.06 373 ILE B C 1
ATOM 6134 O O . ILE B 1 373 ? -5.887 41.062 -10.289 1 88.06 373 ILE B O 1
ATOM 6138 N N . ASP B 1 374 ? -7.656 39.844 -9.984 1 88.88 374 ASP B N 1
ATOM 6139 C CA . ASP B 1 374 ? -8.562 40.812 -10.602 1 88.88 374 ASP B CA 1
ATOM 6140 C C . ASP B 1 374 ? -8.914 41.938 -9.625 1 88.88 374 ASP B C 1
ATOM 6142 O O . ASP B 1 374 ? -8.648 41.812 -8.422 1 88.88 374 ASP B O 1
ATOM 6146 N N . ALA B 1 375 ? -9.586 42.938 -10.125 1 87.25 375 ALA B N 1
ATOM 6147 C CA . ALA B 1 375 ? -9.93 44.125 -9.336 1 87.25 375 ALA B CA 1
ATOM 6148 C C . ALA B 1 375 ? -10.898 43.781 -8.211 1 87.25 375 ALA B C 1
ATOM 6150 O O . ALA B 1 375 ? -10.922 44.438 -7.172 1 87.25 375 ALA B O 1
ATOM 6151 N N . ASP B 1 376 ? -11.602 42.688 -8.367 1 87.56 376 ASP B N 1
ATOM 6152 C CA . ASP B 1 376 ? -12.594 42.344 -7.359 1 87.56 376 ASP B CA 1
ATOM 6153 C C . ASP B 1 376 ? -12.008 41.375 -6.32 1 87.56 376 ASP B C 1
ATOM 6155 O O . ASP B 1 376 ? -12.711 40.938 -5.422 1 87.56 376 ASP B O 1
ATOM 6159 N N . GLY B 1 377 ? -10.711 41.094 -6.5 1 86.88 377 GLY B N 1
ATOM 6160 C CA . GLY B 1 377 ? -10.039 40.281 -5.512 1 86.88 377 GLY B CA 1
ATOM 6161 C C . GLY B 1 377 ? -10 38.812 -5.898 1 86.88 377 GLY B C 1
ATOM 6162 O O . GLY B 1 377 ? -9.414 38 -5.188 1 86.88 377 GLY B O 1
ATOM 6163 N N . SER B 1 378 ? -10.625 38.438 -7.043 1 87.25 378 SER B N 1
ATOM 6164 C CA . SER B 1 378 ? -10.633 37.062 -7.52 1 87.25 378 SER B CA 1
ATOM 6165 C C . SER B 1 378 ? -9.43 36.781 -8.414 1 87.25 378 SER B C 1
ATOM 6167 O O . SER B 1 378 ? -8.734 37.719 -8.836 1 87.25 378 SER B O 1
ATOM 6169 N N . PHE B 1 379 ? -9.211 35.5 -8.586 1 86.12 379 PHE B N 1
ATOM 6170 C CA . PHE B 1 379 ? -8.164 35.125 -9.531 1 86.12 379 PHE B CA 1
ATOM 6171 C C . PHE B 1 379 ? -8.656 35.25 -10.969 1 86.12 379 PHE B C 1
ATOM 6173 O O . PHE B 1 379 ? -9.781 34.844 -11.289 1 86.12 379 PHE B O 1
ATOM 6180 N N . LYS B 1 380 ? -7.836 35.688 -11.805 1 82.25 380 LYS B N 1
ATOM 6181 C CA . LYS B 1 380 ? -8.203 35.844 -13.211 1 82.25 380 LYS B CA 1
ATOM 6182 C C . LYS B 1 380 ? -8.375 34.5 -13.906 1 82.25 380 LYS B C 1
ATOM 6184 O O . LYS B 1 380 ? -9.273 34.344 -14.727 1 82.25 380 LYS B O 1
ATOM 6189 N N . GLY B 1 381 ? -7.508 33.562 -13.625 1 71.88 381 GLY B N 1
ATOM 6190 C CA . GLY B 1 381 ? -7.52 32.25 -14.289 1 71.88 381 GLY B CA 1
ATOM 6191 C C . GLY B 1 381 ? -8.5 31.281 -13.68 1 71.88 381 GLY B C 1
ATOM 6192 O O . GLY B 1 381 ? -8.602 30.141 -14.125 1 71.88 381 GLY B O 1
ATOM 6193 N N . CYS B 1 382 ? -9.023 31.688 -12.586 1 67.38 382 CYS B N 1
ATOM 6194 C CA . CYS B 1 382 ? -9.875 30.734 -11.883 1 67.38 382 CYS B CA 1
ATOM 6195 C C . CYS B 1 382 ? -11.352 31.016 -12.148 1 67.38 382 CYS B C 1
ATOM 6197 O O . CYS B 1 382 ? -11.797 32.156 -12.031 1 67.38 382 CYS B O 1
ATOM 6199 N N . GLN B 1 383 ? -11.914 30.062 -12.922 1 57.69 383 GLN B N 1
ATOM 6200 C CA . GLN B 1 383 ? -13.359 30.234 -13.023 1 57.69 383 GLN B CA 1
ATOM 6201 C C . GLN B 1 383 ? -14.031 30.031 -11.672 1 57.69 383 GLN B C 1
ATOM 6203 O O . GLN B 1 383 ? -13.5 29.312 -10.812 1 57.69 383 GLN B O 1
ATOM 6208 N N . ALA B 1 384 ? -15.07 30.75 -11.367 1 51.19 384 ALA B N 1
ATOM 6209 C CA . ALA B 1 384 ? -15.898 30.719 -10.164 1 51.19 384 ALA B CA 1
ATOM 6210 C C . ALA B 1 384 ? -16.188 29.281 -9.734 1 51.19 384 ALA B C 1
ATOM 6212 O O . ALA B 1 384 ? -16.5 28.422 -10.562 1 51.19 384 ALA B O 1
ATOM 6213 N N . GLY B 1 385 ? -15.828 28.922 -8.508 1 53.34 385 GLY B N 1
ATOM 6214 C CA . GLY B 1 385 ? -16.266 27.672 -7.922 1 53.34 385 GLY B CA 1
ATOM 6215 C C . GLY B 1 385 ? -15.172 26.609 -7.922 1 53.34 385 GLY B C 1
ATOM 6216 O O . GLY B 1 385 ? -15.469 25.406 -7.914 1 53.34 385 GLY B O 1
ATOM 6217 N N . SER B 1 386 ? -13.984 27.062 -8.062 1 59.41 386 SER B N 1
ATOM 6218 C CA . SER B 1 386 ? -12.945 26.031 -8.172 1 59.41 386 SER B CA 1
ATOM 6219 C C . SER B 1 386 ? -12.672 25.391 -6.824 1 59.41 386 SER B C 1
ATOM 6221 O O . SER B 1 386 ? -12.078 26 -5.938 1 59.41 386 SER B O 1
ATOM 6223 N N . CYS B 1 387 ? -13.523 24.391 -6.422 1 64.88 387 CYS B N 1
ATOM 6224 C CA . CYS B 1 387 ? -13.359 23.562 -5.23 1 64.88 387 CYS B CA 1
ATOM 6225 C C . CYS B 1 387 ? -12.227 22.562 -5.414 1 64.88 387 CYS B C 1
ATOM 6227 O O . CYS B 1 387 ? -11.938 22.141 -6.535 1 64.88 387 CYS B O 1
ATOM 6229 N N . VAL B 1 388 ? -11.422 22.609 -4.316 1 72.12 388 VAL B N 1
ATOM 6230 C CA . VAL B 1 388 ? -10.328 21.656 -4.344 1 72.12 388 VAL B CA 1
ATOM 6231 C C . VAL B 1 388 ? -10.641 20.5 -3.395 1 72.12 388 VAL B C 1
ATOM 6233 O O . VAL B 1 388 ? -10.922 20.703 -2.213 1 72.12 388 VAL B O 1
ATOM 6236 N N . ARG B 1 389 ? -10.867 19.328 -3.924 1 78.94 389 ARG B N 1
ATOM 6237 C CA . ARG B 1 389 ? -11.031 18.109 -3.146 1 78.94 389 ARG B CA 1
ATOM 6238 C C . ARG B 1 389 ? -10 17.062 -3.553 1 78.94 389 ARG B C 1
ATOM 6240 O O . ARG B 1 389 ? -9.922 16.672 -4.719 1 78.94 389 ARG B O 1
ATOM 6247 N N . GLY B 1 390 ? -9.133 16.766 -2.547 1 81.06 390 GLY B N 1
ATOM 6248 C CA . GLY B 1 390 ? -8.109 15.781 -2.863 1 81.06 390 GLY B CA 1
ATOM 6249 C C . GLY B 1 390 ? -6.895 15.875 -1.956 1 81.06 390 GLY B C 1
ATOM 6250 O O . GLY B 1 390 ? -6.953 16.5 -0.896 1 81.06 390 GLY B O 1
ATOM 6251 N N . TRP B 1 391 ? -5.906 15.203 -2.406 1 82.94 391 TRP B N 1
ATOM 6252 C CA . TRP B 1 391 ? -4.707 15.109 -1.58 1 82.94 391 TRP B CA 1
ATOM 6253 C C . TRP B 1 391 ? -3.717 16.219 -1.934 1 82.94 391 TRP B C 1
ATOM 6255 O O . TRP B 1 391 ? -3.51 16.516 -3.111 1 82.94 391 TRP B O 1
ATOM 6265 N N . VAL B 1 392 ? -3.209 16.844 -0.997 1 84.19 392 VAL B N 1
ATOM 6266 C CA . VAL B 1 392 ? -2.047 17.734 -1.066 1 84.19 392 VAL B CA 1
ATOM 6267 C C . VAL B 1 392 ? -0.923 17.172 -0.196 1 84.19 392 VAL B C 1
ATOM 6269 O O . VAL B 1 392 ? -0.906 17.391 1.019 1 84.19 392 VAL B O 1
ATOM 6272 N N . GLY B 1 393 ? 0.01 16.453 -0.898 1 81.25 393 GLY B N 1
ATOM 6273 C CA . GLY B 1 393 ? 0.903 15.641 -0.096 1 81.25 393 GLY B CA 1
ATOM 6274 C C . GLY B 1 393 ? 0.174 14.602 0.731 1 81.25 393 GLY B C 1
ATOM 6275 O O . GLY B 1 393 ? -0.654 13.852 0.208 1 81.25 393 GLY B O 1
ATOM 6276 N N . PRO B 1 394 ? 0.454 14.594 2.02 1 85.44 394 PRO B N 1
ATOM 6277 C CA . PRO B 1 394 ? -0.209 13.617 2.885 1 85.44 394 PRO B CA 1
ATOM 6278 C C . PRO B 1 394 ? -1.527 14.133 3.457 1 85.44 394 PRO B C 1
ATOM 6280 O O . PRO B 1 394 ? -2.188 13.43 4.227 1 85.44 394 PRO B O 1
ATOM 6283 N N . PHE B 1 395 ? -1.912 15.328 3.053 1 90.19 395 PHE B N 1
ATOM 6284 C CA . PHE B 1 395 ? -3.102 15.953 3.621 1 90.19 395 PHE B CA 1
ATOM 6285 C C . PHE B 1 395 ? -4.293 15.797 2.684 1 90.19 395 PHE B C 1
ATOM 6287 O O . PHE B 1 395 ? -4.188 16.078 1.486 1 90.19 395 PHE B O 1
ATOM 6294 N N . PHE B 1 396 ? -5.359 15.352 3.248 1 89.69 396 PHE B N 1
ATOM 6295 C CA . PHE B 1 396 ? -6.594 15.359 2.473 1 89.69 396 PHE B CA 1
ATOM 6296 C C . PHE B 1 396 ? -7.336 16.672 2.637 1 89.69 396 PHE B C 1
ATOM 6298 O O . PHE B 1 396 ? -7.742 17.031 3.744 1 89.69 396 PHE B O 1
ATOM 6305 N N . LEU B 1 397 ? -7.473 17.359 1.514 1 87.81 397 LEU B N 1
ATOM 6306 C CA . LEU B 1 397 ? -8.023 18.703 1.536 1 87.81 397 LEU B CA 1
ATOM 6307 C C . LEU B 1 397 ? -9.438 18.719 0.967 1 87.81 397 LEU B C 1
ATOM 6309 O O . LEU B 1 397 ? -9.711 18.062 -0.043 1 87.81 397 LEU B O 1
ATOM 6313 N N . HIS B 1 398 ? -10.281 19.344 1.738 1 83.19 398 HIS B N 1
ATOM 6314 C CA . HIS B 1 398 ? -11.617 19.672 1.268 1 83.19 398 HIS B CA 1
ATOM 6315 C C . HIS B 1 398 ? -11.883 21.172 1.384 1 83.19 398 HIS B C 1
ATOM 6317 O O . HIS B 1 398 ? -12.023 21.703 2.49 1 83.19 398 HIS B O 1
ATOM 6323 N N . SER B 1 399 ? -11.773 21.859 0.236 1 83.5 399 SER B N 1
ATOM 6324 C CA . SER B 1 399 ? -11.961 23.297 0.263 1 83.5 399 SER B CA 1
ATOM 6325 C C . SER B 1 399 ? -13.109 23.719 -0.649 1 83.5 399 SER B C 1
ATOM 6327 O O . SER B 1 399 ? -13.242 23.219 -1.763 1 83.5 399 SER B O 1
ATOM 6329 N N . GLU B 1 400 ? -13.883 24.641 -0.173 1 81.44 400 GLU B N 1
ATOM 6330 C CA . GLU B 1 400 ? -15.031 25.141 -0.917 1 81.44 400 GLU B CA 1
ATOM 6331 C C . GLU B 1 400 ? -14.633 26.281 -1.841 1 81.44 400 GLU B C 1
ATOM 6333 O O . GLU B 1 400 ? -15.453 26.797 -2.611 1 81.44 400 GLU B O 1
ATOM 6338 N N . ALA B 1 401 ? -13.383 26.75 -1.775 1 86.38 401 ALA B N 1
ATOM 6339 C CA . ALA 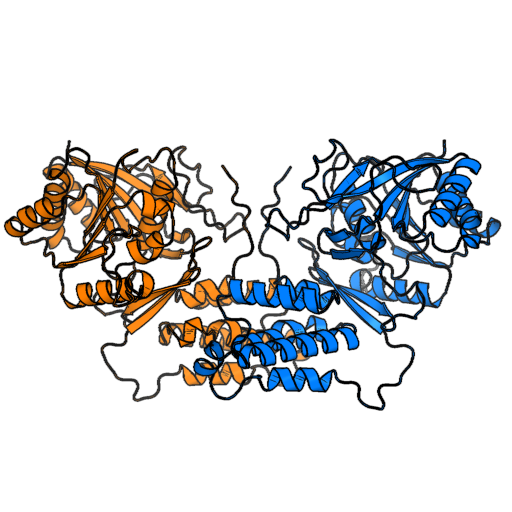B 1 401 ? -12.906 27.875 -2.57 1 86.38 401 ALA B CA 1
ATOM 6340 C C . ALA B 1 401 ? -11.445 27.672 -2.982 1 86.38 401 ALA B C 1
ATOM 6342 O O . ALA B 1 401 ? -10.789 26.75 -2.508 1 86.38 401 ALA B O 1
ATOM 6343 N N . ALA B 1 402 ? -11.07 28.562 -3.885 1 87.31 402 ALA B N 1
ATOM 6344 C CA . ALA B 1 402 ? -9.688 28.484 -4.355 1 87.31 402 ALA B CA 1
ATOM 6345 C C . ALA B 1 402 ? -8.711 28.844 -3.242 1 87.31 402 ALA B C 1
ATOM 6347 O O . ALA B 1 402 ? -8.969 29.766 -2.453 1 87.31 402 ALA B O 1
ATOM 6348 N N . VAL B 1 403 ? -7.695 28.109 -3.234 1 89.94 403 VAL B N 1
ATOM 6349 C CA . VAL B 1 403 ? -6.641 28.422 -2.277 1 89.94 403 VAL B CA 1
ATOM 6350 C C . VAL B 1 403 ? -5.52 29.188 -2.98 1 89.94 403 VAL B C 1
ATOM 6352 O O . VAL B 1 403 ? -4.957 28.703 -3.965 1 89.94 403 VAL B O 1
ATOM 6355 N N . GLY B 1 404 ? -5.219 30.375 -2.465 1 90.94 404 GLY B N 1
ATOM 6356 C CA . GLY B 1 404 ? -4.191 31.219 -3.049 1 90.94 404 GLY B CA 1
ATOM 6357 C C . GLY B 1 404 ? -2.949 31.328 -2.188 1 90.94 404 GLY B C 1
ATOM 6358 O O . GLY B 1 404 ? -3.025 31.234 -0.961 1 90.94 404 GLY B O 1
ATOM 6359 N N . ILE B 1 405 ? -1.835 31.469 -2.885 1 92.25 405 ILE B N 1
ATOM 6360 C CA . ILE B 1 405 ? -0.549 31.766 -2.26 1 92.25 405 ILE B CA 1
ATOM 6361 C C . ILE B 1 405 ? -0.084 33.156 -2.668 1 92.25 405 ILE B C 1
ATOM 6363 O O . ILE B 1 405 ? 0.118 33.438 -3.855 1 92.25 405 ILE B O 1
ATOM 6367 N N . HIS B 1 406 ? 0.064 34 -1.752 1 95.06 406 HIS B N 1
ATOM 6368 C CA . HIS B 1 406 ? 0.468 35.375 -2.016 1 95.06 406 HIS B CA 1
ATOM 6369 C C . HIS B 1 406 ? 1.801 35.688 -1.349 1 95.06 406 HIS B C 1
ATOM 6371 O O . HIS B 1 406 ? 1.913 35.656 -0.122 1 95.06 406 HIS B O 1
ATOM 6377 N N . VAL B 1 407 ? 2.764 35.938 -2.176 1 94.31 407 VAL B N 1
ATOM 6378 C CA . VAL B 1 407 ? 4.113 36.25 -1.708 1 94.31 407 VAL B CA 1
ATOM 6379 C C . VAL B 1 407 ? 4.324 37.75 -1.688 1 94.31 407 VAL B C 1
ATOM 6381 O O . VAL B 1 407 ? 4.195 38.438 -2.717 1 94.31 407 VAL B O 1
ATOM 6384 N N . LEU B 1 408 ? 4.602 38.312 -0.516 1 97 408 LEU B N 1
ATOM 6385 C CA . LEU B 1 408 ? 4.738 39.75 -0.355 1 97 408 LEU B CA 1
ATOM 6386 C C . LEU B 1 408 ? 6.176 40.125 -0.006 1 97 408 LEU B C 1
ATOM 6388 O O . LEU B 1 408 ? 6.832 39.438 0.771 1 97 408 LEU B O 1
ATOM 6392 N N . ARG B 1 409 ? 6.641 41.219 -0.508 1 95.12 409 ARG B N 1
ATOM 6393 C CA . ARG B 1 409 ? 7.938 41.844 -0.234 1 95.12 409 ARG B CA 1
ATOM 6394 C C . ARG B 1 409 ? 7.828 43.344 -0.164 1 95.12 409 ARG B C 1
ATOM 6396 O O . ARG B 1 409 ? 6.855 43.938 -0.648 1 95.12 409 ARG B O 1
ATOM 6403 N N . LEU B 1 410 ? 8.836 43.906 0.563 1 93.38 410 LEU B N 1
ATOM 6404 C CA . LEU B 1 410 ? 8.891 45.375 0.537 1 93.38 410 LEU B CA 1
ATOM 6405 C C . LEU B 1 410 ? 9.539 45.875 -0.753 1 93.38 410 LEU B C 1
ATOM 6407 O O . LEU B 1 410 ? 10.461 45.25 -1.271 1 93.38 410 LEU B O 1
ATOM 6411 N N . GLY B 1 411 ? 8.906 46.812 -1.446 1 76.94 411 GLY B N 1
ATOM 6412 C CA . GLY B 1 411 ? 9.406 47.406 -2.67 1 76.94 411 GLY B CA 1
ATOM 6413 C C . GLY B 1 411 ? 10.695 48.188 -2.467 1 76.94 411 GLY B C 1
ATOM 6414 O O . GLY B 1 411 ? 11 48.594 -1.348 1 76.94 411 GLY B O 1
#

Radius of gyration: 31.98 Å; Cα contacts (8 Å, |Δi|>4): 1531; chains: 2; bounding box: 63×94×73 Å

Secondary structure (DSSP, 8-state):
-----------HHHHHHHTT--HHHHHHHHHHHHHHHTS-TTSHHHHHHHIIIIIT-HHHHHS---HHHHHHHHHHHHHHHHHHHTSHHHHHHS-S--S-HHHHHHHHHHS--TT---S--EEEEEEE-TTSSSSEEEEEEESSTTS-GGGS--HHHHHHHHHHHHHHH-SS-SSS-SSS-EEEEEES-TTTHHHHHHTTSHHHHHHEEEEEEEESSHHHHHHHHHHHIIIII-----SS-----------EEEEE--TT-HHHHHHHHHHHT-SEEEEES----HHHHHHHHHHHHHHHTT-TT-EEEEEEE---HHHHHHHHHHHHHTTEEEEEEEEEETTS---SSS-----SS--STTS--EEEEE-PBPTTSSBSS--TT--EEEEETTEEEEESS-EEEEEEEE-/-----------HHHHHHHTT--HHHHHHHHHHHHHHHTS-TTSHHHHHHHIIIIIT-HHHHHS---HHHHHHHHHHHHHHHHHHHTSHHHHHHS-S--S-HHHHHHHHHHS--TT---S--EEEEEEE-TTSSSSEEEEEEESSTTS-GGGS--HHHHHHHHHHHHHHH-SS-SSS-SSS-EEEEEES-TTTHHHHHHTTSHHHHHHEEEEEEEESSHHHHHHHHHHHIIIII-----SS-----S-----EEEEE--TT-HHHHHHHHHHHT-SEEEEES----HHHHHHHHHHHHHHHTT-TT-EEEEEEE---HHHHHHHHHHHHHTTEEEEEEEEEETTS---TT------SS--STTS--EEEEE-PBPTTSSBTT--TT--EEEEETTEEEEESS-EEEEEEEE-